Protein 6AM7 (pdb70)

Radius of gyration: 36.17 Å; Cα contacts (8 Å, |Δi|>4): 3761; chains: 4; bounding box: 90×75×100 Å

InterPro domains:
  IPR001926 Tryptophan synthase beta chain-like, PALP domain [PF00291] (48-372)
  IPR006653 Tryptophan synthase, beta chain, conserved site [PS00168] (75-89)
  IPR006654 Tryptophan synthase, beta chain [TIGR00263] (3-383)
  IPR006654 Tryptophan synthase, beta chain [cd06446] (18-381)
  IPR023026 Tryptophan synthase beta chain/beta chain-like [MF_00133] (1-385)
  IPR023026 Tryptophan synthase beta chain/beta chain-like [PIRSF001413] (5-385)
  IPR023026 Tryptophan synthase beta chain/beta chain-like [PTHR48077] (3-385)
  IPR036052 Tryptophan synthase beta chain-like, PALP domain superfamily [G3DSA:3.40.50.1100] (3-200)
  IPR036052 Tryptophan synthase beta chain-like, PALP domain superfamily [G3DSA:3.40.50.1100] (48-378)
  IPR036052 Tryptophan synthase beta chain-like, PALP domain superfamily [SSF53686] (2-382)

Sequence (1524 aa):
MWFGEFGGQYVPETLVGPLKELEKAYKRFKDDEEFNRQLNYYLKTWAGRPTPLYYAKRLTEKIGGAKVYLKREDLVVHGGAHTNNAIGQALLAKLMGKTRLIAETGAGQHGVATAMAGALLGMKVDIYMGAEDVERQKMNVFRMKLLGANVIPVNSGSRTLKDAINEALRDWVATFEYTHYLIGSVVGPHPYPTIVRDFQSSVIGREAKAQILEAEGQLPDVIVACVGGGSNAMGIFYPFVNDKKVKLVGVEAGGKGLESGKHSASLNAGQVGVSHGMLSYFLQDEEGQIKPSHSIAPGLDYPGVGPEHAYLKKIQRAEYVAVTDEEALKAFHELSRTEGIIPALESAHAVAYAMKLAKEMSRDEIIIVNLSGRGDKDLDIVLKAMWFGEFGGQYVPETLVGPLKELEKAYKRFKDDEEFNRRQLNYYLKTWAGRPTPLYYAKRLTEKIGGAKVYLKREDLVVHGGAHTNNAIGQALLAKLMGKTRLIAETGAGQHGVATAMAGALLGMKVDIYMGAEDVERQKMNVFRMKLLGANNVIPVNSGSRTLKDAINEALRDWVATFEYTHYLIGSVVGPHPYPTIVRDFQSSVIGREAKAQILEAEGQLPDVIVACVGGGSNAMGIFYPFVNDKKVKLVGVEAGGKGLESGKHSSASLNAGQVGVSHGMLSYFLQIKPSHSIAPGLDYPGVGPEHAYLKKIQRAEYVAVTDEEALKAFHELSRTEGIIPALESAHAVAYAMKLAKEMSRDEIIIVNLSGRRGDKDLDIVLKAMWFGEFGGQYVPETLVGPLKELEKAYKRFKDDEEFNRQLNYYLKTWAGRPTPLYYAKRLTEKIGGAKVYLKREDLVVHGGAHTNNAIGQALLAKLMGKTRLIAETGAGQHGVATAMAGALLGMKVDIYMGAEDVERQKMNVFRMKLLGANVIPVNSGSRTLKDAINEALRDWVATFEYTHYLIGSVVGPHPYPTIVRDFQSSVIGREAKAQILEAEGQLPDVIVACVGGGSNAMGIFYPFVNDKKVKLVGVEAGGKGLESGKHSASLNAGQVGVSHGMLSYFLQDEEGQIKPSHSIAPGLDDYPGVGPEHAYLKKIQRAEYVAVTDEEEALKAFHELSRTEGIIPALESAHAVAYAMKLAKEMSRDEIIIVNLSGRRGDKDLDIVLKAMWFGEFGGQYVPETLVGPLKELEKAYKRFKDDEEFNRQLNYYLKTWAGRPTPLYYAKRLTEKIGGAKVYLKREDLVVHGGAHTNNAIGQALLAKLMGKTRLIAETGAGQHGVATAMAGALLGMKVDIYMGAEDVERQKMNVFRMKLLGANVIPVNSGSRTLKDAINEALRDWVATFEYTHYLIGSVVGPHPYPTIVRDFQSSVIGREAKAQILEAEGQLPDVIVACVGGGSNAMGIFYPFVNDKKVKLVGVEAGGKGLESGKHSSASLNAGQVGVSHGMLSYFLQGQIKPSHSIAPGLDYPGVGPEHAYLKKIQRAEYVAVTDEEALKAFHELSRTEGIIPALESAHAVAYAMKLAKEMSRDEIIIVNLSGRGDKDLDIVLKA

Nearest PDB structures (foldseek):
  6am7-assembly1_B  TM=1.003E+00  e=8.267E-80  Pyrococcus furiosus DSM 3638
  7rnp-assembly2_C  TM=9.951E-01  e=3.445E-74  Pyrococcus furiosus DSM 3638
  6amc-assembly1_B  TM=9.976E-01  e=1.401E-72  Pyrococcus furiosus DSM 3638
  6cut-assembly2_C  TM=9.754E-01  e=3.969E-70  Pyrococcus furiosus DSM 3638
  2dh6-assembly1_A-2  TM=8.374E-01  e=1.685E-39  Escherichia coli

CATH classification: 3.40.50.1100 (+1 more: 3.40.50.1100)

Structure (mmCIF, N/CA/C/O backbone):
data_6AM7
#
_entry.id   6AM7
#
_cell.length_a   83.952
_cell.length_b   107.822
_cell.length_c   159.772
_cell.angle_alpha   90.00
_cell.angle_beta   90.00
_cell.angle_gamma   90.00
#
_symmetry.space_group_name_H-M   'P 21 21 21'
#
loop_
_entity.id
_entity.type
_entity.pdbx_description
1 polymer 'Tryptophan synthase beta chain 1'
2 non-polymer 'SODIUM ION'
3 non-polymer 'PHOSPHATE ION'
4 water water
#
loop_
_atom_site.group_PDB
_atom_site.id
_atom_site.type_symbol
_atom_site.label_atom_id
_atom_site.label_alt_id
_atom_site.label_comp_id
_atom_site.label_asym_id
_atom_site.label_entity_id
_atom_site.label_seq_id
_atom_site.pdbx_PDB_ins_code
_atom_site.Cartn_x
_atom_site.Cartn_y
_atom_site.Cartn_z
_atom_site.occupancy
_atom_site.B_iso_or_equiv
_atom_site.auth_seq_id
_atom_site.auth_comp_id
_atom_site.auth_asym_id
_atom_site.auth_atom_id
_atom_site.pdbx_PDB_model_num
ATOM 1 N N . MET A 1 1 ? 14.199 43.656 -2.903 1.00 33.16 1 MET A N 1
ATOM 2 C CA . MET A 1 1 ? 12.797 43.739 -3.419 1.00 31.95 1 MET A CA 1
ATOM 3 C C . MET A 1 1 ? 12.188 42.364 -3.678 1.00 30.68 1 MET A C 1
ATOM 4 O O . MET A 1 1 ? 10.996 42.161 -3.433 1.00 29.35 1 MET A O 1
ATOM 9 N N . TRP A 1 2 ? 13.003 41.442 -4.190 1.00 30.59 2 TRP A N 1
ATOM 10 C CA . TRP A 1 2 ? 12.542 40.114 -4.579 1.00 30.01 2 TRP A CA 1
ATOM 11 C C . TRP A 1 2 ? 13.078 39.032 -3.657 1.00 29.78 2 TRP A C 1
ATOM 12 O O . TRP A 1 2 ? 14.168 39.158 -3.097 1.00 30.48 2 TRP A O 1
ATOM 23 N N . PHE A 1 3 ? 12.281 37.982 -3.492 1.00 28.84 3 PHE A N 1
ATOM 24 C CA . PHE A 1 3 ? 12.704 36.742 -2.856 1.00 29.01 3 PHE A CA 1
ATOM 25 C C . PHE A 1 3 ? 12.456 35.672 -3.911 1.00 29.32 3 PHE A C 1
ATOM 26 O O . PHE A 1 3 ? 11.323 35.225 -4.106 1.00 28.70 3 PHE A O 1
ATOM 34 N N . GLY A 1 4 ? 13.515 35.310 -4.634 1.00 30.26 4 GLY A N 1
ATOM 35 C CA . GLY A 1 4 ? 13.371 34.544 -5.867 1.00 30.76 4 GLY A CA 1
ATOM 36 C C . GLY A 1 4 ? 12.489 35.319 -6.831 1.00 30.01 4 GLY A C 1
ATOM 37 O O . GLY A 1 4 ? 12.834 36.433 -7.227 1.00 30.17 4 GLY A O 1
ATOM 38 N N . GLU A 1 5 ? 11.335 34.744 -7.169 1.00 29.56 5 GLU A N 1
ATOM 39 C CA . GLU A 1 5 ? 10.364 35.370 -8.071 1.00 29.10 5 GLU A CA 1
ATOM 40 C C . GLU A 1 5 ? 9.223 36.118 -7.361 1.00 27.93 5 GLU A C 1
ATOM 41 O O . GLU A 1 5 ? 8.359 36.689 -8.030 1.00 27.98 5 GLU A O 1
ATOM 43 N N . PHE A 1 6 ? 9.227 36.133 -6.026 1.00 26.99 6 PHE A N 1
ATOM 44 C CA . PHE A 1 6 ? 8.136 36.714 -5.233 1.00 26.05 6 PHE A CA 1
ATOM 45 C C . PHE A 1 6 ? 8.529 38.051 -4.608 1.00 25.40 6 PHE A C 1
ATOM 46 O O . PHE A 1 6 ? 9.714 38.323 -4.401 1.00 25.55 6 PHE A O 1
ATOM 54 N N . GLY A 1 7 ? 7.521 38.869 -4.311 1.00 24.82 7 GLY A N 1
ATOM 55 C CA . GLY A 1 7 ? 7.704 40.166 -3.652 1.00 24.44 7 GLY A CA 1
ATOM 56 C C . GLY A 1 7 ? 7.350 41.318 -4.572 1.00 24.77 7 GLY A C 1
ATOM 57 O O . GLY A 1 7 ? 6.215 41.414 -5.038 1.00 24.72 7 GLY A O 1
ATOM 58 N N . GLY A 1 8 ? 8.316 42.196 -4.829 1.00 25.22 8 GLY A N 1
ATOM 59 C CA . GLY A 1 8 ? 8.103 43.329 -5.724 1.00 25.96 8 GLY A CA 1
ATOM 60 C C . GLY A 1 8 ? 7.545 44.556 -5.030 1.00 25.99 8 GLY A C 1
ATOM 61 O O . GLY A 1 8 ? 7.518 44.642 -3.796 1.00 25.29 8 GLY A O 1
ATOM 62 N N . GLN A 1 9 ? 7.095 45.500 -5.849 1.00 26.99 9 GLN A N 1
ATOM 63 C CA . GLN A 1 9 ? 6.587 46.788 -5.388 1.00 27.61 9 GLN A CA 1
ATOM 64 C C . GLN A 1 9 ? 5.455 47.219 -6.324 1.00 28.74 9 GLN A C 1
ATOM 65 O O . GLN A 1 9 ? 5.544 48.226 -7.026 1.00 29.76 9 GLN A O 1
ATOM 71 N N . TYR A 1 10 ? 4.392 46.418 -6.331 1.00 28.92 10 TYR A N 1
ATOM 72 C CA . TYR A 1 10 ? 3.271 46.593 -7.258 1.00 30.28 10 TYR A CA 1
ATOM 73 C C . TYR A 1 10 ? 2.285 47.655 -6.771 1.00 31.31 10 TYR A C 1
ATOM 74 O O . TYR A 1 10 ? 1.188 47.343 -6.304 1.00 31.46 10 TYR A O 1
ATOM 83 N N . VAL A 1 11 ? 2.686 48.915 -6.915 1.00 32.34 11 VAL A N 1
ATOM 84 C CA . VAL A 1 11 ? 1.914 50.058 -6.419 1.00 33.46 11 VAL A CA 1
ATOM 85 C C . VAL A 1 11 ? 1.817 51.153 -7.480 1.00 35.35 11 VAL A C 1
ATOM 86 O O . VAL A 1 11 ? 2.614 51.167 -8.421 1.00 35.69 11 VAL A O 1
ATOM 90 N N . PRO A 1 12 ? 0.845 52.078 -7.332 1.00 36.95 12 PRO A N 1
ATOM 91 C CA . PRO A 1 12 ? 0.831 53.261 -8.201 1.00 38.96 12 PRO A CA 1
ATOM 92 C C . PRO A 1 12 ? 2.011 54.202 -7.931 1.00 39.22 12 PRO A C 1
ATOM 93 O O . PRO A 1 12 ? 2.675 54.088 -6.895 1.00 37.89 12 PRO A O 1
ATOM 97 N N . GLU A 1 13 ? 2.249 55.127 -8.858 1.00 41.17 13 GLU A N 1
ATOM 98 C CA . GLU A 1 13 ? 3.395 56.045 -8.777 1.00 41.96 13 GLU A CA 1
ATOM 99 C C . GLU A 1 13 ? 3.328 56.986 -7.564 1.00 41.99 13 GLU A C 1
ATOM 100 O O . GLU A 1 13 ? 4.366 57.436 -7.077 1.00 41.92 13 GLU A O 1
ATOM 106 N N . THR A 1 14 ? 2.118 57.263 -7.076 1.00 42.30 14 THR A N 1
ATOM 107 C CA . THR A 1 14 ? 1.916 58.038 -5.842 1.00 42.41 14 THR A CA 1
ATOM 108 C C . THR A 1 14 ? 2.612 57.439 -4.607 1.00 40.30 14 THR A C 1
ATOM 109 O O . THR A 1 14 ? 3.043 58.182 -3.725 1.00 40.41 14 THR A O 1
ATOM 113 N N . LEU A 1 15 ? 2.710 56.108 -4.551 1.00 38.45 15 LEU A N 1
ATOM 114 C CA . LEU A 1 15 ? 3.368 55.404 -3.437 1.00 36.67 15 LEU A CA 1
ATOM 115 C C . LEU A 1 15 ? 4.865 55.115 -3.647 1.00 36.04 15 LEU A C 1
ATOM 116 O O . LEU A 1 15 ? 5.552 54.768 -2.687 1.00 34.95 15 LEU A O 1
ATOM 121 N N . VAL A 1 16 ? 5.373 55.275 -4.871 1.00 36.85 16 VAL A N 1
ATOM 122 C CA . VAL A 1 16 ? 6.781 54.968 -5.183 1.00 36.61 16 VAL A CA 1
ATOM 123 C C . VAL A 1 16 ? 7.740 55.920 -4.457 1.00 37.19 16 VAL A C 1
ATOM 124 O O . VAL A 1 16 ? 8.754 55.481 -3.909 1.00 36.54 16 VAL A O 1
ATOM 128 N N . GLY A 1 17 ? 7.415 57.212 -4.463 1.00 38.51 17 GLY A N 1
ATOM 129 C CA . GLY A 1 17 ? 8.192 58.222 -3.743 1.00 39.44 17 GLY A CA 1
ATOM 130 C C . GLY A 1 17 ? 8.303 57.947 -2.249 1.00 38.11 17 GLY A C 1
ATOM 131 O O . GLY A 1 17 ? 9.415 57.850 -1.728 1.00 38.03 17 GLY A O 1
ATOM 132 N N . PRO A 1 18 ? 7.154 57.825 -1.552 1.00 37.27 18 PRO A N 1
ATOM 133 C CA . PRO A 1 18 ? 7.122 57.455 -0.130 1.00 36.03 18 PRO A CA 1
ATOM 134 C C . PRO A 1 18 ? 7.892 56.175 0.215 1.00 34.33 18 PRO A C 1
ATOM 135 O O . PRO A 1 18 ? 8.631 56.153 1.203 1.00 34.13 18 PRO A O 1
ATOM 139 N N . LEU A 1 19 ? 7.719 55.129 -0.593 1.00 33.30 19 LEU A N 1
ATOM 140 C CA . LEU A 1 19 ? 8.437 53.863 -0.392 1.00 31.96 19 LEU A CA 1
ATOM 141 C C . LEU A 1 19 ? 9.943 53.996 -0.635 1.00 32.75 19 LEU A C 1
ATOM 142 O O . LEU A 1 19 ? 10.736 53.360 0.059 1.00 32.18 19 LEU A O 1
ATOM 147 N N . LYS A 1 20 ? 10.325 54.819 -1.615 1.00 34.32 20 LYS A N 1
ATOM 148 C CA . LYS A 1 20 ? 11.739 55.094 -1.903 1.00 35.67 20 LYS A CA 1
ATOM 149 C C . LYS A 1 20 ? 12.420 55.840 -0.752 1.00 36.60 20 LYS A C 1
ATOM 150 O O . LYS A 1 20 ? 13.559 55.528 -0.394 1.00 37.00 20 LYS A O 1
ATOM 152 N N . GLU A 1 21 ? 11.720 56.822 -0.184 1.00 37.12 21 GLU A N 1
ATOM 153 C CA . GLU A 1 21 ? 12.214 57.556 0.988 1.00 38.08 21 GLU A CA 1
ATOM 154 C C . GLU A 1 21 ? 12.348 56.646 2.212 1.00 36.62 21 GLU A C 1
ATOM 155 O O . GLU A 1 21 ? 13.313 56.759 2.966 1.00 37.34 21 GLU A O 1
ATOM 161 N N . LEU A 1 22 ? 11.383 55.746 2.393 1.00 34.88 22 LEU A N 1
ATOM 162 C CA . LEU A 1 22 ? 11.435 54.751 3.469 1.00 33.64 22 LEU A CA 1
ATOM 163 C C . LEU A 1 22 ? 12.606 53.778 3.290 1.00 33.67 22 LEU A C 1
ATOM 164 O O . LEU A 1 22 ? 13.311 53.474 4.253 1.00 33.81 22 LEU A O 1
ATOM 169 N N . GLU A 1 23 ? 12.794 53.296 2.062 1.00 33.94 23 GLU A N 1
ATOM 170 C CA . GLU A 1 23 ? 13.920 52.415 1.720 1.00 34.43 23 GLU A CA 1
ATOM 171 C C . GLU A 1 23 ? 15.277 53.078 1.987 1.00 35.97 23 GLU A C 1
ATOM 172 O O . GLU A 1 23 ? 16.180 52.439 2.533 1.00 36.17 23 GLU A O 1
ATOM 178 N N . LYS A 1 24 ? 15.406 54.349 1.603 1.00 37.06 24 LYS A N 1
ATOM 179 C CA . LYS A 1 24 ? 16.633 55.125 1.840 1.00 39.07 24 LYS A CA 1
ATOM 180 C C . LYS A 1 24 ? 16.904 55.290 3.334 1.00 38.90 24 LYS A C 1
ATOM 181 O O . LYS A 1 24 ? 18.019 55.038 3.797 1.00 39.93 24 LYS A O 1
ATOM 187 N N . ALA A 1 25 ? 15.883 55.724 4.071 1.00 37.65 25 ALA A N 1
ATOM 188 C CA . ALA A 1 25 ? 15.987 55.912 5.521 1.00 37.54 25 ALA A CA 1
ATOM 189 C C . ALA A 1 25 ? 16.334 54.610 6.239 1.00 36.37 25 ALA A C 1
ATOM 190 O O . ALA A 1 25 ? 17.209 54.591 7.105 1.00 37.32 25 ALA A O 1
ATOM 192 N N . TYR A 1 26 ? 15.666 53.521 5.859 1.00 34.42 26 TYR A N 1
ATOM 193 C CA . TYR A 1 26 ? 15.924 52.219 6.474 1.00 33.55 26 TYR A CA 1
ATOM 194 C C . TYR A 1 26 ? 17.356 51.733 6.227 1.00 35.05 26 TYR A C 1
ATOM 195 O O . TYR A 1 26 ? 18.021 51.274 7.156 1.00 35.57 26 TYR A O 1
ATOM 204 N N . LYS A 1 27 ? 17.820 51.843 4.983 1.00 35.93 27 LYS A N 1
ATOM 205 C CA . LYS A 1 27 ? 19.197 51.478 4.625 1.00 37.76 27 LYS A CA 1
ATOM 206 C C . LYS A 1 27 ? 20.232 52.232 5.465 1.00 40.03 27 LYS A C 1
ATOM 207 O O . LYS A 1 27 ? 21.272 51.675 5.822 1.00 41.55 27 LYS A O 1
ATOM 209 N N . ARG A 1 28 ? 19.935 53.490 5.783 1.00 40.55 28 ARG A N 1
ATOM 210 C CA . ARG A 1 28 ? 20.814 54.314 6.608 1.00 42.80 28 ARG A CA 1
ATOM 211 C C . ARG A 1 28 ? 20.733 53.953 8.097 1.00 42.15 28 ARG A C 1
ATOM 212 O O . ARG A 1 28 ? 21.768 53.840 8.761 1.00 44.15 28 ARG A O 1
ATOM 220 N N . PHE A 1 29 ? 19.513 53.786 8.611 1.00 39.53 29 PHE A N 1
ATOM 221 C CA . PHE A 1 29 ? 19.289 53.549 10.049 1.00 38.85 29 PHE A CA 1
ATOM 222 C C . PHE A 1 29 ? 19.508 52.107 10.522 1.00 37.71 29 PHE A C 1
ATOM 223 O O . PHE A 1 29 ? 19.835 51.906 11.691 1.00 38.24 29 PHE A O 1
ATOM 231 N N . LYS A 1 30 ? 19.348 51.116 9.641 1.00 40.56 30 LYS A N 1
ATOM 232 C CA . LYS A 1 30 ? 19.403 49.698 10.055 1.00 38.78 30 LYS A CA 1
ATOM 233 C C . LYS A 1 30 ? 20.726 49.251 10.706 1.00 38.65 30 LYS A C 1
ATOM 234 O O . LYS A 1 30 ? 20.705 48.446 11.640 1.00 37.28 30 LYS A O 1
ATOM 240 N N . ASP A 1 31 ? 21.855 49.768 10.213 1.00 40.16 31 ASP A N 1
ATOM 241 C CA . ASP A 1 31 ? 23.182 49.500 10.807 1.00 40.46 31 ASP A CA 1
ATOM 242 C C . ASP A 1 31 ? 23.728 50.684 11.627 1.00 40.96 31 ASP A C 1
ATOM 243 O O . ASP A 1 31 ? 24.902 50.681 12.006 1.00 41.94 31 ASP A O 1
ATOM 248 N N . ASP A 1 32 ? 22.884 51.678 11.905 1.00 40.29 32 ASP A N 1
ATOM 249 C CA . ASP A 1 32 ? 23.283 52.875 12.650 1.00 40.86 32 ASP A CA 1
ATOM 250 C C . ASP A 1 32 ? 23.418 52.545 14.138 1.00 39.44 32 ASP A C 1
ATOM 251 O O . ASP A 1 32 ? 22.582 51.832 14.699 1.00 37.56 32 ASP A O 1
ATOM 256 N N . GLU A 1 33 ? 24.465 53.080 14.767 1.00 40.34 33 GLU A N 1
ATOM 257 C CA . GLU A 1 33 ? 24.751 52.819 16.184 1.00 39.41 33 GLU A CA 1
ATOM 258 C C . GLU A 1 33 ? 23.652 53.367 17.095 1.00 37.91 33 GLU A C 1
ATOM 259 O O . GLU A 1 33 ? 23.150 52.652 17.970 1.00 36.42 33 GLU A O 1
ATOM 265 N N . GLU A 1 34 ? 23.278 54.626 16.872 1.00 38.41 34 GLU A N 1
ATOM 266 C CA . GLU A 1 34 ? 22.286 55.312 17.705 1.00 37.38 34 GLU A CA 1
ATOM 267 C C . GLU A 1 34 ? 20.881 54.711 17.581 1.00 35.28 34 GLU A C 1
ATOM 268 O O . GLU A 1 34 ? 20.196 54.541 18.594 1.00 34.01 34 GLU A O 1
ATOM 274 N N . PHE A 1 35 ? 20.456 54.387 16.359 1.00 34.86 35 PHE A N 1
ATOM 275 C CA . PHE A 1 35 ? 19.143 53.759 16.148 1.00 33.10 35 PHE A CA 1
ATOM 276 C C . PHE A 1 35 ? 19.033 52.413 16.868 1.00 31.24 35 PHE A C 1
ATOM 277 O O . PHE A 1 35 ? 18.050 52.160 17.568 1.00 29.92 35 PHE A O 1
ATOM 285 N N . ASN A 1 36 ? 20.037 51.558 16.679 1.00 31.18 36 ASN A N 1
ATOM 286 C CA . ASN A 1 36 ? 20.060 50.233 17.307 1.00 29.71 36 ASN A CA 1
ATOM 287 C C . ASN A 1 36 ? 20.178 50.289 18.833 1.00 29.08 36 ASN A C 1
ATOM 288 O O . ASN A 1 36 ? 19.595 49.456 19.527 1.00 27.69 36 ASN A O 1
ATOM 293 N N . ARG A 1 37 ? 20.923 51.267 19.346 1.00 30.14 37 ARG A N 1
ATOM 294 C CA . ARG A 1 37 ? 21.011 51.496 20.793 1.00 29.82 37 ARG A CA 1
ATOM 295 C C . ARG A 1 37 ? 19.640 51.839 21.382 1.00 28.58 37 ARG A C 1
ATOM 296 O O . ARG A 1 37 ? 19.250 51.284 22.410 1.00 27.55 37 ARG A O 1
ATOM 304 N N . GLN A 1 38 ? 18.934 52.763 20.731 1.00 28.77 38 GLN A N 1
ATOM 305 C CA . GLN A 1 38 ? 17.594 53.168 21.159 1.00 27.89 38 GLN A CA 1
ATOM 306 C C . GLN A 1 38 ? 16.591 52.024 21.024 1.00 26.20 38 GLN A C 1
ATOM 307 O O . GLN A 1 38 ? 15.768 51.814 21.915 1.00 25.27 38 GLN A O 1
ATOM 313 N N . LEU A 1 39 ? 16.665 51.293 19.913 1.00 25.83 39 LEU A N 1
ATOM 314 C CA . LEU A 1 39 ? 15.780 50.151 19.683 1.00 24.44 39 LEU A CA 1
ATOM 315 C C . LEU A 1 39 ? 15.951 49.092 20.770 1.00 23.34 39 LEU A C 1
ATOM 316 O O . LEU A 1 39 ? 14.972 48.650 21.362 1.00 22.32 39 LEU A O 1
ATOM 321 N N . ASN A 1 40 ? 17.199 48.705 21.032 1.00 23.67 40 ASN A N 1
ATOM 322 C CA . ASN A 1 40 ? 17.506 47.692 22.048 1.00 22.93 40 ASN A CA 1
ATOM 323 C C . ASN A 1 40 ? 17.130 48.147 23.464 1.00 22.66 40 ASN A C 1
ATOM 324 O O . ASN A 1 40 ? 16.708 47.330 24.287 1.00 21.78 40 ASN A O 1
ATOM 329 N N . TYR A 1 41 ? 17.283 49.444 23.731 1.00 23.50 41 TYR A N 1
ATOM 330 C CA . TYR A 1 41 ? 16.856 50.058 24.999 1.00 23.47 41 TYR A CA 1
ATOM 331 C C . TYR A 1 41 ? 15.354 49.895 25.241 1.00 22.42 41 TYR A C 1
ATOM 332 O O . TYR A 1 41 ? 14.941 49.517 26.341 1.00 21.88 41 TYR A O 1
ATOM 341 N N . TYR A 1 42 ? 14.548 50.188 24.221 1.00 22.25 42 TYR A N 1
ATOM 342 C CA . TYR A 1 42 ? 13.094 50.031 24.328 1.00 21.47 42 TYR A CA 1
ATOM 343 C C . TYR A 1 42 ? 12.694 48.563 24.390 1.00 20.28 42 TYR A C 1
ATOM 344 O O . TYR A 1 42 ? 11.839 48.193 25.191 1.00 19.66 42 TYR A O 1
ATOM 353 N N . LEU A 1 43 ? 13.326 47.725 23.569 1.00 20.01 43 LEU A N 1
ATOM 354 C CA . LEU A 1 43 ? 13.051 46.286 23.603 1.00 19.04 43 LEU A CA 1
ATOM 355 C C . LEU A 1 43 ? 13.366 45.681 24.976 1.00 18.69 43 LEU A C 1
ATOM 356 O O . LEU A 1 43 ? 12.612 44.840 25.465 1.00 18.00 43 LEU A O 1
ATOM 361 N N . LYS A 1 44 ? 14.459 46.125 25.599 1.00 19.35 44 LYS A N 1
ATOM 362 C CA . LYS A 1 44 ? 14.852 45.635 26.926 1.00 19.29 44 LYS A CA 1
ATOM 363 C C . LYS A 1 44 ? 13.954 46.174 28.046 1.00 19.15 44 LYS A C 1
ATOM 364 O O . LYS A 1 44 ? 13.302 45.398 28.755 1.00 18.57 44 LYS A O 1
ATOM 370 N N . THR A 1 45 ? 13.926 47.496 28.202 1.00 19.74 45 THR A N 1
ATOM 371 C CA . THR A 1 45 ? 13.305 48.117 29.380 1.00 19.91 45 THR A CA 1
ATOM 372 C C . THR A 1 45 ? 11.780 48.229 29.303 1.00 19.38 45 THR A C 1
ATOM 373 O O . THR A 1 45 ? 11.122 48.235 30.338 1.00 19.34 45 THR A O 1
ATOM 377 N N . TRP A 1 46 ? 11.229 48.325 28.092 1.00 19.07 46 TRP A N 1
ATOM 378 C CA . TRP A 1 46 ? 9.781 48.482 27.900 1.00 18.80 46 TRP A CA 1
ATOM 379 C C . TRP A 1 46 ? 9.101 47.180 27.487 1.00 17.95 46 TRP A C 1
ATOM 380 O O . TRP A 1 46 ? 8.059 46.828 28.047 1.00 17.67 46 TRP A O 1
ATOM 391 N N . ALA A 1 47 ? 9.678 46.480 26.506 1.00 17.63 47 ALA A N 1
ATOM 392 C CA . ALA A 1 47 ? 9.111 45.216 26.008 1.00 16.94 47 ALA A CA 1
ATOM 393 C C . ALA A 1 47 ? 9.532 43.982 26.818 1.00 16.50 47 ALA A C 1
ATOM 394 O O . ALA A 1 47 ? 8.853 42.958 26.765 1.00 16.01 47 ALA A O 1
ATOM 396 N N . GLY A 1 48 ? 10.646 44.074 27.546 1.00 16.86 48 GLY A N 1
ATOM 397 C CA . GLY A 1 48 ? 11.122 42.981 28.396 1.00 16.68 48 GLY A CA 1
ATOM 398 C C . GLY A 1 48 ? 11.935 41.905 27.688 1.00 16.45 48 GLY A C 1
ATOM 399 O O . GLY A 1 48 ? 11.987 40.761 28.149 1.00 16.27 48 GLY A O 1
ATOM 400 N N . ARG A 1 49 ? 12.575 42.259 26.574 1.00 16.66 49 ARG A N 1
ATOM 401 C CA . ARG A 1 49 ? 13.471 41.337 25.880 1.00 16.60 49 ARG A CA 1
ATOM 402 C C . ARG A 1 49 ? 14.785 41.204 26.656 1.00 17.19 49 ARG A C 1
ATOM 403 O O . ARG A 1 49 ? 15.193 42.147 27.343 1.00 17.80 49 ARG A O 1
ATOM 411 N N . PRO A 1 50 ? 15.453 40.038 26.566 1.00 17.11 50 PRO A N 1
ATOM 412 C CA . PRO A 1 50 ? 15.078 38.843 25.811 1.00 16.54 50 PRO A CA 1
ATOM 413 C C . PRO A 1 50 ? 13.981 38.026 26.483 1.00 15.88 50 PRO A C 1
ATOM 414 O O . PRO A 1 50 ? 13.886 38.003 27.712 1.00 15.99 50 PRO A O 1
ATOM 418 N N . THR A 1 51 ? 13.159 37.370 25.670 1.00 15.35 51 THR A N 1
ATOM 419 C CA . THR A 1 51 ? 12.211 36.390 26.173 1.00 14.89 51 THR A CA 1
ATOM 420 C C . THR A 1 51 ? 12.954 35.076 26.384 1.00 14.99 51 THR A C 1
ATOM 421 O O . THR A 1 51 ? 13.927 34.800 25.681 1.00 15.28 51 THR A O 1
ATOM 425 N N . PRO A 1 52 ? 12.502 34.261 27.348 1.00 14.91 52 PRO A N 1
ATOM 426 C CA . PRO A 1 52 ? 13.187 32.994 27.590 1.00 15.16 52 PRO A CA 1
ATOM 427 C C . PRO A 1 52 ? 12.889 31.917 26.540 1.00 14.88 52 PRO A C 1
ATOM 428 O O . PRO A 1 52 ? 11.931 32.026 25.768 1.00 14.42 52 PRO A O 1
ATOM 432 N N . LEU A 1 53 ? 13.743 30.899 26.525 1.00 15.26 53 LEU A N 1
ATOM 433 C CA . LEU A 1 53 ? 13.504 29.663 25.799 1.00 15.18 53 LEU A CA 1
ATOM 434 C C . LEU A 1 53 ? 13.221 28.597 26.857 1.00 15.38 53 LEU A C 1
ATOM 435 O O . LEU A 1 53 ? 14.079 28.308 27.699 1.00 16.02 53 LEU A O 1
ATOM 440 N N . TYR A 1 54 ? 12.019 28.023 26.812 1.00 15.03 54 TYR A N 1
ATOM 441 C CA . TYR A 1 54 ? 11.524 27.158 27.878 1.00 15.30 54 TYR A CA 1
ATOM 442 C C . TYR A 1 54 ? 11.470 25.696 27.428 1.00 15.59 54 TYR A C 1
ATOM 443 O O . TYR A 1 54 ? 10.877 25.393 26.393 1.00 15.23 54 TYR A O 1
ATOM 452 N N . TYR A 1 55 ? 12.062 24.800 28.216 1.00 16.35 55 TYR A N 1
ATOM 453 C CA . TYR A 1 55 ? 11.959 23.362 27.971 1.00 16.85 55 TYR A CA 1
ATOM 454 C C . TYR A 1 55 ? 10.653 22.842 28.571 1.00 16.90 55 TYR A C 1
ATOM 455 O O . TYR A 1 55 ? 10.500 22.803 29.788 1.00 17.30 55 TYR A O 1
ATOM 464 N N . ALA A 1 56 ? 9.717 22.454 27.708 1.00 16.65 56 ALA A N 1
ATOM 465 C CA . ALA A 1 56 ? 8.419 21.937 28.144 1.00 16.93 56 ALA A CA 1
ATOM 466 C C . ALA A 1 56 ? 8.562 20.466 28.526 1.00 17.82 56 ALA A C 1
ATOM 467 O O . ALA A 1 56 ? 8.242 19.576 27.739 1.00 17.90 56 ALA A O 1
ATOM 469 N N . LYS A 1 57 ? 9.038 20.229 29.748 1.00 18.62 57 LYS A N 1
ATOM 470 C CA . LYS A 1 57 ? 9.396 18.876 30.205 1.00 19.71 57 LYS A CA 1
ATOM 471 C C . LYS A 1 57 ? 8.203 17.935 30.299 1.00 20.13 57 LYS A C 1
ATOM 472 O O . LYS A 1 57 ? 8.280 16.784 29.863 1.00 20.53 57 LYS A O 1
ATOM 478 N N . ARG A 1 58 ? 7.107 18.429 30.868 1.00 20.09 58 ARG A N 1
ATOM 479 C CA . ARG A 1 58 ? 5.900 17.615 31.032 1.00 20.72 58 ARG A CA 1
ATOM 480 C C . ARG A 1 58 ? 5.245 17.278 29.695 1.00 20.31 58 ARG A C 1
ATOM 481 O O . ARG A 1 58 ? 4.841 16.135 29.479 1.00 20.96 58 ARG A O 1
ATOM 489 N N . LEU A 1 59 ? 5.153 18.262 28.803 1.00 19.31 59 LEU A N 1
ATOM 490 C CA . LEU A 1 59 ? 4.618 18.022 27.461 1.00 19.03 59 LEU A CA 1
ATOM 491 C C . LEU A 1 59 ? 5.499 17.037 26.690 1.00 19.20 59 LEU A C 1
ATOM 492 O O . LEU A 1 59 ? 4.991 16.131 26.031 1.00 19.61 59 LEU A O 1
ATOM 497 N N . THR A 1 60 ? 6.817 17.223 26.788 1.00 19.02 60 THR A N 1
ATOM 498 C CA . THR A 1 60 ? 7.791 16.319 26.183 1.00 19.39 60 THR A CA 1
ATOM 499 C C . THR A 1 60 ? 7.617 14.881 26.675 1.00 20.50 60 THR A C 1
ATOM 500 O O . THR A 1 60 ? 7.569 13.953 25.871 1.00 20.85 60 THR A O 1
ATOM 504 N N . GLU A 1 61 ? 7.524 14.714 27.992 1.00 21.18 61 GLU A N 1
ATOM 505 C CA . GLU A 1 61 ? 7.363 13.390 28.601 1.00 22.49 61 GLU A CA 1
ATOM 506 C C . GLU A 1 61 ? 6.032 12.724 28.237 1.00 23.01 61 GLU A C 1
ATOM 507 O O . GLU A 1 61 ? 5.985 11.510 28.009 1.00 23.88 61 GLU A O 1
ATOM 509 N N . LYS A 1 62 ? 4.963 13.518 28.183 1.00 22.65 62 LYS A N 1
ATOM 510 C CA . LYS A 1 62 ? 3.628 13.007 27.840 1.00 23.26 62 LYS A CA 1
ATOM 511 C C . LYS A 1 62 ? 3.579 12.440 26.419 1.00 23.21 62 LYS A C 1
ATOM 512 O O . LYS A 1 62 ? 3.030 11.359 26.194 1.00 24.14 62 LYS A O 1
ATOM 518 N N . ILE A 1 63 ? 4.161 13.173 25.471 1.00 22.28 63 ILE A N 1
ATOM 519 C CA . ILE A 1 63 ? 4.202 12.749 24.061 1.00 22.24 63 ILE A CA 1
ATOM 520 C C . ILE A 1 63 ? 5.165 11.576 23.879 1.00 22.83 63 ILE A C 1
ATOM 521 O O . ILE A 1 63 ? 4.874 10.645 23.127 1.00 23.53 63 ILE A O 1
ATOM 526 N N . GLY A 1 64 ? 6.306 11.627 24.568 1.00 22.68 64 GLY A N 1
ATOM 527 C CA . GLY A 1 64 ? 7.255 10.514 24.607 1.00 23.40 64 GLY A CA 1
ATOM 528 C C . GLY A 1 64 ? 8.230 10.438 23.444 1.00 23.12 64 GLY A C 1
ATOM 529 O O . GLY A 1 64 ? 8.800 9.376 23.184 1.00 23.99 64 GLY A O 1
ATOM 530 N N . GLY A 1 65 ? 8.432 11.562 22.756 1.00 21.94 65 GLY A N 1
ATOM 531 C CA . GLY A 1 65 ? 9.368 11.646 21.638 1.00 21.72 65 GLY A CA 1
ATOM 532 C C . GLY A 1 65 ? 10.341 12.791 21.840 1.00 20.94 65 GLY A C 1
ATOM 533 O O . GLY A 1 65 ? 10.918 12.925 22.915 1.00 21.05 65 GLY A O 1
ATOM 534 N N . ALA A 1 66 ? 10.493 13.633 20.819 1.00 20.18 66 ALA A N 1
ATOM 535 C CA . ALA A 1 66 ? 11.483 14.719 20.835 1.00 19.62 66 ALA A CA 1
ATOM 536 C C . ALA A 1 66 ? 11.279 15.731 21.955 1.00 18.92 66 ALA A C 1
ATOM 537 O O . ALA A 1 66 ? 10.165 15.922 22.452 1.00 18.57 66 ALA A O 1
ATOM 539 N N . LYS A 1 67 ? 12.378 16.380 22.331 1.00 18.79 67 LYS A N 1
ATOM 540 C CA . LYS A 1 67 ? 12.344 17.483 23.282 1.00 18.24 67 LYS A CA 1
ATOM 541 C C . LYS A 1 67 ? 11.640 18.658 22.634 1.00 17.32 67 LYS A C 1
ATOM 542 O O . LYS A 1 67 ? 11.954 19.016 21.496 1.00 17.17 67 LYS A O 1
ATOM 548 N N . VAL A 1 68 ? 10.683 19.238 23.354 1.00 16.82 68 VAL A N 1
ATOM 549 C CA . VAL A 1 68 ? 9.924 20.386 22.870 1.00 16.12 68 VAL A CA 1
ATOM 550 C C . VAL A 1 68 ? 10.324 21.611 23.683 1.00 15.75 68 VAL A C 1
ATOM 551 O O . VAL A 1 68 ? 10.095 21.659 24.894 1.00 15.84 68 VAL A O 1
ATOM 555 N N . TYR A 1 69 ? 10.943 22.574 23.002 1.00 15.48 69 TYR A N 1
ATOM 556 C CA . TYR A 1 69 ? 11.279 23.875 23.569 1.00 15.19 69 TYR A CA 1
ATOM 557 C C . TYR A 1 69 ? 10.291 24.906 23.035 1.00 14.65 69 TYR A C 1
ATOM 558 O O . TYR A 1 69 ? 9.847 24.805 21.889 1.00 14.58 69 TYR A O 1
ATOM 567 N N . LEU A 1 70 ? 9.950 25.882 23.873 1.00 14.37 70 LEU A N 1
ATOM 568 C CA . LEU A 1 70 ? 9.032 26.956 23.513 1.00 14.01 70 LEU A CA 1
ATOM 569 C C . LEU A 1 70 ? 9.776 28.282 23.588 1.00 13.89 70 LEU A C 1
ATOM 570 O O . LEU A 1 70 ? 10.286 28.643 24.649 1.00 13.99 70 LEU A O 1
ATOM 575 N N . LYS A 1 71 ? 9.859 28.993 22.465 1.00 13.80 71 LYS A N 1
ATOM 576 C CA . LYS A 1 71 ? 10.389 30.353 22.467 1.00 13.81 71 LYS A CA 1
ATOM 577 C C . LYS A 1 71 ? 9.256 31.253 22.938 1.00 13.59 71 LYS A C 1
ATOM 578 O O . LYS A 1 71 ? 8.220 31.354 22.276 1.00 13.48 71 LYS A O 1
ATOM 584 N N . ARG A 1 72 ? 9.455 31.901 24.083 1.00 13.64 72 ARG A N 1
ATOM 585 C CA . ARG A 1 72 ? 8.355 32.495 24.841 1.00 13.56 72 ARG A CA 1
ATOM 586 C C . ARG A 1 72 ? 8.032 33.941 24.450 1.00 13.65 72 ARG A C 1
ATOM 587 O O . ARG A 1 72 ? 8.101 34.851 25.283 1.00 13.76 72 ARG A O 1
ATOM 595 N N . GLU A 1 73 ? 7.640 34.150 23.194 1.00 13.74 73 GLU A N 1
ATOM 596 C CA . GLU A 1 73 ? 7.189 35.475 22.756 1.00 14.01 73 GLU A CA 1
ATOM 597 C C . GLU A 1 73 ? 5.899 35.921 23.443 1.00 14.13 73 GLU A C 1
ATOM 598 O O . GLU A 1 73 ? 5.620 37.114 23.496 1.00 14.42 73 GLU A O 1
ATOM 604 N N . ASP A 1 74 ? 5.140 34.974 23.993 1.00 14.11 74 ASP A N 1
ATOM 605 C CA . ASP A 1 74 ? 3.996 35.276 24.859 1.00 14.34 74 ASP A CA 1
ATOM 606 C C . ASP A 1 74 ? 4.321 36.188 26.051 1.00 14.53 74 ASP A C 1
ATOM 607 O O . ASP A 1 74 ? 3.414 36.821 26.591 1.00 14.89 74 ASP A O 1
ATOM 612 N N . LEU A 1 75 ? 5.594 36.244 26.455 1.00 14.48 75 LEU A N 1
ATOM 613 C CA . LEU A 1 75 ? 6.023 37.087 27.572 1.00 14.79 75 LEU A CA 1
ATOM 614 C C . LEU A 1 75 ? 6.450 38.508 27.202 1.00 15.02 75 LEU A C 1
ATOM 615 O O . LEU A 1 75 ? 6.689 39.312 28.107 1.00 15.46 75 LEU A O 1
ATOM 620 N N . VAL A 1 76 ? 6.514 38.849 25.911 1.00 14.96 76 VAL A N 1
ATOM 621 C CA A VAL A 1 76 ? 6.828 40.225 25.518 0.60 15.32 76 VAL A CA 1
ATOM 622 C CA B VAL A 1 76 ? 6.817 40.233 25.515 0.40 15.31 76 VAL A CA 1
ATOM 623 C C . VAL A 1 76 ? 5.664 41.139 25.933 1.00 15.65 76 VAL A C 1
ATOM 624 O O . VAL A 1 76 ? 4.508 40.694 26.013 1.00 15.59 76 VAL A O 1
ATOM 631 N N . HIS A 1 77 ? 5.971 42.404 26.202 1.00 16.07 77 HIS A N 1
ATOM 632 C CA . HIS A 1 77 ? 4.955 43.393 26.562 1.00 16.59 77 HIS A CA 1
ATOM 633 C C . HIS A 1 77 ? 3.878 43.455 25.483 1.00 16.77 77 HIS A C 1
ATOM 634 O O . HIS A 1 77 ? 4.193 43.592 24.299 1.00 16.82 77 HIS A O 1
ATOM 641 N N . GLY A 1 78 ? 2.620 43.315 25.902 1.00 17.03 78 GLY A N 1
ATOM 642 C CA . GLY A 1 78 ? 1.482 43.213 24.989 1.00 17.36 78 GLY A CA 1
ATOM 643 C C . GLY A 1 78 ? 1.034 41.784 24.732 1.00 16.98 78 GLY A C 1
ATOM 644 O O . GLY A 1 78 ? -0.094 41.562 24.288 1.00 17.39 78 GLY A O 1
ATOM 645 N N . GLY A 1 79 ? 1.916 40.819 24.993 1.00 16.39 79 GLY A N 1
ATOM 646 C CA . GLY A 1 79 ? 1.588 39.403 24.889 1.00 16.11 79 GLY A CA 1
ATOM 647 C C . GLY A 1 79 ? 1.705 38.806 23.501 1.00 15.97 79 GLY A C 1
ATOM 648 O O . GLY A 1 79 ? 1.235 37.694 23.284 1.00 15.82 79 GLY A O 1
ATOM 649 N N . ALA A 1 80 ? 2.335 39.523 22.569 1.00 16.50 80 ALA A N 1
ATOM 650 C CA . ALA A 1 80 ? 2.495 39.038 21.198 1.00 16.35 80 ALA A CA 1
ATOM 651 C C . ALA A 1 80 ? 3.758 39.595 20.559 1.00 16.02 80 ALA A C 1
ATOM 652 O O . ALA A 1 80 ? 4.112 40.753 20.779 1.00 15.97 80 ALA A O 1
ATOM 654 N N . HIS A 1 81 ? 4.393 38.774 19.723 1.00 15.91 81 HIS A N 1
ATOM 655 C CA . HIS A 1 81 ? 5.619 39.145 19.005 1.00 15.78 81 HIS A CA 1
ATOM 656 C C . HIS A 1 81 ? 5.496 40.432 18.172 1.00 15.76 81 HIS A C 1
ATOM 657 O O . HIS A 1 81 ? 6.508 41.051 17.854 1.00 15.81 81 HIS A O 1
ATOM 688 N N . THR A 1 83 ? 4.770 43.330 18.879 1.00 16.23 83 THR A N 1
ATOM 689 C CA . THR A 1 83 ? 5.457 44.429 19.562 1.00 16.46 83 THR A CA 1
ATOM 690 C C . THR A 1 83 ? 6.865 44.716 19.020 1.00 16.59 83 THR A C 1
ATOM 691 O O . THR A 1 83 ? 7.247 45.878 18.899 1.00 16.91 83 THR A O 1
ATOM 695 N N . ASN A 1 84 ? 7.620 43.669 18.681 1.00 16.46 84 ASN A N 1
ATOM 696 C CA . ASN A 1 84 ? 9.006 43.840 18.209 1.00 16.76 84 ASN A CA 1
ATOM 697 C C . ASN A 1 84 ? 9.056 44.723 16.963 1.00 17.03 84 ASN A C 1
ATOM 698 O O . ASN A 1 84 ? 9.879 45.639 16.871 1.00 17.54 84 ASN A O 1
ATOM 703 N N . ASN A 1 85 ? 8.162 44.432 16.021 1.00 16.90 85 ASN A N 1
ATOM 704 C CA . ASN A 1 85 ? 8.035 45.186 14.770 1.00 17.30 85 ASN A CA 1
ATOM 705 C C . ASN A 1 85 ? 7.442 46.577 14.997 1.00 17.66 85 ASN A C 1
ATOM 706 O O . ASN A 1 85 ? 7.918 47.555 14.412 1.00 18.26 85 ASN A O 1
ATOM 711 N N . ALA A 1 86 ? 6.404 46.662 15.829 1.00 17.45 86 ALA A N 1
ATOM 712 C CA . ALA A 1 86 ? 5.765 47.949 16.137 1.00 17.89 86 ALA A CA 1
ATOM 713 C C . ALA A 1 86 ? 6.760 48.958 16.710 1.00 18.39 86 ALA A C 1
ATOM 714 O O . ALA A 1 86 ? 6.788 50.107 16.270 1.00 19.00 86 ALA A O 1
ATOM 716 N N . ILE A 1 87 ? 7.591 48.518 17.658 1.00 18.29 87 ILE A N 1
ATOM 717 C CA . ILE A 1 87 ? 8.634 49.386 18.237 1.00 18.95 87 ILE A CA 1
ATOM 718 C C . ILE A 1 87 ? 9.665 49.782 17.174 1.00 19.57 87 ILE A C 1
ATOM 719 O O . ILE A 1 87 ? 10.023 50.954 17.066 1.00 20.29 87 ILE A O 1
ATOM 724 N N . GLY A 1 88 ? 10.139 48.799 16.406 1.00 19.38 88 GLY A N 1
ATOM 725 C CA . GLY A 1 88 ? 11.155 49.033 15.382 1.00 20.09 88 GLY A CA 1
ATOM 726 C C . GLY A 1 88 ? 10.735 50.087 14.377 1.00 20.75 88 GLY A C 1
ATOM 727 O O . GLY A 1 88 ? 11.470 51.045 14.128 1.00 21.67 88 GLY A O 1
ATOM 728 N N . GLN A 1 89 ? 9.538 49.918 13.820 1.00 20.48 89 GLN A N 1
ATOM 729 C CA . GLN A 1 89 ? 9.015 50.852 12.818 1.00 21.23 89 GLN A CA 1
ATOM 730 C C . GLN A 1 89 ? 8.608 52.207 13.397 1.00 21.90 89 GLN A C 1
ATOM 731 O O . GLN A 1 89 ? 8.788 53.231 12.736 1.00 22.87 89 GLN A O 1
ATOM 737 N N . ALA A 1 90 ? 8.052 52.218 14.610 1.00 21.54 90 ALA A N 1
ATOM 738 C CA . ALA A 1 90 ? 7.691 53.480 15.270 1.00 22.24 90 ALA A CA 1
ATOM 739 C C . ALA A 1 90 ? 8.932 54.320 15.580 1.00 23.19 90 ALA A C 1
ATOM 740 O O . ALA A 1 90 ? 8.917 55.536 15.398 1.00 24.18 90 ALA A O 1
ATOM 742 N N . LEU A 1 91 ? 10.000 53.664 16.038 1.00 23.11 91 LEU A N 1
ATOM 743 C CA . LEU A 1 91 ? 11.277 54.335 16.303 1.00 24.19 91 LEU A CA 1
ATOM 744 C C . LEU A 1 91 ? 11.931 54.819 15.012 1.00 25.30 91 LEU A C 1
ATOM 745 O O . LEU A 1 91 ? 12.473 55.927 14.970 1.00 26.49 91 LEU A O 1
ATOM 750 N N . LEU A 1 92 ? 11.885 53.987 13.971 1.00 25.09 92 LEU A N 1
ATOM 751 C CA . LEU A 1 92 ? 12.370 54.372 12.640 1.00 26.21 92 LEU A CA 1
ATOM 752 C C . LEU A 1 92 ? 11.658 55.632 12.156 1.00 27.24 92 LEU A C 1
ATOM 753 O O . LEU A 1 92 ? 12.303 56.575 11.702 1.00 28.58 92 LEU A O 1
ATOM 758 N N . ALA A 1 93 ? 10.332 55.636 12.278 1.00 26.82 93 ALA A N 1
ATOM 759 C CA . ALA A 1 93 ? 9.503 56.794 11.930 1.00 27.86 93 ALA A CA 1
ATOM 760 C C . ALA A 1 93 ? 9.881 58.051 12.715 1.00 29.04 93 ALA A C 1
ATOM 761 O O . ALA A 1 93 ? 9.942 59.143 12.143 1.00 30.35 93 ALA A O 1
ATOM 763 N N . LYS A 1 94 ? 10.140 57.896 14.014 1.00 28.71 94 LYS A N 1
ATOM 764 C CA . LYS A 1 94 ? 10.544 59.028 14.858 1.00 29.89 94 LYS A CA 1
ATOM 765 C C . LYS A 1 94 ? 11.889 59.618 14.430 1.00 31.37 94 LYS A C 1
ATOM 766 O O . LYS A 1 94 ? 12.011 60.839 14.311 1.00 32.70 94 LYS A O 1
ATOM 772 N N . LEU A 1 95 ? 12.883 58.764 14.180 1.00 31.25 95 LEU A N 1
ATOM 773 C CA . LEU A 1 95 ? 14.192 59.231 13.690 1.00 32.85 95 LEU A CA 1
ATOM 774 C C . LEU A 1 95 ? 14.151 59.774 12.249 1.00 34.00 95 LEU A C 1
ATOM 775 O O . LEU A 1 95 ? 15.007 60.575 11.871 1.00 35.65 95 LEU A O 1
ATOM 780 N N . MET A 1 96 ? 13.170 59.337 11.458 1.00 33.32 96 MET A N 1
ATOM 781 C CA . MET A 1 96 ? 12.898 59.930 10.135 1.00 34.49 96 MET A CA 1
ATOM 782 C C . MET A 1 96 ? 12.261 61.327 10.203 1.00 35.64 96 MET A C 1
ATOM 783 O O . MET A 1 96 ? 12.227 62.032 9.194 1.00 37.06 96 MET A O 1
ATOM 788 N N . GLY A 1 97 ? 11.745 61.710 11.373 1.00 35.14 97 GLY A N 1
ATOM 789 C CA . GLY A 1 97 ? 11.098 63.007 11.581 1.00 36.21 97 GLY A CA 1
ATOM 790 C C . GLY A 1 97 ? 9.580 62.962 11.536 1.00 35.46 97 GLY A C 1
ATOM 791 O O . GLY A 1 97 ? 8.934 64.013 11.540 1.00 36.54 97 GLY A O 1
ATOM 792 N N . LYS A 1 98 ? 9.003 61.758 11.514 1.00 33.81 98 LYS A N 1
ATOM 793 C CA . LYS A 1 98 ? 7.550 61.596 11.452 1.00 33.15 98 LYS A CA 1
ATOM 794 C C . LYS A 1 98 ? 6.973 61.785 12.850 1.00 32.47 98 LYS A C 1
ATOM 795 O O . LYS A 1 98 ? 7.615 61.441 13.844 1.00 31.86 98 LYS A O 1
ATOM 801 N N . THR A 1 99 ? 5.773 62.354 12.912 1.00 32.76 99 THR A N 1
ATOM 802 C CA . THR A 1 99 ? 5.067 62.602 14.171 1.00 32.33 99 THR A CA 1
ATOM 803 C C . THR A 1 99 ? 3.811 61.739 14.335 1.00 31.13 99 THR A C 1
ATOM 804 O O . THR A 1 99 ? 3.183 61.760 15.396 1.00 30.75 99 THR A O 1
ATOM 808 N N . ARG A 1 100 ? 3.462 60.973 13.301 1.00 30.72 100 ARG A N 1
ATOM 809 C CA . ARG A 1 100 ? 2.201 60.245 13.245 1.00 29.95 100 ARG A CA 1
ATOM 810 C C . ARG A 1 100 ? 2.430 58.836 12.704 1.00 28.75 100 ARG A C 1
ATOM 811 O O . ARG A 1 100 ? 3.269 58.631 11.824 1.00 28.91 100 ARG A O 1
ATOM 819 N N . LEU A 1 101 ? 1.688 57.874 13.251 1.00 27.58 101 LEU A N 1
ATOM 820 C CA . LEU A 1 101 ? 1.679 56.501 12.761 1.00 26.58 101 LEU A CA 1
ATOM 821 C C . LEU A 1 101 ? 0.282 56.170 12.264 1.00 26.75 101 LEU A C 1
ATOM 822 O O . LEU A 1 101 ? -0.708 56.545 12.894 1.00 26.95 101 LEU A O 1
ATOM 827 N N . ILE A 1 102 ? 0.205 55.483 11.128 1.00 26.81 102 ILE A N 1
ATOM 828 C CA . ILE A 1 102 ? -1.048 54.889 10.667 1.00 27.00 102 ILE A CA 1
ATOM 829 C C . ILE A 1 102 ? -0.836 53.407 10.401 1.00 26.11 102 ILE A C 1
ATOM 830 O O . ILE A 1 102 ? 0.279 52.969 10.117 1.00 25.58 102 ILE A O 1
ATOM 835 N N . ALA A 1 103 ? -1.916 52.644 10.512 1.00 26.08 103 ALA A N 1
ATOM 836 C CA . ALA A 1 103 ? -1.884 51.213 10.241 1.00 25.53 103 ALA A CA 1
ATOM 837 C C . ALA A 1 103 ? -3.288 50.704 9.967 1.00 26.18 103 ALA A C 1
ATOM 838 O O . ALA A 1 103 ? -4.274 51.334 10.360 1.00 26.87 103 ALA A O 1
ATOM 840 N N . GLU A 1 104 ? -3.368 49.579 9.262 1.00 26.22 104 GLU A N 1
ATOM 841 C CA . GLU A 1 104 ? -4.614 48.830 9.140 1.00 26.75 104 GLU A CA 1
ATOM 842 C C . GLU A 1 104 ? -4.573 47.688 10.134 1.00 25.71 104 GLU A C 1
ATOM 843 O O . GLU A 1 104 ? -3.496 47.276 10.575 1.00 24.79 104 GLU A O 1
ATOM 849 N N . THR A 1 105 ? -5.747 47.176 10.479 1.00 26.07 105 THR A N 1
ATOM 850 C CA . THR A 1 105 ? -5.835 45.984 11.308 1.00 25.38 105 THR A CA 1
ATOM 851 C C . THR A 1 105 ? -7.142 45.224 11.058 1.00 26.22 105 THR A C 1
ATOM 852 O O . THR A 1 105 ? -8.178 45.833 10.798 1.00 27.26 105 THR A O 1
ATOM 856 N N . GLY A 1 106 ? -7.059 43.894 11.103 1.00 25.86 106 GLY A N 1
ATOM 857 C CA . GLY A 1 106 ? -8.210 43.007 10.934 1.00 26.77 106 GLY A CA 1
ATOM 858 C C . GLY A 1 106 ? -8.656 42.469 12.275 1.00 26.63 106 GLY A C 1
ATOM 859 O O . GLY A 1 106 ? -9.778 42.714 12.704 1.00 27.66 106 GLY A O 1
ATOM 860 N N . ALA A 1 107 ? -7.763 41.744 12.941 1.00 25.58 107 ALA A N 1
ATOM 861 C CA . ALA A 1 107 ? -8.023 41.213 14.283 1.00 25.35 107 ALA A CA 1
ATOM 862 C C . ALA A 1 107 ? -7.867 42.254 15.398 1.00 24.88 107 ALA A C 1
ATOM 863 O O . ALA A 1 107 ? -8.254 41.990 16.537 1.00 25.19 107 ALA A O 1
ATOM 865 N N . GLY A 1 108 ? -7.284 43.415 15.089 1.00 24.32 108 GLY A N 1
ATOM 866 C CA . GLY A 1 108 ? -7.014 44.437 16.100 1.00 23.77 108 GLY A CA 1
ATOM 867 C C . GLY A 1 108 ? -5.727 44.221 16.884 1.00 22.47 108 GLY A C 1
ATOM 868 O O . GLY A 1 108 ? -5.399 45.030 17.749 1.00 22.24 108 GLY A O 1
ATOM 869 N N . GLN A 1 109 ? -4.978 43.163 16.567 1.00 21.69 109 GLN A N 1
ATOM 870 C CA . GLN A 1 109 ? -3.818 42.762 17.365 1.00 20.68 109 GLN A CA 1
ATOM 871 C C . GLN A 1 109 ? -2.605 43.591 16.949 1.00 19.95 109 GLN A C 1
ATOM 872 O O . GLN A 1 109 ? -1.847 44.053 17.802 1.00 19.50 109 GLN A O 1
ATOM 878 N N . HIS A 1 110 ? -2.446 43.809 15.644 1.00 19.85 110 HIS A N 1
ATOM 879 C CA . HIS A 1 110 ? -1.474 44.787 15.151 1.00 19.53 110 HIS A CA 1
ATOM 880 C C . HIS A 1 110 ? -1.859 46.220 15.518 1.00 19.74 110 HIS A C 1
ATOM 881 O O . HIS A 1 110 ? -0.985 47.041 15.804 1.00 19.50 110 HIS A O 1
ATOM 888 N N . GLY A 1 111 ? -3.154 46.518 15.493 1.00 20.24 111 GLY A N 1
ATOM 889 C CA . GLY A 1 111 ? -3.652 47.815 15.935 1.00 20.64 111 GLY A CA 1
ATOM 890 C C . GLY A 1 111 ? -3.211 48.123 17.355 1.00 20.13 111 GLY A C 1
ATOM 891 O O . GLY A 1 111 ? -2.681 49.203 17.626 1.00 20.15 111 GLY A O 1
ATOM 892 N N . VAL A 1 112 ? -3.400 47.158 18.252 1.00 19.73 112 VAL A N 1
ATOM 893 C CA . VAL A 1 112 ? -2.964 47.301 19.646 1.00 19.40 112 VAL A CA 1
ATOM 894 C C . VAL A 1 112 ? -1.446 47.506 19.732 1.00 18.82 112 VAL A C 1
ATOM 895 O O . VAL A 1 112 ? -0.990 48.423 20.408 1.00 18.88 112 VAL A O 1
ATOM 899 N N . ALA A 1 113 ? -0.678 46.661 19.042 1.00 18.39 113 ALA A N 1
ATOM 900 C CA . ALA A 1 113 ? 0.786 46.773 19.036 1.00 18.03 113 ALA A CA 1
ATOM 901 C C . ALA A 1 113 ? 1.255 48.153 18.578 1.00 18.42 113 ALA A C 1
ATOM 902 O O . ALA A 1 113 ? 2.120 48.760 19.218 1.00 18.41 113 ALA A O 1
ATOM 904 N N . THR A 1 114 ? 0.668 48.634 17.481 1.00 18.91 114 THR A N 1
ATOM 905 C CA . THR A 1 114 ? 0.972 49.959 16.927 1.00 19.56 114 THR A CA 1
ATOM 906 C C . THR A 1 114 ? 0.588 51.070 17.911 1.00 20.10 114 THR A C 1
ATOM 907 O O . THR A 1 114 ? 1.366 52.001 18.139 1.00 20.39 114 THR A O 1
ATOM 911 N N . ALA A 1 115 ? -0.604 50.953 18.495 1.00 20.41 115 ALA A N 1
ATOM 912 C CA . ALA A 1 115 ? -1.075 51.895 19.515 1.00 21.03 115 ALA A CA 1
ATOM 913 C C . ALA A 1 115 ? -0.130 51.976 20.720 1.00 20.92 115 ALA A C 1
ATOM 914 O O . ALA A 1 115 ? 0.177 53.077 21.190 1.00 21.42 115 ALA A O 1
ATOM 916 N N . MET A 1 116 ? 0.337 50.824 21.207 1.00 20.54 116 MET A N 1
ATOM 917 C CA . MET A 1 116 ? 1.274 50.793 22.343 1.00 20.61 116 MET A CA 1
ATOM 918 C C . MET A 1 116 ? 2.596 51.487 22.011 1.00 20.66 116 MET A C 1
ATOM 919 O O . MET A 1 116 ? 3.082 52.304 22.796 1.00 21.00 116 MET A O 1
ATOM 924 N N . ALA A 1 117 ? 3.170 51.152 20.854 1.00 20.36 117 ALA A N 1
ATOM 925 C CA . ALA A 1 117 ? 4.444 51.738 20.416 1.00 20.67 117 ALA A CA 1
ATOM 926 C C . ALA A 1 117 ? 4.335 53.246 20.176 1.00 21.49 117 ALA A C 1
ATOM 927 O O . ALA A 1 117 ? 5.253 53.998 20.502 1.00 21.98 117 ALA A O 1
ATOM 929 N N . GLY A 1 118 ? 3.215 53.680 19.603 1.00 21.82 118 GLY A N 1
ATOM 930 C CA . GLY A 1 118 ? 2.948 55.101 19.399 1.00 22.82 118 GLY A CA 1
ATOM 931 C C . GLY A 1 118 ? 2.803 55.874 20.699 1.00 23.29 118 GLY A C 1
ATOM 932 O O . GLY A 1 118 ? 3.301 56.995 20.817 1.00 24.11 118 GLY A O 1
ATOM 933 N N . ALA A 1 119 ? 2.125 55.271 21.676 1.00 22.93 119 ALA A N 1
ATOM 934 C CA . ALA A 1 119 ? 2.011 55.856 23.015 1.00 23.39 119 ALA A CA 1
ATOM 935 C C . ALA A 1 119 ? 3.385 56.004 23.668 1.00 23.63 119 ALA A C 1
ATOM 936 O O . ALA A 1 119 ? 3.703 57.064 24.206 1.00 24.37 119 ALA A O 1
ATOM 938 N N . LEU A 1 120 ? 4.193 54.946 23.596 1.00 23.18 120 LEU A N 1
ATOM 939 C CA . LEU A 1 120 ? 5.573 54.960 24.109 1.00 23.62 120 LEU A CA 1
ATOM 940 C C . LEU A 1 120 ? 6.392 56.144 23.586 1.00 24.87 120 LEU A C 1
ATOM 941 O O . LEU A 1 120 ? 7.029 56.853 24.363 1.00 25.51 120 LEU A O 1
ATOM 946 N N . LEU A 1 121 ? 6.364 56.338 22.269 1.00 25.43 121 LEU A N 1
ATOM 947 C CA . LEU A 1 121 ? 7.201 57.344 21.603 1.00 26.85 121 LEU A CA 1
ATOM 948 C C . LEU A 1 121 ? 6.539 58.720 21.413 1.00 28.31 121 LEU A C 1
ATOM 949 O O . LEU A 1 121 ? 7.124 59.602 20.776 1.00 29.30 121 LEU A O 1
ATOM 954 N N . GLY A 1 122 ? 5.345 58.914 21.978 1.00 26.92 122 GLY A N 1
ATOM 955 C CA . GLY A 1 122 ? 4.650 60.200 21.920 1.00 27.90 122 GLY A CA 1
ATOM 956 C C . GLY A 1 122 ? 4.179 60.592 20.531 1.00 28.11 122 GLY A C 1
ATOM 957 O O . GLY A 1 122 ? 4.182 61.772 20.179 1.00 29.40 122 GLY A O 1
ATOM 958 N N . MET A 1 123 ? 3.764 59.596 19.751 1.00 27.60 123 MET A N 1
ATOM 959 C CA . MET A 1 123 ? 3.329 59.795 18.374 1.00 28.15 123 MET A CA 1
ATOM 960 C C . MET A 1 123 ? 1.812 59.663 18.293 1.00 27.72 123 MET A C 1
ATOM 961 O O . MET A 1 123 ? 1.205 58.925 19.074 1.00 27.14 123 MET A O 1
ATOM 966 N N . LYS A 1 124 ? 1.203 60.404 17.368 1.00 28.86 124 LYS A N 1
ATOM 967 C CA . LYS A 1 124 ? -0.230 60.281 17.099 1.00 28.96 124 LYS A CA 1
ATOM 968 C C . LYS A 1 124 ? -0.451 58.964 16.366 1.00 27.43 124 LYS A C 1
ATOM 969 O O . LYS A 1 124 ? 0.379 58.573 15.544 1.00 27.43 124 LYS A O 1
ATOM 975 N N . VAL A 1 125 ? -1.550 58.279 16.678 1.00 26.63 125 VAL A N 1
ATOM 976 C CA . VAL A 1 125 ? -1.854 56.976 16.077 1.00 25.48 125 VAL A CA 1
ATOM 977 C C . VAL A 1 125 ? -3.295 56.943 15.584 1.00 25.82 125 VAL A C 1
ATOM 978 O O . VAL A 1 125 ? -4.226 57.124 16.371 1.00 26.31 125 VAL A O 1
ATOM 982 N N . ASP A 1 126 ? -3.460 56.719 14.279 1.00 26.12 126 ASP A N 1
ATOM 983 C CA . ASP A 1 126 ? -4.764 56.481 13.668 1.00 26.60 126 ASP A CA 1
ATOM 984 C C . ASP A 1 126 ? -4.767 55.072 13.084 1.00 25.73 126 ASP A C 1
ATOM 985 O O . ASP A 1 126 ? -3.902 54.735 12.279 1.00 25.95 126 ASP A O 1
ATOM 990 N N . ILE A 1 127 ? -5.736 54.255 13.493 1.00 25.32 127 ILE A N 1
ATOM 991 C CA . ILE A 1 127 ? -5.828 52.864 13.053 1.00 24.91 127 ILE A CA 1
ATOM 992 C C . ILE A 1 127 ? -7.073 52.682 12.194 1.00 25.54 127 ILE A C 1
ATOM 993 O O . ILE A 1 127 ? -8.194 52.880 12.672 1.00 26.10 127 ILE A O 1
ATOM 998 N N . TYR A 1 128 ? -6.871 52.315 10.929 1.00 25.96 128 TYR A N 1
ATOM 999 C CA . TYR A 1 128 ? -7.980 52.005 10.030 1.00 26.80 128 TYR A CA 1
ATOM 1000 C C . TYR A 1 128 ? -8.414 50.561 10.256 1.00 26.39 128 TYR A C 1
ATOM 1001 O O . TYR A 1 128 ? -7.581 49.656 10.328 1.00 26.12 128 TYR A O 1
ATOM 1010 N N . MET A 1 129 ? -9.720 50.357 10.388 1.00 26.92 129 MET A N 1
ATOM 1011 C CA . MET A 1 129 ? -10.278 49.041 10.678 1.00 27.23 129 MET A CA 1
ATOM 1012 C C . MET A 1 129 ? -11.649 48.939 10.032 1.00 28.62 129 MET A C 1
ATOM 1013 O O . MET A 1 129 ? -12.476 49.825 10.216 1.00 29.39 129 MET A O 1
ATOM 1018 N N . GLY A 1 130 ? -11.876 47.878 9.259 1.00 29.53 130 GLY A N 1
ATOM 1019 C CA . GLY A 1 130 ? -13.171 47.653 8.615 1.00 31.06 130 GLY A CA 1
ATOM 1020 C C . GLY A 1 130 ? -14.275 47.517 9.646 1.00 32.00 130 GLY A C 1
ATOM 1021 O O . GLY A 1 130 ? -14.082 46.873 10.676 1.00 31.88 130 GLY A O 1
ATOM 1022 N N . ALA A 1 131 ? -15.425 48.135 9.375 1.00 33.69 131 ALA A N 1
ATOM 1023 C CA . ALA A 1 131 ? -16.537 48.196 10.340 1.00 35.43 131 ALA A CA 1
ATOM 1024 C C . ALA A 1 131 ? -17.027 46.824 10.812 1.00 36.44 131 ALA A C 1
ATOM 1025 O O . ALA A 1 131 ? -17.451 46.683 11.960 1.00 37.60 131 ALA A O 1
ATOM 1027 N N . GLU A 1 132 ? -16.967 45.828 9.927 1.00 36.56 132 GLU A N 1
ATOM 1028 C CA . GLU A 1 132 ? -17.274 44.440 10.287 1.00 37.95 132 GLU A CA 1
ATOM 1029 C C . GLU A 1 132 ? -16.259 43.876 11.286 1.00 37.55 132 GLU A C 1
ATOM 1030 O O . GLU A 1 132 ? -16.635 43.172 12.223 1.00 39.28 132 GLU A O 1
ATOM 1032 N N . ASP A 1 133 ? -14.980 44.189 11.077 1.00 42.60 133 ASP A N 1
ATOM 1033 C CA . ASP A 1 133 ? -13.909 43.779 11.998 1.00 40.59 133 ASP A CA 1
ATOM 1034 C C . ASP A 1 133 ? -13.954 44.503 13.348 1.00 39.74 133 ASP A C 1
ATOM 1035 O O . ASP A 1 133 ? -13.593 43.915 14.370 1.00 39.09 133 ASP A O 1
ATOM 1040 N N . VAL A 1 134 ? -14.383 45.767 13.348 1.00 40.07 134 VAL A N 1
ATOM 1041 C CA . VAL A 1 134 ? -14.551 46.538 14.592 1.00 39.71 134 VAL A CA 1
ATOM 1042 C C . VAL A 1 134 ? -15.582 45.857 15.502 1.00 41.83 134 VAL A C 1
ATOM 1043 O O . VAL A 1 134 ? -15.363 45.738 16.709 1.00 41.15 134 VAL A O 1
ATOM 1047 N N . GLU A 1 135 ? -16.691 45.416 14.907 1.00 44.79 135 GLU A N 1
ATOM 1048 C CA . GLU A 1 135 ? -17.745 44.674 15.614 1.00 47.39 135 GLU A CA 1
ATOM 1049 C C . GLU A 1 135 ? -17.241 43.356 16.218 1.00 47.26 135 GLU A C 1
ATOM 1050 O O . GLU A 1 135 ? -17.615 43.009 17.339 1.00 48.12 135 GLU A O 1
ATOM 1056 N N . ARG A 1 136 ? -16.407 42.633 15.472 1.00 46.57 136 ARG A N 1
ATOM 1057 C CA . ARG A 1 136 ? -15.845 41.355 15.938 1.00 46.70 136 ARG A CA 1
ATOM 1058 C C . ARG A 1 136 ? -14.839 41.484 17.092 1.00 44.32 136 ARG A C 1
ATOM 1059 O O . ARG A 1 136 ? -14.733 40.569 17.913 1.00 45.06 136 ARG A O 1
ATOM 1067 N N . GLN A 1 137 ? -14.114 42.604 17.152 1.00 41.63 137 GLN A N 1
ATOM 1068 C CA . GLN A 1 137 ? -12.974 42.766 18.065 1.00 39.33 137 GLN A CA 1
ATOM 1069 C C . GLN A 1 137 ? -13.107 44.033 18.921 1.00 38.29 137 GLN A C 1
ATOM 1070 O O . GLN A 1 137 ? -12.233 44.903 18.909 1.00 36.31 137 GLN A O 1
ATOM 1076 N N . LYS A 1 138 ? -14.201 44.112 19.675 1.00 39.79 138 LYS A N 1
ATOM 1077 C CA . LYS A 1 138 ? -14.517 45.289 20.502 1.00 39.45 138 LYS A CA 1
ATOM 1078 C C . LYS A 1 138 ? -13.516 45.571 21.625 1.00 37.55 138 LYS A C 1
ATOM 1079 O O . LYS A 1 138 ? -13.244 46.734 21.929 1.00 36.33 138 LYS A O 1
ATOM 1085 N N . MET A 1 139 ? -12.986 44.517 22.244 1.00 37.38 139 MET A N 1
ATOM 1086 C CA . MET A 1 139 ? -12.015 44.679 23.330 1.00 36.03 139 MET A CA 1
ATOM 1087 C C . MET A 1 139 ? -10.670 45.201 22.824 1.00 33.09 139 MET A C 1
ATOM 1088 O O . MET A 1 139 ? -10.043 46.017 23.496 1.00 31.79 139 MET A O 1
ATOM 1093 N N . ASN A 1 140 ? -10.237 44.749 21.645 1.00 31.86 140 ASN A N 1
ATOM 1094 C CA . ASN A 1 140 ? -9.042 45.316 21.004 1.00 29.57 140 ASN A CA 1
ATOM 1095 C C . ASN A 1 140 ? -9.245 46.779 20.604 1.00 28.56 140 ASN A C 1
ATOM 1096 O O . ASN A 1 140 ? -8.321 47.579 20.720 1.00 27.12 140 ASN A O 1
ATOM 1101 N N . VAL A 1 141 ? -10.451 47.120 20.152 1.00 29.48 141 VAL A N 1
ATOM 1102 C CA . VAL A 1 141 ? -10.807 48.515 19.853 1.00 29.31 141 VAL A CA 1
ATOM 1103 C C . VAL A 1 141 ? -10.755 49.359 21.134 1.00 28.99 141 VAL A C 1
ATOM 1104 O O . VAL A 1 141 ? -10.257 50.489 21.113 1.00 28.14 141 VAL A O 1
ATOM 1108 N N . PHE A 1 142 ? -11.253 48.801 22.237 1.00 29.67 142 PHE A N 1
ATOM 1109 C CA . PHE A 1 142 ? -11.172 49.462 23.541 1.00 29.67 142 PHE A CA 1
ATOM 1110 C C . PHE A 1 142 ? -9.723 49.587 24.024 1.00 28.16 142 PHE A C 1
ATOM 1111 O O . PHE A 1 142 ? -9.340 50.640 24.533 1.00 27.71 142 PHE A O 1
ATOM 1119 N N . ARG A 1 143 ? -8.930 48.521 23.864 1.00 27.64 143 ARG A N 1
ATOM 1120 C CA . ARG A 1 143 ? -7.487 48.563 24.170 1.00 26.57 143 ARG A CA 1
ATOM 1121 C C . ARG A 1 143 ? -6.804 49.707 23.417 1.00 25.35 143 ARG A C 1
ATOM 1122 O O . ARG A 1 143 ? -6.066 50.488 24.010 1.00 24.71 143 ARG A O 1
ATOM 1130 N N . MET A 1 144 ? -7.067 49.799 22.114 1.00 25.09 144 MET A N 1
ATOM 1131 C CA . MET A 1 144 ? -6.508 50.872 21.282 1.00 24.50 144 MET A CA 1
ATOM 1132 C C . MET A 1 144 ? -6.919 52.263 21.769 1.00 25.08 144 MET A C 1
ATOM 1133 O O . MET A 1 144 ? -6.092 53.176 21.788 1.00 24.80 144 MET A O 1
ATOM 1138 N N . LYS A 1 145 ? -8.180 52.414 22.175 1.00 26.28 145 LYS A N 1
ATOM 1139 C CA . LYS A 1 145 ? -8.664 53.681 22.732 1.00 27.20 145 LYS A CA 1
ATOM 1140 C C . LYS A 1 145 ? -7.929 54.040 24.024 1.00 26.78 145 LYS A C 1
ATOM 1141 O O . LYS A 1 145 ? -7.478 55.177 24.180 1.00 26.88 145 LYS A O 1
ATOM 1147 N N . LEU A 1 146 ? -7.807 53.072 24.935 1.00 26.49 146 LEU A N 1
ATOM 1148 C CA . LEU A 1 146 ? -7.063 53.266 26.195 1.00 26.41 146 LEU A CA 1
ATOM 1149 C C . LEU A 1 146 ? -5.623 53.722 25.957 1.00 25.44 146 LEU A C 1
ATOM 1150 O O . LEU A 1 146 ? -5.106 54.563 26.696 1.00 25.72 146 LEU A O 1
ATOM 1155 N N . LEU A 1 147 ? -5.000 53.179 24.913 1.00 24.48 147 LEU A N 1
ATOM 1156 C CA . LEU A 1 147 ? -3.618 53.513 24.550 1.00 23.94 147 LEU A CA 1
ATOM 1157 C C . LEU A 1 147 ? -3.459 54.851 23.802 1.00 24.29 147 LEU A C 1
ATOM 1158 O O . LEU A 1 147 ? -2.344 55.216 23.432 1.00 24.05 147 LEU A O 1
ATOM 1163 N N . GLY A 1 148 ? -4.558 55.573 23.580 1.00 25.31 148 GLY A N 1
ATOM 1164 C CA . GLY A 1 148 ? -4.520 56.904 22.976 1.00 26.24 148 GLY A CA 1
ATOM 1165 C C . GLY A 1 148 ? -4.659 56.939 21.464 1.00 26.27 148 GLY A C 1
ATOM 1166 O O . GLY A 1 148 ? -4.597 58.017 20.874 1.00 27.08 148 GLY A O 1
ATOM 1167 N N . ALA A 1 149 ? -4.853 55.780 20.833 1.00 25.73 149 ALA A N 1
ATOM 1168 C CA . ALA A 1 149 ? -5.009 55.707 19.379 1.00 25.97 149 ALA A CA 1
ATOM 1169 C C . ALA A 1 149 ? -6.441 56.038 18.972 1.00 27.44 149 ALA A C 1
ATOM 1170 O O . ALA A 1 149 ? -7.382 55.832 19.742 1.00 27.91 149 ALA A O 1
ATOM 1172 N N . ASN A 1 150 ? -6.592 56.557 17.756 1.00 28.41 150 ASN A N 1
ATOM 1173 C CA . ASN A 1 150 ? -7.899 56.848 17.186 1.00 30.30 150 ASN A CA 1
ATOM 1174 C C . ASN A 1 150 ? -8.243 55.752 16.179 1.00 30.14 150 ASN A C 1
ATOM 1175 O O . ASN A 1 150 ? -7.612 55.651 15.127 1.00 29.74 150 ASN A O 1
ATOM 1180 N N . VAL A 1 151 ? -9.242 54.937 16.508 1.00 30.69 151 VAL A N 1
ATOM 1181 C CA . VAL A 1 151 ? -9.695 53.869 15.622 1.00 31.02 151 VAL A CA 1
ATOM 1182 C C . VAL A 1 151 ? -10.686 54.468 14.627 1.00 33.09 151 VAL A C 1
ATOM 1183 O O . VAL A 1 151 ? -11.718 55.001 15.030 1.00 34.56 151 VAL A O 1
ATOM 1187 N N . ILE A 1 152 ? -10.360 54.385 13.338 1.00 33.37 152 ILE A N 1
ATOM 1188 C CA . ILE A 1 152 ? -11.216 54.904 12.271 1.00 35.70 152 ILE A CA 1
ATOM 1189 C C . ILE A 1 152 ? -11.958 53.727 11.629 1.00 36.63 152 ILE A C 1
ATOM 1190 O O . ILE A 1 152 ? -11.340 52.937 10.906 1.00 35.94 152 ILE A O 1
ATOM 1195 N N . PRO A 1 153 ? -13.277 53.594 11.897 1.00 38.63 153 PRO A N 1
ATOM 1196 C CA . PRO A 1 153 ? -14.039 52.523 11.248 1.00 40.04 153 PRO A CA 1
ATOM 1197 C C . PRO A 1 153 ? -14.289 52.820 9.767 1.00 41.93 153 PRO A C 1
ATOM 1198 O O . PRO A 1 153 ? -14.781 53.898 9.435 1.00 43.63 153 PRO A O 1
ATOM 1202 N N . VAL A 1 154 ? -13.935 51.876 8.898 1.00 41.83 154 VAL A N 1
ATOM 1203 C CA . VAL A 1 154 ? -14.116 52.030 7.453 1.00 43.76 154 VAL A CA 1
ATOM 1204 C C . VAL A 1 154 ? -15.451 51.399 7.057 1.00 46.63 154 VAL A C 1
ATOM 1205 O O . VAL A 1 154 ? -15.588 50.174 7.044 1.00 46.56 154 VAL A O 1
ATOM 1209 N N . ASN A 1 155 ? -16.426 52.255 6.746 1.00 49.53 155 ASN A N 1
ATOM 1210 C CA . ASN A 1 155 ? -17.787 51.833 6.392 1.00 52.94 155 ASN A CA 1
ATOM 1211 C C . ASN A 1 155 ? -17.987 51.653 4.883 1.00 55.27 155 ASN A C 1
ATOM 1212 O O . ASN A 1 155 ? -18.983 51.064 4.460 1.00 57.99 155 ASN A O 1
ATOM 1217 N N . SER A 1 156 ? -17.053 52.166 4.079 1.00 54.59 156 SER A N 1
ATOM 1218 C CA . SER A 1 156 ? -17.130 52.068 2.620 1.00 56.79 156 SER A CA 1
ATOM 1219 C C . SER A 1 156 ? -16.731 50.678 2.126 1.00 56.17 156 SER A C 1
ATOM 1220 O O . SER A 1 156 ? -15.933 49.987 2.764 1.00 53.48 156 SER A O 1
ATOM 1223 N N . GLY A 1 157 ? -17.291 50.283 0.984 1.00 59.01 157 GLY A N 1
ATOM 1224 C CA . GLY A 1 157 ? -16.969 49.004 0.353 1.00 59.02 157 GLY A CA 1
ATOM 1225 C C . GLY A 1 157 ? -17.486 47.809 1.135 1.00 59.00 157 GLY A C 1
ATOM 1226 O O . GLY A 1 157 ? -18.604 47.839 1.653 1.00 60.97 157 GLY A O 1
ATOM 1227 N N . SER A 1 158 ? -16.662 46.765 1.228 1.00 57.04 158 SER A N 1
ATOM 1228 C CA . SER A 1 158 ? -17.019 45.532 1.941 1.00 57.12 158 SER A CA 1
ATOM 1229 C C . SER A 1 158 ? -16.829 45.590 3.469 1.00 54.60 158 SER A C 1
ATOM 1230 O O . SER A 1 158 ? -17.136 44.613 4.154 1.00 54.84 158 SER A O 1
ATOM 1233 N N . ARG A 1 159 ? -16.317 46.711 3.990 1.00 52.40 159 ARG A N 1
ATOM 1234 C CA . ARG A 1 159 ? -16.222 46.968 5.441 1.00 50.39 159 ARG A CA 1
ATOM 1235 C C . ARG A 1 159 ? -15.261 46.003 6.157 1.00 47.74 159 ARG A C 1
ATOM 1236 O O . ARG A 1 159 ? -15.513 45.587 7.292 1.00 47.23 159 ARG A O 1
ATOM 1244 N N . THR A 1 160 ? -14.156 45.671 5.487 1.00 46.21 160 THR A N 1
ATOM 1245 C CA . THR A 1 160 ? -13.181 44.681 5.972 1.00 44.21 160 THR A CA 1
ATOM 1246 C C . THR A 1 160 ? -11.746 45.182 5.728 1.00 41.52 160 THR A C 1
ATOM 1247 O O . THR A 1 160 ? -11.556 46.339 5.346 1.00 41.03 160 THR A O 1
ATOM 1251 N N . LEU A 1 161 ? -10.751 44.324 5.975 1.00 39.98 161 LEU A N 1
ATOM 1252 C CA . LEU A 1 161 ? -9.324 44.677 5.864 1.00 37.70 161 LEU A CA 1
ATOM 1253 C C . LEU A 1 161 ? -8.930 45.338 4.538 1.00 38.05 161 LEU A C 1
ATOM 1254 O O . LEU A 1 161 ? -8.231 46.350 4.542 1.00 36.68 161 LEU A O 1
ATOM 1259 N N . LYS A 1 162 ? -9.370 44.762 3.419 1.00 40.09 162 LYS A N 1
ATOM 1260 C CA . LYS A 1 162 ? -9.098 45.324 2.079 1.00 41.05 162 LYS A CA 1
ATOM 1261 C C . LYS A 1 162 ? -9.467 46.811 1.952 1.00 41.28 162 LYS A C 1
ATOM 1262 O O . LYS A 1 162 ? -8.738 47.586 1.331 1.00 40.92 162 LYS A O 1
ATOM 1268 N N . ASP A 1 163 ? -10.581 47.197 2.569 1.00 42.09 163 ASP A N 1
ATOM 1269 C CA . ASP A 1 163 ? -11.039 48.589 2.570 1.00 42.74 163 ASP A CA 1
ATOM 1270 C C . ASP A 1 163 ? -10.210 49.452 3.518 1.00 40.36 163 ASP A C 1
ATOM 1271 O O . ASP A 1 163 ? -9.931 50.614 3.212 1.00 40.50 163 ASP A O 1
ATOM 1276 N N . ALA A 1 164 ? -9.830 48.886 4.666 1.00 38.49 164 ALA A N 1
ATOM 1277 C CA . ALA A 1 164 ? -8.924 49.553 5.605 1.00 36.43 164 ALA A CA 1
ATOM 1278 C C . ALA A 1 164 ? -7.548 49.793 4.986 1.00 35.45 164 ALA A C 1
ATOM 1279 O O . ALA A 1 164 ? -6.970 50.868 5.163 1.00 34.73 164 ALA A O 1
ATOM 1281 N N . ILE A 1 165 ? -7.039 48.800 4.253 1.00 35.71 165 ILE A N 1
ATOM 1282 C CA . ILE A 1 165 ? -5.769 48.933 3.526 1.00 35.34 165 ILE A CA 1
ATOM 1283 C C . ILE A 1 165 ? -5.835 50.110 2.546 1.00 36.96 165 ILE A C 1
ATOM 1284 O O . ILE A 1 165 ? -4.936 50.950 2.532 1.00 36.42 165 ILE A O 1
ATOM 1289 N N . ASN A 1 166 ? -6.900 50.167 1.747 1.00 39.40 166 ASN A N 1
ATOM 1290 C CA . ASN A 1 166 ? -7.071 51.238 0.755 1.00 41.50 166 ASN A CA 1
ATOM 1291 C C . ASN A 1 166 ? -7.172 52.623 1.403 1.00 41.58 166 ASN A C 1
ATOM 1292 O O . ASN A 1 166 ? -6.570 53.576 0.909 1.00 42.15 166 ASN A O 1
ATOM 1297 N N . GLU A 1 167 ? -7.917 52.724 2.505 1.00 41.28 167 GLU A N 1
ATOM 1298 C CA . GLU A 1 167 ? -8.006 53.976 3.273 1.00 41.41 167 GLU A CA 1
ATOM 1299 C C . GLU A 1 167 ? -6.653 54.398 3.850 1.00 39.40 167 GLU A C 1
ATOM 1300 O O . GLU A 1 167 ? -6.314 55.583 3.835 1.00 40.06 167 GLU A O 1
ATOM 1306 N N . ALA A 1 168 ? -5.891 53.429 4.358 1.00 37.33 168 ALA A N 1
ATOM 1307 C CA . ALA A 1 168 ? -4.572 53.693 4.942 1.00 35.61 168 ALA A CA 1
ATOM 1308 C C . ALA A 1 168 ? -3.560 54.174 3.895 1.00 36.22 168 ALA A C 1
ATOM 1309 O O . ALA A 1 168 ? -2.804 55.112 4.149 1.00 36.08 168 ALA A O 1
ATOM 1311 N N . LEU A 1 169 ? -3.556 53.533 2.727 1.00 37.15 169 LEU A N 1
ATOM 1312 C CA . LEU A 1 169 ? -2.691 53.946 1.611 1.00 38.14 169 LEU A CA 1
ATOM 1313 C C . LEU A 1 169 ? -3.073 55.335 1.090 1.00 40.19 169 LEU A C 1
ATOM 1314 O O . LEU A 1 169 ? -2.205 56.174 0.850 1.00 40.64 169 LEU A O 1
ATOM 1319 N N . ARG A 1 170 ? -4.377 55.553 0.926 1.00 41.69 170 ARG A N 1
ATOM 1320 C CA . ARG A 1 170 ? -4.955 56.863 0.578 1.00 44.02 170 ARG A CA 1
ATOM 1321 C C . ARG A 1 170 ? -4.504 57.969 1.540 1.00 43.29 170 ARG A C 1
ATOM 1322 O O . ARG A 1 170 ? -4.173 59.077 1.114 1.00 44.96 170 ARG A O 1
ATOM 1330 N N . ASP A 1 171 ? -4.486 57.646 2.832 1.00 40.85 171 ASP A N 1
ATOM 1331 C CA . ASP A 1 171 ? -3.982 58.546 3.872 1.00 40.02 171 ASP A CA 1
ATOM 1332 C C . ASP A 1 171 ? -2.476 58.781 3.716 1.00 39.08 171 ASP A C 1
ATOM 1333 O O . ASP A 1 171 ? -2.024 59.928 3.722 1.00 40.35 171 ASP A O 1
ATOM 1338 N N . TRP A 1 172 ? -1.712 57.699 3.569 1.00 37.04 172 TRP A N 1
ATOM 1339 C CA . TRP A 1 172 ? -0.248 57.790 3.496 1.00 36.28 172 TRP A CA 1
ATOM 1340 C C . TRP A 1 172 ? 0.250 58.592 2.287 1.00 38.47 172 TRP A C 1
ATOM 1341 O O . TRP A 1 172 ? 1.223 59.330 2.406 1.00 38.96 172 TRP A O 1
ATOM 1352 N N . VAL A 1 173 ? -0.420 58.449 1.143 1.00 39.96 173 VAL A N 1
ATOM 1353 C CA . VAL A 1 173 ? -0.097 59.233 -0.067 1.00 42.53 173 VAL A CA 1
ATOM 1354 C C . VAL A 1 173 ? -0.130 60.746 0.210 1.00 44.38 173 VAL A C 1
ATOM 1355 O O . VAL A 1 173 ? 0.717 61.489 -0.292 1.00 45.95 173 VAL A O 1
ATOM 1359 N N . ALA A 1 174 ? -1.102 61.184 1.010 1.00 44.42 174 ALA A N 1
ATOM 1360 C CA . ALA A 1 174 ? -1.252 62.597 1.371 1.00 46.41 174 ALA A CA 1
ATOM 1361 C C . ALA A 1 174 ? -0.308 63.054 2.489 1.00 45.23 174 ALA A C 1
ATOM 1362 O O . ALA A 1 174 ? 0.204 64.175 2.444 1.00 47.24 174 ALA A O 1
ATOM 1364 N N . THR A 1 175 ? -0.079 62.189 3.478 1.00 42.27 175 THR A N 1
ATOM 1365 C CA . THR A 1 175 ? 0.558 62.584 4.743 1.00 41.24 175 THR A CA 1
ATOM 1366 C C . THR A 1 175 ? 1.971 62.023 5.003 1.00 39.53 175 THR A C 1
ATOM 1367 O O . THR A 1 175 ? 2.520 62.252 6.084 1.00 38.74 175 THR A O 1
ATOM 1371 N N . PHE A 1 176 ? 2.569 61.331 4.027 1.00 39.17 176 PHE A N 1
ATOM 1372 C CA . PHE A 1 176 ? 3.880 60.663 4.218 1.00 37.80 176 PHE A CA 1
ATOM 1373 C C . PHE A 1 176 ? 5.028 61.552 4.729 1.00 38.64 176 PHE A C 1
ATOM 1374 O O . PHE A 1 176 ? 5.968 61.041 5.343 1.00 37.43 176 PHE A O 1
ATOM 1382 N N . GLU A 1 177 ? 4.959 62.859 4.464 1.00 40.99 177 GLU A N 1
ATOM 1383 C CA . GLU A 1 177 ? 5.924 63.830 5.002 1.00 42.34 177 GLU A CA 1
ATOM 1384 C C . GLU A 1 177 ? 6.052 63.769 6.529 1.00 40.75 177 GLU A C 1
ATOM 1385 O O . GLU A 1 177 ? 7.161 63.866 7.058 1.00 41.00 177 GLU A O 1
ATOM 1387 N N . TYR A 1 178 ? 4.921 63.602 7.217 1.00 39.34 178 TYR A N 1
ATOM 1388 C CA . TYR A 1 178 ? 4.881 63.522 8.688 1.00 37.90 178 TYR A CA 1
ATOM 1389 C C . TYR A 1 178 ? 4.285 62.222 9.253 1.00 34.63 178 TYR A C 1
ATOM 1390 O O . TYR A 1 178 ? 4.231 62.058 10.475 1.00 33.49 178 TYR A O 1
ATOM 1399 N N . THR A 1 179 ? 3.867 61.299 8.383 1.00 33.20 179 THR A N 1
ATOM 1400 C CA . THR A 1 179 ? 3.210 60.058 8.805 1.00 30.59 179 THR A CA 1
ATOM 1401 C C . THR A 1 179 ? 3.969 58.832 8.301 1.00 28.97 179 THR A C 1
ATOM 1402 O O . THR A 1 179 ? 4.373 58.781 7.137 1.00 29.76 179 THR A O 1
ATOM 1406 N N . HIS A 1 180 ? 4.153 57.849 9.183 1.00 26.68 180 HIS A N 1
ATOM 1407 C CA . HIS A 1 180 ? 4.675 56.545 8.789 1.00 25.21 180 HIS A CA 1
ATOM 1408 C C . HIS A 1 180 ? 3.555 55.514 8.739 1.00 23.59 180 HIS A C 1
ATOM 1409 O O . HIS A 1 180 ? 2.747 55.414 9.662 1.00 23.02 180 HIS A O 1
ATOM 1416 N N . TYR A 1 181 ? 3.545 54.739 7.659 1.00 28.69 181 TYR A N 1
ATOM 1417 C CA . TYR A 1 181 ? 2.585 53.665 7.453 1.00 27.60 181 TYR A CA 1
ATOM 1418 C C . TYR A 1 181 ? 3.185 52.388 8.034 1.00 25.95 181 TYR A C 1
ATOM 1419 O O . TYR A 1 181 ? 4.147 51.857 7.491 1.00 25.56 181 TYR A O 1
ATOM 1428 N N . LEU A 1 182 ? 2.622 51.911 9.144 1.00 24.86 182 LEU A N 1
ATOM 1429 C CA . LEU A 1 182 ? 3.203 50.801 9.904 1.00 23.54 182 LEU A CA 1
ATOM 1430 C C . LEU A 1 182 ? 2.519 49.465 9.571 1.00 22.66 182 LEU A C 1
ATOM 1431 O O . LEU A 1 182 ? 1.478 49.131 10.138 1.00 22.48 182 LEU A O 1
ATOM 1436 N N . ILE A 1 183 ? 3.118 48.708 8.648 1.00 22.07 183 ILE A N 1
ATOM 1437 C CA . ILE A 1 183 ? 2.611 47.378 8.269 1.00 21.40 183 ILE A CA 1
ATOM 1438 C C . ILE A 1 183 ? 3.013 46.352 9.335 1.00 20.39 183 ILE A C 1
ATOM 1439 O O . ILE A 1 183 ? 4.132 46.385 9.853 1.00 20.12 183 ILE A O 1
ATOM 1444 N N . GLY A 1 184 ? 2.089 45.439 9.640 1.00 19.85 184 GLY A N 1
ATOM 1445 C CA . GLY A 1 184 ? 2.226 44.517 10.770 1.00 19.01 184 GLY A CA 1
ATOM 1446 C C . GLY A 1 184 ? 2.736 43.115 10.524 1.00 18.34 184 GLY A C 1
ATOM 1447 O O . GLY A 1 184 ? 2.991 42.393 11.482 1.00 17.95 184 GLY A O 1
ATOM 1448 N N . SER A 1 185 ? 2.868 42.712 9.263 1.00 18.24 185 SER A N 1
ATOM 1449 C CA . SER A 1 185 ? 3.429 41.400 8.931 1.00 17.70 185 SER A CA 1
ATOM 1450 C C . SER A 1 185 ? 4.435 41.526 7.794 1.00 17.85 185 SER A C 1
ATOM 1451 O O . SER A 1 185 ? 4.673 42.626 7.301 1.00 18.24 185 SER A O 1
ATOM 1454 N N . VAL A 1 186 ? 5.021 40.403 7.380 1.00 17.54 186 VAL A N 1
ATOM 1455 C CA . VAL A 1 186 ? 6.041 40.399 6.312 1.00 17.84 186 VAL A CA 1
ATOM 1456 C C . VAL A 1 186 ? 5.365 40.469 4.937 1.00 18.32 186 VAL A C 1
ATOM 1457 O O . VAL A 1 186 ? 5.590 39.637 4.068 1.00 18.47 186 VAL A O 1
ATOM 1461 N N . VAL A 1 187 ? 4.558 41.509 4.757 1.00 18.58 187 VAL A N 1
ATOM 1462 C CA . VAL A 1 187 ? 3.667 41.649 3.614 1.00 19.15 187 VAL A CA 1
ATOM 1463 C C . VAL A 1 187 ? 3.733 43.089 3.121 1.00 19.73 187 VAL A C 1
ATOM 1464 O O . VAL A 1 187 ? 4.411 43.932 3.723 1.00 19.67 187 VAL A O 1
ATOM 1468 N N . GLY A 1 188 ? 3.031 43.362 2.028 1.00 20.34 188 GLY A N 1
ATOM 1469 C CA . GLY A 1 188 ? 3.010 44.695 1.450 1.00 21.04 188 GLY A CA 1
ATOM 1470 C C . GLY A 1 188 ? 4.112 44.855 0.423 1.00 21.49 188 GLY A C 1
ATOM 1471 O O . GLY A 1 188 ? 4.874 43.914 0.166 1.00 21.24 188 GLY A O 1
ATOM 1472 N N . PRO A 1 189 ? 4.217 46.056 -0.167 1.00 22.25 189 PRO A N 1
ATOM 1473 C CA . PRO A 1 189 ? 5.273 46.317 -1.138 1.00 22.82 189 PRO A CA 1
ATOM 1474 C C . PRO A 1 189 ? 6.627 46.465 -0.450 1.00 22.56 189 PRO A C 1
ATOM 1475 O O . PRO A 1 189 ? 6.679 46.788 0.743 1.00 22.14 189 PRO A O 1
ATOM 1479 N N . HIS A 1 190 ? 7.705 46.213 -1.193 1.00 22.93 190 HIS A N 1
ATOM 1480 C CA . HIS A 1 190 ? 9.065 46.504 -0.726 1.00 22.97 190 HIS A CA 1
ATOM 1481 C C . HIS A 1 190 ? 9.131 47.969 -0.275 1.00 23.26 190 HIS A C 1
ATOM 1482 O O . HIS A 1 190 ? 8.571 48.837 -0.954 1.00 23.88 190 HIS A O 1
ATOM 1489 N N . PRO A 1 191 ? 9.818 48.259 0.853 1.00 22.89 191 PRO A N 1
ATOM 1490 C CA . PRO A 1 191 ? 10.681 47.418 1.695 1.00 22.27 191 PRO A CA 1
ATOM 1491 C C . PRO A 1 191 ? 10.033 46.700 2.889 1.00 21.27 191 PRO A C 1
ATOM 1492 O O . PRO A 1 191 ? 10.760 46.153 3.719 1.00 20.84 191 PRO A O 1
ATOM 1496 N N . TYR A 1 192 ? 8.705 46.663 2.974 1.00 20.97 192 TYR A N 1
ATOM 1497 C CA . TYR A 1 192 ? 8.044 46.182 4.196 1.00 20.19 192 TYR A CA 1
ATOM 1498 C C . TYR A 1 192 ? 8.316 44.718 4.567 1.00 19.53 192 TYR A C 1
ATOM 1499 O O . TYR A 1 192 ? 8.616 44.441 5.726 1.00 19.03 192 TYR A O 1
ATOM 1508 N N . PRO A 1 193 ? 8.224 43.779 3.600 1.00 19.62 193 PRO A N 1
ATOM 1509 C CA . PRO A 1 193 ? 8.561 42.387 3.946 1.00 19.16 193 PRO A CA 1
ATOM 1510 C C . PRO A 1 193 ? 9.970 42.210 4.529 1.00 19.14 193 PRO A C 1
ATOM 1511 O O . PRO A 1 193 ? 10.150 41.423 5.459 1.00 18.64 193 PRO A O 1
ATOM 1515 N N . THR A 1 194 ? 10.940 42.959 4.008 1.00 19.80 194 THR A N 1
ATOM 1516 C CA . THR A 1 194 ? 12.311 42.928 4.523 1.00 20.02 194 THR A CA 1
ATOM 1517 C C . THR A 1 194 ? 12.412 43.594 5.901 1.00 19.71 194 THR A C 1
ATOM 1518 O O . THR A 1 194 ? 12.997 43.019 6.819 1.00 19.43 194 THR A O 1
ATOM 1522 N N . ILE A 1 195 ? 11.839 44.791 6.038 1.00 19.89 195 ILE A N 1
ATOM 1523 C CA . ILE A 1 195 ? 11.886 45.540 7.308 1.00 19.76 195 ILE A CA 1
ATOM 1524 C C . ILE A 1 195 ? 11.249 44.752 8.460 1.00 18.94 195 ILE A C 1
ATOM 1525 O O . ILE A 1 195 ? 11.831 44.645 9.543 1.00 18.70 195 ILE A O 1
ATOM 1530 N N . VAL A 1 196 ? 10.064 44.202 8.223 1.00 18.59 196 VAL A N 1
ATOM 1531 C CA . VAL A 1 196 ? 9.335 43.493 9.278 1.00 17.95 196 VAL A CA 1
ATOM 1532 C C . VAL A 1 196 ? 10.092 42.225 9.688 1.00 17.66 196 VAL A C 1
ATOM 1533 O O . VAL A 1 196 ? 10.217 41.939 10.879 1.00 17.33 196 VAL A O 1
ATOM 1537 N N . ARG A 1 197 ? 10.611 41.485 8.709 1.00 17.93 197 ARG A N 1
ATOM 1538 C CA . ARG A 1 197 ? 11.448 40.313 8.996 1.00 17.85 197 ARG A CA 1
ATOM 1539 C C . ARG A 1 197 ? 12.704 40.694 9.795 1.00 18.09 197 ARG A C 1
ATOM 1540 O O . ARG A 1 197 ? 13.061 40.010 10.759 1.00 17.82 197 ARG A O 1
ATOM 1548 N N . ASP A 1 198 ? 13.350 41.791 9.409 1.00 18.68 198 ASP A N 1
ATOM 1549 C CA . ASP A 1 198 ? 14.532 42.273 10.127 1.00 19.08 198 ASP A CA 1
ATOM 1550 C C . ASP A 1 198 ? 14.221 42.631 11.583 1.00 18.65 198 ASP A C 1
ATOM 1551 O O . ASP A 1 198 ? 14.988 42.278 12.474 1.00 18.77 198 ASP A O 1
ATOM 1556 N N . PHE A 1 199 ? 13.102 43.312 11.825 1.00 18.32 199 PHE A N 1
ATOM 1557 C CA . PHE A 1 199 ? 12.701 43.649 13.203 1.00 17.97 199 PHE A CA 1
ATOM 1558 C C . PHE A 1 199 ? 12.202 42.464 14.036 1.00 17.25 199 PHE A C 1
ATOM 1559 O O . PHE A 1 199 ? 12.177 42.554 15.265 1.00 17.24 199 PHE A O 1
ATOM 1567 N N . GLN A 1 200 ? 11.806 41.369 13.386 1.00 16.79 200 GLN A N 1
ATOM 1568 C CA . GLN A 1 200 ? 11.429 40.137 14.090 1.00 16.17 200 GLN A CA 1
ATOM 1569 C C . GLN A 1 200 ? 12.561 39.111 14.217 1.00 16.18 200 GLN A C 1
ATOM 1570 O O . GLN A 1 200 ? 12.426 38.152 14.975 1.00 15.83 200 GLN A O 1
ATOM 1576 N N . SER A 1 201 ? 13.675 39.321 13.508 1.00 16.65 201 SER A N 1
ATOM 1577 C CA A SER A 1 201 ? 14.800 38.377 13.525 0.50 16.91 201 SER A CA 1
ATOM 1578 C CA B SER A 1 201 ? 14.794 38.369 13.526 0.50 16.92 201 SER A CA 1
ATOM 1579 C C . SER A 1 201 ? 15.466 38.247 14.902 1.00 16.89 201 SER A C 1
ATOM 1580 O O . SER A 1 201 ? 16.175 37.270 15.163 1.00 17.02 201 SER A O 1
ATOM 1585 N N . VAL A 1 202 ? 15.244 39.230 15.779 1.00 16.68 202 VAL A N 1
ATOM 1586 C CA . VAL A 1 202 ? 15.676 39.141 17.183 1.00 16.62 202 VAL A CA 1
ATOM 1587 C C . VAL A 1 202 ? 15.165 37.861 17.870 1.00 16.08 202 VAL A C 1
ATOM 1588 O O . VAL A 1 202 ? 15.857 37.289 18.713 1.00 16.25 202 VAL A O 1
ATOM 1592 N N . ILE A 1 203 ? 13.974 37.399 17.486 1.00 15.51 203 ILE A N 1
ATOM 1593 C CA . ILE A 1 203 ? 13.412 36.159 18.036 1.00 15.14 203 ILE A CA 1
ATOM 1594 C C . ILE A 1 203 ? 14.352 34.983 17.751 1.00 15.42 203 ILE A C 1
ATOM 1595 O O . ILE A 1 203 ? 14.709 34.234 18.657 1.00 15.41 203 ILE A O 1
ATOM 1600 N N . GLY A 1 204 ? 14.743 34.837 16.488 1.00 15.73 204 GLY A N 1
ATOM 1601 C CA . GLY A 1 204 ? 15.636 33.757 16.078 1.00 16.18 204 GLY A CA 1
ATOM 1602 C C . GLY A 1 204 ? 17.051 33.870 16.611 1.00 16.81 204 GLY A C 1
ATOM 1603 O O . GLY A 1 204 ? 17.663 32.858 16.950 1.00 17.05 204 GLY A O 1
ATOM 1604 N N . ARG A 1 205 ? 17.574 35.096 16.671 1.00 17.10 205 ARG A N 1
ATOM 1605 C CA . ARG A 1 205 ? 18.921 35.334 17.195 1.00 17.87 205 ARG A CA 1
ATOM 1606 C C . ARG A 1 205 ? 19.009 34.954 18.670 1.00 17.66 205 ARG A C 1
ATOM 1607 O O . ARG A 1 205 ? 19.967 34.300 19.086 1.00 18.22 205 ARG A O 1
ATOM 1615 N N . GLU A 1 206 ? 18.006 35.353 19.452 1.00 16.94 206 GLU A N 1
ATOM 1616 C CA . GLU A 1 206 ? 17.917 34.939 20.853 1.00 16.73 206 GLU A CA 1
ATOM 1617 C C . GLU A 1 206 ? 17.758 33.423 20.951 1.00 16.61 206 GLU A C 1
ATOM 1618 O O . GLU A 1 206 ? 18.478 32.770 21.705 1.00 16.96 206 GLU A O 1
ATOM 1624 N N . ALA A 1 207 ? 16.816 32.872 20.184 1.00 16.12 207 ALA A N 1
ATOM 1625 C CA . ALA A 1 207 ? 16.530 31.432 20.222 1.00 16.08 207 ALA A CA 1
ATOM 1626 C C . ALA A 1 207 ? 17.763 30.591 19.886 1.00 16.85 207 ALA A C 1
ATOM 1627 O O . ALA A 1 207 ? 18.012 29.570 20.534 1.00 17.09 207 ALA A O 1
ATOM 1629 N N . LYS A 1 208 ? 18.535 31.030 18.891 1.00 17.32 208 LYS A N 1
ATOM 1630 C CA . LYS A 1 208 ? 19.775 30.340 18.518 1.00 18.26 208 LYS A CA 1
ATOM 1631 C C . LYS A 1 208 ? 20.792 30.342 19.658 1.00 18.77 208 LYS A C 1
ATOM 1632 O O . LYS A 1 208 ? 21.349 29.303 19.995 1.00 19.27 208 LYS A O 1
ATOM 1638 N N . ALA A 1 209 ? 21.037 31.514 20.236 1.00 18.69 209 ALA A N 1
ATOM 1639 C CA . ALA A 1 209 ? 21.952 31.638 21.373 1.00 19.21 209 ALA A CA 1
ATOM 1640 C C . ALA A 1 209 ? 21.481 30.792 22.562 1.00 18.89 209 ALA A C 1
ATOM 1641 O O . ALA A 1 209 ? 22.278 30.105 23.206 1.00 19.55 209 ALA A O 1
ATOM 1643 N N . GLN A 1 210 ? 20.180 30.847 22.834 1.00 17.94 210 GLN A N 1
ATOM 1644 C CA . GLN A 1 210 ? 19.584 30.130 23.964 1.00 17.65 210 GLN A CA 1
ATOM 1645 C C . GLN A 1 210 ? 19.614 28.607 23.815 1.00 17.92 210 GLN A C 1
ATOM 1646 O O . GLN A 1 210 ? 19.880 27.900 24.788 1.00 18.23 210 GLN A O 1
ATOM 1652 N N . ILE A 1 211 ? 19.342 28.102 22.612 1.00 17.89 211 ILE A N 1
ATOM 1653 C CA . ILE A 1 211 ? 19.365 26.650 22.389 1.00 18.31 211 ILE A CA 1
ATOM 1654 C C . ILE A 1 211 ? 20.799 26.100 22.419 1.00 19.48 211 ILE A C 1
ATOM 1655 O O . ILE A 1 211 ? 21.025 24.996 22.917 1.00 19.93 211 ILE A O 1
ATOM 1660 N N . LEU A 1 212 ? 21.761 26.875 21.918 1.00 20.06 212 LEU A N 1
ATOM 1661 C CA . LEU A 1 212 ? 23.178 26.509 22.056 1.00 21.38 212 LEU A CA 1
ATOM 1662 C C . LEU A 1 212 ? 23.610 26.468 23.525 1.00 21.82 212 LEU A C 1
ATOM 1663 O O . LEU A 1 212 ? 24.326 25.554 23.930 1.00 22.70 212 LEU A O 1
ATOM 1668 N N . GLU A 1 213 ? 23.157 27.437 24.322 1.00 21.36 213 GLU A N 1
ATOM 1669 C CA . GLU A 1 213 ? 23.421 27.433 25.765 1.00 21.77 213 GLU A CA 1
ATOM 1670 C C . GLU A 1 213 ? 22.782 26.229 26.466 1.00 21.77 213 GLU A C 1
ATOM 1671 O O . GLU A 1 213 ? 23.421 25.583 27.296 1.00 22.52 213 GLU A O 1
ATOM 1673 N N . ALA A 1 214 ? 21.535 25.922 26.109 1.00 21.09 214 ALA A N 1
ATOM 1674 C CA . ALA A 1 214 ? 20.760 24.869 26.780 1.00 21.07 214 ALA A CA 1
ATOM 1675 C C . ALA A 1 214 ? 21.142 23.453 26.355 1.00 21.96 214 ALA A C 1
ATOM 1676 O O . ALA A 1 214 ? 21.206 22.552 27.194 1.00 22.46 214 ALA A O 1
ATOM 1678 N N . GLU A 1 215 ? 21.376 23.261 25.058 1.00 22.37 215 GLU A N 1
ATOM 1679 C CA . GLU A 1 215 ? 21.573 21.925 24.479 1.00 23.20 215 GLU A CA 1
ATOM 1680 C C . GLU A 1 215 ? 22.940 21.679 23.828 1.00 24.45 215 GLU A C 1
ATOM 1681 O O . GLU A 1 215 ? 23.257 20.535 23.484 1.00 25.25 215 GLU A O 1
ATOM 1687 N N . GLY A 1 216 ? 23.745 22.729 23.660 1.00 24.77 216 GLY A N 1
ATOM 1688 C CA . GLY A 1 216 ? 25.038 22.612 22.986 1.00 26.05 216 GLY A CA 1
ATOM 1689 C C . GLY A 1 216 ? 24.975 22.334 21.492 1.00 26.31 216 GLY A C 1
ATOM 1690 O O . GLY A 1 216 ? 25.977 21.931 20.898 1.00 27.49 216 GLY A O 1
ATOM 1691 N N . GLN A 1 217 ? 23.808 22.546 20.883 1.00 25.36 217 GLN A N 1
ATOM 1692 C CA . GLN A 1 217 ? 23.613 22.301 19.456 1.00 25.55 217 GLN A CA 1
ATOM 1693 C C . GLN A 1 217 ? 22.375 23.020 18.934 1.00 24.17 217 GLN A C 1
ATOM 1694 O O . GLN A 1 217 ? 21.533 23.495 19.706 1.00 23.23 217 GLN A O 1
ATOM 1700 N N . LEU A 1 218 ? 22.279 23.084 17.611 1.00 24.14 218 LEU A N 1
ATOM 1701 C CA . LEU A 1 218 ? 21.122 23.663 16.940 1.00 23.05 218 LEU A CA 1
ATOM 1702 C C . LEU A 1 218 ? 19.944 22.689 17.008 1.00 22.43 218 LEU A C 1
ATOM 1703 O O . LEU A 1 218 ? 20.151 21.479 17.162 1.00 23.09 218 LEU A O 1
ATOM 1708 N N . PRO A 1 219 ? 18.704 23.205 16.893 1.00 21.24 219 PRO A N 1
ATOM 1709 C CA . PRO A 1 219 ? 17.547 22.316 16.931 1.00 20.80 219 PRO A CA 1
ATOM 1710 C C . PRO A 1 219 ? 17.406 21.507 15.647 1.00 21.21 219 PRO A C 1
ATOM 1711 O O . PRO A 1 219 ? 17.914 21.908 14.597 1.00 21.63 219 PRO A O 1
ATOM 1715 N N . ASP A 1 220 ? 16.722 20.373 15.741 1.00 21.14 220 ASP A N 1
ATOM 1716 C CA . ASP A 1 220 ? 16.426 19.556 14.566 1.00 21.57 220 ASP A CA 1
ATOM 1717 C C . ASP A 1 220 ? 15.312 20.178 13.731 1.00 20.75 220 ASP A C 1
ATOM 1718 O O . ASP A 1 220 ? 15.370 20.136 12.505 1.00 21.16 220 ASP A O 1
ATOM 1723 N N . VAL A 1 221 ? 14.312 20.757 14.399 1.00 19.66 221 VAL A N 1
ATOM 1724 C CA . VAL A 1 221 ? 13.184 21.412 13.727 1.00 18.94 221 VAL A CA 1
ATOM 1725 C C . VAL A 1 221 ? 12.790 22.693 14.467 1.00 17.92 221 VAL A C 1
ATOM 1726 O O . VAL A 1 221 ? 12.854 22.746 15.696 1.00 17.57 221 VAL A O 1
ATOM 1730 N N . ILE A 1 222 ? 12.406 23.719 13.707 1.00 17.42 222 ILE A N 1
ATOM 1731 C CA . ILE A 1 222 ? 11.752 24.906 14.253 1.00 16.59 222 ILE A CA 1
ATOM 1732 C C . ILE A 1 222 ? 10.348 24.965 13.656 1.00 16.28 222 ILE A C 1
ATOM 1733 O O . ILE A 1 222 ? 10.191 24.920 12.428 1.00 16.61 222 ILE A O 1
ATOM 1738 N N . VAL A 1 223 ? 9.343 25.069 14.528 1.00 15.77 223 VAL A N 1
ATOM 1739 C CA . VAL A 1 223 ? 7.937 25.122 14.130 1.00 15.59 223 VAL A CA 1
ATOM 1740 C C . VAL A 1 223 ? 7.332 26.466 14.535 1.00 15.03 223 VAL A C 1
ATOM 1741 O O . VAL A 1 223 ? 7.429 26.871 15.691 1.00 14.65 223 VAL A O 1
ATOM 1745 N N . ALA A 1 224 ? 6.707 27.150 13.580 1.00 15.06 224 ALA A N 1
ATOM 1746 C CA . ALA A 1 224 ? 6.039 28.424 13.852 1.00 14.76 224 ALA A CA 1
ATOM 1747 C C . ALA A 1 224 ? 4.760 28.518 13.045 1.00 15.01 224 ALA A C 1
ATOM 1748 O O . ALA A 1 224 ? 4.710 28.056 11.902 1.00 15.34 224 ALA A O 1
ATOM 1750 N N . CYS A 1 225 ? 3.731 29.124 13.636 1.00 14.95 225 CYS A N 1
ATOM 1751 C CA . CYS A 1 225 ? 2.488 29.373 12.916 1.00 15.33 225 CYS A CA 1
ATOM 1752 C C . CYS A 1 225 ? 2.716 30.493 11.901 1.00 15.41 225 CYS A C 1
ATOM 1753 O O . CYS A 1 225 ? 3.614 31.328 12.073 1.00 15.20 225 CYS A O 1
ATOM 1756 N N . VAL A 1 226 ? 1.912 30.486 10.842 1.00 15.83 226 VAL A N 1
ATOM 1757 C CA . VAL A 1 226 ? 2.047 31.432 9.736 1.00 16.06 226 VAL A CA 1
ATOM 1758 C C . VAL A 1 226 ? 0.693 32.066 9.426 1.00 16.38 226 VAL A C 1
ATOM 1759 O O . VAL A 1 226 ? -0.236 31.381 8.982 1.00 16.84 226 VAL A O 1
ATOM 1763 N N . GLY A 1 227 ? 0.589 33.366 9.704 1.00 16.27 227 GLY A N 1
ATOM 1764 C CA . GLY A 1 227 ? -0.510 34.203 9.234 1.00 16.68 227 GLY A CA 1
ATOM 1765 C C . GLY A 1 227 ? -0.016 34.852 7.955 1.00 16.94 227 GLY A C 1
ATOM 1766 O O . GLY A 1 227 ? 0.046 34.201 6.913 1.00 17.38 227 GLY A O 1
ATOM 1767 N N . GLY A 1 228 ? 0.355 36.128 8.041 1.00 16.79 228 GLY A N 1
ATOM 1768 C CA . GLY A 1 228 ? 1.169 36.765 7.006 1.00 16.94 228 GLY A CA 1
ATOM 1769 C C . GLY A 1 228 ? 2.605 36.250 7.009 1.00 16.59 228 GLY A C 1
ATOM 1770 O O . GLY A 1 228 ? 3.263 36.248 5.973 1.00 16.88 228 GLY A O 1
ATOM 1771 N N . GLY A 1 229 ? 3.094 35.824 8.178 1.00 16.02 229 GLY A N 1
ATOM 1772 C CA . GLY A 1 229 ? 4.384 35.134 8.302 1.00 15.79 229 GLY A CA 1
ATOM 1773 C C . GLY A 1 229 ? 5.507 35.799 9.091 1.00 15.50 229 GLY A C 1
ATOM 1774 O O . GLY A 1 229 ? 6.649 35.356 8.992 1.00 15.46 229 GLY A O 1
ATOM 1775 N N . SER A 1 230 ? 5.214 36.852 9.858 1.00 15.29 230 SER A N 1
ATOM 1776 C CA . SER A 1 230 ? 6.269 37.610 10.556 1.00 15.18 230 SER A CA 1
ATOM 1777 C C . SER A 1 230 ? 6.944 36.886 11.730 1.00 14.84 230 SER A C 1
ATOM 1778 O O . SER A 1 230 ? 8.171 36.930 11.840 1.00 14.96 230 SER A O 1
ATOM 1781 N N . ASN A 1 231 ? 6.178 36.227 12.599 1.00 14.57 231 ASN A N 1
ATOM 1782 C CA . ASN A 1 231 ? 6.792 35.492 13.717 1.00 14.32 231 ASN A CA 1
ATOM 1783 C C . ASN A 1 231 ? 7.615 34.312 13.185 1.00 14.51 231 ASN A C 1
ATOM 1784 O O . ASN A 1 231 ? 8.692 34.021 13.709 1.00 14.54 231 ASN A O 1
ATOM 1789 N N . ALA A 1 232 ? 7.115 33.659 12.133 1.00 14.79 232 ALA A N 1
ATOM 1790 C CA . ALA A 1 232 ? 7.830 32.549 11.504 1.00 15.14 232 ALA A CA 1
ATOM 1791 C C . ALA A 1 232 ? 9.133 33.018 10.866 1.00 15.53 232 ALA A C 1
ATOM 1792 O O . ALA A 1 232 ? 10.170 32.408 11.095 1.00 15.67 232 ALA A O 1
ATOM 1794 N N . MET A 1 233 ? 9.095 34.105 10.094 1.00 15.85 233 MET A N 1
ATOM 1795 C CA . MET A 1 233 ? 10.337 34.667 9.534 1.00 16.40 233 MET A CA 1
ATOM 1796 C C . MET A 1 233 ? 11.304 35.111 10.626 1.00 16.29 233 MET A C 1
ATOM 1797 O O . MET A 1 233 ? 12.508 34.925 10.491 1.00 16.71 233 MET A O 1
ATOM 1802 N N . GLY A 1 234 ? 10.777 35.695 11.699 1.00 15.90 234 GLY A N 1
ATOM 1803 C CA . GLY A 1 234 ? 11.602 36.134 12.817 1.00 15.89 234 GLY A CA 1
ATOM 1804 C C . GLY A 1 234 ? 12.439 35.017 13.414 1.00 15.99 234 GLY A C 1
ATOM 1805 O O . GLY A 1 234 ? 13.643 35.173 13.627 1.00 16.34 234 GLY A O 1
ATOM 1806 N N . ILE A 1 235 ? 11.807 33.879 13.674 1.00 15.79 235 ILE A N 1
ATOM 1807 C CA . ILE A 1 235 ? 12.526 32.743 14.236 1.00 16.00 235 ILE A CA 1
ATOM 1808 C C . ILE A 1 235 ? 13.299 31.952 13.169 1.00 16.62 235 ILE A C 1
ATOM 1809 O O . ILE A 1 235 ? 14.378 31.456 13.461 1.00 17.06 235 ILE A O 1
ATOM 1814 N N . PHE A 1 236 ? 12.768 31.851 11.947 1.00 16.85 236 PHE A N 1
ATOM 1815 C CA . PHE A 1 236 ? 13.441 31.123 10.849 1.00 17.59 236 PHE A CA 1
ATOM 1816 C C . PHE A 1 236 ? 14.745 31.768 10.386 1.00 18.30 236 PHE A C 1
ATOM 1817 O O . PHE A 1 236 ? 15.745 31.073 10.191 1.00 18.90 236 PHE A O 1
ATOM 1825 N N . TYR A 1 237 ? 14.715 33.086 10.177 1.00 18.39 237 TYR A N 1
ATOM 1826 C CA . TYR A 1 237 ? 15.729 33.769 9.361 1.00 19.19 237 TYR A CA 1
ATOM 1827 C C . TYR A 1 237 ? 17.186 33.538 9.800 1.00 19.80 237 TYR A C 1
ATOM 1828 O O . TYR A 1 237 ? 18.036 33.263 8.948 1.00 20.61 237 TYR A O 1
ATOM 1837 N N . PRO A 1 238 ? 17.479 33.625 11.115 1.00 19.55 238 PRO A N 1
ATOM 1838 C CA . PRO A 1 238 ? 18.862 33.355 11.547 1.00 20.30 238 PRO A CA 1
ATOM 1839 C C . PRO A 1 238 ? 19.338 31.899 11.394 1.00 20.81 238 PRO A C 1
ATOM 1840 O O . PRO A 1 238 ? 20.545 31.654 11.479 1.00 21.60 238 PRO A O 1
ATOM 1844 N N . PHE A 1 239 ? 18.410 30.960 11.179 1.00 20.48 239 PHE A N 1
ATOM 1845 C CA . PHE A 1 239 ? 18.736 29.552 10.915 1.00 21.10 239 PHE A CA 1
ATOM 1846 C C . PHE A 1 239 ? 18.722 29.150 9.428 1.00 21.84 239 PHE A C 1
ATOM 1847 O O . PHE A 1 239 ? 19.042 28.005 9.111 1.00 22.38 239 PHE A O 1
ATOM 1855 N N . VAL A 1 240 ? 18.374 30.064 8.518 1.00 22.01 240 VAL A N 1
ATOM 1856 C CA . VAL A 1 240 ? 18.222 29.717 7.087 1.00 22.77 240 VAL A CA 1
ATOM 1857 C C . VAL A 1 240 ? 19.491 29.076 6.507 1.00 24.18 240 VAL A C 1
ATOM 1858 O O . VAL A 1 240 ? 19.406 28.098 5.760 1.00 24.67 240 VAL A O 1
ATOM 1862 N N . ASN A 1 241 ? 20.653 29.616 6.868 1.00 24.97 241 ASN A N 1
ATOM 1863 C CA . ASN A 1 241 ? 21.938 29.091 6.390 1.00 26.49 241 ASN A CA 1
ATOM 1864 C C . ASN A 1 241 ? 22.457 27.876 7.172 1.00 27.01 241 ASN A C 1
ATOM 1865 O O . ASN A 1 241 ? 23.433 27.251 6.754 1.00 28.22 241 ASN A O 1
ATOM 1870 N N . ASP A 1 242 ? 21.820 27.550 8.298 1.00 26.30 242 ASP A N 1
ATOM 1871 C CA . ASP A 1 242 ? 22.076 26.292 9.006 1.00 26.72 242 ASP A CA 1
ATOM 1872 C C . ASP A 1 242 ? 21.269 25.182 8.326 1.00 26.85 242 ASP A C 1
ATOM 1873 O O . ASP A 1 242 ? 20.097 24.961 8.648 1.00 25.92 242 ASP A O 1
ATOM 1878 N N . LYS A 1 243 ? 21.913 24.499 7.379 1.00 28.10 243 LYS A N 1
ATOM 1879 C CA . LYS A 1 243 ? 21.238 23.566 6.461 1.00 28.46 243 LYS A CA 1
ATOM 1880 C C . LYS A 1 243 ? 20.530 22.384 7.132 1.00 28.22 243 LYS A C 1
ATOM 1881 O O . LYS A 1 243 ? 19.488 21.942 6.644 1.00 28.03 243 LYS A O 1
ATOM 1883 N N . LYS A 1 244 ? 21.091 21.881 8.234 1.00 28.38 244 LYS A N 1
ATOM 1884 C CA . LYS A 1 244 ? 20.491 20.757 8.979 1.00 28.20 244 LYS A CA 1
ATOM 1885 C C . LYS A 1 244 ? 19.193 21.110 9.721 1.00 26.55 244 LYS A C 1
ATOM 1886 O O . LYS A 1 244 ? 18.422 20.209 10.058 1.00 26.49 244 LYS A O 1
ATOM 1892 N N . VAL A 1 245 ? 18.964 22.398 9.991 1.00 25.32 245 VAL A N 1
ATOM 1893 C CA . VAL A 1 245 ? 17.795 22.838 10.759 1.00 23.90 245 VAL A CA 1
ATOM 1894 C C . VAL A 1 245 ? 16.560 22.863 9.858 1.00 23.30 245 VAL A C 1
ATOM 1895 O O . VAL A 1 245 ? 16.466 23.685 8.950 1.00 23.19 245 VAL A O 1
ATOM 1899 N N . LYS A 1 246 ? 15.622 21.954 10.118 1.00 22.92 246 LYS A N 1
ATOM 1900 C CA . LYS A 1 246 ? 14.349 21.911 9.403 1.00 22.50 246 LYS A CA 1
ATOM 1901 C C . LYS A 1 246 ? 13.453 23.065 9.865 1.00 21.13 246 LYS A C 1
ATOM 1902 O O . LYS A 1 246 ? 13.400 23.366 11.054 1.00 20.47 246 LYS A O 1
ATOM 1908 N N . LEU A 1 247 ? 12.774 23.712 8.915 1.00 20.62 247 LEU A N 1
ATOM 1909 C CA . LEU A 1 247 ? 11.879 24.837 9.195 1.00 19.60 247 LEU A CA 1
ATOM 1910 C C . LEU A 1 247 ? 10.477 24.460 8.750 1.00 19.38 247 LEU A C 1
ATOM 1911 O O . LEU A 1 247 ? 10.277 24.097 7.591 1.00 19.95 247 LEU A O 1
ATOM 1916 N N . VAL A 1 248 ? 9.518 24.529 9.675 1.00 18.65 248 VAL A N 1
ATOM 1917 C CA . VAL A 1 248 ? 8.129 24.156 9.402 1.00 18.55 248 VAL A CA 1
ATOM 1918 C C . VAL A 1 248 ? 7.208 25.322 9.749 1.00 17.83 248 VAL A C 1
ATOM 1919 O O . VAL A 1 248 ? 7.186 25.777 10.894 1.00 17.22 248 VAL A O 1
ATOM 1923 N N . GLY A 1 249 ? 6.471 25.810 8.752 1.00 17.92 249 GLY A N 1
ATOM 1924 C CA . GLY A 1 249 ? 5.461 26.847 8.944 1.00 17.51 249 GLY A CA 1
ATOM 1925 C C . GLY A 1 249 ? 4.079 26.218 8.994 1.00 17.71 249 GLY A C 1
ATOM 1926 O O . GLY A 1 249 ? 3.742 25.407 8.137 1.00 18.24 249 GLY A O 1
ATOM 1927 N N . VAL A 1 250 ? 3.279 26.589 9.993 1.00 17.37 250 VAL A N 1
ATOM 1928 C CA . VAL A 1 250 ? 1.951 25.997 10.194 1.00 17.72 250 VAL A CA 1
ATOM 1929 C C . VAL A 1 250 ? 0.855 27.019 9.895 1.00 17.90 250 VAL A C 1
ATOM 1930 O O . VAL A 1 250 ? 0.660 27.973 10.652 1.00 17.43 250 VAL A O 1
ATOM 1934 N N . GLU A 1 251 ? 0.141 26.809 8.792 1.00 18.73 251 GLU A N 1
ATOM 1935 C CA . GLU A 1 251 ? -0.995 27.655 8.429 1.00 19.16 251 GLU A CA 1
ATOM 1936 C C . GLU A 1 251 ? -2.287 27.177 9.083 1.00 19.54 251 GLU A C 1
ATOM 1937 O O . GLU A 1 251 ? -2.376 26.052 9.586 1.00 19.60 251 GLU A O 1
ATOM 1943 N N . ALA A 1 252 ? -3.289 28.051 9.066 1.00 19.82 252 ALA A N 1
ATOM 1944 C CA . ALA A 1 252 ? -4.609 27.735 9.604 1.00 20.45 252 ALA A CA 1
ATOM 1945 C C . ALA A 1 252 ? -5.372 26.837 8.630 1.00 21.48 252 ALA A C 1
ATOM 1946 O O . ALA A 1 252 ? -5.710 27.263 7.525 1.00 21.80 252 ALA A O 1
ATOM 1948 N N . GLY A 1 253 ? -5.609 25.596 9.049 1.00 22.06 253 GLY A N 1
ATOM 1949 C CA . GLY A 1 253 ? -6.429 24.638 8.306 1.00 23.29 253 GLY A CA 1
ATOM 1950 C C . GLY A 1 253 ? -7.926 24.818 8.501 1.00 24.28 253 GLY A C 1
ATOM 1951 O O . GLY A 1 253 ? -8.720 24.220 7.766 1.00 25.15 253 GLY A O 1
ATOM 1952 N N . GLY A 1 254 ? -8.316 25.613 9.501 1.00 24.34 254 GLY A N 1
ATOM 1953 C CA . GLY A 1 254 ? -9.711 26.007 9.696 1.00 25.46 254 GLY A CA 1
ATOM 1954 C C . GLY A 1 254 ? -10.634 24.829 9.958 1.00 26.77 254 GLY A C 1
ATOM 1955 O O . GLY A 1 254 ? -10.351 23.991 10.815 1.00 26.44 254 GLY A O 1
ATOM 1956 N N . LYS A 1 255 ? -11.727 24.758 9.201 1.00 27.30 255 LYS A N 1
ATOM 1957 C CA . LYS A 1 255 ? -12.636 23.605 9.248 1.00 28.73 255 LYS A CA 1
ATOM 1958 C C . LYS A 1 255 ? -12.143 22.419 8.402 1.00 29.24 255 LYS A C 1
ATOM 1959 O O . LYS A 1 255 ? -12.777 21.361 8.394 1.00 30.30 255 LYS A O 1
ATOM 1965 N N . GLY A 1 256 ? -11.025 22.600 7.693 1.00 29.02 256 GLY A N 1
ATOM 1966 C CA . GLY A 1 256 ? -10.387 21.542 6.909 1.00 29.93 256 GLY A CA 1
ATOM 1967 C C . GLY A 1 256 ? -9.923 22.082 5.569 1.00 30.31 256 GLY A C 1
ATOM 1968 O O . GLY A 1 256 ? -10.525 23.012 5.031 1.00 30.30 256 GLY A O 1
ATOM 1969 N N . LEU A 1 257 ? -8.862 21.492 5.025 1.00 31.17 257 LEU A N 1
ATOM 1970 C CA . LEU A 1 257 ? -8.307 21.927 3.736 1.00 31.90 257 LEU A CA 1
ATOM 1971 C C . LEU A 1 257 ? -9.258 21.720 2.549 1.00 33.84 257 LEU A C 1
ATOM 1972 O O . LEU A 1 257 ? -9.160 22.444 1.559 1.00 34.28 257 LEU A O 1
ATOM 1977 N N . GLU A 1 258 ? -10.163 20.744 2.654 1.00 35.55 258 GLU A N 1
ATOM 1978 C CA . GLU A 1 258 ? -11.188 20.490 1.629 1.00 37.92 258 GLU A CA 1
ATOM 1979 C C . GLU A 1 258 ? -12.579 21.047 1.990 1.00 38.20 258 GLU A C 1
ATOM 1980 O O . GLU A 1 258 ? -13.557 20.735 1.306 1.00 40.51 258 GLU A O 1
ATOM 1982 N N . SER A 1 259 ? -12.661 21.878 3.035 1.00 36.46 259 SER A N 1
ATOM 1983 C CA . SER A 1 259 ? -13.934 22.434 3.519 1.00 37.06 259 SER A CA 1
ATOM 1984 C C . SER A 1 259 ? -14.271 23.817 2.948 1.00 37.45 259 SER A C 1
ATOM 1985 O O . SER A 1 259 ? -15.389 24.296 3.132 1.00 38.85 259 SER A O 1
ATOM 1988 N N . GLY A 1 260 ? -13.311 24.463 2.281 1.00 36.61 260 GLY A N 1
ATOM 1989 C CA . GLY A 1 260 ? -13.487 25.832 1.788 1.00 36.81 260 GLY A CA 1
ATOM 1990 C C . GLY A 1 260 ? -13.451 26.908 2.868 1.00 35.50 260 GLY A C 1
ATOM 1991 O O . GLY A 1 260 ? -13.821 28.055 2.608 1.00 36.25 260 GLY A O 1
ATOM 1992 N N . LYS A 1 261 ? -12.991 26.547 4.068 1.00 33.88 261 LYS A N 1
ATOM 1993 C CA . LYS A 1 261 ? -12.954 27.453 5.214 1.00 33.13 261 LYS A CA 1
ATOM 1994 C C . LYS A 1 261 ? -11.619 27.280 5.931 1.00 31.24 261 LYS A C 1
ATOM 1995 O O . LYS A 1 261 ? -11.532 26.590 6.946 1.00 30.79 261 LYS A O 1
ATOM 1997 N N . HIS A 1 262 ? -10.583 27.896 5.366 1.00 30.32 262 HIS A N 1
ATOM 1998 C CA . HIS A 1 262 ? -9.224 27.856 5.919 1.00 29.08 262 HIS A CA 1
ATOM 1999 C C . HIS A 1 262 ? -8.435 29.096 5.482 1.00 28.35 262 HIS A C 1
ATOM 2000 O O . HIS A 1 262 ? -8.965 29.939 4.762 1.00 28.78 262 HIS A O 1
ATOM 2007 N N . SER A 1 263 ? -7.192 29.222 5.944 1.00 27.53 263 SER A N 1
ATOM 2008 C CA . SER A 1 263 ? -6.311 30.329 5.539 1.00 27.09 263 SER A CA 1
ATOM 2009 C C . SER A 1 263 ? -4.948 29.824 5.044 1.00 26.70 263 SER A C 1
ATOM 2010 O O . SER A 1 263 ? -3.946 30.544 5.127 1.00 26.28 263 SER A O 1
ATOM 2013 N N . ALA A 1 264 ? -4.921 28.598 4.523 1.00 27.07 264 ALA A N 1
ATOM 2014 C CA . ALA A 1 264 ? -3.687 27.956 4.077 1.00 27.49 264 ALA A CA 1
ATOM 2015 C C . ALA A 1 264 ? -3.315 28.394 2.656 1.00 27.79 264 ALA A C 1
ATOM 2016 O O . ALA A 1 264 ? -3.505 27.655 1.687 1.00 28.69 264 ALA A O 1
ATOM 2018 N N . SER A 1 265 ? -2.764 29.604 2.564 1.00 27.39 265 SER A N 1
ATOM 2019 C CA . SER A 1 265 ? -2.417 30.240 1.286 1.00 27.82 265 SER A CA 1
ATOM 2020 C C . SER A 1 265 ? -1.316 29.498 0.531 1.00 28.90 265 SER A C 1
ATOM 2021 O O . SER A 1 265 ? -1.394 29.333 -0.690 1.00 29.65 265 SER A O 1
ATOM 2024 N N . LEU A 1 266 ? -0.292 29.064 1.259 1.00 29.40 266 LEU A N 1
ATOM 2025 C CA . LEU A 1 266 ? 0.810 28.286 0.684 1.00 31.25 266 LEU A CA 1
ATOM 2026 C C . LEU A 1 266 ? 0.378 26.885 0.231 1.00 33.39 266 LEU A C 1
ATOM 2027 O O . LEU A 1 266 ? 0.823 26.408 -0.818 1.00 35.03 266 LEU A O 1
ATOM 2032 N N . ASN A 1 267 ? -0.483 26.233 1.013 1.00 33.62 267 ASN A N 1
ATOM 2033 C CA . ASN A 1 267 ? -0.980 24.895 0.678 1.00 35.80 267 ASN A CA 1
ATOM 2034 C C . ASN A 1 267 ? -1.960 24.928 -0.496 1.00 36.79 267 ASN A C 1
ATOM 2035 O O . ASN A 1 267 ? -1.754 24.237 -1.498 1.00 38.87 267 ASN A O 1
ATOM 2040 N N . ALA A 1 268 ? -3.019 25.728 -0.353 1.00 35.79 268 ALA A N 1
ATOM 2041 C CA . ALA A 1 268 ? -4.189 25.679 -1.249 1.00 37.22 268 ALA A CA 1
ATOM 2042 C C . ALA A 1 268 ? -4.488 26.960 -2.044 1.00 36.98 268 ALA A C 1
ATOM 2043 O O . ALA A 1 268 ? -5.377 26.951 -2.898 1.00 38.76 268 ALA A O 1
ATOM 2045 N N . GLY A 1 269 ? -3.766 28.048 -1.778 1.00 35.63 269 GLY A N 1
ATOM 2046 C CA . GLY A 1 269 ? -3.905 29.280 -2.558 1.00 35.41 269 GLY A CA 1
ATOM 2047 C C . GLY A 1 269 ? -3.151 29.187 -3.871 1.00 36.84 269 GLY A C 1
ATOM 2048 O O . GLY A 1 269 ? -2.465 28.195 -4.142 1.00 38.40 269 GLY A O 1
ATOM 2049 N N . GLN A 1 270 ? -3.291 30.221 -4.694 1.00 36.75 270 GLN A N 1
ATOM 2050 C CA . GLN A 1 270 ? -2.532 30.333 -5.938 1.00 37.74 270 GLN A CA 1
ATOM 2051 C C . GLN A 1 270 ? -1.774 31.656 -5.947 1.00 35.63 270 GLN A C 1
ATOM 2052 O O . GLN A 1 270 ? -1.994 32.507 -5.084 1.00 33.66 270 GLN A O 1
ATOM 2058 N N . VAL A 1 271 ? -0.886 31.820 -6.926 1.00 35.90 271 VAL A N 1
ATOM 2059 C CA . VAL A 1 271 ? -0.089 33.043 -7.055 1.00 34.48 271 VAL A CA 1
ATOM 2060 C C . VAL A 1 271 ? -1.008 34.207 -7.432 1.00 33.91 271 VAL A C 1
ATOM 2061 O O . VAL A 1 271 ? -1.983 34.027 -8.160 1.00 35.33 271 VAL A O 1
ATOM 2065 N N . GLY A 1 272 ? -0.699 35.390 -6.911 1.00 31.91 272 GLY A N 1
ATOM 2066 C CA . GLY A 1 272 ? -1.467 36.592 -7.213 1.00 32.09 272 GLY A CA 1
ATOM 2067 C C . GLY A 1 272 ? -0.749 37.851 -6.781 1.00 30.74 272 GLY A C 1
ATOM 2068 O O . GLY A 1 272 ? 0.294 37.785 -6.131 1.00 29.36 272 GLY A O 1
ATOM 2069 N N . VAL A 1 273 ? -1.306 38.997 -7.163 1.00 31.47 273 VAL A N 1
ATOM 2070 C CA . VAL A 1 273 ? -0.795 40.298 -6.739 1.00 30.82 273 VAL A CA 1
ATOM 2071 C C . VAL A 1 273 ? -1.889 41.010 -5.952 1.00 31.21 273 VAL A C 1
ATOM 2072 O O . VAL A 1 273 ? -3.003 41.180 -6.444 1.00 33.12 273 VAL A O 1
ATOM 2076 N N . SER A 1 274 ? -1.564 41.392 -4.721 1.00 30.14 274 SER A N 1
ATOM 2077 C CA . SER A 1 274 ? -2.466 42.165 -3.868 1.00 30.86 274 SER A CA 1
ATOM 2078 C C . SER A 1 274 ? -1.663 42.815 -2.745 1.00 29.77 274 SER A C 1
ATOM 2079 O O . SER A 1 274 ? -0.666 42.257 -2.286 1.00 28.43 274 SER A O 1
ATOM 2082 N N . HIS A 1 275 ? -2.102 43.998 -2.320 1.00 30.79 275 HIS A N 1
ATOM 2083 C CA . HIS A 1 275 ? -1.380 44.821 -1.347 1.00 30.63 275 HIS A CA 1
ATOM 2084 C C . HIS A 1 275 ? 0.089 45.054 -1.751 1.00 29.18 275 HIS A C 1
ATOM 2085 O O . HIS A 1 275 ? 0.983 45.037 -0.916 1.00 28.53 275 HIS A O 1
ATOM 2092 N N . GLY A 1 276 ? 0.329 45.254 -3.045 1.00 28.69 276 GLY A N 1
ATOM 2093 C CA . GLY A 1 276 ? 1.662 45.588 -3.544 1.00 27.82 276 GLY A CA 1
ATOM 2094 C C . GLY A 1 276 ? 2.703 44.486 -3.633 1.00 26.29 276 GLY A C 1
ATOM 2095 O O . GLY A 1 276 ? 3.864 44.779 -3.925 1.00 26.15 276 GLY A O 1
ATOM 2096 N N . MET A 1 277 ? 2.310 43.229 -3.414 1.00 25.44 277 MET A N 1
ATOM 2097 C CA . MET A 1 277 ? 3.254 42.106 -3.431 1.00 24.57 277 MET A CA 1
ATOM 2098 C C . MET A 1 277 ? 2.781 40.981 -4.341 1.00 24.62 277 MET A C 1
ATOM 2099 O O . MET A 1 277 ? 1.584 40.733 -4.461 1.00 24.81 277 MET A O 1
ATOM 2104 N N . LEU A 1 278 ? 3.743 40.305 -4.964 1.00 24.69 278 LEU A N 1
ATOM 2105 C CA . LEU A 1 278 ? 3.502 39.062 -5.682 1.00 25.31 278 LEU A CA 1
ATOM 2106 C C . LEU A 1 278 ? 3.763 37.915 -4.709 1.00 24.93 278 LEU A C 1
ATOM 2107 O O . LEU A 1 278 ? 4.897 37.716 -4.272 1.00 24.96 278 LEU A O 1
ATOM 2112 N N . SER A 1 279 ? 2.707 37.188 -4.356 1.00 27.09 279 SER A N 1
ATOM 2113 C CA . SER A 1 279 ? 2.801 36.067 -3.420 1.00 26.82 279 SER A CA 1
ATOM 2114 C C . SER A 1 279 ? 1.583 35.153 -3.578 1.00 26.57 279 SER A C 1
ATOM 2115 O O . SER A 1 279 ? 0.846 35.266 -4.565 1.00 26.60 279 SER A O 1
ATOM 2118 N N . TYR A 1 280 ? 1.380 34.244 -2.624 1.00 26.71 280 TYR A N 1
ATOM 2119 C CA . TYR A 1 280 ? 0.231 33.337 -2.652 1.00 26.96 280 TYR A CA 1
ATOM 2120 C C . TYR A 1 280 ? -0.979 33.944 -1.938 1.00 27.19 280 TYR A C 1
ATOM 2121 O O . TYR A 1 280 ? -0.850 34.509 -0.848 1.00 26.87 280 TYR A O 1
ATOM 2130 N N . PHE A 1 281 ? -2.144 33.827 -2.575 1.00 27.80 281 PHE A N 1
ATOM 2131 C CA . PHE A 1 281 ? -3.421 34.284 -2.028 1.00 28.75 281 PHE A CA 1
ATOM 2132 C C . PHE A 1 281 ? -4.484 33.227 -2.318 1.00 29.59 281 PHE A C 1
ATOM 2133 O O . PHE A 1 281 ? -4.468 32.611 -3.389 1.00 29.54 281 PHE A O 1
ATOM 2141 N N . LEU A 1 282 ? -5.404 33.021 -1.377 1.00 30.71 282 LEU A N 1
ATOM 2142 C CA . LEU A 1 282 ? -6.516 32.082 -1.581 1.00 32.18 282 LEU A CA 1
ATOM 2143 C C . LEU A 1 282 ? -7.434 32.588 -2.686 1.00 33.34 282 LEU A C 1
ATOM 2144 O O . LEU A 1 282 ? -7.822 33.756 -2.674 1.00 33.74 282 LEU A O 1
ATOM 2149 N N . GLN A 1 283 ? -7.763 31.706 -3.633 1.00 34.38 283 GLN A N 1
ATOM 2150 C CA . GLN A 1 283 ? -8.566 32.056 -4.808 1.00 35.53 283 GLN A CA 1
ATOM 2151 C C . GLN A 1 283 ? -9.618 30.986 -5.105 1.00 37.49 283 GLN A C 1
ATOM 2152 O O . GLN A 1 283 ? -9.389 29.797 -4.865 1.00 37.91 283 GLN A O 1
ATOM 2158 N N . ASP A 1 284 ? -10.763 31.419 -5.632 1.00 39.23 284 ASP A N 1
ATOM 2159 C CA . ASP A 1 284 ? -11.860 30.507 -6.001 1.00 41.47 284 ASP A CA 1
ATOM 2160 C C . ASP A 1 284 ? -11.652 29.922 -7.411 1.00 41.73 284 ASP A C 1
ATOM 2161 O O . ASP A 1 284 ? -10.629 30.191 -8.051 1.00 40.10 284 ASP A O 1
ATOM 2166 N N . GLU A 1 285 ? -12.612 29.123 -7.882 1.00 43.92 285 GLU A N 1
ATOM 2167 C CA . GLU A 1 285 ? -12.559 28.524 -9.227 1.00 44.57 285 GLU A CA 1
ATOM 2168 C C . GLU A 1 285 ? -12.539 29.542 -10.379 1.00 44.00 285 GLU A C 1
ATOM 2169 O O . GLU A 1 285 ? -12.004 29.248 -11.452 1.00 43.60 285 GLU A O 1
ATOM 2171 N N . GLU A 1 286 ? -13.121 30.724 -10.156 1.00 44.27 286 GLU A N 1
ATOM 2172 C CA . GLU A 1 286 ? -13.106 31.815 -11.142 1.00 43.75 286 GLU A CA 1
ATOM 2173 C C . GLU A 1 286 ? -11.843 32.694 -11.091 1.00 41.61 286 GLU A C 1
ATOM 2174 O O . GLU A 1 286 ? -11.733 33.648 -11.864 1.00 41.22 286 GLU A O 1
ATOM 2176 N N . GLY A 1 287 ? -10.906 32.385 -10.190 1.00 40.65 287 GLY A N 1
ATOM 2177 C CA . GLY A 1 287 ? -9.674 33.160 -10.038 1.00 38.96 287 GLY A CA 1
ATOM 2178 C C . GLY A 1 287 ? -9.774 34.381 -9.134 1.00 38.97 287 GLY A C 1
ATOM 2179 O O . GLY A 1 287 ? -8.781 35.095 -8.966 1.00 37.80 287 GLY A O 1
ATOM 2180 N N . GLN A 1 288 ? -10.946 34.624 -8.543 1.00 40.47 288 GLN A N 1
ATOM 2181 C CA . GLN A 1 288 ? -11.146 35.770 -7.654 1.00 40.93 288 GLN A CA 1
ATOM 2182 C C . GLN A 1 288 ? -10.612 35.448 -6.264 1.00 40.39 288 GLN A C 1
ATOM 2183 O O . GLN A 1 288 ? -10.731 34.311 -5.799 1.00 40.50 288 GLN A O 1
ATOM 2185 N N . ILE A 1 289 ? -10.031 36.452 -5.604 1.00 39.93 289 ILE A N 1
ATOM 2186 C CA . ILE A 1 289 ? -9.546 36.304 -4.232 1.00 39.54 289 ILE A CA 1
ATOM 2187 C C . ILE A 1 289 ? -10.724 36.005 -3.309 1.00 41.00 289 ILE A C 1
ATOM 2188 O O . ILE A 1 289 ? -11.705 36.756 -3.297 1.00 42.93 289 ILE A O 1
ATOM 2190 N N . LYS A 1 290 ? -10.629 34.907 -2.556 1.00 40.38 290 LYS A N 1
ATOM 2191 C CA . LYS A 1 290 ? -11.738 34.426 -1.722 1.00 41.70 290 LYS A CA 1
ATOM 2192 C C . LYS A 1 290 ? -11.424 34.570 -0.229 1.00 40.77 290 LYS A C 1
ATOM 2193 O O . LYS A 1 290 ? -10.247 34.583 0.153 1.00 39.10 290 LYS A O 1
ATOM 2199 N N . PRO A 1 291 ? -12.471 34.671 0.620 1.00 41.75 291 PRO A N 1
ATOM 2200 C CA . PRO A 1 291 ? -12.230 34.905 2.043 1.00 41.16 291 PRO A CA 1
ATOM 2201 C C . PRO A 1 291 ? -11.604 33.708 2.754 1.00 39.40 291 PRO A C 1
ATOM 2202 O O . PRO A 1 291 ? -11.794 32.560 2.342 1.00 39.67 291 PRO A O 1
ATOM 2206 N N . SER A 1 292 ? -10.855 34.002 3.809 1.00 37.61 292 SER A N 1
ATOM 2207 C CA . SER A 1 292 ? -10.222 32.986 4.636 1.00 35.97 292 SER A CA 1
ATOM 2208 C C . SER A 1 292 ? -11.061 32.733 5.887 1.00 36.76 292 SER A C 1
ATOM 2209 O O . SER A 1 292 ? -12.061 33.414 6.125 1.00 38.45 292 SER A O 1
ATOM 2212 N N . HIS A 1 293 ? -10.652 31.734 6.666 1.00 35.42 293 HIS A N 1
ATOM 2213 C CA . HIS A 1 293 ? -11.236 31.451 7.977 1.00 35.99 293 HIS A CA 1
ATOM 2214 C C . HIS A 1 293 ? -10.193 30.830 8.903 1.00 33.91 293 HIS A C 1
ATOM 2215 O O . HIS A 1 293 ? -9.369 30.022 8.471 1.00 32.60 293 HIS A O 1
ATOM 2222 N N . SER A 1 294 ? -10.251 31.222 10.172 1.00 33.50 294 SER A N 1
ATOM 2223 C CA . SER A 1 294 ? -9.553 30.527 11.249 1.00 32.22 294 SER A CA 1
ATOM 2224 C C . SER A 1 294 ? -10.182 30.898 12.588 1.00 33.08 294 SER A C 1
ATOM 2225 O O . SER A 1 294 ? -10.665 32.017 12.763 1.00 33.87 294 SER A O 1
ATOM 2228 N N . ILE A 1 295 ? -10.173 29.955 13.526 1.00 32.97 295 ILE A N 1
ATOM 2229 C CA . ILE A 1 295 ? -10.535 30.246 14.918 1.00 33.64 295 ILE A CA 1
ATOM 2230 C C . ILE A 1 295 ? -9.549 31.239 15.554 1.00 32.09 295 ILE A C 1
ATOM 2231 O O . ILE A 1 295 ? -9.926 32.005 16.440 1.00 32.89 295 ILE A O 1
ATOM 2236 N N . ALA A 1 296 ? -8.293 31.209 15.103 1.00 30.02 296 ALA A N 1
ATOM 2237 C CA . ALA A 1 296 ? -7.266 32.150 15.552 1.00 28.81 296 ALA A CA 1
ATOM 2238 C C . ALA A 1 296 ? -7.362 33.439 14.723 1.00 29.20 296 ALA A C 1
ATOM 2239 O O . ALA A 1 296 ? -7.101 33.397 13.520 1.00 28.42 296 ALA A O 1
ATOM 2241 N N . PRO A 1 297 ? -7.729 34.583 15.352 1.00 30.46 297 PRO A N 1
ATOM 2242 C CA . PRO A 1 297 ? -7.946 35.824 14.578 1.00 31.43 297 PRO A CA 1
ATOM 2243 C C . PRO A 1 297 ? -6.752 36.271 13.728 1.00 30.18 297 PRO A C 1
ATOM 2244 O O . PRO A 1 297 ? -6.936 36.723 12.595 1.00 30.35 297 PRO A O 1
ATOM 2248 N N . GLY A 1 298 ? -5.549 36.141 14.277 1.00 29.10 298 GLY A N 1
ATOM 2249 C CA . GLY A 1 298 ? -4.319 36.502 13.576 1.00 28.33 298 GLY A CA 1
ATOM 2250 C C . GLY A 1 298 ? -3.935 35.644 12.381 1.00 27.44 298 GLY A C 1
ATOM 2251 O O . GLY A 1 298 ? -3.145 36.086 11.547 1.00 27.02 298 GLY A O 1
ATOM 2252 N N . LEU A 1 299 ? -4.469 34.425 12.294 1.00 27.48 299 LEU A N 1
ATOM 2253 C CA . LEU A 1 299 ? -4.254 33.565 11.121 1.00 27.08 299 LEU A CA 1
ATOM 2254 C C . LEU A 1 299 ? -5.352 33.690 10.067 1.00 28.31 299 LEU A C 1
ATOM 2255 O O . LEU A 1 299 ? -5.231 33.110 8.989 1.00 27.82 299 LEU A O 1
ATOM 2260 N N . ASP A 1 300 ? -6.410 34.442 10.369 1.00 30.10 300 ASP A N 1
ATOM 2261 C CA . ASP A 1 300 ? -7.534 34.623 9.457 1.00 31.67 300 ASP A CA 1
ATOM 2262 C C . ASP A 1 300 ? -7.169 35.716 8.449 1.00 31.79 300 ASP A C 1
ATOM 2263 O O . ASP A 1 300 ? -7.638 36.853 8.530 1.00 33.09 300 ASP A O 1
ATOM 2268 N N . TYR A 1 301 ? -6.322 35.340 7.497 1.00 30.83 301 TYR A N 1
ATOM 2269 C CA . TYR A 1 301 ? -5.750 36.264 6.521 1.00 30.79 301 TYR A CA 1
ATOM 2270 C C . TYR A 1 301 ? -5.520 35.481 5.224 1.00 29.85 301 TYR A C 1
ATOM 2271 O O . TYR A 1 301 ? -4.841 34.449 5.260 1.00 29.02 301 TYR A O 1
ATOM 2280 N N . PRO A 1 302 ? -6.081 35.950 4.083 1.00 30.13 302 PRO A N 1
ATOM 2281 C CA . PRO A 1 302 ? -6.030 35.129 2.862 1.00 29.36 302 PRO A CA 1
ATOM 2282 C C . PRO A 1 302 ? -4.676 35.071 2.142 1.00 27.79 302 PRO A C 1
ATOM 2283 O O . PRO A 1 302 ? -4.495 34.208 1.279 1.00 27.46 302 PRO A O 1
ATOM 2287 N N . GLY A 1 303 ? -3.752 35.974 2.480 1.00 27.05 303 GLY A N 1
ATOM 2288 C CA . GLY A 1 303 ? -2.434 36.027 1.846 1.00 25.85 303 GLY A CA 1
ATOM 2289 C C . GLY A 1 303 ? -1.320 35.447 2.696 1.00 24.83 303 GLY A C 1
ATOM 2290 O O . GLY A 1 303 ? -1.556 34.871 3.763 1.00 24.75 303 GLY A O 1
ATOM 2291 N N . VAL A 1 304 ? -0.097 35.596 2.201 1.00 23.99 304 VAL A N 1
ATOM 2292 C CA . VAL A 1 304 ? 1.109 35.207 2.930 1.00 23.33 304 VAL A CA 1
ATOM 2293 C C . VAL A 1 304 ? 2.282 36.006 2.366 1.00 23.28 304 VAL A C 1
ATOM 2294 O O . VAL A 1 304 ? 2.259 36.404 1.200 1.00 23.32 304 VAL A O 1
ATOM 2298 N N . GLY A 1 305 ? 3.291 36.243 3.199 1.00 23.14 305 GLY A N 1
ATOM 2299 C CA . GLY A 1 305 ? 4.461 37.025 2.809 1.00 23.67 305 GLY A CA 1
ATOM 2300 C C . GLY A 1 305 ? 5.278 36.365 1.711 1.00 23.47 305 GLY A C 1
ATOM 2301 O O . GLY A 1 305 ? 5.357 35.136 1.663 1.00 22.98 305 GLY A O 1
ATOM 2302 N N . PRO A 1 306 ? 5.894 37.173 0.823 1.00 21.79 306 PRO A N 1
ATOM 2303 C CA . PRO A 1 306 ? 6.625 36.610 -0.315 1.00 22.20 306 PRO A CA 1
ATOM 2304 C C . PRO A 1 306 ? 7.874 35.798 0.046 1.00 21.85 306 PRO A C 1
ATOM 2305 O O . PRO A 1 306 ? 8.266 34.927 -0.732 1.00 22.23 306 PRO A O 1
ATOM 2309 N N . GLU A 1 307 ? 8.494 36.071 1.196 1.00 21.11 307 GLU A N 1
ATOM 2310 C CA . GLU A 1 307 ? 9.687 35.316 1.597 1.00 20.95 307 GLU A CA 1
ATOM 2311 C C . GLU A 1 307 ? 9.336 33.862 1.937 1.00 20.59 307 GLU A C 1
ATOM 2312 O O . GLU A 1 307 ? 10.143 32.970 1.702 1.00 20.89 307 GLU A O 1
ATOM 2318 N N . HIS A 1 308 ? 8.130 33.621 2.455 1.00 20.07 308 HIS A N 1
ATOM 2319 C CA . HIS A 1 308 ? 7.658 32.245 2.673 1.00 19.92 308 HIS A CA 1
ATOM 2320 C C . HIS A 1 308 ? 7.363 31.531 1.359 1.00 20.70 308 HIS A C 1
ATOM 2321 O O . HIS A 1 308 ? 7.663 30.346 1.222 1.00 20.88 308 HIS A O 1
ATOM 2328 N N . ALA A 1 309 ? 6.781 32.256 0.404 1.00 21.22 309 ALA A N 1
ATOM 2329 C CA . ALA A 1 309 ? 6.580 31.736 -0.951 1.00 22.19 309 ALA A CA 1
ATOM 2330 C C . ALA A 1 309 ? 7.907 31.286 -1.574 1.00 22.87 309 ALA A C 1
ATOM 2331 O O . ALA A 1 309 ? 7.970 30.228 -2.204 1.00 23.38 309 ALA A O 1
ATOM 2333 N N . TYR A 1 310 ? 8.958 32.078 -1.360 1.00 23.01 310 TYR A N 1
ATOM 2334 C CA . TYR A 1 310 ? 10.314 31.740 -1.809 1.00 23.79 310 TYR A CA 1
ATOM 2335 C C . TYR A 1 310 ? 10.887 30.512 -1.099 1.00 23.78 310 TYR A C 1
ATOM 2336 O O . TYR A 1 310 ? 11.395 29.603 -1.753 1.00 24.39 310 TYR A O 1
ATOM 2345 N N . LEU A 1 311 ? 10.810 30.497 0.233 1.00 23.17 311 LEU A N 1
ATOM 2346 C CA . LEU A 1 311 ? 11.319 29.368 1.026 1.00 23.25 311 LEU A CA 1
ATOM 2347 C C . LEU A 1 311 ? 10.612 28.054 0.691 1.00 23.79 311 LEU A C 1
ATOM 2348 O O . LEU A 1 311 ? 11.239 26.992 0.722 1.00 24.22 311 LEU A O 1
ATOM 2353 N N . LYS A 1 312 ? 9.315 28.136 0.389 1.00 24.02 312 LYS A N 1
ATOM 2354 C CA . LYS A 1 312 ? 8.542 26.992 -0.105 1.00 24.86 312 LYS A CA 1
ATOM 2355 C C . LYS A 1 312 ? 9.059 26.508 -1.462 1.00 26.04 312 LYS A C 1
ATOM 2356 O O . LYS A 1 312 ? 9.266 25.305 -1.659 1.00 26.59 312 LYS A O 1
ATOM 2362 N N . LYS A 1 313 ? 9.266 27.447 -2.387 1.00 26.50 313 LYS A N 1
ATOM 2363 C CA . LYS A 1 313 ? 9.697 27.126 -3.753 1.00 27.71 313 LYS A CA 1
ATOM 2364 C C . LYS A 1 313 ? 11.046 26.402 -3.794 1.00 28.23 313 LYS A C 1
ATOM 2365 O O . LYS A 1 313 ? 11.179 25.381 -4.474 1.00 29.12 313 LYS A O 1
ATOM 2371 N N . ILE A 1 314 ? 12.032 26.929 -3.066 1.00 27.75 314 ILE A N 1
ATOM 2372 C CA . ILE A 1 314 ? 13.361 26.292 -2.971 1.00 28.37 314 ILE A CA 1
ATOM 2373 C C . ILE A 1 314 ? 13.418 25.112 -1.982 1.00 28.20 314 ILE A C 1
ATOM 2374 O O . ILE A 1 314 ? 14.466 24.479 -1.842 1.00 28.79 314 ILE A O 1
ATOM 2379 N N . GLN A 1 315 ? 12.305 24.848 -1.293 1.00 27.57 315 GLN A N 1
ATOM 2380 C CA . GLN A 1 315 ? 12.145 23.720 -0.366 1.00 27.47 315 GLN A CA 1
ATOM 2381 C C . GLN A 1 315 ? 13.060 23.814 0.864 1.00 26.85 315 GLN A C 1
ATOM 2382 O O . GLN A 1 315 ? 13.450 22.795 1.440 1.00 27.06 315 GLN A O 1
ATOM 2388 N N . ARG A 1 316 ? 13.369 25.047 1.272 1.00 26.05 316 ARG A N 1
ATOM 2389 C CA . ARG A 1 316 ? 14.137 25.300 2.491 1.00 25.46 316 ARG A CA 1
ATOM 2390 C C . ARG A 1 316 ? 13.233 25.138 3.709 1.00 24.52 316 ARG A C 1
ATOM 2391 O O . ARG A 1 316 ? 13.689 24.690 4.763 1.00 24.31 316 ARG A O 1
ATOM 2399 N N . ALA A 1 317 ? 11.969 25.538 3.560 1.00 24.01 317 ALA A N 1
ATOM 2400 C CA . ALA A 1 317 ? 10.947 25.365 4.589 1.00 23.27 317 ALA A CA 1
ATOM 2401 C C . ALA A 1 317 ? 9.790 24.517 4.062 1.00 23.58 317 ALA A C 1
ATOM 2402 O O . ALA A 1 317 ? 9.447 24.589 2.877 1.00 24.12 317 ALA A O 1
ATOM 2404 N N . GLU A 1 318 ? 9.211 23.711 4.952 1.00 23.35 318 GLU A N 1
ATOM 2405 C CA . GLU A 1 318 ? 8.008 22.924 4.671 1.00 23.61 318 GLU A CA 1
ATOM 2406 C C . GLU A 1 318 ? 6.818 23.647 5.283 1.00 22.64 318 GLU A C 1
ATOM 2407 O O . GLU A 1 318 ? 6.916 24.182 6.388 1.00 21.86 318 GLU A O 1
ATOM 2413 N N . TYR A 1 319 ? 5.690 23.652 4.577 1.00 22.67 319 TYR A N 1
ATOM 2414 C CA . TYR A 1 319 ? 4.479 24.287 5.084 1.00 22.00 319 TYR A CA 1
ATOM 2415 C C . TYR A 1 319 ? 3.343 23.281 5.212 1.00 22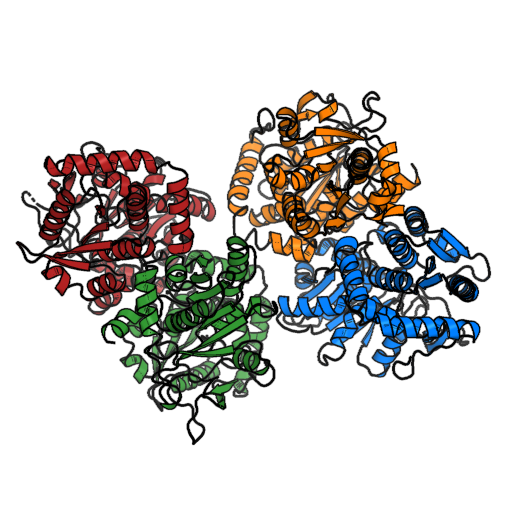.27 319 TYR A C 1
ATOM 2416 O O . TYR A 1 319 ? 3.078 22.495 4.294 1.00 23.07 319 TYR A O 1
ATOM 2425 N N . VAL A 1 320 ? 2.703 23.310 6.381 1.00 21.62 320 VAL A N 1
ATOM 2426 C CA . VAL A 1 320 ? 1.659 22.363 6.758 1.00 21.86 320 VAL A CA 1
ATOM 2427 C C . VAL A 1 320 ? 0.454 23.140 7.271 1.00 21.43 320 VAL A C 1
ATOM 2428 O O . VAL A 1 320 ? 0.501 24.368 7.391 1.00 20.99 320 VAL A O 1
ATOM 2432 N N . ALA A 1 321 ? -0.627 22.423 7.559 1.00 21.72 321 ALA A N 1
ATOM 2433 C CA . ALA A 1 321 ? -1.831 23.032 8.109 1.00 21.47 321 ALA A CA 1
ATOM 2434 C C . ALA A 1 321 ? -2.322 22.248 9.316 1.00 21.25 321 ALA A C 1
ATOM 2435 O O . ALA A 1 321 ? -2.137 21.032 9.403 1.00 21.69 321 ALA A O 1
ATOM 2437 N N . VAL A 1 322 ? -2.946 22.975 10.237 1.00 20.65 322 VAL A N 1
ATOM 2438 C CA . VAL A 1 322 ? -3.548 22.419 11.443 1.00 20.45 322 VAL A CA 1
ATOM 2439 C C . VAL A 1 322 ? -4.967 22.985 11.531 1.00 20.45 322 VAL A C 1
ATOM 2440 O O . VAL A 1 322 ? -5.175 24.167 11.269 1.00 20.18 322 VAL A O 1
ATOM 2444 N N . THR A 1 323 ? -5.936 22.147 11.895 1.00 20.74 323 THR A N 1
ATOM 2445 C CA . THR A 1 323 ? -7.341 22.572 11.934 1.00 21.07 323 THR A CA 1
ATOM 2446 C C . THR A 1 323 ? -7.670 23.356 13.207 1.00 20.44 323 THR A C 1
ATOM 2447 O O . THR A 1 323 ? -6.904 23.335 14.173 1.00 19.70 323 THR A O 1
ATOM 2451 N N . ASP A 1 324 ? -8.818 24.037 13.191 1.00 20.74 324 ASP A N 1
ATOM 2452 C CA . ASP A 1 324 ? -9.379 24.701 14.380 1.00 20.49 324 ASP A CA 1
ATOM 2453 C C . ASP A 1 324 ? -9.439 23.741 15.572 1.00 20.36 324 ASP A C 1
ATOM 2454 O O . ASP A 1 324 ? -9.029 24.095 16.675 1.00 19.76 324 ASP A O 1
ATOM 2459 N N . GLU A 1 325 ? -9.964 22.536 15.336 1.00 21.00 325 GLU A N 1
ATOM 2460 C CA . GLU A 1 325 ? -10.124 21.526 16.390 1.00 21.17 325 GLU A CA 1
ATOM 2461 C C . GLU A 1 325 ? -8.779 21.110 16.997 1.00 20.53 325 GLU A C 1
ATOM 2462 O O . GLU A 1 325 ? -8.647 21.018 18.221 1.00 20.25 325 GLU A O 1
ATOM 2464 N N . GLU A 1 326 ? -7.785 20.883 16.141 1.00 20.41 326 GLU A N 1
ATOM 2465 C CA . GLU A 1 326 ? -6.429 20.540 16.599 1.00 19.94 326 GLU A CA 1
ATOM 2466 C C . GLU A 1 326 ? -5.772 21.670 17.395 1.00 18.98 326 GLU A C 1
ATOM 2467 O O . GLU A 1 326 ? -5.117 21.411 18.407 1.00 18.56 326 GLU A O 1
ATOM 2473 N N . ALA A 1 327 ? -5.954 22.909 16.938 1.00 18.61 327 ALA A N 1
ATOM 2474 C CA . ALA A 1 327 ? -5.438 24.089 17.642 1.00 17.97 327 ALA A CA 1
ATOM 2475 C C . ALA A 1 327 ? -6.084 24.249 19.019 1.00 17.86 327 ALA A C 1
ATOM 2476 O O . ALA A 1 327 ? -5.390 24.493 19.999 1.00 17.33 327 ALA A O 1
ATOM 2478 N N . LEU A 1 328 ? -7.408 24.108 19.089 1.00 18.40 328 LEU A N 1
ATOM 2479 C CA . LEU A 1 328 ? -8.120 24.149 20.378 1.00 18.61 328 LEU A CA 1
ATOM 2480 C C . LEU A 1 328 ? -7.642 23.075 21.350 1.00 18.46 328 LEU A C 1
ATOM 2481 O O . LEU A 1 328 ? -7.496 23.338 22.548 1.00 18.12 328 LEU A O 1
ATOM 2486 N N . LYS A 1 329 ? -7.416 21.867 20.834 1.00 18.68 329 LYS A N 1
ATOM 2487 C CA . LYS A 1 329 ? -6.878 20.773 21.644 1.00 18.66 329 LYS A CA 1
ATOM 2488 C C . LYS A 1 329 ? -5.512 21.141 22.230 1.00 17.98 329 LYS A C 1
ATOM 2489 O O . LYS A 1 329 ? -5.267 20.919 23.418 1.00 17.86 329 LYS A O 1
ATOM 2491 N N . ALA A 1 330 ? -4.645 21.719 21.397 1.00 17.61 330 ALA A N 1
ATOM 2492 C CA . ALA A 1 330 ? -3.315 22.170 21.828 1.00 17.09 330 ALA A CA 1
ATOM 2493 C C . ALA A 1 330 ? -3.370 23.320 22.837 1.00 16.76 330 ALA A C 1
ATOM 2494 O O . ALA A 1 330 ? -2.555 23.372 23.759 1.00 16.53 330 ALA A O 1
ATOM 2496 N N . PHE A 1 331 ? -4.316 24.238 22.634 1.00 16.89 331 PHE A N 1
ATOM 2497 C CA . PHE A 1 331 ? -4.576 25.346 23.565 1.00 16.84 331 PHE A CA 1
ATOM 2498 C C . PHE A 1 331 ? -4.840 24.787 24.964 1.00 17.04 331 PHE A C 1
ATOM 2499 O O . PHE A 1 331 ? -4.209 25.204 25.935 1.00 16.74 331 PHE A O 1
ATOM 2507 N N . HIS A 1 332 ? -5.762 23.831 25.047 1.00 17.59 332 HIS A N 1
ATOM 2508 C CA . HIS A 1 332 ? -6.081 23.172 26.318 1.00 17.98 332 HIS A CA 1
ATOM 2509 C C . HIS A 1 332 ? -4.908 22.353 26.860 1.00 17.87 332 HIS A C 1
ATOM 2510 O O . HIS A 1 332 ? -4.618 22.410 28.056 1.00 17.75 332 HIS A O 1
ATOM 2517 N N . GLU A 1 333 ? -4.235 21.612 25.981 1.00 18.01 333 GLU A N 1
ATOM 2518 C CA . GLU A 1 333 ? -3.133 20.732 26.380 1.00 18.21 333 GLU A CA 1
ATOM 2519 C C . GLU A 1 333 ? -1.977 21.499 27.013 1.00 17.53 333 GLU A C 1
ATOM 2520 O O . GLU A 1 333 ? -1.493 21.123 28.079 1.00 17.46 333 GLU A O 1
ATOM 2526 N N . LEU A 1 334 ? -1.533 22.569 26.357 1.00 16.89 334 LEU A N 1
ATOM 2527 C CA . LEU A 1 334 ? -0.428 23.359 26.887 1.00 16.46 334 LEU A CA 1
ATOM 2528 C C . LEU A 1 334 ? -0.805 24.025 28.210 1.00 16.40 334 LEU A C 1
ATOM 2529 O O . LEU A 1 334 ? 0.011 24.077 29.132 1.00 16.25 334 LEU A O 1
ATOM 2534 N N . SER A 1 335 ? -2.039 24.523 28.301 1.00 16.50 335 SER A N 1
ATOM 2535 C CA . SER A 1 335 ? -2.524 25.166 29.527 1.00 16.75 335 SER A CA 1
ATOM 2536 C C . SER A 1 335 ? -2.420 24.241 30.738 1.00 17.15 335 SER A C 1
ATOM 2537 O O . SER A 1 335 ? -1.835 24.607 31.754 1.00 17.06 335 SER A O 1
ATOM 2540 N N . ARG A 1 336 ? -2.964 23.035 30.621 1.00 17.62 336 ARG A N 1
ATOM 2541 C CA . ARG A 1 336 ? -2.992 22.117 31.768 1.00 18.26 336 ARG A CA 1
ATOM 2542 C C . ARG A 1 336 ? -1.679 21.355 31.993 1.00 17.87 336 ARG A C 1
ATOM 2543 O O . ARG A 1 336 ? -1.421 20.900 33.104 1.00 18.11 336 ARG A O 1
ATOM 2551 N N . THR A 1 337 ? -0.847 21.235 30.959 1.00 17.26 337 THR A N 1
ATOM 2552 C CA . THR A 1 337 ? 0.391 20.454 31.055 1.00 17.13 337 THR A CA 1
ATOM 2553 C C . THR A 1 337 ? 1.601 21.297 31.465 1.00 16.72 337 THR A C 1
ATOM 2554 O O . THR A 1 337 ? 2.456 20.814 32.204 1.00 16.97 337 THR A O 1
ATOM 2558 N N . GLU A 1 338 ? 1.673 22.541 30.988 1.00 16.05 338 GLU A N 1
ATOM 2559 C CA . GLU A 1 338 ? 2.792 23.433 31.309 1.00 15.79 338 GLU A CA 1
ATOM 2560 C C . GLU A 1 338 ? 2.410 24.722 32.045 1.00 15.59 338 GLU A C 1
ATOM 2561 O O . GLU A 1 338 ? 3.291 25.484 32.424 1.00 15.56 338 GLU A O 1
ATOM 2567 N N . GLY A 1 339 ? 1.118 24.967 32.259 1.00 15.45 339 GLY A N 1
ATOM 2568 C CA . GLY A 1 339 ? 0.675 26.208 32.898 1.00 15.49 339 GLY A CA 1
ATOM 2569 C C . GLY A 1 339 ? 0.892 27.451 32.046 1.00 15.15 339 GLY A C 1
ATOM 2570 O O . GLY A 1 339 ? 1.068 28.543 32.584 1.00 15.26 339 GLY A O 1
ATOM 2571 N N . ILE A 1 340 ? 0.886 27.276 30.725 1.00 14.77 340 ILE A N 1
ATOM 2572 C CA . ILE A 1 340 ? 1.043 28.374 29.761 1.00 14.56 340 ILE A CA 1
ATOM 2573 C C . ILE A 1 340 ? -0.183 28.359 28.851 1.00 14.49 340 ILE A C 1
ATOM 2574 O O . ILE A 1 340 ? -0.393 27.397 28.108 1.00 14.32 340 ILE A O 1
ATOM 2579 N N . ILE A 1 341 ? -0.976 29.428 28.912 1.00 14.64 341 ILE A N 1
ATOM 2580 C CA . ILE A 1 341 ? -2.129 29.602 28.033 1.00 14.71 341 ILE A CA 1
ATOM 2581 C C . ILE A 1 341 ? -1.621 30.296 26.767 1.00 14.41 341 ILE A C 1
ATOM 2582 O O . ILE A 1 341 ? -1.263 31.479 26.817 1.00 14.47 341 ILE A O 1
ATOM 2587 N N . PRO A 1 342 ? -1.564 29.562 25.635 1.00 14.17 342 PRO A N 1
ATOM 2588 C CA . PRO A 1 342 ? -1.018 30.129 24.413 1.00 13.98 342 PRO A CA 1
ATOM 2589 C C . PRO A 1 342 ? -2.074 30.882 23.618 1.00 14.17 342 PRO A C 1
ATOM 2590 O O . PRO A 1 342 ? -3.264 30.613 23.757 1.00 14.42 342 PRO A O 1
ATOM 2594 N N . ALA A 1 343 ? -1.638 31.791 22.756 1.00 14.10 343 ALA A N 1
ATOM 2595 C CA . ALA A 1 343 ? -2.541 32.385 21.777 1.00 14.35 343 ALA A CA 1
ATOM 2596 C C . ALA A 1 343 ? -3.059 31.273 20.858 1.00 14.33 343 ALA A C 1
ATOM 2597 O O . ALA A 1 343 ? -2.362 30.284 20.602 1.00 14.01 343 ALA A O 1
ATOM 2599 N N . LEU A 1 344 ? -4.291 31.412 20.382 1.00 14.74 344 LEU A N 1
ATOM 2600 C CA . LEU A 1 344 ? -4.847 30.425 19.450 1.00 14.95 344 LEU A CA 1
ATOM 2601 C C . LEU A 1 344 ? -4.024 30.293 18.166 1.00 14.80 344 LEU A C 1
ATOM 2602 O O . LEU A 1 344 ? -3.953 29.209 17.585 1.00 14.87 344 LEU A O 1
ATOM 2607 N N . GLU A 1 345 ? -3.399 31.394 17.748 1.00 14.70 345 GLU A N 1
ATOM 2608 C CA . GLU A 1 345 ? -2.466 31.387 16.620 1.00 14.61 345 GLU A CA 1
ATOM 2609 C C . GLU A 1 345 ? -1.330 30.413 16.931 1.00 14.26 345 GLU A C 1
ATOM 2610 O O . GLU A 1 345 ? -1.080 29.462 16.187 1.00 14.27 345 GLU A O 1
ATOM 2616 N N . SER A 1 346 ? -0.680 30.654 18.068 1.00 13.97 346 SER A N 1
ATOM 2617 C CA . SER A 1 346 ? 0.463 29.866 18.536 1.00 13.78 346 SER A CA 1
ATOM 2618 C C . SER A 1 346 ? 0.113 28.400 18.789 1.00 13.80 346 SER A C 1
ATOM 2619 O O . SER A 1 346 ? 0.954 27.515 18.604 1.00 13.84 346 SER A O 1
ATOM 2622 N N . ALA A 1 347 ? -1.124 28.151 19.214 1.00 13.96 347 ALA A N 1
ATOM 2623 C CA . ALA A 1 347 ? -1.607 26.792 19.453 1.00 14.16 347 ALA A CA 1
ATOM 2624 C C . ALA A 1 347 ? -1.584 25.925 18.184 1.00 14.47 347 ALA A C 1
ATOM 2625 O O . ALA A 1 347 ? -1.485 24.700 18.285 1.00 14.63 347 ALA A O 1
ATOM 2627 N N . HIS A 1 348 ? -1.657 26.548 17.005 1.00 14.62 348 HIS A N 1
ATOM 2628 C CA . HIS A 1 348 ? -1.480 25.816 15.741 1.00 15.03 348 HIS A CA 1
ATOM 2629 C C . HIS A 1 348 ? -0.079 25.221 15.636 1.00 14.97 348 HIS A C 1
ATOM 2630 O O . HIS A 1 348 ? 0.077 24.063 15.237 1.00 15.28 348 HIS A O 1
ATOM 2637 N N . ALA A 1 349 ? 0.930 26.012 15.995 1.00 14.73 349 ALA A N 1
ATOM 2638 C CA . ALA A 1 349 ? 2.313 25.536 16.014 1.00 14.79 349 ALA A CA 1
ATOM 2639 C C . ALA A 1 349 ? 2.517 24.453 17.072 1.00 14.90 349 ALA A C 1
ATOM 2640 O O . ALA A 1 349 ? 3.183 23.457 16.810 1.00 15.17 349 ALA A O 1
ATOM 2642 N N . VAL A 1 350 ? 1.926 24.643 18.253 1.00 14.78 350 VAL A N 1
ATOM 2643 C CA . VAL A 1 350 ? 2.005 23.635 19.318 1.00 14.99 350 VAL A CA 1
ATOM 2644 C C . VAL A 1 350 ? 1.359 22.327 18.835 1.00 15.57 350 VAL A C 1
ATOM 2645 O O . VAL A 1 350 ? 1.946 21.253 18.986 1.00 15.83 350 VAL A O 1
ATOM 2649 N N . ALA A 1 351 ? 0.176 22.427 18.228 1.00 15.94 351 ALA A N 1
ATOM 2650 C CA . ALA A 1 351 ? -0.527 21.251 17.699 1.00 16.73 351 ALA A CA 1
ATOM 2651 C C . ALA A 1 351 ? 0.330 20.441 16.733 1.00 17.35 351 ALA A C 1
ATOM 2652 O O . ALA A 1 351 ? 0.427 19.216 16.866 1.00 17.76 351 ALA A O 1
ATOM 2654 N N . TYR A 1 352 ? 0.973 21.117 15.780 1.00 17.58 352 TYR A N 1
ATOM 2655 C CA . TYR A 1 352 ? 1.807 20.405 14.817 1.00 18.35 352 TYR A CA 1
ATOM 2656 C C . TYR A 1 352 ? 3.067 19.829 15.471 1.00 18.58 352 TYR A C 1
ATOM 2657 O O . TYR A 1 352 ? 3.452 18.701 15.171 1.00 19.14 352 TYR A O 1
ATOM 2666 N N . ALA A 1 353 ? 3.694 20.598 16.362 1.00 18.38 353 ALA A N 1
ATOM 2667 C CA . ALA A 1 353 ? 4.880 20.128 17.092 1.00 18.81 353 ALA A CA 1
ATOM 2668 C C . ALA A 1 353 ? 4.602 18.864 17.910 1.00 19.52 353 ALA A C 1
ATOM 2669 O O . ALA A 1 353 ? 5.468 17.997 18.016 1.00 19.98 353 ALA A O 1
ATOM 2671 N N . MET A 1 354 ? 3.396 18.753 18.472 1.00 19.90 354 MET A N 1
ATOM 2672 C CA . MET A 1 354 ? 3.012 17.557 19.232 1.00 20.76 354 MET A CA 1
ATOM 2673 C C . MET A 1 354 ? 2.908 16.308 18.353 1.00 21.48 354 MET A C 1
ATOM 2674 O O . MET A 1 354 ? 3.300 15.223 18.784 1.00 21.94 354 MET A O 1
ATOM 2679 N N . LYS A 1 355 ? 2.395 16.466 17.130 1.00 21.65 355 LYS A N 1
ATOM 2680 C CA . LYS A 1 355 ? 2.368 15.375 16.145 1.00 22.57 355 LYS A CA 1
ATOM 2681 C C . LYS A 1 355 ? 3.775 14.965 15.725 1.00 22.78 355 LYS A C 1
ATOM 2682 O O . LYS A 1 355 ? 4.100 13.779 15.685 1.00 23.54 355 LYS A O 1
ATOM 2688 N N . LEU A 1 356 ? 4.590 15.963 15.393 1.00 22.14 356 LEU A N 1
ATOM 2689 C CA . LEU A 1 356 ? 5.945 15.743 14.887 1.00 22.51 356 LEU A CA 1
ATOM 2690 C C . LEU A 1 356 ? 6.855 15.117 15.947 1.00 22.63 356 LEU A C 1
ATOM 2691 O O . LEU A 1 356 ? 7.612 14.188 15.647 1.00 23.34 356 LEU A O 1
ATOM 2696 N N . ALA A 1 357 ? 6.769 15.625 17.177 1.00 21.94 357 ALA A N 1
ATOM 2697 C CA . ALA A 1 357 ? 7.551 15.105 18.307 1.00 22.16 357 ALA A CA 1
ATOM 2698 C C . ALA A 1 357 ? 7.345 13.611 18.534 1.00 23.09 357 ALA A C 1
ATOM 2699 O O . ALA A 1 357 ? 8.302 12.894 18.828 1.00 23.53 357 ALA A O 1
ATOM 2701 N N . LYS A 1 358 ? 6.100 13.154 18.386 1.00 23.38 358 LYS A N 1
ATOM 2702 C CA . LYS A 1 358 ? 5.737 11.744 18.583 1.00 24.52 358 LYS A CA 1
ATOM 2703 C C . LYS A 1 358 ? 6.505 10.791 17.661 1.00 25.64 358 LYS A C 1
ATOM 2704 O O . LYS A 1 358 ? 6.812 9.667 18.059 1.00 26.52 358 LYS A O 1
ATOM 2710 N N . GLU A 1 359 ? 6.820 11.251 16.448 1.00 25.77 359 GLU A N 1
ATOM 2711 C CA . GLU A 1 359 ? 7.537 10.444 15.453 1.00 26.90 359 GLU A CA 1
ATOM 2712 C C . GLU A 1 359 ? 9.063 10.654 15.462 1.00 26.83 359 GLU A C 1
ATOM 2713 O O . GLU A 1 359 ? 9.752 10.172 14.560 1.00 27.79 359 GLU A O 1
ATOM 2719 N N . MET A 1 360 ? 9.582 11.351 16.477 1.00 25.72 360 MET A N 1
ATOM 2720 C CA . MET A 1 360 ? 11.009 11.647 16.612 1.00 25.66 360 MET A CA 1
ATOM 2721 C C . MET A 1 360 ? 11.555 11.011 17.891 1.00 25.74 360 MET A C 1
ATOM 2722 O O . MET A 1 360 ? 10.788 10.644 18.784 1.00 25.50 360 MET A O 1
ATOM 2727 N N . SER A 1 361 ? 12.879 10.873 17.971 1.00 26.06 361 SER A N 1
ATOM 2728 C CA . SER A 1 361 ? 13.526 10.258 19.136 1.00 26.38 361 SER A CA 1
ATOM 2729 C C . SER A 1 361 ? 13.760 11.290 20.236 1.00 25.25 361 SER A C 1
ATOM 2730 O O . SER A 1 361 ? 13.802 12.491 19.975 1.00 24.30 361 SER A O 1
ATOM 2733 N N . ARG A 1 362 ? 13.928 10.804 21.463 1.00 25.35 362 ARG A N 1
ATOM 2734 C CA . ARG A 1 362 ? 14.020 11.662 22.652 1.00 24.55 362 ARG A CA 1
ATOM 2735 C C . ARG A 1 362 ? 15.259 12.563 22.709 1.00 24.26 362 ARG A C 1
ATOM 2736 O O . ARG A 1 362 ? 15.241 13.589 23.391 1.00 23.53 362 ARG A O 1
ATOM 2744 N N . ASP A 1 363 ? 16.317 12.184 21.996 1.00 24.83 363 ASP A N 1
ATOM 2745 C CA . ASP A 1 363 ? 17.515 13.029 21.845 1.00 24.76 363 ASP A CA 1
ATOM 2746 C C . ASP A 1 363 ? 17.358 14.200 20.861 1.00 23.83 363 ASP A C 1
ATOM 2747 O O . ASP A 1 363 ? 18.212 15.090 20.833 1.00 23.81 363 ASP A O 1
ATOM 2752 N N . GLU A 1 364 ? 16.303 14.190 20.042 1.00 23.11 364 GLU A N 1
ATOM 2753 C CA . GLU A 1 364 ? 16.069 15.254 19.059 1.00 22.33 364 GLU A CA 1
ATOM 2754 C C . GLU A 1 364 ? 15.320 16.434 19.681 1.00 20.90 364 GLU A C 1
ATOM 2755 O O . GLU A 1 364 ? 14.712 16.306 20.745 1.00 20.44 364 GLU A O 1
ATOM 2761 N N . ILE A 1 365 ? 15.395 17.583 19.010 1.00 20.18 365 ILE A N 1
ATOM 2762 C CA . ILE A 1 365 ? 14.951 18.865 19.569 1.00 19.11 365 ILE A CA 1
ATOM 2763 C C . ILE A 1 365 ? 14.060 19.619 18.588 1.00 18.37 365 ILE A C 1
ATOM 2764 O O . ILE A 1 365 ? 14.441 19.842 17.438 1.00 18.57 365 ILE A O 1
ATOM 2769 N N . ILE A 1 366 ? 12.881 20.022 19.064 1.00 17.49 366 ILE A N 1
ATOM 2770 C CA . ILE A 1 366 ? 11.998 20.931 18.342 1.00 16.85 366 ILE A CA 1
ATOM 2771 C C . ILE A 1 366 ? 11.920 22.237 19.126 1.00 16.20 366 ILE A C 1
ATOM 2772 O O . ILE A 1 366 ? 11.710 22.208 20.339 1.00 15.98 366 ILE A O 1
ATOM 2777 N N . ILE A 1 367 ? 12.093 23.369 18.443 1.00 15.96 367 ILE A N 1
ATOM 2778 C CA . ILE A 1 367 ? 11.726 24.674 19.009 1.00 15.45 367 ILE A CA 1
ATOM 2779 C C . ILE A 1 367 ? 10.403 25.112 18.387 1.00 15.03 367 ILE A C 1
ATOM 2780 O O . ILE A 1 367 ? 10.286 25.180 17.165 1.00 15.12 367 ILE A O 1
ATOM 2785 N N . VAL A 1 368 ? 9.418 25.392 19.238 1.00 14.67 368 VAL A N 1
ATOM 2786 C CA . VAL A 1 368 ? 8.141 25.963 18.823 1.00 14.38 368 VAL A CA 1
ATOM 2787 C C . VAL A 1 368 ? 8.184 27.449 19.149 1.00 14.19 368 VAL A C 1
ATOM 2788 O O . VAL A 1 368 ? 8.484 27.821 20.282 1.00 14.14 368 VAL A O 1
ATOM 2792 N N . ASN A 1 369 ? 7.891 28.300 18.171 1.00 14.17 369 ASN A N 1
ATOM 2793 C CA . ASN A 1 369 ? 7.749 29.724 18.451 1.00 14.09 369 ASN A CA 1
ATOM 2794 C C . ASN A 1 369 ? 6.381 29.968 19.075 1.00 13.82 369 ASN A C 1
ATOM 2795 O O . ASN A 1 369 ? 5.363 29.828 18.404 1.00 13.83 369 ASN A O 1
ATOM 2800 N N . LEU A 1 370 ? 6.352 30.292 20.364 1.00 13.72 370 LEU A N 1
ATOM 2801 C CA . LEU A 1 370 ? 5.090 30.576 21.040 1.00 13.60 370 LEU A CA 1
ATOM 2802 C C . LEU A 1 370 ? 4.821 32.064 20.881 1.00 13.69 370 LEU A C 1
ATOM 2803 O O . LEU A 1 370 ? 5.151 32.877 21.751 1.00 13.79 370 LEU A O 1
ATOM 2808 N N . SER A 1 371 ? 4.226 32.402 19.737 1.00 13.75 371 SER A N 1
ATOM 2809 C CA . SER A 1 371 ? 4.117 33.785 19.270 1.00 14.00 371 SER A CA 1
ATOM 2810 C C . SER A 1 371 ? 3.317 34.719 20.187 1.00 14.17 371 SER A C 1
ATOM 2811 O O . SER A 1 371 ? 3.560 35.925 20.187 1.00 14.40 371 SER A O 1
ATOM 2814 N N . GLY A 1 372 ? 2.382 34.175 20.964 1.00 14.19 372 GLY A N 1
ATOM 2815 C CA . GLY A 1 372 ? 1.635 34.994 21.914 1.00 14.55 372 GLY A CA 1
ATOM 2816 C C . GLY A 1 372 ? 0.945 34.228 23.020 1.00 14.61 372 GLY A C 1
ATOM 2817 O O . GLY A 1 372 ? 0.925 32.991 23.013 1.00 14.28 372 GLY A O 1
ATOM 2818 N N . ARG A 1 373 ? 0.383 34.980 23.966 1.00 15.15 373 ARG A N 1
ATOM 2819 C CA . ARG A 1 373 ? -0.435 34.417 25.051 1.00 15.43 373 ARG A CA 1
ATOM 2820 C C . ARG A 1 373 ? -1.912 34.452 24.689 1.00 15.77 373 ARG A C 1
ATOM 2821 O O . ARG A 1 373 ? -2.334 35.211 23.809 1.00 15.85 373 ARG A O 1
ATOM 2829 N N . GLY A 1 374 ? -2.687 33.630 25.391 1.00 16.00 374 GLY A N 1
ATOM 2830 C CA . GLY A 1 374 ? -4.093 33.399 25.065 1.00 16.52 374 GLY A CA 1
ATOM 2831 C C . GLY A 1 374 ? -5.128 34.111 25.902 1.00 17.36 374 GLY A C 1
ATOM 2832 O O . GLY A 1 374 ? -6.315 33.802 25.785 1.00 17.61 374 GLY A O 1
ATOM 2833 N N . ASP A 1 375 ? -4.711 35.078 26.720 1.00 17.94 375 ASP A N 1
ATOM 2834 C CA . ASP A 1 375 ? -5.660 35.867 27.523 1.00 19.00 375 ASP A CA 1
ATOM 2835 C C . ASP A 1 375 ? -6.717 36.516 26.631 1.00 19.60 375 ASP A C 1
ATOM 2836 O O . ASP A 1 375 ? -7.911 36.484 26.945 1.00 20.14 375 ASP A O 1
ATOM 2841 N N . LYS A 1 376 ? -6.263 37.075 25.510 1.00 19.61 376 LYS A N 1
ATOM 2842 C CA . LYS A 1 376 ? -7.142 37.672 24.491 1.00 20.24 376 LYS A CA 1
ATOM 2843 C C . LYS A 1 376 ? -8.206 36.715 23.919 1.00 20.47 376 LYS A C 1
ATOM 2844 O O . LYS A 1 376 ? -9.251 37.169 23.456 1.00 21.23 376 LYS A O 1
ATOM 2850 N N . ASP A 1 377 ? -7.915 35.411 23.920 1.00 20.07 377 ASP A N 1
ATOM 2851 C CA . ASP A 1 377 ? -8.764 34.392 23.288 1.00 20.35 377 ASP A CA 1
ATOM 2852 C C . ASP A 1 377 ? -9.753 33.691 24.224 1.00 21.04 377 ASP A C 1
ATOM 2853 O O . ASP A 1 377 ? -10.495 32.817 23.773 1.00 21.14 377 ASP A O 1
ATOM 2858 N N . LEU A 1 378 ? -9.769 34.052 25.508 1.00 21.63 378 LEU A N 1
ATOM 2859 C CA . LEU A 1 378 ? -10.551 33.301 26.497 1.00 22.38 378 LEU A CA 1
ATOM 2860 C C . LEU A 1 378 ? -12.059 33.309 26.214 1.00 23.65 378 LEU A C 1
ATOM 2861 O O . LEU A 1 378 ? -12.720 32.293 26.418 1.00 23.95 378 LEU A O 1
ATOM 2866 N N . ASP A 1 379 ? -12.586 34.425 25.710 1.00 28.87 379 ASP A N 1
ATOM 2867 C CA . ASP A 1 379 ? -14.018 34.521 25.376 1.00 29.70 379 ASP A CA 1
ATOM 2868 C C . ASP A 1 379 ? -14.424 33.524 24.293 1.00 29.84 379 ASP A C 1
ATOM 2869 O O . ASP A 1 379 ? -15.407 32.798 24.450 1.00 30.15 379 ASP A O 1
ATOM 2874 N N . ILE A 1 380 ? -13.664 33.488 23.200 1.00 30.31 380 ILE A N 1
ATOM 2875 C CA . ILE A 1 380 ? -13.980 32.586 22.082 1.00 30.90 380 ILE A CA 1
ATOM 2876 C C . ILE A 1 380 ? -13.676 31.104 22.364 1.00 30.31 380 ILE A C 1
ATOM 2877 O O . ILE A 1 380 ? -14.315 30.229 21.777 1.00 31.11 380 ILE A O 1
ATOM 2882 N N . VAL A 1 381 ? -12.736 30.816 23.268 1.00 29.48 381 VAL A N 1
ATOM 2883 C CA . VAL A 1 381 ? -12.503 29.433 23.715 1.00 29.34 381 VAL A CA 1
ATOM 2884 C C . VAL A 1 381 ? -13.621 28.970 24.660 1.00 29.83 381 VAL A C 1
ATOM 2885 O O . VAL A 1 381 ? -14.024 27.807 24.613 1.00 30.42 381 VAL A O 1
ATOM 2889 N N . LEU A 1 382 ? -14.105 29.877 25.511 1.00 30.12 382 LEU A N 1
ATOM 2890 C CA . LEU A 1 382 ? -15.225 29.590 26.424 1.00 31.24 382 LEU A CA 1
ATOM 2891 C C . LEU A 1 382 ? -16.486 29.175 25.658 1.00 32.92 382 LEU A C 1
ATOM 2892 O O . LEU A 1 382 ? -17.141 28.191 26.016 1.00 34.32 382 LEU A O 1
ATOM 2897 N N . LYS A 1 383 ? -16.807 29.926 24.604 1.00 33.55 383 LYS A N 1
ATOM 2898 C CA . LYS A 1 383 ? -17.959 29.631 23.746 1.00 35.64 383 LYS A CA 1
ATOM 2899 C C . LYS A 1 383 ? -17.775 28.333 22.954 1.00 36.50 383 LYS A C 1
ATOM 2900 O O . LYS A 1 383 ? -18.703 27.526 22.858 1.00 38.67 383 LYS A O 1
ATOM 2902 N N . ALA A 1 384 ? -16.580 28.143 22.393 1.00 35.42 384 ALA A N 1
ATOM 2903 C CA . ALA A 1 384 ? -16.259 26.942 21.616 1.00 36.33 384 ALA A CA 1
ATOM 2904 C C . ALA A 1 384 ? -16.075 25.732 22.526 1.00 36.56 384 ALA A C 1
ATOM 2905 O O . ALA A 1 384 ? -16.395 24.607 22.145 1.00 38.37 384 ALA A O 1
ATOM 2907 N N . MET B 1 1 ? 8.606 34.442 64.128 1.00 22.02 1 MET B N 1
ATOM 2908 C CA . MET B 1 1 ? 7.128 34.579 63.950 1.00 21.04 1 MET B CA 1
ATOM 2909 C C . MET B 1 1 ? 6.543 35.947 64.314 1.00 20.74 1 MET B C 1
ATOM 2910 O O . MET B 1 1 ? 5.423 36.259 63.897 1.00 20.08 1 MET B O 1
ATOM 2915 N N . TRP B 1 2 ? 7.290 36.750 65.076 1.00 21.27 2 TRP B N 1
ATOM 2916 C CA . TRP B 1 2 ? 6.838 38.065 65.526 1.00 21.31 2 TRP B CA 1
ATOM 2917 C C . TRP B 1 2 ? 7.598 39.193 64.843 1.00 21.63 2 TRP B C 1
ATOM 2918 O O . TRP B 1 2 ? 8.825 39.155 64.736 1.00 22.51 2 TRP B O 1
ATOM 2929 N N . PHE B 1 3 ? 6.844 40.184 64.372 1.00 21.18 3 PHE B N 1
ATOM 2930 C CA . PHE B 1 3 ? 7.385 41.445 63.892 1.00 21.77 3 PHE B CA 1
ATOM 2931 C C . PHE B 1 3 ? 6.921 42.481 64.908 1.00 22.28 3 PHE B C 1
ATOM 2932 O O . PHE B 1 3 ? 5.851 43.087 64.765 1.00 21.92 3 PHE B O 1
ATOM 2940 N N . GLY B 1 4 ? 7.713 42.642 65.967 1.00 23.22 4 GLY B N 1
ATOM 2941 C CA . GLY B 1 4 ? 7.299 43.413 67.132 1.00 23.90 4 GLY B CA 1
ATOM 2942 C C . GLY B 1 4 ? 6.041 42.807 67.733 1.00 23.11 4 GLY B C 1
ATOM 2943 O O . GLY B 1 4 ? 6.032 41.634 68.114 1.00 22.87 4 GLY B O 1
ATOM 2944 N N . GLU B 1 5 ? 4.967 43.591 67.760 1.00 22.97 5 GLU B N 1
ATOM 2945 C CA . GLU B 1 5 ? 3.689 43.161 68.336 1.00 22.60 5 GLU B CA 1
ATOM 2946 C C . GLU B 1 5 ? 2.742 42.470 67.343 1.00 21.32 5 GLU B C 1
ATOM 2947 O O . GLU B 1 5 ? 1.588 42.205 67.689 1.00 21.25 5 GLU B O 1
ATOM 2953 N N . PHE B 1 6 ? 3.216 42.176 66.128 1.00 20.48 6 PHE B N 1
ATOM 2954 C CA . PHE B 1 6 ? 2.363 41.643 65.062 1.00 19.59 6 PHE B CA 1
ATOM 2955 C C . PHE B 1 6 ? 2.905 40.325 64.522 1.00 18.90 6 PHE B C 1
ATOM 2956 O O . PHE B 1 6 ? 4.118 40.156 64.394 1.00 19.07 6 PHE B O 1
ATOM 2964 N N . GLY B 1 7 ? 1.998 39.404 64.196 1.00 18.32 7 GLY B N 1
ATOM 2965 C CA . GLY B 1 7 ? 2.353 38.112 63.612 1.00 17.81 7 GLY B CA 1
ATOM 2966 C C . GLY B 1 7 ? 1.771 36.965 64.413 1.00 17.85 7 GLY B C 1
ATOM 2967 O O . GLY B 1 7 ? 0.568 36.941 64.683 1.00 18.04 7 GLY B O 1
ATOM 2968 N N . GLY B 1 8 ? 2.620 36.009 64.781 1.00 17.91 8 GLY B N 1
ATOM 2969 C CA . GLY B 1 8 ? 2.204 34.863 65.581 1.00 18.32 8 GLY B CA 1
ATOM 2970 C C . GLY B 1 8 ? 1.733 33.683 64.755 1.00 18.11 8 GLY B C 1
ATOM 2971 O O . GLY B 1 8 ? 1.952 33.620 63.539 1.00 17.53 8 GLY B O 1
ATOM 2972 N N . GLN B 1 9 ? 1.083 32.745 65.437 1.00 18.77 9 GLN B N 1
ATOM 2973 C CA . GLN B 1 9 ? 0.689 31.467 64.857 1.00 19.10 9 GLN B CA 1
ATOM 2974 C C . GLN B 1 9 ? -0.566 30.963 65.576 1.00 20.16 9 GLN B C 1
ATOM 2975 O O . GLN B 1 9 ? -0.533 29.983 66.327 1.00 20.98 9 GLN B O 1
ATOM 2981 N N . TYR B 1 10 ? -1.667 31.671 65.345 1.00 20.38 10 TYR B N 1
ATOM 2982 C CA . TYR B 1 10 ? -2.927 31.427 66.045 1.00 21.61 10 TYR B CA 1
ATOM 2983 C C . TYR B 1 10 ? -3.757 30.369 65.328 1.00 22.51 10 TYR B C 1
ATOM 2984 O O . TYR B 1 10 ? -4.658 30.685 64.544 1.00 22.66 10 TYR B O 1
ATOM 2993 N N . VAL B 1 11 ? -3.447 29.109 65.616 1.00 23.36 11 VAL B N 1
ATOM 2994 C CA . VAL B 1 11 ? -4.105 27.971 64.978 1.00 24.53 11 VAL B CA 1
ATOM 2995 C C . VAL B 1 11 ? -4.482 26.925 66.027 1.00 26.30 11 VAL B C 1
ATOM 2996 O O . VAL B 1 11 ? -3.943 26.949 67.137 1.00 26.60 11 VAL B O 1
ATOM 3000 N N . PRO B 1 12 ? -5.400 25.998 65.682 1.00 27.89 12 PRO B N 1
ATOM 3001 C CA . PRO B 1 12 ? -5.613 24.845 66.565 1.00 29.71 12 PRO B CA 1
ATOM 3002 C C . PRO B 1 12 ? -4.378 23.942 66.628 1.00 29.71 12 PRO B C 1
ATOM 3003 O O . PRO B 1 12 ? -3.499 24.023 65.757 1.00 28.45 12 PRO B O 1
ATOM 3007 N N . GLU B 1 13 ? -4.330 23.095 67.654 1.00 31.27 13 GLU B N 1
ATOM 3008 C CA . GLU B 1 13 ? -3.203 22.185 67.889 1.00 31.78 13 GLU B CA 1
ATOM 3009 C C . GLU B 1 13 ? -2.891 21.285 66.692 1.00 31.98 13 GLU B C 1
ATOM 3010 O O . GLU B 1 13 ? -1.725 20.988 66.431 1.00 31.48 13 GLU B O 1
ATOM 3012 N N . THR B 1 14 ? -3.934 20.875 65.967 1.00 32.96 14 THR B N 1
ATOM 3013 C CA . THR B 1 14 ? -3.802 20.020 64.781 1.00 33.43 14 THR B CA 1
ATOM 3014 C C . THR B 1 14 ? -2.916 20.599 63.666 1.00 31.55 14 THR B C 1
ATOM 3015 O O . THR B 1 14 ? -2.292 19.834 62.928 1.00 31.85 14 THR B O 1
ATOM 3019 N N . LEU B 1 15 ? -2.867 21.928 63.549 1.00 29.97 15 LEU B N 1
ATOM 3020 C CA . LEU B 1 15 ? -2.043 22.607 62.532 1.00 28.35 15 LEU B CA 1
ATOM 3021 C C . LEU B 1 15 ? -0.650 23.048 63.005 1.00 27.38 15 LEU B C 1
ATOM 3022 O O . LEU B 1 15 ? 0.153 23.500 62.187 1.00 26.21 15 LEU B O 1
ATOM 3027 N N . VAL B 1 16 ? -0.351 22.899 64.297 1.00 28.03 16 VAL B N 1
ATOM 3028 C CA . VAL B 1 16 ? 0.960 23.289 64.841 1.00 27.50 16 VAL B CA 1
ATOM 3029 C C . VAL B 1 16 ? 2.073 22.387 64.292 1.00 27.83 16 VAL B C 1
ATOM 3030 O O . VAL B 1 16 ? 3.124 22.881 63.880 1.00 27.02 16 VAL B O 1
ATOM 3034 N N . GLY B 1 17 ? 1.835 21.075 64.293 1.00 29.21 17 GLY B N 1
ATOM 3035 C CA . GLY B 1 17 ? 2.757 20.099 63.706 1.00 29.79 17 GLY B CA 1
ATOM 3036 C C . GLY B 1 17 ? 3.063 20.343 62.232 1.00 28.63 17 GLY B C 1
ATOM 3037 O O . GLY B 1 17 ? 4.235 20.429 61.856 1.00 28.28 17 GLY B O 1
ATOM 3038 N N . PRO B 1 18 ? 2.016 20.444 61.386 1.00 28.27 18 PRO B N 1
ATOM 3039 C CA . PRO B 1 18 ? 2.151 20.808 59.967 1.00 27.20 18 PRO B CA 1
ATOM 3040 C C . PRO B 1 18 ? 2.939 22.099 59.710 1.00 25.49 18 PRO B C 1
ATOM 3041 O O . PRO 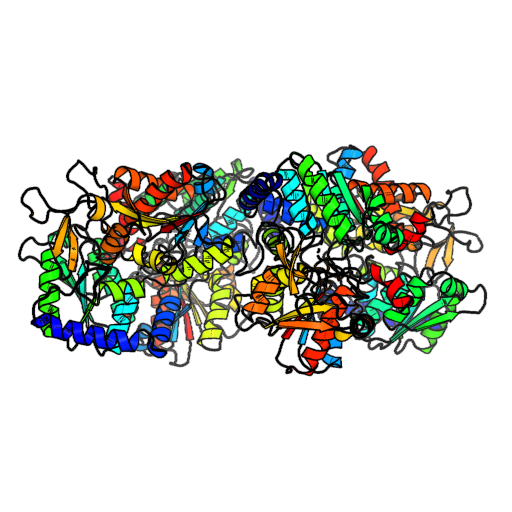B 1 18 ? 3.798 22.127 58.823 1.00 25.08 18 PRO B O 1
ATOM 3045 N N . LEU B 1 19 ? 2.644 23.149 60.476 1.00 24.57 19 LEU B N 1
ATOM 3046 C CA . LEU B 1 19 ? 3.359 24.427 60.353 1.00 23.24 19 LEU B CA 1
ATOM 3047 C C . LEU B 1 19 ? 4.827 24.331 60.786 1.00 23.47 19 LEU B C 1
ATOM 3048 O O . LEU B 1 19 ? 5.692 24.954 60.170 1.00 22.86 19 LEU B O 1
ATOM 3053 N N . LYS B 1 20 ? 5.107 23.563 61.839 1.00 24.68 20 LYS B N 1
ATOM 3054 C CA . LYS B 1 20 ? 6.495 23.326 62.265 1.00 25.38 20 LYS B CA 1
ATOM 3055 C C . LYS B 1 20 ? 7.273 22.494 61.242 1.00 25.73 20 LYS B C 1
ATOM 3056 O O . LYS B 1 20 ? 8.459 22.744 61.019 1.00 25.84 20 LYS B O 1
ATOM 3062 N N . GLU B 1 21 ? 6.604 21.524 60.617 1.00 26.00 21 GLU B N 1
ATOM 3063 C CA . GLU B 1 21 ? 7.189 20.764 59.505 1.00 26.34 21 GLU B CA 1
ATOM 3064 C C . GLU B 1 21 ? 7.523 21.670 58.318 1.00 25.00 21 GLU B C 1
ATOM 3065 O O . GLU B 1 21 ? 8.587 21.536 57.711 1.00 25.28 21 GLU B O 1
ATOM 3067 N N . LEU B 1 22 ? 6.611 22.587 57.998 1.00 23.76 22 LEU B N 1
ATOM 3068 C CA . LEU B 1 22 ? 6.825 23.565 56.924 1.00 22.69 22 LEU B CA 1
ATOM 3069 C C . LEU B 1 22 ? 7.991 24.499 57.245 1.00 22.47 22 LEU B C 1
ATOM 3070 O O . LEU B 1 22 ? 8.827 24.769 56.383 1.00 22.31 22 LEU B O 1
ATOM 3075 N N . GLU B 1 23 ? 8.035 24.987 58.483 1.00 22.71 23 GLU B N 1
ATOM 3076 C CA . GLU B 1 23 ? 9.134 25.839 58.945 1.00 22.95 23 GLU B CA 1
ATOM 3077 C C . GLU B 1 23 ? 10.474 25.107 58.837 1.00 23.93 23 GLU B C 1
ATOM 3078 O O . GLU B 1 23 ? 11.451 25.670 58.345 1.00 23.97 23 GLU B O 1
ATOM 3084 N N . LYS B 1 24 ? 10.497 23.856 59.299 1.00 24.85 24 LYS B N 1
ATOM 3085 C CA . LYS B 1 24 ? 11.688 22.998 59.230 1.00 26.21 24 LYS B CA 1
ATOM 3086 C C . LYS B 1 24 ? 12.149 22.811 57.783 1.00 25.90 24 LYS B C 1
ATOM 3087 O O . LYS B 1 24 ? 13.326 22.987 57.471 1.00 26.59 24 LYS B O 1
ATOM 3093 N N . ALA B 1 25 ? 11.208 22.466 56.908 1.00 25.02 25 ALA B N 1
ATOM 3094 C CA . ALA B 1 25 ? 11.499 22.269 55.486 1.00 24.81 25 ALA B CA 1
ATOM 3095 C C . ALA B 1 25 ? 11.994 23.550 54.816 1.00 23.91 25 ALA B C 1
ATOM 3096 O O . ALA B 1 25 ? 12.943 23.512 54.032 1.00 24.47 25 ALA B O 1
ATOM 3098 N N . TYR B 1 26 ? 11.359 24.679 55.127 1.00 22.58 26 TYR B N 1
ATOM 3099 C CA . TYR B 1 26 ? 11.758 25.957 54.538 1.00 22.04 26 TYR B CA 1
ATOM 3100 C C . TYR B 1 26 ? 13.180 26.361 54.942 1.00 23.09 26 TYR B C 1
ATOM 3101 O O . TYR B 1 26 ? 13.962 26.806 54.101 1.00 23.43 26 TYR B O 1
ATOM 3110 N N . LYS B 1 27 ? 13.500 26.204 56.225 1.00 23.80 27 LYS B N 1
ATOM 3111 C CA . LYS B 1 27 ? 14.850 26.470 56.738 1.00 25.28 27 LYS B CA 1
ATOM 3112 C C . LYS B 1 27 ? 15.919 25.647 56.015 1.00 26.83 27 LYS B C 1
ATOM 3113 O O . LYS B 1 27 ? 17.001 26.156 55.709 1.00 27.81 27 LYS B O 1
ATOM 3115 N N . ARG B 1 28 ? 15.605 24.381 55.745 1.00 27.28 28 ARG B N 1
ATOM 3116 C CA . ARG B 1 28 ? 16.496 23.494 54.991 1.00 28.87 28 ARG B CA 1
ATOM 3117 C C . ARG B 1 28 ? 16.686 23.962 53.549 1.00 28.54 28 ARG B C 1
ATOM 3118 O O . ARG B 1 28 ? 17.820 24.099 53.078 1.00 29.74 28 ARG B O 1
ATOM 3126 N N . PHE B 1 29 ? 15.571 24.186 52.858 1.00 26.97 29 PHE B N 1
ATOM 3127 C CA . PHE B 1 29 ? 15.587 24.429 51.414 1.00 26.79 29 PHE B CA 1
ATOM 3128 C C . PHE B 1 29 ? 15.923 25.863 51.003 1.00 26.47 29 PHE B C 1
ATOM 3129 O O . PHE B 1 29 ? 16.438 26.058 49.906 1.00 27.01 29 PHE B O 1
ATOM 3137 N N . LYS B 1 30 ? 15.668 26.856 51.858 1.00 25.83 30 LYS B N 1
ATOM 3138 C CA . LYS B 1 30 ? 15.868 28.266 51.467 1.00 25.79 30 LYS B CA 1
ATOM 3139 C C . LYS B 1 30 ? 17.305 28.597 51.057 1.00 27.47 30 LYS B C 1
ATOM 3140 O O . LYS B 1 30 ? 17.509 29.407 50.152 1.00 27.84 30 LYS B O 1
ATOM 3146 N N . ASP B 1 31 ? 18.280 27.968 51.716 1.00 28.77 31 ASP B N 1
ATOM 3147 C CA . ASP B 1 31 ? 19.702 28.107 51.369 1.00 30.73 31 ASP B CA 1
ATOM 3148 C C . ASP B 1 31 ? 20.287 26.844 50.705 1.00 31.59 31 ASP B C 1
ATOM 3149 O O . ASP B 1 31 ? 21.506 26.706 50.607 1.00 33.64 31 ASP B O 1
ATOM 3154 N N . ASP B 1 32 ? 19.424 25.941 50.234 1.00 28.55 32 ASP B N 1
ATOM 3155 C CA . ASP B 1 32 ? 19.854 24.696 49.593 1.00 28.85 32 ASP B CA 1
ATOM 3156 C C . ASP B 1 32 ? 20.247 24.987 48.148 1.00 28.32 32 ASP B C 1
ATOM 3157 O O . ASP B 1 32 ? 19.600 25.790 47.473 1.00 27.27 32 ASP B O 1
ATOM 3162 N N . GLU B 1 33 ? 21.301 24.319 47.680 1.00 28.91 33 GLU B N 1
ATOM 3163 C CA . GLU B 1 33 ? 21.840 24.552 46.339 1.00 28.68 33 GLU B CA 1
ATOM 3164 C C . GLU B 1 33 ? 20.887 24.047 45.257 1.00 27.75 33 GLU B C 1
ATOM 3165 O O . GLU B 1 33 ? 20.640 24.745 44.275 1.00 27.02 33 GLU B O 1
ATOM 3171 N N . GLU B 1 34 ? 20.352 22.841 45.450 1.00 27.74 34 GLU B N 1
ATOM 3172 C CA . GLU B 1 34 ? 19.434 22.226 44.486 1.00 27.04 34 GLU B CA 1
ATOM 3173 C C . GLU B 1 34 ? 18.092 22.964 44.406 1.00 25.52 34 GLU B C 1
ATOM 3174 O O . GLU B 1 34 ? 17.572 23.174 43.309 1.00 24.89 34 GLU B O 1
ATOM 3180 N N . PHE B 1 35 ? 17.536 23.359 45.553 1.00 24.82 35 PHE B N 1
ATOM 3181 C CA . PHE B 1 35 ? 16.294 24.139 45.571 1.00 23.51 35 PHE B CA 1
ATOM 3182 C C . PHE B 1 35 ? 16.447 25.462 44.819 1.00 22.73 35 PHE B C 1
ATOM 3183 O O . PHE B 1 35 ? 15.612 25.802 43.976 1.00 21.93 35 PHE B O 1
ATOM 3191 N N . ASN B 1 36 ? 17.503 26.204 45.144 1.00 22.90 36 ASN B N 1
ATOM 3192 C CA . ASN B 1 36 ? 17.739 27.519 44.539 1.00 22.36 36 ASN B CA 1
ATOM 3193 C C . ASN B 1 36 ? 18.066 27.426 43.046 1.00 22.19 36 ASN B C 1
ATOM 3194 O O . ASN B 1 36 ? 17.682 28.314 42.283 1.00 21.57 36 ASN B O 1
ATOM 3199 N N . ARG B 1 37 ? 18.751 26.354 42.640 1.00 22.78 37 ARG B N 1
ATOM 3200 C CA A ARG B 1 37 ? 19.015 26.082 41.224 0.50 22.81 37 ARG B CA 1
ATOM 3201 C CA B ARG B 1 37 ? 19.012 26.097 41.220 0.50 22.82 37 ARG B CA 1
ATOM 3202 C C . ARG B 1 37 ? 17.697 25.922 40.468 1.00 21.97 37 ARG B C 1
ATOM 3203 O O . ARG B 1 37 ? 17.474 26.572 39.444 1.00 21.51 37 ARG B O 1
ATOM 3218 N N . GLN B 1 38 ? 16.837 25.046 40.985 1.00 21.80 38 GLN B N 1
ATOM 3219 C CA . GLN B 1 38 ? 15.541 24.769 40.367 1.00 21.11 38 GLN B CA 1
ATOM 3220 C C . GLN B 1 38 ? 14.627 25.991 40.373 1.00 20.04 38 GLN B C 1
ATOM 3221 O O . GLN B 1 38 ? 13.994 26.281 39.362 1.00 19.49 38 GLN B O 1
ATOM 3227 N N . LEU B 1 39 ? 14.574 26.704 41.500 1.00 19.69 39 LEU B N 1
ATOM 3228 C CA . LEU B 1 39 ? 13.739 27.908 41.616 1.00 18.87 39 LEU B CA 1
ATOM 3229 C C . LEU B 1 39 ? 14.159 28.973 40.604 1.00 18.60 39 LEU B C 1
ATOM 3230 O O . LEU B 1 39 ? 13.332 29.483 39.859 1.00 17.99 39 LEU B O 1
ATOM 3235 N N . ASN B 1 40 ? 15.452 29.282 40.565 1.00 19.05 40 ASN B N 1
ATOM 3236 C CA . ASN B 1 40 ? 15.971 30.286 39.631 1.00 18.98 40 ASN B CA 1
ATOM 3237 C C . ASN B 1 40 ? 15.760 29.874 38.170 1.00 18.82 40 ASN B C 1
ATOM 3238 O O . ASN B 1 40 ? 15.473 30.721 37.324 1.00 18.40 40 ASN B O 1
ATOM 3243 N N . TYR B 1 41 ? 15.884 28.575 37.898 1.00 19.14 41 TYR B N 1
ATOM 3244 C CA . TYR B 1 41 ? 15.633 28.006 36.566 1.00 19.14 41 TYR B CA 1
ATOM 3245 C C . TYR B 1 41 ? 14.193 28.238 36.099 1.00 18.32 41 TYR B C 1
ATOM 3246 O O . TYR B 1 41 ? 13.975 28.664 34.961 1.00 18.05 41 TYR B O 1
ATOM 3255 N N . TYR B 1 42 ? 13.224 27.957 36.971 1.00 17.86 42 TYR B N 1
ATOM 3256 C CA . TYR B 1 42 ? 11.815 28.195 36.641 1.00 17.22 42 TYR B CA 1
ATOM 3257 C C . TYR B 1 42 ? 11.502 29.687 36.542 1.00 16.58 42 TYR B C 1
ATOM 3258 O O . TYR B 1 42 ? 10.800 30.112 35.618 1.00 16.20 42 TYR B O 1
ATOM 3267 N N . LEU B 1 43 ? 12.034 30.486 37.467 1.00 16.41 43 LEU B N 1
ATOM 3268 C CA . LEU B 1 43 ? 11.834 31.940 37.405 1.00 15.96 43 LEU B CA 1
ATOM 3269 C C . LEU B 1 43 ? 12.408 32.545 36.116 1.00 16.01 43 LEU B C 1
ATOM 3270 O O . LEU B 1 43 ? 11.805 33.441 35.528 1.00 15.65 43 LEU B O 1
ATOM 3275 N N . LYS B 1 44 ? 13.553 32.037 35.672 1.00 16.46 44 LYS B N 1
ATOM 3276 C CA . LYS B 1 44 ? 14.170 32.497 34.427 1.00 16.66 44 LYS B CA 1
ATOM 3277 C C . LYS B 1 44 ? 13.422 32.019 33.183 1.00 16.43 44 LYS B C 1
ATOM 3278 O O . LYS B 1 44 ? 12.933 32.834 32.397 1.00 16.16 44 LYS B O 1
ATOM 3284 N N . THR B 1 45 ? 13.353 30.703 33.003 1.00 16.57 45 THR B N 1
ATOM 3285 C CA . THR B 1 45 ? 12.921 30.124 31.725 1.00 16.61 45 THR B CA 1
ATOM 3286 C C . THR B 1 45 ? 11.399 30.051 31.559 1.00 16.08 45 THR B C 1
ATOM 3287 O O . THR B 1 45 ? 10.912 30.087 30.432 1.00 16.06 45 THR B O 1
ATOM 3291 N N . TRP B 1 46 ? 10.660 29.940 32.664 1.00 15.71 46 TRP B N 1
ATOM 3292 C CA . TRP B 1 46 ? 9.193 29.838 32.629 1.00 15.34 46 TRP B CA 1
ATOM 3293 C C . TRP B 1 46 ? 8.504 31.163 32.966 1.00 14.91 46 TRP B C 1
ATOM 3294 O O . TRP B 1 46 ? 7.550 31.554 32.283 1.00 14.69 46 TRP B O 1
ATOM 3305 N N . ALA B 1 47 ? 8.978 31.850 34.007 1.00 14.83 47 ALA B N 1
ATOM 3306 C CA . ALA B 1 47 ? 8.373 33.122 34.429 1.00 14.53 47 ALA B CA 1
ATOM 3307 C C . ALA B 1 47 ? 8.917 34.355 33.696 1.00 14.65 47 ALA B C 1
ATOM 3308 O O . ALA B 1 47 ? 8.240 35.386 33.638 1.00 14.46 47 ALA B O 1
ATOM 3310 N N . GLY B 1 48 ? 10.131 34.256 33.158 1.00 15.08 48 GLY B N 1
ATOM 3311 C CA . GLY B 1 48 ? 10.747 35.346 32.399 1.00 15.32 48 GLY B CA 1
ATOM 3312 C C . GLY B 1 48 ? 11.479 36.394 33.222 1.00 15.43 48 GLY B C 1
ATOM 3313 O O . GLY B 1 48 ? 11.652 37.529 32.760 1.00 15.55 48 GLY B O 1
ATOM 3314 N N . ARG B 1 49 ? 11.925 36.030 34.425 1.00 15.48 49 ARG B N 1
ATOM 3315 C CA . ARG B 1 49 ? 12.740 36.932 35.245 1.00 15.67 49 ARG B CA 1
ATOM 3316 C C . ARG B 1 49 ? 14.167 37.042 34.681 1.00 16.26 49 ARG B C 1
ATOM 3317 O O . ARG B 1 49 ? 14.669 36.087 34.097 1.00 16.59 49 ARG B O 1
ATOM 3325 N N . PRO B 1 50 ? 14.834 38.197 34.869 1.00 16.53 50 PRO B N 1
ATOM 3326 C CA . PRO B 1 50 ? 14.382 39.400 35.564 1.00 16.35 50 PRO B CA 1
ATOM 3327 C C . PRO B 1 50 ? 13.408 40.234 34.737 1.00 16.12 50 PRO B C 1
ATOM 3328 O O . PRO B 1 50 ? 13.476 40.235 33.502 1.00 16.25 50 PRO B O 1
ATOM 3332 N N . THR B 1 51 ? 12.497 40.917 35.423 1.00 15.88 51 THR B N 1
ATOM 3333 C CA . THR B 1 51 ? 11.645 41.906 34.783 1.00 15.82 51 THR B CA 1
ATOM 3334 C C . THR B 1 51 ? 12.435 43.206 34.700 1.00 16.27 51 THR B C 1
ATOM 3335 O O . THR B 1 51 ? 13.282 43.462 35.562 1.00 16.52 51 THR B O 1
ATOM 3339 N N . PRO B 1 52 ? 12.166 44.032 33.676 1.00 16.49 52 PRO B N 1
ATOM 3340 C CA . PRO B 1 52 ? 12.909 45.286 33.550 1.00 16.99 52 PRO B CA 1
ATOM 3341 C C . PRO B 1 52 ? 12.466 46.368 34.537 1.00 17.06 52 PRO B C 1
ATOM 3342 O O . PRO B 1 52 ? 11.370 46.293 35.105 1.00 16.68 52 PRO B O 1
ATOM 3346 N N . LEU B 1 53 ? 13.344 47.349 34.733 1.00 17.61 53 LEU B N 1
ATOM 3347 C CA . LEU B 1 53 ? 13.013 48.603 35.397 1.00 17.88 53 LEU B CA 1
ATOM 3348 C C . LEU B 1 53 ? 12.925 49.657 34.294 1.00 18.30 53 LEU B C 1
ATOM 3349 O O . LEU B 1 53 ? 13.917 49.927 33.605 1.00 18.86 53 LEU B O 1
ATOM 3354 N N . TYR B 1 54 ? 11.735 50.227 34.120 1.00 18.23 54 TYR B N 1
ATOM 3355 C CA . TYR B 1 54 ? 11.431 51.101 32.993 1.00 18.61 54 TYR B CA 1
ATOM 3356 C C . TYR B 1 54 ? 11.349 52.557 33.434 1.00 19.15 54 TYR B C 1
ATOM 3357 O O . TYR B 1 54 ? 10.642 52.869 34.390 1.00 18.97 54 TYR B O 1
ATOM 3366 N N . TYR B 1 55 ? 12.058 53.436 32.728 1.00 19.85 55 TYR B N 1
ATOM 3367 C CA . TYR B 1 55 ? 11.943 54.876 32.947 1.00 20.54 55 TYR B CA 1
ATOM 3368 C C . TYR B 1 55 ? 10.732 55.424 32.190 1.00 20.71 55 TYR B C 1
ATOM 3369 O O . TYR B 1 55 ? 10.732 55.462 30.958 1.00 20.91 55 TYR B O 1
ATOM 3378 N N . ALA B 1 56 ? 9.709 55.842 32.932 1.00 20.74 56 ALA B N 1
ATOM 3379 C CA . ALA B 1 56 ? 8.509 56.429 32.338 1.00 21.08 56 ALA B CA 1
ATOM 3380 C C . ALA B 1 56 ? 8.783 57.899 32.030 1.00 22.08 56 ALA B C 1
ATOM 3381 O O . ALA B 1 56 ? 8.404 58.789 32.795 1.00 22.42 56 ALA B O 1
ATOM 3383 N N . LYS B 1 57 ? 9.446 58.135 30.901 1.00 22.64 57 LYS B N 1
ATOM 3384 C CA . LYS B 1 57 ? 9.881 59.481 30.505 1.00 23.72 57 LYS B CA 1
ATOM 3385 C C . LYS B 1 57 ? 8.714 60.440 30.261 1.00 24.28 57 LYS B C 1
ATOM 3386 O O . LYS B 1 57 ? 8.740 61.581 30.730 1.00 24.93 57 LYS B O 1
ATOM 3392 N N . ARG B 1 58 ? 7.700 59.977 29.534 1.00 24.09 58 ARG B N 1
ATOM 3393 C CA . ARG B 1 58 ? 6.545 60.821 29.198 1.00 24.72 58 ARG B CA 1
ATOM 3394 C C . ARG B 1 58 ? 5.675 61.149 30.417 1.00 24.65 58 ARG B C 1
ATOM 3395 O O . ARG B 1 58 ? 5.191 62.274 30.542 1.00 25.36 58 ARG B O 1
ATOM 3403 N N . LEU B 1 59 ? 5.484 60.175 31.307 1.00 23.79 59 LEU B N 1
ATOM 3404 C CA . LEU B 1 59 ? 4.737 60.405 32.550 1.00 23.75 59 LEU B CA 1
ATOM 3405 C C . LEU B 1 59 ? 5.487 61.381 33.455 1.00 24.24 59 LEU B C 1
ATOM 3406 O O . LEU B 1 59 ? 4.889 62.302 34.020 1.00 24.79 59 LEU B O 1
ATOM 3411 N N . THR B 1 60 ? 6.798 61.170 33.571 1.00 24.08 60 THR B N 1
ATOM 3412 C CA . THR B 1 60 ? 7.687 62.052 34.327 1.00 24.64 60 THR B CA 1
ATOM 3413 C C . THR B 1 60 ? 7.586 63.504 33.850 1.00 25.79 60 THR B C 1
ATOM 3414 O O . THR B 1 60 ? 7.467 64.416 34.666 1.00 26.35 60 THR B O 1
ATOM 3418 N N . GLU B 1 61 ? 7.630 63.700 32.533 1.00 26.24 61 GLU B N 1
ATOM 3419 C CA . GLU B 1 61 ? 7.562 65.045 31.938 1.00 27.46 61 GLU B CA 1
ATOM 3420 C C . GLU B 1 61 ? 6.196 65.714 32.122 1.00 27.95 61 GLU B C 1
ATOM 3421 O O . GLU B 1 61 ? 6.129 66.915 32.406 1.00 28.92 61 GLU B O 1
ATOM 3427 N N . LYS B 1 62 ? 5.122 64.939 31.964 1.00 27.39 62 LYS B N 1
ATOM 3428 C CA . LYS B 1 62 ? 3.751 65.448 32.117 1.00 27.87 62 LYS B CA 1
ATOM 3429 C C . LYS B 1 62 ? 3.467 65.966 33.530 1.00 28.04 62 LYS B C 1
ATOM 3430 O O . LYS B 1 62 ? 2.800 66.992 33.693 1.00 28.94 62 LYS B O 1
ATOM 3436 N N . ILE B 1 63 ? 3.971 65.252 34.535 1.00 27.21 63 ILE B N 1
ATOM 3437 C CA . ILE B 1 63 ? 3.806 65.643 35.941 1.00 27.33 63 ILE B CA 1
ATOM 3438 C C . ILE B 1 63 ? 4.724 66.825 36.261 1.00 28.17 63 ILE B C 1
ATOM 3439 O O . ILE B 1 63 ? 4.318 67.761 36.956 1.00 28.92 63 ILE B O 1
ATOM 3444 N N . GLY B 1 64 ? 5.959 66.757 35.763 1.00 28.07 64 GLY B N 1
ATOM 3445 C CA . GLY B 1 64 ? 6.921 67.855 35.853 1.00 28.96 64 GLY B CA 1
ATOM 3446 C C . GLY B 1 64 ? 7.741 67.904 37.129 1.00 28.89 64 GLY B C 1
ATOM 3447 O O . GLY B 1 64 ? 8.302 68.952 37.461 1.00 29.79 64 GLY B O 1
ATOM 3448 N N . GLY B 1 65 ? 7.825 66.774 37.834 1.00 27.85 65 GLY B N 1
ATOM 3449 C CA . GLY B 1 65 ? 8.593 66.668 39.075 1.00 27.74 65 GLY B CA 1
ATOM 3450 C C . GLY B 1 65 ? 9.593 65.528 39.007 1.00 26.91 65 GLY B C 1
ATOM 3451 O O . GLY B 1 65 ? 10.332 65.410 38.029 1.00 26.98 65 GLY B O 1
ATOM 3452 N N . ALA B 1 66 ? 9.599 64.675 40.031 1.00 26.20 66 ALA B N 1
ATOM 3453 C CA . ALA B 1 66 ? 10.594 63.599 40.150 1.00 25.53 66 ALA B CA 1
ATOM 3454 C C . ALA B 1 66 ? 10.529 62.568 39.025 1.00 24.77 66 ALA B C 1
ATOM 3455 O O . ALA B 1 66 ? 9.489 62.387 38.385 1.00 24.48 66 ALA B O 1
ATOM 3457 N N . LYS B 1 67 ? 11.662 61.902 38.803 1.00 24.48 67 LYS B N 1
ATOM 3458 C CA . LYS B 1 67 ? 11.752 60.804 37.845 1.00 23.80 67 LYS B CA 1
ATOM 3459 C C . LYS B 1 67 ? 10.949 59.613 38.345 1.00 22.74 67 LYS B C 1
ATOM 3460 O O . LYS B 1 67 ? 11.114 59.190 39.492 1.00 22.49 67 LYS B O 1
ATOM 3466 N N . VAL B 1 68 ? 10.080 59.084 37.484 1.00 22.15 68 VAL B N 1
ATOM 3467 C CA . VAL B 1 68 ? 9.247 57.934 37.819 1.00 21.20 68 VAL B CA 1
ATOM 3468 C C . VAL B 1 68 ? 9.744 56.713 37.049 1.00 20.51 68 VAL B C 1
ATOM 3469 O O . VAL B 1 68 ? 9.674 56.680 35.822 1.00 20.56 68 VAL B O 1
ATOM 3473 N N . TYR B 1 69 ? 10.260 55.730 37.788 1.00 19.92 69 TYR B N 1
ATOM 3474 C CA . TYR B 1 69 ? 10.620 54.425 37.247 1.00 19.27 69 TYR B CA 1
ATOM 3475 C C . TYR B 1 69 ? 9.546 53.410 37.621 1.00 18.46 69 TYR B C 1
ATOM 3476 O O . TYR B 1 69 ? 8.947 53.500 38.696 1.00 18.36 69 TYR B O 1
ATOM 3485 N N . LEU B 1 70 ? 9.313 52.450 36.731 1.00 17.89 70 LEU B N 1
ATOM 3486 C CA . LEU B 1 70 ? 8.330 51.396 36.944 1.00 17.21 70 LEU B CA 1
ATOM 3487 C C . LEU B 1 70 ? 9.027 50.045 36.964 1.00 16.72 70 LEU B C 1
ATOM 3488 O O . LEU B 1 70 ? 9.652 49.661 35.976 1.00 16.72 70 LEU B O 1
ATOM 3493 N N . LYS B 1 71 ? 8.932 49.334 38.087 1.00 16.33 71 LYS B N 1
ATOM 3494 C CA . LYS B 1 71 ? 9.406 47.953 38.162 1.00 15.94 71 LYS B CA 1
ATOM 3495 C C . LYS B 1 71 ? 8.330 47.073 37.530 1.00 15.49 71 LYS B C 1
ATOM 3496 O O . LYS B 1 71 ? 7.215 46.982 38.043 1.00 15.23 71 LYS B O 1
ATOM 3502 N N . ARG B 1 72 ? 8.676 46.424 36.422 1.00 15.41 72 ARG B N 1
ATOM 3503 C CA . ARG B 1 72 ? 7.690 45.858 35.506 1.00 15.19 72 ARG B CA 1
ATOM 3504 C C . ARG B 1 72 ? 7.284 44.418 35.844 1.00 14.84 72 ARG B C 1
ATOM 3505 O O . ARG B 1 72 ? 7.477 43.505 35.039 1.00 14.70 72 ARG B O 1
ATOM 3513 N N . GLU B 1 73 ? 6.689 44.223 37.021 1.00 14.70 73 GLU B N 1
ATOM 3514 C CA . GLU B 1 73 ? 6.132 42.912 37.385 1.00 14.46 73 GLU B CA 1
ATOM 3515 C C . GLU B 1 73 ? 4.940 42.507 36.522 1.00 14.39 73 GLU B C 1
ATOM 3516 O O . GLU B 1 73 ? 4.596 41.327 36.462 1.00 14.28 73 GLU B O 1
ATOM 3522 N N . ASP B 1 74 ? 4.329 43.478 35.841 1.00 14.58 74 ASP B N 1
ATOM 3523 C CA . ASP B 1 74 ? 3.332 43.206 34.800 1.00 14.64 74 ASP B CA 1
ATOM 3524 C C . ASP B 1 74 ? 3.809 42.269 33.669 1.00 14.63 74 ASP B C 1
ATOM 3525 O O . ASP B 1 74 ? 2.976 41.656 32.995 1.00 14.66 74 ASP B O 1
ATOM 3530 N N . LEU B 1 75 ? 5.126 42.173 33.465 1.00 14.71 75 LEU B N 1
ATOM 3531 C CA . LEU B 1 75 ? 5.708 41.314 32.425 1.00 14.80 75 LEU B CA 1
ATOM 3532 C C . LEU B 1 75 ? 6.024 39.880 32.860 1.00 14.62 75 LEU B C 1
ATOM 3533 O O . LEU B 1 75 ? 6.382 39.059 32.014 1.00 14.82 75 LEU B O 1
ATOM 3538 N N . VAL B 1 76 ? 5.884 39.565 34.148 1.00 14.39 76 VAL B N 1
ATOM 3539 C CA A VAL B 1 76 ? 6.132 38.195 34.586 0.60 14.28 76 VAL B CA 1
ATOM 3540 C CA B VAL B 1 76 ? 6.076 38.197 34.659 0.40 14.26 76 VAL B CA 1
ATOM 3541 C C . VAL B 1 76 ? 5.008 37.302 34.043 1.00 14.17 76 VAL B C 1
ATOM 3542 O O . VAL B 1 76 ? 3.881 37.756 33.833 1.00 14.15 76 VAL B O 1
ATOM 3549 N N . HIS B 1 77 ? 5.343 36.042 33.776 1.00 14.23 77 HIS B N 1
ATOM 3550 C CA . HIS B 1 77 ? 4.367 35.072 33.268 1.00 14.22 77 HIS B CA 1
ATOM 3551 C C . HIS B 1 77 ? 3.132 35.033 34.164 1.00 14.09 77 HIS B C 1
ATOM 3552 O O . HIS B 1 77 ? 3.257 34.875 35.379 1.00 13.97 77 HIS B O 1
ATOM 3559 N N . GLY B 1 78 ? 1.959 35.203 33.550 1.00 14.18 78 GLY B N 1
ATOM 3560 C CA . GLY B 1 78 ? 0.686 35.325 34.263 1.00 14.16 78 GLY B CA 1
ATOM 3561 C C . GLY B 1 78 ? 0.220 36.762 34.419 1.00 14.20 78 GLY B C 1
ATOM 3562 O O . GLY B 1 78 ? -0.966 37.006 34.638 1.00 14.36 78 GLY B O 1
ATOM 3563 N N . GLY B 1 79 ? 1.142 37.715 34.306 1.00 14.21 79 GLY B N 1
ATOM 3564 C CA . GLY B 1 79 ? 0.804 39.131 34.359 1.00 14.31 79 GLY B CA 1
ATOM 3565 C C . GLY B 1 79 ? 0.747 39.740 35.745 1.00 14.22 79 GLY B C 1
ATOM 3566 O O . GLY B 1 79 ? 0.276 40.864 35.891 1.00 14.38 79 GLY B O 1
ATOM 3567 N N . ALA B 1 80 ? 1.226 39.022 36.761 1.00 14.01 80 ALA B N 1
ATOM 3568 C CA . ALA B 1 80 ? 1.240 39.544 38.131 1.00 13.94 80 ALA B CA 1
ATOM 3569 C C . ALA B 1 80 ? 2.377 38.954 38.945 1.00 13.78 80 ALA B C 1
ATOM 3570 O O . ALA B 1 80 ? 2.776 37.807 38.737 1.00 13.76 80 ALA B O 1
ATOM 3572 N N . HIS B 1 81 ? 2.868 39.741 39.899 1.00 13.74 81 HIS B N 1
ATOM 3573 C CA . HIS B 1 81 ? 3.948 39.318 40.801 1.00 13.72 81 HIS B CA 1
ATOM 3574 C C . HIS B 1 81 ? 3.636 38.031 41.581 1.00 13.61 81 HIS B C 1
ATOM 3575 O O . HIS B 1 81 ? 4.547 37.365 42.045 1.00 13.68 81 HIS B O 1
ATOM 3606 N N . THR B 1 83 ? 2.979 35.164 40.758 1.00 13.46 83 THR B N 1
ATOM 3607 C CA . THR B 1 83 ? 3.724 34.038 40.188 1.00 13.57 83 THR B CA 1
ATOM 3608 C C . THR B 1 83 ? 5.032 33.714 40.933 1.00 13.69 83 THR B C 1
ATOM 3609 O O . THR B 1 83 ? 5.365 32.539 41.098 1.00 13.85 83 THR B O 1
ATOM 3613 N N . ASN B 1 84 ? 5.749 34.734 41.407 1.00 13.66 84 ASN B N 1
ATOM 3614 C CA . ASN B 1 84 ? 7.036 34.503 42.096 1.00 13.90 84 ASN B CA 1
ATOM 3615 C C . ASN B 1 84 ? 6.846 33.617 43.331 1.00 14.02 84 ASN B C 1
ATOM 3616 O O . ASN B 1 84 ? 7.624 32.690 43.566 1.00 14.31 84 ASN B O 1
ATOM 3621 N N . ASN B 1 85 ? 5.807 33.923 44.104 1.00 13.84 85 ASN B N 1
ATOM 3622 C CA . ASN B 1 85 ? 5.461 33.184 45.317 1.00 14.00 85 ASN B CA 1
ATOM 3623 C C . ASN B 1 85 ? 4.871 31.806 44.989 1.00 14.03 85 ASN B C 1
ATOM 3624 O O . ASN B 1 85 ? 5.182 30.816 45.655 1.00 14.30 85 ASN B O 1
ATOM 3629 N N . ALA B 1 86 ? 4.001 31.756 43.979 1.00 13.81 86 ALA B N 1
ATOM 3630 C CA . ALA B 1 86 ? 3.376 30.500 43.560 1.00 13.92 86 ALA B CA 1
ATOM 3631 C C . ALA B 1 86 ? 4.423 29.465 43.148 1.00 14.23 86 ALA B C 1
ATOM 3632 O O . ALA B 1 86 ? 4.337 28.311 43.566 1.00 14.50 86 ALA B O 1
ATOM 3634 N N . ILE B 1 87 ? 5.422 29.886 42.367 1.00 14.26 87 ILE B N 1
ATOM 3635 C CA . ILE B 1 87 ? 6.516 28.989 41.958 1.00 14.65 87 ILE B CA 1
ATOM 3636 C C . ILE B 1 87 ? 7.324 28.531 43.180 1.00 15.04 87 ILE B C 1
ATOM 3637 O O . ILE B 1 87 ? 7.566 27.336 43.353 1.00 15.43 87 ILE B O 1
ATOM 3642 N N . GLY B 1 88 ? 7.742 29.487 44.007 1.00 14.99 88 GLY B N 1
ATOM 3643 C CA . GLY B 1 88 ? 8.535 29.196 45.201 1.00 15.42 88 GLY B CA 1
ATOM 3644 C C . GLY B 1 88 ? 7.913 28.162 46.123 1.00 15.68 88 GLY B C 1
ATOM 3645 O O . GLY B 1 88 ? 8.553 27.172 46.477 1.00 16.15 88 GLY B O 1
ATOM 3646 N N . GLN B 1 89 ? 6.653 28.382 46.497 1.00 15.39 89 GLN B N 1
ATOM 3647 C CA . GLN B 1 89 ? 5.953 27.465 47.406 1.00 15.70 89 GLN B CA 1
ATOM 3648 C C . GLN B 1 89 ? 5.584 26.130 46.764 1.00 15.99 89 GLN B C 1
ATOM 3649 O O . GLN B 1 89 ? 5.632 25.095 47.430 1.00 16.45 89 GLN B O 1
ATOM 3655 N N . ALA B 1 90 ? 5.192 26.150 45.491 1.00 15.84 90 ALA B N 1
ATOM 3656 C CA . ALA B 1 90 ? 4.864 24.904 44.788 1.00 16.22 90 ALA B CA 1
ATOM 3657 C C . ALA B 1 90 ? 6.100 24.010 44.643 1.00 16.89 90 ALA B C 1
ATOM 3658 O O . ALA B 1 90 ? 5.999 22.789 44.779 1.00 17.38 90 ALA B O 1
ATOM 3660 N N . LEU B 1 91 ? 7.260 24.619 44.386 1.00 17.07 91 LEU B N 1
ATOM 3661 C CA . LEU B 1 91 ? 8.528 23.882 44.338 1.00 17.86 91 LEU B CA 1
ATOM 3662 C C . LEU B 1 91 ? 8.896 23.342 45.720 1.00 18.53 91 LEU B C 1
ATOM 3663 O O . LEU B 1 91 ? 9.313 22.193 45.847 1.00 19.17 91 LEU B O 1
ATOM 3668 N N . LEU B 1 92 ? 8.745 24.179 46.747 1.00 18.51 92 LEU B N 1
ATOM 3669 C CA . LEU B 1 92 ? 8.936 23.752 48.142 1.00 19.21 92 LEU B CA 1
ATOM 3670 C C . LEU B 1 92 ? 8.044 22.557 48.478 1.00 19.67 92 LEU B C 1
ATOM 3671 O O . LEU B 1 92 ? 8.509 21.568 49.048 1.00 20.39 92 LEU B O 1
ATOM 3676 N N . ALA B 1 93 ? 6.772 22.651 48.099 1.00 19.39 93 ALA B N 1
ATOM 3677 C CA . ALA B 1 93 ? 5.805 21.572 48.306 1.00 19.87 93 ALA B CA 1
ATOM 3678 C C . ALA B 1 93 ? 6.231 20.276 47.617 1.00 20.67 93 ALA B C 1
ATOM 3679 O O . ALA B 1 93 ? 6.160 19.202 48.216 1.00 21.29 93 ALA B O 1
ATOM 3681 N N . LYS B 1 94 ? 6.684 20.392 46.370 1.00 20.78 94 LYS B N 1
ATOM 3682 C CA . LYS B 1 94 ? 7.113 19.231 45.585 1.00 21.62 94 LYS B CA 1
ATOM 3683 C C . LYS B 1 94 ? 8.308 18.526 46.221 1.00 22.59 94 LYS B C 1
ATOM 3684 O O . LYS B 1 94 ? 8.312 17.297 46.333 1.00 23.36 94 LYS B O 1
ATOM 3690 N N . LEU B 1 95 ? 9.306 19.298 46.651 1.00 22.73 95 LEU B N 1
ATOM 3691 C CA . LEU B 1 95 ? 10.484 18.726 47.321 1.00 23.72 95 LEU B CA 1
ATOM 3692 C C . LEU B 1 95 ? 10.194 18.183 48.730 1.00 24.26 95 LEU B C 1
ATOM 3693 O O . LEU B 1 95 ? 10.932 17.324 49.221 1.00 25.23 95 LEU B O 1
ATOM 3698 N N . MET B 1 96 ? 9.128 18.674 49.366 1.00 23.75 96 MET B N 1
ATOM 3699 C CA . MET B 1 96 ? 8.615 18.096 50.625 1.00 24.26 96 MET B CA 1
ATOM 3700 C C . MET B 1 96 ? 7.805 16.797 50.435 1.00 24.61 96 MET B C 1
ATOM 3701 O O . MET B 1 96 ? 7.380 16.192 51.419 1.00 25.19 96 MET B O 1
ATOM 3706 N N . GLY B 1 97 ? 7.575 16.385 49.187 1.00 24.36 97 GLY B N 1
ATOM 3707 C CA . GLY B 1 97 ? 6.844 15.157 48.880 1.00 24.73 97 GLY B CA 1
ATOM 3708 C C . GLY B 1 97 ? 5.338 15.327 48.766 1.00 24.09 97 GLY B C 1
ATOM 3709 O O . GLY B 1 97 ? 4.607 14.331 48.768 1.00 24.55 97 GLY B O 1
ATOM 3710 N N . LYS B 1 98 ? 4.867 16.573 48.653 1.00 23.06 98 LYS B N 1
ATOM 3711 C CA . LYS B 1 98 ? 3.433 16.844 48.527 1.00 22.50 98 LYS B CA 1
ATOM 3712 C C . LYS B 1 98 ? 3.004 16.618 47.084 1.00 22.14 98 LYS B C 1
ATOM 3713 O O . LYS B 1 98 ? 3.783 16.840 46.158 1.00 22.03 98 LYS B O 1
ATOM 3719 N N . THR B 1 99 ? 1.768 16.157 46.912 1.00 22.10 99 THR B N 1
ATOM 3720 C CA . THR B 1 99 ? 1.189 15.864 45.598 1.00 21.89 99 THR B CA 1
ATOM 3721 C C . THR B 1 99 ? 0.058 16.826 45.227 1.00 21.06 99 THR B C 1
ATOM 3722 O O . THR B 1 99 ? -0.467 16.768 44.116 1.00 20.98 99 THR B O 1
ATOM 3726 N N . ARG B 1 100 ? -0.298 17.716 46.147 1.00 20.51 100 ARG B N 1
ATOM 3727 C CA . ARG B 1 100 ? -1.490 18.531 46.012 1.00 19.91 100 ARG B CA 1
ATOM 3728 C C . ARG B 1 100 ? -1.219 19.926 46.556 1.00 19.18 100 ARG B C 1
ATOM 3729 O O . ARG B 1 100 ? -0.510 20.079 47.549 1.00 19.27 100 ARG B O 1
ATOM 3737 N N . LEU B 1 101 ? -1.762 20.932 45.875 1.00 18.46 101 LEU B N 1
ATOM 3738 C CA . LEU B 1 101 ? -1.753 22.309 46.354 1.00 17.87 101 LEU B CA 1
ATOM 3739 C C . LEU B 1 101 ? -3.189 22.731 46.594 1.00 17.73 101 LEU B C 1
ATOM 3740 O O . LEU B 1 101 ? -4.065 22.436 45.776 1.00 17.75 101 LEU B O 1
ATOM 3745 N N . ILE B 1 102 ? -3.430 23.411 47.711 1.00 17.62 102 ILE B N 1
ATOM 3746 C CA . ILE B 1 102 ? -4.698 24.106 47.929 1.00 17.53 102 ILE B CA 1
ATOM 3747 C C . ILE B 1 102 ? -4.423 25.587 48.143 1.00 17.10 102 ILE B C 1
ATOM 3748 O O . ILE B 1 102 ? -3.345 25.971 48.593 1.00 16.89 102 ILE B O 1
ATOM 3753 N N . ALA B 1 103 ? -5.406 26.408 47.801 1.00 17.01 103 ALA B N 1
ATOM 3754 C CA . ALA B 1 103 ? -5.321 27.842 48.029 1.00 16.81 103 ALA B CA 1
ATOM 3755 C C . ALA B 1 103 ? -6.713 28.431 48.091 1.00 17.08 103 ALA B C 1
ATOM 3756 O O . ALA B 1 103 ? -7.668 27.839 47.579 1.00 17.31 103 ALA B O 1
ATOM 3758 N N . GLU B 1 104 ? -6.814 29.591 48.735 1.00 17.20 104 GLU B N 1
ATOM 3759 C CA . GLU B 1 104 ? -8.007 30.424 48.643 1.00 17.52 104 GLU B CA 1
ATOM 3760 C C . GLU B 1 104 ? -7.744 31.555 47.662 1.00 17.23 104 GLU B C 1
ATOM 3761 O O . GLU B 1 104 ? -6.591 31.910 47.397 1.00 16.92 104 GLU B O 1
ATOM 3767 N N . THR B 1 105 ? -8.820 32.128 47.140 1.00 17.45 105 THR B N 1
ATOM 3768 C CA . THR B 1 105 ? -8.716 33.296 46.277 1.00 17.31 105 THR B CA 1
ATOM 3769 C C . THR B 1 105 ? -10.018 34.098 46.313 1.00 17.76 105 THR B C 1
ATOM 3770 O O . THR B 1 105 ? -11.096 33.521 46.434 1.00 18.16 105 THR B O 1
ATOM 3774 N N . GLY B 1 106 ? -9.897 35.423 46.249 1.00 17.82 106 GLY B N 1
ATOM 3775 C CA . GLY B 1 106 ? -11.050 36.331 46.189 1.00 18.31 106 GLY B CA 1
ATOM 3776 C C . GLY B 1 106 ? -11.213 36.900 44.793 1.00 18.38 106 GLY B C 1
ATOM 3777 O O . GLY B 1 106 ? -12.270 36.790 44.181 1.00 18.97 106 GLY B O 1
ATOM 3778 N N . ALA B 1 107 ? -10.149 37.521 44.301 1.00 18.02 107 ALA B N 1
ATOM 3779 C CA . ALA B 1 107 ? -10.071 38.011 42.926 1.00 17.95 107 ALA B CA 1
ATOM 3780 C C . ALA B 1 107 ? -9.953 36.896 41.881 1.00 17.74 107 ALA B C 1
ATOM 3781 O O . ALA B 1 107 ? -10.215 37.133 40.703 1.00 18.05 107 ALA B O 1
ATOM 3783 N N . GLY B 1 108 ? -9.517 35.705 42.294 1.00 17.35 108 GLY B N 1
ATOM 3784 C CA . GLY B 1 108 ? -9.142 34.653 41.352 1.00 17.04 108 GLY B CA 1
ATOM 3785 C C . GLY B 1 108 ? -7.703 34.774 40.873 1.00 16.45 108 GLY B C 1
ATOM 3786 O O . GLY B 1 108 ? -7.236 33.923 40.122 1.00 16.32 108 GLY B O 1
ATOM 3787 N N . GLN B 1 109 ? -6.985 35.804 41.326 1.00 16.07 109 GLN B N 1
ATOM 3788 C CA . GLN B 1 109 ? -5.660 36.126 40.796 1.00 15.61 109 GLN B CA 1
ATOM 3789 C C . GLN B 1 109 ? -4.589 35.221 41.404 1.00 15.11 109 GLN B C 1
ATOM 3790 O O . GLN B 1 109 ? -3.757 34.664 40.685 1.00 14.98 109 GLN B O 1
ATOM 3796 N N . HIS B 1 110 ? -4.636 35.036 42.720 1.00 14.86 110 HIS B N 1
ATOM 3797 C CA . HIS B 1 110 ? -3.810 34.012 43.357 1.00 14.59 110 HIS B CA 1
ATOM 3798 C C . HIS B 1 110 ? -4.229 32.601 42.948 1.00 14.58 110 HIS B C 1
ATOM 3799 O O . HIS B 1 110 ? -3.384 31.718 42.823 1.00 14.51 110 HIS B O 1
ATOM 3806 N N . GLY B 1 111 ? -5.525 32.392 42.741 1.00 14.66 111 GLY B N 1
ATOM 3807 C CA . GLY B 1 111 ? -6.024 31.117 42.229 1.00 14.77 111 GLY B CA 1
ATOM 3808 C C . GLY B 1 111 ? -5.379 30.737 40.904 1.00 14.57 111 GLY B C 1
ATOM 3809 O O . GLY B 1 111 ? -4.928 29.603 40.726 1.00 14.57 111 GLY B O 1
ATOM 3810 N N . VAL B 1 112 ? -5.324 31.697 39.982 1.00 14.37 112 VAL B N 1
ATOM 3811 C CA . VAL B 1 112 ? -4.684 31.485 38.678 1.00 14.28 112 VAL B CA 1
ATOM 3812 C C . VAL B 1 112 ? -3.180 31.238 38.841 1.00 14.03 112 VAL B C 1
ATOM 3813 O O . VAL B 1 112 ? -2.642 30.323 38.227 1.00 14.12 112 VAL B O 1
ATOM 3817 N N . ALA B 1 113 ? -2.513 32.040 39.670 1.00 13.81 113 ALA B N 1
ATOM 3818 C CA . ALA B 1 113 ? -1.071 31.866 39.908 1.00 13.72 113 ALA B CA 1
ATOM 3819 C C . ALA B 1 113 ? -0.759 30.466 40.444 1.00 13.94 113 ALA B C 1
ATOM 3820 O O . ALA B 1 113 ? 0.173 29.801 39.985 1.00 13.99 113 ALA B O 1
ATOM 3822 N N . THR B 1 114 ? -1.561 30.023 41.405 1.00 14.12 114 THR B N 1
ATOM 3823 C CA . THR B 1 114 ? -1.408 28.696 41.992 1.00 14.45 114 THR B CA 1
ATOM 3824 C C . THR B 1 114 ? -1.696 27.595 40.972 1.00 14.76 114 THR B C 1
ATOM 3825 O O . THR B 1 114 ? -0.970 26.603 40.909 1.00 14.96 114 THR B O 1
ATOM 3829 N N . ALA B 1 115 ? -2.748 27.775 40.172 1.00 14.92 115 ALA B N 1
ATOM 3830 C CA . ALA B 1 115 ? -3.070 26.824 39.107 1.00 15.35 115 ALA B CA 1
ATOM 3831 C C . ALA B 1 115 ? -1.937 26.697 38.082 1.00 15.49 115 ALA B C 1
ATOM 3832 O O . ALA B 1 115 ? -1.615 25.587 37.659 1.00 15.72 115 ALA B O 1
ATOM 3834 N N . MET B 1 116 ? -1.332 27.825 37.708 1.00 15.48 116 MET B N 1
ATOM 3835 C CA . MET B 1 116 ? -0.210 27.826 36.764 1.00 15.76 116 MET B CA 1
ATOM 3836 C C . MET B 1 116 ? 0.995 27.064 37.306 1.00 15.83 116 MET B C 1
ATOM 3837 O O . MET B 1 116 ? 1.553 26.210 36.615 1.00 16.08 116 MET B O 1
ATOM 3842 N N . ALA B 1 117 ? 1.385 27.379 38.540 1.00 15.67 117 ALA B N 1
ATOM 3843 C CA . ALA B 1 117 ? 2.531 26.728 39.185 1.00 15.88 117 ALA B CA 1
ATOM 3844 C C . ALA B 1 117 ? 2.299 25.235 39.418 1.00 16.29 117 ALA B C 1
ATOM 3845 O O . ALA B 1 117 ? 3.214 24.424 39.240 1.00 16.65 117 ALA B O 1
ATOM 3847 N N . GLY B 1 118 ? 1.082 24.875 39.819 1.00 16.34 118 GLY B N 1
ATOM 3848 C CA . GLY B 1 118 ? 0.701 23.473 39.972 1.00 16.84 118 GLY B CA 1
ATOM 3849 C C . GLY B 1 118 ? 0.762 22.690 38.672 1.00 17.13 118 GLY B C 1
ATOM 3850 O O . GLY B 1 118 ? 1.232 21.550 38.648 1.00 17.57 118 GLY B O 1
ATOM 3851 N N . ALA B 1 119 ? 0.297 23.308 37.589 1.00 16.95 119 ALA B N 1
ATOM 3852 C CA . ALA B 1 119 ? 0.372 22.698 36.258 1.00 17.32 119 ALA B CA 1
ATOM 3853 C C . ALA B 1 119 ? 1.825 22.471 35.848 1.00 17.58 119 ALA B C 1
ATOM 3854 O O . ALA B 1 119 ? 2.179 21.382 35.397 1.00 18.08 119 ALA B O 1
ATOM 3856 N N . LEU B 1 120 ? 2.648 23.504 36.025 1.00 17.39 120 LEU B N 1
ATOM 3857 C CA . LEU B 1 120 ? 4.090 23.445 35.750 1.00 17.74 120 LEU B CA 1
ATOM 3858 C C . LEU B 1 120 ? 4.780 22.266 36.426 1.00 18.44 120 LEU B C 1
ATOM 3859 O O . LEU B 1 120 ? 5.564 21.553 35.798 1.00 18.87 120 LEU B O 1
ATOM 3864 N N . LEU B 1 121 ? 4.491 22.083 37.711 1.00 18.66 121 LEU B N 1
ATOM 3865 C CA . LEU B 1 121 ? 5.186 21.093 38.535 1.00 19.43 121 LEU B CA 1
ATOM 3866 C C . LEU B 1 121 ? 4.449 19.755 38.663 1.00 20.12 121 LEU B C 1
ATOM 3867 O O . LEU B 1 121 ? 4.913 18.861 39.378 1.00 20.67 121 LEU B O 1
ATOM 3872 N N . GLY B 1 122 ? 3.326 19.608 37.960 1.00 20.24 122 GLY B N 1
ATOM 3873 C CA . GLY B 1 122 ? 2.600 18.344 37.905 1.00 20.99 122 GLY B CA 1
ATOM 3874 C C . GLY B 1 122 ? 1.924 17.983 39.211 1.00 21.32 122 GLY B C 1
ATOM 3875 O O . GLY B 1 122 ? 1.998 16.838 39.656 1.00 22.01 122 GLY B O 1
ATOM 3876 N N . MET B 1 123 ? 1.262 18.964 39.819 1.00 21.03 123 MET B N 1
ATOM 3877 C CA . MET B 1 123 ? 0.584 18.784 41.097 1.00 21.30 123 MET B CA 1
ATOM 3878 C C . MET B 1 123 ? -0.912 19.019 40.929 1.00 20.90 123 MET B C 1
ATOM 3879 O O . MET B 1 123 ? -1.332 19.791 40.067 1.00 20.47 123 MET B O 1
ATOM 3884 N N . LYS B 1 124 ? -1.707 18.324 41.738 1.00 20.96 124 LYS B N 1
ATOM 3885 C CA . LYS B 1 124 ? -3.155 18.519 41.772 1.00 20.74 124 LYS B CA 1
ATOM 3886 C C . LYS B 1 124 ? -3.429 19.856 42.451 1.00 19.86 124 LYS B C 1
ATOM 3887 O O . LYS B 1 124 ? -2.834 20.152 43.481 1.00 19.80 124 LYS B O 1
ATOM 3893 N N . VAL B 1 125 ? -4.310 20.665 41.868 1.00 19.16 125 VAL B N 1
ATOM 3894 C CA . VAL B 1 125 ? -4.663 21.964 42.443 1.00 18.48 125 VAL B CA 1
ATOM 3895 C C . VAL B 1 125 ? -6.164 22.052 42.715 1.00 18.50 125 VAL B C 1
ATOM 3896 O O . VAL B 1 125 ? -6.968 21.882 41.801 1.00 18.61 125 VAL B O 1
ATOM 3900 N N . ASP B 1 126 ? -6.519 22.313 43.975 1.00 18.39 126 ASP B N 1
ATOM 3901 C CA . ASP B 1 126 ? -7.889 22.650 44.371 1.00 18.50 126 ASP B CA 1
ATOM 3902 C C . ASP B 1 126 ? -7.898 24.088 44.895 1.00 17.90 126 ASP B C 1
ATOM 3903 O O . ASP B 1 126 ? -7.142 24.416 45.806 1.00 17.65 126 ASP B O 1
ATOM 3908 N N . ILE B 1 127 ? -8.756 24.934 44.326 1.00 17.66 127 ILE B N 1
ATOM 3909 C CA . ILE B 1 127 ? -8.860 26.340 44.722 1.00 17.30 127 ILE B CA 1
ATOM 3910 C C . ILE B 1 127 ? -10.211 26.593 45.382 1.00 17.66 127 ILE B C 1
ATOM 3911 O O . ILE B 1 127 ? -11.253 26.372 44.763 1.00 17.99 127 ILE B O 1
ATOM 3916 N N . TYR B 1 128 ? -10.182 27.064 46.630 1.00 17.69 128 TYR B N 1
ATOM 3917 C CA . TYR B 1 128 ? -11.390 27.471 47.345 1.00 18.13 128 TYR B CA 1
ATOM 3918 C C . TYR B 1 128 ? -11.718 28.927 47.037 1.00 18.00 128 TYR B C 1
ATOM 3919 O O . TYR B 1 128 ? -10.867 29.799 47.158 1.00 17.52 128 TYR B O 1
ATOM 3928 N N . MET B 1 129 ? -12.954 29.178 46.621 1.00 18.50 129 MET B N 1
ATOM 3929 C CA . MET B 1 129 ? -13.388 30.516 46.241 1.00 18.61 129 MET B CA 1
ATOM 3930 C C . MET B 1 129 ? -14.836 30.702 46.650 1.00 19.47 129 MET B C 1
ATOM 3931 O O . MET B 1 129 ? -15.668 29.856 46.348 1.00 19.91 129 MET B O 1
ATOM 3936 N N . GLY B 1 130 ? -15.125 31.798 47.350 1.00 19.84 130 GLY B N 1
ATOM 3937 C CA . GLY B 1 130 ? -16.485 32.104 47.787 1.00 20.81 130 GLY B CA 1
ATOM 3938 C C . GLY B 1 130 ? -17.423 32.246 46.600 1.00 21.43 130 GLY B C 1
ATOM 3939 O O . GLY B 1 130 ? -17.053 32.836 45.587 1.00 21.08 130 GLY B O 1
ATOM 3940 N N . ALA B 1 131 ? -18.633 31.702 46.719 1.00 22.56 131 ALA B N 1
ATOM 3941 C CA . ALA B 1 131 ? -19.591 31.714 45.606 1.00 23.39 131 ALA B CA 1
ATOM 3942 C C . ALA B 1 131 ? -19.875 33.113 45.051 1.00 23.90 131 ALA B C 1
ATOM 3943 O O . ALA B 1 131 ? -20.082 33.262 43.850 1.00 24.05 131 ALA B O 1
ATOM 3945 N N . GLU B 1 132 ? -19.878 34.130 45.917 1.00 24.45 132 GLU B N 1
ATOM 3946 C CA . GLU B 1 132 ? -20.057 35.521 45.474 1.00 25.05 132 GLU B CA 1
ATOM 3947 C C . GLU B 1 132 ? -18.875 36.008 44.640 1.00 24.59 132 GLU B C 1
ATOM 3948 O O . GLU B 1 132 ? -19.059 36.735 43.661 1.00 24.81 132 GLU B O 1
ATOM 3954 N N . ASP B 1 133 ? -17.667 35.603 45.030 1.00 25.16 133 ASP B N 1
ATOM 3955 C CA . ASP B 1 133 ? -16.460 35.927 44.272 1.00 24.73 133 ASP B CA 1
ATOM 3956 C C . ASP B 1 133 ? -16.395 35.185 42.936 1.00 23.94 133 ASP B C 1
ATOM 3957 O O . ASP B 1 133 ? -15.937 35.747 41.939 1.00 24.21 133 ASP B O 1
ATOM 3962 N N . VAL B 1 134 ? -16.870 33.938 42.916 1.00 23.35 134 VAL B N 1
ATOM 3963 C CA . VAL B 1 134 ? -16.976 33.160 41.675 1.00 23.05 134 VAL B CA 1
ATOM 3964 C C . VAL B 1 134 ? -17.811 33.916 40.628 1.00 24.85 134 VAL B C 1
ATOM 3965 O O . VAL B 1 134 ? -17.434 33.963 39.455 1.00 24.85 134 VAL B O 1
ATOM 3969 N N . GLU B 1 135 ? -18.923 34.513 41.057 1.00 26.79 135 GLU B N 1
ATOM 3970 C CA . GLU B 1 135 ? -19.781 35.311 40.164 1.00 29.03 135 GLU B CA 1
ATOM 3971 C C . GLU B 1 135 ? -19.132 36.586 39.630 1.00 29.93 135 GLU B C 1
ATOM 3972 O O . GLU B 1 135 ? -19.397 36.980 38.491 1.00 31.20 135 GLU B O 1
ATOM 3978 N N . ARG B 1 136 ? -18.303 37.232 40.447 1.00 29.70 136 ARG B N 1
ATOM 3979 C CA . ARG B 1 136 ? -17.594 38.445 40.030 1.00 30.81 136 ARG B CA 1
ATOM 3980 C C . ARG B 1 136 ? -16.393 38.175 39.115 1.00 29.44 136 ARG B C 1
ATOM 3981 O O . ARG B 1 136 ? -15.917 39.099 38.455 1.00 30.48 136 ARG B O 1
ATOM 3989 N N . GLN B 1 137 ? -15.907 36.930 39.074 1.00 27.28 137 GLN B N 1
ATOM 3990 C CA . GLN B 1 137 ? -14.650 36.597 38.395 1.00 26.01 137 GLN B CA 1
ATOM 3991 C C . GLN B 1 137 ? -14.783 35.362 37.491 1.00 25.02 137 GLN B C 1
ATOM 3992 O O . GLN B 1 137 ? -14.001 34.410 37.591 1.00 23.38 137 GLN B O 1
ATOM 3998 N N . LYS B 1 138 ? -15.767 35.405 36.594 1.00 26.25 138 LYS B N 1
ATOM 3999 C CA . LYS B 1 138 ? -16.051 34.302 35.664 1.00 25.91 138 LYS B CA 1
ATOM 4000 C C . LYS B 1 138 ? -14.847 33.889 34.812 1.00 24.97 138 LYS B C 1
ATOM 4001 O O . LYS B 1 138 ? -14.604 32.693 34.618 1.00 23.92 138 LYS B O 1
ATOM 4003 N N . MET B 1 139 ? -14.096 34.875 34.322 1.00 25.65 139 MET B N 1
ATOM 4004 C CA . MET B 1 139 ? -12.946 34.615 33.450 1.00 25.16 139 MET B CA 1
ATOM 4005 C C . MET B 1 139 ? -11.756 34.014 34.190 1.00 23.15 139 MET B C 1
ATOM 4006 O O . MET B 1 139 ? -11.078 33.141 33.645 1.00 22.32 139 MET B O 1
ATOM 4011 N N . ASN B 1 140 ? -11.496 34.474 35.414 1.00 22.56 140 ASN B N 1
ATOM 4012 C CA . ASN B 1 140 ? -10.448 33.867 36.248 1.00 21.03 140 ASN B CA 1
ATOM 4013 C C . ASN B 1 140 ? -10.815 32.438 36.640 1.00 19.65 140 ASN B C 1
ATOM 4014 O O . ASN B 1 140 ? -9.949 31.564 36.672 1.00 18.57 140 ASN B O 1
ATOM 4019 N N . VAL B 1 141 ? -12.096 32.199 36.921 1.00 19.85 141 VAL B N 1
ATOM 4020 C CA . VAL B 1 141 ? -12.587 30.841 37.186 1.00 19.16 141 VAL B CA 1
ATOM 4021 C C . VAL B 1 141 ? -12.331 29.957 35.964 1.00 19.02 141 VAL B C 1
ATOM 4022 O O . VAL B 1 141 ? -11.826 28.839 36.102 1.00 18.22 141 VAL B O 1
ATOM 4026 N N . PHE B 1 142 ? -12.642 30.476 34.776 1.00 20.02 142 PHE B N 1
ATOM 4027 C CA . PHE B 1 142 ? -12.364 29.760 33.528 1.00 20.27 142 PHE B CA 1
ATOM 4028 C C . PHE B 1 142 ? -10.860 29.515 33.332 1.00 19.39 142 PHE B C 1
ATOM 4029 O O . PHE B 1 142 ? -10.464 28.410 32.958 1.00 19.05 142 PHE B O 1
ATOM 4037 N N . ARG B 1 143 ? -10.038 30.536 33.589 1.00 19.33 143 ARG B N 1
ATOM 4038 C CA . ARG B 1 143 ? -8.569 30.395 33.535 1.00 18.86 143 ARG B CA 1
ATOM 4039 C C . ARG B 1 143 ? -8.080 29.233 34.392 1.00 17.61 143 ARG B C 1
ATOM 4040 O O . ARG B 1 143 ? -7.303 28.398 33.934 1.00 17.18 143 ARG B O 1
ATOM 4048 N N . MET B 1 144 ? -8.542 29.199 35.639 1.00 17.12 144 MET B N 1
ATOM 4049 C CA . MET B 1 144 ? -8.148 28.156 36.585 1.00 16.46 144 MET B CA 1
ATOM 4050 C C . MET B 1 144 ? -8.506 26.760 36.079 1.00 16.55 144 MET B C 1
ATOM 4051 O O . MET B 1 144 ? -7.707 25.831 36.194 1.00 16.33 144 MET B O 1
ATOM 4056 N N . LYS B 1 145 ? -9.699 26.625 35.511 1.00 17.21 145 LYS B N 1
ATOM 4057 C CA . LYS B 1 145 ? -10.133 25.350 34.938 1.00 17.73 145 LYS B CA 1
ATOM 4058 C C . LYS B 1 145 ? -9.340 24.957 33.688 1.00 17.83 145 LYS B C 1
ATOM 4059 O O . LYS B 1 145 ? -8.983 23.789 33.535 1.00 17.90 145 LYS B O 1
ATOM 4065 N N . LEU B 1 146 ? -9.046 25.924 32.815 1.00 17.96 146 LEU B N 1
ATOM 4066 C CA . LEU B 1 146 ? -8.162 25.687 31.662 1.00 18.25 146 LEU B CA 1
ATOM 4067 C C . LEU B 1 146 ? -6.794 25.150 32.083 1.00 17.55 146 LEU B C 1
ATOM 4068 O O . LEU B 1 146 ? -6.230 24.286 31.416 1.00 17.87 146 LEU B O 1
ATOM 4073 N N . LEU B 1 147 ? -6.279 25.676 33.193 1.00 16.77 147 LEU B N 1
ATOM 4074 C CA . LEU B 1 147 ? -4.982 25.272 33.742 1.00 16.51 147 LEU B CA 1
ATOM 4075 C C . LEU B 1 147 ? -5.027 23.935 34.502 1.00 16.47 147 LEU B C 1
ATOM 4076 O O . LEU B 1 147 ? -4.004 23.486 35.019 1.00 16.61 147 LEU B O 1
ATOM 4081 N N . GLY B 1 148 ? -6.202 23.308 34.579 1.00 16.62 148 GLY B N 1
ATOM 4082 C CA . GLY B 1 148 ? -6.351 21.978 35.162 1.00 17.04 148 GLY B CA 1
ATOM 4083 C C . GLY B 1 148 ? -6.661 21.973 36.646 1.00 16.81 148 GLY B C 1
ATOM 4084 O O . GLY B 1 148 ? -6.692 20.903 37.261 1.00 17.45 148 GLY B O 1
ATOM 4085 N N . ALA B 1 149 ? -6.902 23.150 37.226 1.00 16.29 149 ALA B N 1
ATOM 4086 C CA . ALA B 1 149 ? -7.274 23.255 38.632 1.00 16.29 149 ALA B CA 1
ATOM 4087 C C . ALA B 1 149 ? -8.770 23.029 38.803 1.00 16.72 149 ALA B C 1
ATOM 4088 O O . ALA B 1 149 ? -9.559 23.287 37.887 1.00 17.02 149 ALA B O 1
ATOM 4090 N N . ASN B 1 150 ? -9.130 22.526 39.980 1.00 17.15 150 ASN B N 1
ATOM 4091 C CA A ASN B 1 150 ? -10.519 22.376 40.384 0.50 17.79 150 ASN B CA 1
ATOM 4092 C CA B ASN B 1 150 ? -10.524 22.381 40.384 0.50 17.76 150 ASN B CA 1
ATOM 4093 C C . ASN B 1 150 ? -10.902 23.594 41.218 1.00 17.50 150 ASN B C 1
ATOM 4094 O O . ASN B 1 150 ? -10.250 23.884 42.224 1.00 17.37 150 ASN B O 1
ATOM 4103 N N . VAL B 1 151 ? -11.945 24.306 40.798 1.00 17.72 151 VAL B N 1
ATOM 4104 C CA . VAL B 1 151 ? -12.453 25.440 41.564 1.00 17.77 151 VAL B CA 1
ATOM 4105 C C . VAL B 1 151 ? -13.590 24.900 42.425 1.00 18.60 151 VAL B C 1
ATOM 4106 O O . VAL B 1 151 ? -14.549 24.327 41.900 1.00 19.47 151 VAL B O 1
ATOM 4110 N N . ILE B 1 152 ? -13.451 25.062 43.740 1.00 18.68 152 ILE B N 1
ATOM 4111 C CA . ILE B 1 152 ? -14.430 24.591 44.712 1.00 19.66 152 ILE B CA 1
ATOM 4112 C C . ILE B 1 152 ? -15.178 25.817 45.226 1.00 20.00 152 ILE B C 1
ATOM 4113 O O . ILE B 1 152 ? -14.626 26.589 46.015 1.00 19.67 152 ILE B O 1
ATOM 4118 N N . PRO B 1 153 ? -16.434 26.013 44.773 1.00 20.90 153 PRO B N 1
ATOM 4119 C CA . PRO B 1 153 ? -17.230 27.089 45.347 1.00 21.74 153 PRO B CA 1
ATOM 4120 C C . PRO B 1 153 ? -17.453 26.876 46.839 1.00 22.53 153 PRO B C 1
ATOM 4121 O O . PRO B 1 153 ? -17.732 25.753 47.264 1.00 23.12 153 PRO B O 1
ATOM 4125 N N . VAL B 1 154 ? -17.299 27.943 47.614 1.00 22.87 154 VAL B N 1
ATOM 4126 C CA . VAL B 1 154 ? -17.558 27.910 49.044 1.00 24.04 154 VAL B CA 1
ATOM 4127 C C . VAL B 1 154 ? -18.886 28.618 49.283 1.00 25.70 154 VAL B C 1
ATOM 4128 O O . VAL B 1 154 ? -19.029 29.808 48.994 1.00 25.82 154 VAL B O 1
ATOM 4132 N N . ASN B 1 155 ? -19.850 27.861 49.804 1.00 27.41 155 ASN B N 1
ATOM 4133 C CA . ASN B 1 155 ? -21.228 28.320 49.976 1.00 29.46 155 ASN B CA 1
ATOM 4134 C C . ASN B 1 155 ? -21.590 28.615 51.442 1.00 30.97 155 ASN B C 1
ATOM 4135 O O . ASN B 1 155 ? -22.738 28.955 51.734 1.00 32.76 155 ASN B O 1
ATOM 4140 N N . SER B 1 156 ? -20.615 28.502 52.350 1.00 37.21 156 SER B N 1
ATOM 4141 C CA . SER B 1 156 ? -20.830 28.770 53.775 1.00 39.49 156 SER B CA 1
ATOM 4142 C C . SER B 1 156 ? -20.611 30.249 54.100 1.00 38.82 156 SER B C 1
ATOM 4143 O O . SER B 1 156 ? -19.867 30.944 53.402 1.00 35.93 156 SER B O 1
ATOM 4146 N N . GLY B 1 157 ? -21.273 30.718 55.158 1.00 42.17 157 GLY B N 1
ATOM 4147 C CA . GLY B 1 157 ? -21.134 32.093 55.644 1.00 42.60 157 GLY B CA 1
ATOM 4148 C C . GLY B 1 157 ? -21.550 33.154 54.638 1.00 41.96 157 GLY B C 1
ATOM 4149 O O . GLY B 1 157 ? -22.590 33.025 53.988 1.00 43.32 157 GLY B O 1
ATOM 4150 N N . SER B 1 158 ? -20.724 34.194 54.504 1.00 40.45 158 SER B N 1
ATOM 4151 C CA . SER B 1 158 ? -20.951 35.268 53.528 1.00 40.11 158 SER B CA 1
ATOM 4152 C C . SER B 1 158 ? -20.551 34.897 52.092 1.00 37.67 158 SER B C 1
ATOM 4153 O O . SER B 1 158 ? -20.786 35.684 51.176 1.00 37.81 158 SER B O 1
ATOM 4156 N N . ARG B 1 159 ? -19.950 33.717 51.901 1.00 36.12 159 ARG B N 1
ATOM 4157 C CA . ARG B 1 159 ? -19.568 33.204 50.579 1.00 34.43 159 ARG B CA 1
ATOM 4158 C C . ARG B 1 159 ? -18.538 34.112 49.887 1.00 32.78 159 ARG B C 1
ATOM 4159 O O . ARG B 1 159 ? -18.613 34.345 48.676 1.00 32.48 159 ARG B O 1
ATOM 4167 N N . THR B 1 160 ? -17.584 34.613 50.675 1.00 32.28 160 THR B N 1
ATOM 4168 C CA . THR B 1 160 ? -16.507 35.491 50.201 1.00 31.73 160 THR B CA 1
ATOM 4169 C C . THR B 1 160 ? -15.156 34.932 50.679 1.00 30.26 160 THR B C 1
ATOM 4170 O O . THR B 1 160 ? -15.104 33.815 51.206 1.00 29.44 160 THR B O 1
ATOM 4174 N N . LEU B 1 161 ? -14.077 35.693 50.478 1.00 30.39 161 LEU B N 1
ATOM 4175 C CA . LEU B 1 161 ? -12.710 35.245 50.791 1.00 29.56 161 LEU B CA 1
ATOM 4176 C C . LEU B 1 161 ? -12.531 34.739 52.224 1.00 29.78 161 LEU B C 1
ATOM 4177 O O . LEU B 1 161 ? -11.895 33.707 52.438 1.00 28.60 161 LEU B O 1
ATOM 4182 N N . LYS B 1 162 ? -13.099 35.461 53.190 1.00 31.89 162 LYS B N 1
ATOM 4183 C CA . LYS B 1 162 ? -13.117 35.039 54.601 1.00 33.13 162 LYS B CA 1
ATOM 4184 C C . LYS B 1 162 ? -13.547 33.576 54.775 1.00 32.04 162 LYS B C 1
ATOM 4185 O O . LYS B 1 162 ? -12.934 32.824 55.530 1.00 32.03 162 LYS B O 1
ATOM 4191 N N . ASP B 1 163 ? -14.600 33.187 54.064 1.00 31.67 163 ASP B N 1
ATOM 4192 C CA . ASP B 1 163 ? -15.172 31.842 54.174 1.00 31.62 163 ASP B CA 1
ATOM 4193 C C . ASP B 1 163 ? -14.340 30.807 53.422 1.00 29.30 163 ASP B C 1
ATOM 4194 O O . ASP B 1 163 ? -14.227 29.663 53.866 1.00 29.45 163 ASP B O 1
ATOM 4199 N N . ALA B 1 164 ? -13.778 31.208 52.281 1.00 27.54 164 ALA B N 1
ATOM 4200 C CA . ALA B 1 164 ? -12.844 30.365 51.531 1.00 25.83 164 ALA B CA 1
ATOM 4201 C C . ALA B 1 164 ? -11.593 30.026 52.348 1.00 25.25 164 ALA B C 1
ATOM 4202 O O . ALA B 1 164 ? -11.104 28.898 52.287 1.00 24.43 164 ALA B O 1
ATOM 4204 N N . ILE B 1 165 ? -11.090 30.998 53.108 1.00 26.13 165 ILE B N 1
ATOM 4205 C CA . ILE B 1 165 ? -9.970 30.768 54.032 1.00 26.56 165 ILE B CA 1
ATOM 4206 C C . ILE B 1 165 ? -10.313 29.662 55.037 1.00 27.53 165 ILE B C 1
ATOM 4207 O O . ILE B 1 165 ? -9.515 28.748 55.248 1.00 26.92 165 ILE B O 1
ATOM 4212 N N . ASN B 1 166 ? -11.502 29.747 55.634 1.00 29.56 166 ASN B N 1
ATOM 4213 C CA . ASN B 1 166 ? -11.947 28.762 56.627 1.00 31.58 166 ASN B CA 1
ATOM 4214 C C . ASN B 1 166 ? -12.037 27.348 56.044 1.00 30.75 166 ASN B C 1
ATOM 4215 O O . ASN B 1 166 ? -11.616 26.387 56.687 1.00 31.54 166 ASN B O 1
ATOM 4220 N N . GLU B 1 167 ? -12.570 27.225 54.827 1.00 29.65 167 GLU B N 1
ATOM 4221 C CA . GLU B 1 167 ? -12.659 25.921 54.157 1.00 29.40 167 GLU B CA 1
ATOM 4222 C C . GLU B 1 167 ? -11.286 25.363 53.783 1.00 27.32 167 GLU B C 1
ATOM 4223 O O . GLU B 1 167 ? -11.056 24.159 53.904 1.00 27.65 167 GLU B O 1
ATOM 4229 N N . ALA B 1 168 ? -10.384 26.238 53.338 1.00 25.55 168 ALA B N 1
ATOM 4230 C CA . ALA B 1 168 ? -9.013 25.840 53.005 1.00 24.21 168 ALA B CA 1
ATOM 4231 C C . ALA B 1 168 ? -8.263 25.314 54.231 1.00 24.75 168 ALA B C 1
ATOM 4232 O O . ALA B 1 168 ? -7.575 24.298 54.146 1.00 24.41 168 ALA B O 1
ATOM 4234 N N . LEU B 1 169 ? -8.397 26.006 55.363 1.00 26.09 169 LEU B N 1
ATOM 4235 C CA . LEU B 1 169 ? -7.785 25.561 56.622 1.00 27.57 169 LEU B CA 1
ATOM 4236 C C . LEU B 1 169 ? -8.361 24.223 57.082 1.00 28.80 169 LEU B C 1
ATOM 4237 O O . LEU B 1 169 ? -7.611 23.336 57.485 1.00 29.33 169 LEU B O 1
ATOM 4242 N N . ARG B 1 170 ? -9.686 24.089 57.009 1.00 29.67 170 ARG B N 1
ATOM 4243 C CA . ARG B 1 170 ? -10.376 22.831 57.325 1.00 31.64 170 ARG B CA 1
ATOM 4244 C C . ARG B 1 170 ? -9.904 21.677 56.435 1.00 30.27 170 ARG B C 1
ATOM 4245 O O . ARG B 1 170 ? -9.763 20.547 56.905 1.00 31.92 170 ARG B O 1
ATOM 4247 N N . ASP B 1 171 ? -9.666 21.975 55.155 1.00 27.59 171 ASP B N 1
ATOM 4248 C CA . ASP B 1 171 ? -9.074 21.018 54.212 1.00 26.58 171 ASP B CA 1
ATOM 4249 C C . ASP B 1 171 ? -7.667 20.628 54.670 1.00 25.86 171 ASP B C 1
ATOM 4250 O O . ASP B 1 171 ? -7.370 19.441 54.809 1.00 27.06 171 ASP B O 1
ATOM 4255 N N . TRP B 1 172 ? -6.818 21.625 54.922 1.00 24.49 172 TRP B N 1
ATOM 4256 C CA . TRP B 1 172 ? -5.406 21.375 55.248 1.00 24.04 172 TRP B CA 1
ATOM 4257 C C . TRP B 1 172 ? -5.231 20.553 56.531 1.00 26.14 172 TRP B C 1
ATOM 4258 O O . TRP B 1 172 ? -4.350 19.696 56.594 1.00 26.31 172 TRP B O 1
ATOM 4269 N N . VAL B 1 173 ? -6.084 20.798 57.529 1.00 28.10 173 VAL B N 1
ATOM 4270 C CA . VAL B 1 173 ? -6.103 20.006 58.777 1.00 31.16 173 VAL B CA 1
ATOM 4271 C C . VAL B 1 173 ? -6.138 18.498 58.488 1.00 32.07 173 VAL B C 1
ATOM 4272 O O . VAL B 1 173 ? -5.416 17.726 59.124 1.00 33.56 173 VAL B O 1
ATOM 4276 N N . ALA B 1 174 ? -6.972 18.102 57.528 1.00 31.59 174 ALA B N 1
ATOM 4277 C CA . ALA B 1 174 ? -7.149 16.692 57.160 1.00 33.15 174 ALA B CA 1
ATOM 4278 C C . ALA B 1 174 ? -6.087 16.156 56.191 1.00 31.13 174 ALA B C 1
ATOM 4279 O O . ALA B 1 174 ? -5.710 14.983 56.278 1.00 32.77 174 ALA B O 1
ATOM 4281 N N . THR B 1 175 ? -5.611 17.008 55.280 1.00 28.17 175 THR B N 1
ATOM 4282 C CA . THR B 1 175 ? -4.841 16.564 54.109 1.00 26.80 175 THR B CA 1
ATOM 4283 C C . THR B 1 175 ? -3.357 16.963 54.079 1.00 25.30 175 THR B C 1
ATOM 4284 O O . THR B 1 175 ? -2.678 16.683 53.089 1.00 24.60 175 THR B O 1
ATOM 4288 N N . PHE B 1 176 ? -2.849 17.583 55.148 1.00 25.36 176 PHE B N 1
ATOM 4289 C CA . PHE B 1 176 ? -1.474 18.133 55.160 1.00 24.60 176 PHE B CA 1
ATOM 4290 C C . PHE B 1 176 ? -0.344 17.141 54.842 1.00 24.80 176 PHE B C 1
ATOM 4291 O O . PHE B 1 176 ? 0.725 17.566 54.405 1.00 24.37 176 PHE B O 1
ATOM 4299 N N . GLU B 1 177 ? -0.567 15.846 55.087 1.00 25.98 177 GLU B N 1
ATOM 4300 C CA . GLU B 1 177 ? 0.416 14.796 54.762 1.00 26.50 177 GLU B CA 1
ATOM 4301 C C . GLU B 1 177 ? 0.859 14.816 53.293 1.00 25.19 177 GLU B C 1
ATOM 4302 O O . GLU B 1 177 ? 2.031 14.576 52.996 1.00 25.92 177 GLU B O 1
ATOM 4304 N N . TYR B 1 178 ? -0.077 15.122 52.391 1.00 23.84 178 TYR B N 1
ATOM 4305 C CA . TYR B 1 178 ? 0.192 15.183 50.950 1.00 23.08 178 TYR B CA 1
ATOM 4306 C C . TYR B 1 178 ? -0.160 16.529 50.285 1.00 20.97 178 TYR B C 1
ATOM 4307 O O . TYR B 1 178 ? 0.065 16.686 49.086 1.00 21.41 178 TYR B O 1
ATOM 4316 N N . THR B 1 179 ? -0.680 17.488 51.056 1.00 23.74 179 THR B N 1
ATOM 4317 C CA . THR B 1 179 ? -1.174 18.759 50.527 1.00 22.41 179 THR B CA 1
ATOM 4318 C C . THR B 1 179 ? -0.411 19.933 51.130 1.00 21.17 179 THR B C 1
ATOM 4319 O O . THR B 1 179 ? -0.255 20.004 52.348 1.00 21.09 179 THR B O 1
ATOM 4323 N N . HIS B 1 180 ? 0.047 20.844 50.272 1.00 20.11 180 HIS B N 1
ATOM 4324 C CA . HIS B 1 180 ? 0.600 22.123 50.707 1.00 19.09 180 HIS B CA 1
ATOM 4325 C C . HIS B 1 180 ? -0.468 23.206 50.586 1.00 18.31 180 HIS B C 1
ATOM 4326 O O . HIS B 1 180 ? -1.116 23.333 49.549 1.00 18.15 180 HIS B O 1
ATOM 4333 N N . TYR B 1 181 ? -0.630 23.982 51.653 1.00 17.72 181 TYR B N 1
ATOM 4334 C CA . TYR B 1 181 ? -1.536 25.132 51.669 1.00 17.18 181 TYR B CA 1
ATOM 4335 C C . TYR B 1 181 ? -0.750 26.335 51.159 1.00 16.42 181 TYR B C 1
ATOM 4336 O O . TYR B 1 181 ? 0.162 26.813 51.832 1.00 16.14 181 TYR B O 1
ATOM 4345 N N . LEU B 1 182 ? -1.081 26.797 49.954 1.00 16.00 182 LEU B N 1
ATOM 4346 C CA . LEU B 1 182 ? -0.302 27.832 49.292 1.00 15.46 182 LEU B CA 1
ATOM 4347 C C . LEU B 1 182 ? -0.932 29.212 49.527 1.00 15.10 182 LEU B C 1
ATOM 4348 O O . LEU B 1 182 ? -1.801 29.653 48.774 1.00 15.07 182 LEU B O 1
ATOM 4353 N N . ILE B 1 183 ? -0.479 29.884 50.587 1.00 14.93 183 ILE B N 1
ATOM 4354 C CA . ILE B 1 183 ? -0.964 31.227 50.923 1.00 14.72 183 ILE B CA 1
ATOM 4355 C C . ILE B 1 183 ? -0.375 32.249 49.943 1.00 14.36 183 ILE B C 1
ATOM 4356 O O . ILE B 1 183 ? 0.803 32.180 49.593 1.00 14.26 183 ILE B O 1
ATOM 4361 N N . GLY B 1 184 ? -1.215 33.187 49.507 1.00 14.25 184 GLY B N 1
ATOM 4362 C CA . GLY B 1 184 ? -0.889 34.085 48.402 1.00 13.99 184 GLY B CA 1
ATOM 4363 C C . GLY B 1 184 ? -0.353 35.458 48.728 1.00 13.80 184 GLY B C 1
ATOM 4364 O O . GLY B 1 184 ? 0.048 36.183 47.821 1.00 13.85 184 GLY B O 1
ATOM 4365 N N . SER B 1 185 ? -0.364 35.839 50.001 1.00 13.78 185 SER B N 1
ATOM 4366 C CA . SER B 1 185 ? 0.199 37.124 50.415 1.00 13.65 185 SER B CA 1
ATOM 4367 C C . SER B 1 185 ? 1.015 36.940 51.685 1.00 13.75 185 SER B C 1
ATOM 4368 O O . SER B 1 185 ? 1.147 35.822 52.182 1.00 13.82 185 SER B O 1
ATOM 4371 N N . VAL B 1 186 ? 1.560 38.039 52.205 1.00 13.80 186 VAL B N 1
ATOM 4372 C CA . VAL B 1 186 ? 2.390 38.013 53.421 1.00 14.04 186 VAL B CA 1
ATOM 4373 C C . VAL B 1 186 ? 1.516 37.974 54.683 1.00 14.35 186 VAL B C 1
ATOM 4374 O O . VAL B 1 186 ? 1.656 38.783 55.600 1.00 14.68 186 VAL B O 1
ATOM 4378 N N . VAL B 1 187 ? 0.642 36.975 54.723 1.00 14.33 187 VAL B N 1
ATOM 4379 C CA . VAL B 1 187 ? -0.406 36.861 55.723 1.00 14.68 187 VAL B CA 1
ATOM 4380 C C . VAL B 1 187 ? -0.447 35.421 56.201 1.00 14.79 187 VAL B C 1
ATOM 4381 O O . VAL B 1 187 ? 0.308 34.571 55.712 1.00 14.62 187 VAL B O 1
ATOM 4385 N N . GLY B 1 188 ? -1.328 35.143 57.154 1.00 15.15 188 GLY B N 1
ATOM 4386 C CA . GLY B 1 188 ? -1.474 33.796 57.674 1.00 15.35 188 GLY B CA 1
ATOM 4387 C C . GLY B 1 188 ? -0.578 33.558 58.874 1.00 15.65 188 GLY B C 1
ATOM 4388 O O . GLY B 1 188 ? 0.180 34.449 59.275 1.00 15.75 188 GLY B O 1
ATOM 4389 N N . PRO B 1 189 ? -0.652 32.349 59.455 1.00 15.88 189 PRO B N 1
ATOM 4390 C CA . PRO B 1 189 ? 0.209 32.004 60.580 1.00 16.27 189 PRO B CA 1
ATOM 4391 C C . PRO B 1 189 ? 1.662 31.848 60.142 1.00 16.08 189 PRO B C 1
ATOM 4392 O O . PRO B 1 189 ? 1.928 31.509 58.988 1.00 15.68 189 PRO B O 1
ATOM 4396 N N . HIS B 1 190 ? 2.592 32.111 61.053 1.00 16.43 190 HIS B N 1
ATOM 4397 C CA . HIS B 1 190 ? 4.004 31.787 60.819 1.00 16.50 190 HIS B CA 1
ATOM 4398 C C . HIS B 1 190 ? 4.115 30.321 60.367 1.00 16.45 190 HIS B C 1
ATOM 4399 O O . HIS B 1 190 ? 3.430 29.462 60.927 1.00 16.71 190 HIS B O 1
ATOM 4406 N N . PRO B 1 191 ? 4.971 30.022 59.364 1.00 16.18 191 PRO B N 1
ATOM 4407 C CA . PRO B 1 191 ? 5.988 30.836 58.688 1.00 15.99 191 PRO B CA 1
ATOM 4408 C C . PRO B 1 191 ? 5.572 31.591 57.416 1.00 15.33 191 PRO B C 1
ATOM 4409 O O . PRO B 1 191 ? 6.438 32.114 56.720 1.00 15.23 191 PRO B O 1
ATOM 4413 N N . TYR B 1 192 ? 4.279 31.681 57.120 1.00 14.96 192 TYR B N 1
ATOM 4414 C CA . TYR B 1 192 ? 3.846 32.194 55.809 1.00 14.43 192 TYR B CA 1
ATOM 4415 C C . TYR B 1 192 ? 4.209 33.659 55.501 1.00 14.23 192 TYR B C 1
ATOM 4416 O O . TYR B 1 192 ? 4.681 33.942 54.400 1.00 13.96 192 TYR B O 1
ATOM 4425 N N . PRO B 1 193 ? 4.002 34.593 56.454 1.00 14.42 193 PRO B N 1
ATOM 4426 C CA . PRO B 1 193 ? 4.416 35.977 56.165 1.00 14.35 193 PRO B CA 1
ATOM 4427 C C . PRO B 1 193 ? 5.896 36.114 55.788 1.00 14.50 193 PRO B C 1
ATOM 4428 O O . PRO B 1 193 ? 6.234 36.885 54.886 1.00 14.29 193 PRO B O 1
ATOM 4432 N N . THR B 1 194 ? 6.750 35.336 56.448 1.00 14.93 194 THR B N 1
ATOM 4433 C CA . THR B 1 194 ? 8.183 35.330 56.167 1.00 15.25 194 THR B CA 1
ATOM 4434 C C . THR B 1 194 ? 8.491 34.665 54.816 1.00 15.00 194 THR B C 1
ATOM 4435 O O . THR B 1 194 ? 9.243 35.215 54.013 1.00 15.01 194 THR B O 1
ATOM 4439 N N . ILE B 1 195 ? 7.908 33.492 54.576 1.00 14.89 195 ILE B N 1
ATOM 4440 C CA . ILE B 1 195 ? 8.139 32.740 53.334 1.00 14.80 195 ILE B CA 1
ATOM 4441 C C . ILE B 1 195 ? 7.730 33.541 52.099 1.00 14.35 195 ILE B C 1
ATOM 4442 O O . ILE B 1 195 ? 8.491 33.628 51.135 1.00 14.43 195 ILE B O 1
ATOM 4447 N N . VAL B 1 196 ? 6.535 34.124 52.134 1.00 14.03 196 VAL B N 1
ATOM 4448 C CA . VAL B 1 196 ? 6.009 34.851 50.977 1.00 13.72 196 VAL B CA 1
ATOM 4449 C C . VAL B 1 196 ? 6.852 36.103 50.700 1.00 13.82 196 VAL B C 1
ATOM 4450 O O . VAL B 1 196 ? 7.175 36.387 49.548 1.00 13.75 196 VAL B O 1
ATOM 4454 N N . ARG B 1 197 ? 7.215 36.835 51.751 1.00 14.20 197 ARG B N 1
ATOM 4455 C CA . ARG B 1 197 ? 8.128 37.977 51.604 1.00 14.45 197 ARG B CA 1
ATOM 4456 C C . ARG B 1 197 ? 9.467 37.545 50.997 1.00 14.76 197 ARG B C 1
ATOM 4457 O O . ARG B 1 197 ? 9.966 38.194 50.076 1.00 14.76 197 ARG B O 1
ATOM 4465 N N . ASP B 1 198 ? 10.025 36.440 51.483 1.00 15.13 198 ASP B N 1
ATOM 4466 C CA . ASP B 1 198 ? 11.281 35.928 50.933 1.00 15.59 198 ASP B CA 1
ATOM 4467 C C . ASP B 1 198 ? 11.184 35.576 49.449 1.00 15.32 198 ASP B C 1
ATOM 4468 O O . ASP B 1 198 ? 12.112 35.870 48.693 1.00 15.64 198 ASP B O 1
ATOM 4473 N N . PHE B 1 199 ? 10.073 34.967 49.032 1.00 14.86 199 PHE B N 1
ATOM 4474 C CA . PHE B 1 199 ? 9.877 34.632 47.614 1.00 14.67 199 PHE B CA 1
ATOM 4475 C C . PHE B 1 199 ? 9.546 35.840 46.726 1.00 14.33 199 PHE B C 1
ATOM 4476 O O . PHE B 1 199 ? 9.627 35.730 45.502 1.00 14.38 199 PHE B O 1
ATOM 4484 N N . GLN B 1 200 ? 9.157 36.968 47.320 1.00 14.10 200 GLN B N 1
ATOM 4485 C CA . GLN B 1 200 ? 8.913 38.201 46.559 1.00 13.87 200 GLN B CA 1
ATOM 4486 C C . GLN B 1 200 ? 10.082 39.185 46.599 1.00 14.19 200 GLN B C 1
ATOM 4487 O O . GLN B 1 200 ? 10.113 40.129 45.805 1.00 14.10 200 GLN B O 1
ATOM 4493 N N . SER B 1 201 ? 11.048 38.944 47.489 1.00 14.64 201 SER B N 1
ATOM 4494 C CA A SER B 1 201 ? 12.201 39.835 47.671 0.50 15.14 201 SER B CA 1
ATOM 4495 C CA B SER B 1 201 ? 12.182 39.856 47.665 0.50 15.14 201 SER B CA 1
ATOM 4496 C C . SER B 1 201 ? 13.060 39.979 46.411 1.00 15.39 201 SER B C 1
ATOM 4497 O O . SER B 1 201 ? 13.768 40.974 46.247 1.00 15.68 201 SER B O 1
ATOM 4502 N N . VAL B 1 202 ? 13.002 38.979 45.526 1.00 15.33 202 VAL B N 1
ATOM 4503 C CA . VAL B 1 202 ? 13.626 39.063 44.193 1.00 15.58 202 VAL B CA 1
ATOM 4504 C C . VAL B 1 202 ? 13.256 40.360 43.449 1.00 15.34 202 VAL B C 1
ATOM 4505 O O . VAL B 1 202 ? 14.085 40.911 42.727 1.00 15.74 202 VAL B O 1
ATOM 4509 N N . ILE B 1 203 ? 12.035 40.857 43.648 1.00 14.85 203 ILE B N 1
ATOM 4510 C CA . ILE B 1 203 ? 11.598 42.108 43.012 1.00 14.74 203 ILE B CA 1
ATOM 4511 C C . ILE B 1 203 ? 12.525 43.259 43.423 1.00 15.22 203 ILE B C 1
ATOM 4512 O O . ILE B 1 203 ? 13.076 43.960 42.571 1.00 15.48 203 ILE B O 1
ATOM 4517 N N . GLY B 1 204 ? 12.684 43.438 44.730 1.00 15.43 204 GLY B N 1
ATOM 4518 C CA . GLY B 1 204 ? 13.525 44.499 45.279 1.00 16.02 204 GLY B CA 1
ATOM 4519 C C . GLY B 1 204 ? 15.002 44.358 44.961 1.00 16.77 204 GLY B C 1
ATOM 4520 O O . GLY B 1 204 ? 15.675 45.357 44.717 1.00 17.26 204 GLY B O 1
ATOM 4521 N N . ARG B 1 205 ? 15.510 43.125 44.977 1.00 16.99 205 ARG B N 1
ATOM 4522 C CA . ARG B 1 205 ? 16.925 42.878 44.670 1.00 17.84 205 ARG B CA 1
ATOM 4523 C C . ARG B 1 205 ? 17.253 43.250 43.226 1.00 17.93 205 ARG B C 1
ATOM 4524 O O . ARG B 1 205 ? 18.277 43.880 42.961 1.00 18.61 205 ARG B O 1
ATOM 4532 N N . GLU B 1 206 ? 16.383 42.857 42.301 1.00 17.30 206 GLU B N 1
ATOM 4533 C CA . GLU B 1 206 ? 16.510 43.271 40.906 1.00 17.38 206 GLU B CA 1
ATOM 4534 C C . GLU B 1 206 ? 16.399 44.788 40.783 1.00 17.43 206 GLU B C 1
ATOM 4535 O O . GLU B 1 206 ? 17.238 45.424 40.145 1.00 17.95 206 GLU B O 1
ATOM 4541 N N . ALA B 1 207 ? 15.365 45.355 41.404 1.00 16.95 207 ALA B N 1
ATOM 4542 C CA . ALA B 1 207 ? 15.113 46.796 41.332 1.00 17.06 207 ALA B CA 1
ATOM 4543 C C . ALA B 1 207 ? 16.282 47.626 41.864 1.00 17.90 207 ALA B C 1
ATOM 4544 O O . ALA B 1 207 ? 16.603 48.666 41.288 1.00 18.29 207 ALA B O 1
ATOM 4546 N N . LYS B 1 208 ? 16.921 47.157 42.938 1.00 18.31 208 LYS B N 1
ATOM 4547 C CA . LYS B 1 208 ? 18.097 47.834 43.494 1.00 19.29 208 LYS B CA 1
ATOM 4548 C C . LYS B 1 208 ? 19.249 47.849 42.498 1.00 19.96 208 LYS B C 1
ATOM 4549 O O . LYS B 1 208 ? 19.823 48.905 42.237 1.00 20.51 208 LYS B O 1
ATOM 4555 N N . ALA B 1 209 ? 19.581 46.685 41.942 1.00 19.94 209 ALA B N 1
ATOM 4556 C CA . ALA B 1 209 ? 20.662 46.593 40.955 1.00 20.68 209 ALA B CA 1
ATOM 4557 C C . ALA B 1 209 ? 20.364 47.439 39.717 1.00 20.55 209 ALA B C 1
ATOM 4558 O O . ALA B 1 209 ? 21.248 48.129 39.206 1.00 21.33 209 ALA B O 1
ATOM 4560 N N . GLN B 1 210 ? 19.111 47.395 39.263 1.00 19.66 210 GLN B N 1
ATOM 4561 C CA . GLN B 1 210 ? 18.683 48.111 38.060 1.00 19.53 210 GLN B CA 1
ATOM 4562 C C . GLN B 1 210 ? 18.688 49.635 38.210 1.00 19.81 210 GLN B C 1
ATOM 4563 O O . GLN B 1 210 ? 19.084 50.337 37.280 1.00 20.26 210 GLN B O 1
ATOM 4569 N N . ILE B 1 211 ? 18.253 50.148 39.362 1.00 19.65 211 ILE B N 1
ATOM 4570 C CA . ILE B 1 211 ? 18.278 51.605 39.589 1.00 20.07 211 ILE B CA 1
ATOM 4571 C C . ILE B 1 211 ? 19.708 52.127 39.789 1.00 21.22 211 ILE B C 1
ATOM 4572 O O . ILE B 1 211 ? 20.021 53.242 39.363 1.00 21.75 211 ILE B O 1
ATOM 4577 N N . LEU B 1 212 ? 20.573 51.329 40.415 1.00 21.70 212 LEU B N 1
ATOM 4578 C CA . LEU B 1 212 ? 21.998 51.684 40.506 1.00 22.98 212 LEU B CA 1
ATOM 4579 C C . LEU B 1 212 ? 22.662 51.714 39.127 1.00 23.56 212 LEU B C 1
ATOM 4580 O O . LEU B 1 212 ? 23.525 52.553 38.883 1.00 24.48 212 LEU B O 1
ATOM 4585 N N . GLU B 1 213 ? 22.255 50.813 38.234 1.00 26.17 213 GLU B N 1
ATOM 4586 C CA . GLU B 1 213 ? 22.742 50.815 36.850 1.00 27.27 213 GLU B CA 1
ATOM 4587 C C . GLU B 1 213 ? 22.240 52.051 36.086 1.00 27.70 213 GLU B C 1
ATOM 4588 O O . GLU B 1 213 ? 23.011 52.701 35.382 1.00 29.01 213 GLU B O 1
ATOM 4594 N N . ALA B 1 214 ? 20.957 52.375 36.250 1.00 26.75 214 ALA B N 1
ATOM 4595 C CA . ALA B 1 214 ? 20.325 53.479 35.518 1.00 27.19 214 ALA B CA 1
ATOM 4596 C C . ALA B 1 214 ? 20.728 54.864 36.033 1.00 28.07 214 ALA B C 1
ATOM 4597 O O . ALA B 1 214 ? 21.080 55.738 35.241 1.00 29.29 214 ALA B O 1
ATOM 4599 N N . GLU B 1 215 ? 20.665 55.054 37.350 1.00 27.62 215 GLU B N 1
ATOM 4600 C CA . GLU B 1 215 ? 20.841 56.378 37.976 1.00 28.45 215 GLU B CA 1
ATOM 4601 C C . GLU B 1 215 ? 22.069 56.543 38.890 1.00 29.28 215 GLU B C 1
ATOM 4602 O O . GLU B 1 215 ? 22.384 57.667 39.292 1.00 30.27 215 GLU B O 1
ATOM 4608 N N . GLY B 1 216 ? 22.754 55.448 39.219 1.00 29.03 216 GLY B N 1
ATOM 4609 C CA . GLY B 1 216 ? 23.905 55.494 40.127 1.00 29.89 216 GLY B CA 1
ATOM 4610 C C . GLY B 1 216 ? 23.574 55.768 41.588 1.00 29.49 216 GLY B C 1
ATOM 4611 O O . GLY B 1 216 ? 24.453 56.137 42.364 1.00 30.48 216 GLY B O 1
ATOM 4612 N N . GLN B 1 217 ? 22.315 55.582 41.975 1.00 28.23 217 GLN B N 1
ATOM 4613 C CA . GLN B 1 217 ? 21.893 55.821 43.352 1.00 27.90 217 GLN B CA 1
ATOM 4614 C C . GLN B 1 217 ? 20.571 55.143 43.650 1.00 26.29 217 GLN B C 1
ATOM 4615 O O . GLN B 1 217 ? 19.824 54.772 42.742 1.00 25.53 217 GLN B O 1
ATOM 4621 N N . LEU B 1 218 ? 20.302 54.981 44.940 1.00 25.85 218 LEU B N 1
ATOM 4622 C CA . LEU B 1 218 ? 19.067 54.366 45.401 1.00 24.49 218 LEU B CA 1
ATOM 4623 C C . LEU B 1 218 ? 17.934 55.377 45.227 1.00 24.24 218 LEU B C 1
ATOM 4624 O O . LEU B 1 218 ? 18.186 56.585 45.185 1.00 25.23 218 LEU B O 1
ATOM 4629 N N . PRO B 1 219 ? 16.684 54.892 45.109 1.00 23.01 219 PRO B N 1
ATOM 4630 C CA . PRO B 1 219 ? 15.573 55.825 44.936 1.00 22.91 219 PRO B CA 1
ATOM 4631 C C . PRO B 1 219 ? 15.309 56.655 46.192 1.00 23.30 219 PRO B C 1
ATOM 4632 O O . PRO B 1 219 ? 15.647 56.237 47.305 1.00 23.31 219 PRO B O 1
ATOM 4636 N N . ASP B 1 220 ? 14.718 57.827 46.000 1.00 23.76 220 ASP B N 1
ATOM 4637 C CA . ASP B 1 220 ? 14.269 58.651 47.116 1.00 24.21 220 ASP B CA 1
ATOM 4638 C C . ASP B 1 220 ? 13.009 58.064 47.743 1.00 23.07 220 ASP B C 1
ATOM 4639 O O . ASP B 1 220 ? 12.853 58.112 48.966 1.00 23.23 220 ASP B O 1
ATOM 4644 N N . VAL B 1 221 ? 12.125 57.512 46.905 1.00 22.00 221 VAL B N 1
ATOM 4645 C CA . VAL B 1 221 ? 10.893 56.860 47.360 1.00 20.97 221 VAL B CA 1
ATOM 4646 C C . VAL B 1 221 ? 10.619 55.577 46.562 1.00 19.81 221 VAL B C 1
ATOM 4647 O O . VAL B 1 221 ? 10.893 55.513 45.362 1.00 19.78 221 VAL B O 1
ATOM 4651 N N . ILE B 1 222 ? 10.083 54.564 47.241 1.00 18.92 222 ILE B N 1
ATOM 4652 C CA . ILE B 1 222 ? 9.515 53.382 46.588 1.00 17.95 222 ILE B CA 1
ATOM 4653 C C . ILE B 1 222 ? 8.036 53.336 46.946 1.00 17.46 222 ILE B C 1
ATOM 4654 O O . ILE B 1 222 ? 7.690 53.376 48.129 1.00 17.54 222 ILE B O 1
ATOM 4659 N N . VAL B 1 223 ? 7.183 53.248 45.925 1.00 17.07 223 VAL B N 1
ATOM 4660 C CA . VAL B 1 223 ? 5.727 53.246 46.096 1.00 16.74 223 VAL B CA 1
ATOM 4661 C C . VAL B 1 223 ? 5.175 51.916 45.592 1.00 16.02 223 VAL B C 1
ATOM 4662 O O . VAL B 1 223 ? 5.479 51.501 44.479 1.00 15.91 223 VAL B O 1
ATOM 4666 N N . ALA B 1 224 ? 4.364 51.255 46.414 1.00 15.65 224 ALA B N 1
ATOM 4667 C CA . ALA B 1 224 ? 3.743 49.987 46.036 1.00 15.13 224 ALA B CA 1
ATOM 4668 C C . ALA B 1 224 ? 2.350 49.894 46.633 1.00 15.08 224 ALA B C 1
ATOM 4669 O O . ALA B 1 224 ? 2.121 50.363 47.751 1.00 15.29 224 ALA B O 1
ATOM 4671 N N . CYS B 1 225 ? 1.420 49.295 45.892 1.00 14.94 225 CYS B N 1
ATOM 4672 C CA . CYS B 1 225 ? 0.079 49.075 46.415 1.00 15.03 225 CYS B CA 1
ATOM 4673 C C . CYS B 1 225 ? 0.121 47.948 47.443 1.00 14.75 225 CYS B C 1
ATOM 4674 O O . CYS B 1 225 ? 0.999 47.083 47.390 1.00 14.51 225 CYS B O 1
ATOM 4677 N N . VAL B 1 226 ? -0.812 47.994 48.389 1.00 14.90 226 VAL B N 1
ATOM 4678 C CA . VAL B 1 226 ? -0.867 47.045 49.498 1.00 14.87 226 VAL B CA 1
ATOM 4679 C C . VAL B 1 226 ? -2.273 46.464 49.604 1.00 15.00 226 VAL B C 1
ATOM 4680 O O . VAL B 1 226 ? -3.234 47.187 49.893 1.00 15.40 226 VAL B O 1
ATOM 4684 N N . GLY B 1 227 ? -2.383 45.166 49.326 1.00 14.81 227 GLY B N 1
ATOM 4685 C CA . GLY B 1 227 ? -3.557 44.384 49.687 1.00 15.08 227 GLY B CA 1
ATOM 4686 C C . GLY B 1 227 ? -3.228 43.724 51.011 1.00 15.25 227 GLY B C 1
ATOM 4687 O O . GLY B 1 227 ? -3.294 44.362 52.066 1.00 15.66 227 GLY B O 1
ATOM 4688 N N . GLY B 1 228 ? -2.843 42.452 50.948 1.00 15.12 228 GLY B N 1
ATOM 4689 C CA . GLY B 1 228 ? -2.196 41.773 52.064 1.00 15.30 228 GLY B CA 1
ATOM 4690 C C . GLY B 1 228 ? -0.762 42.243 52.261 1.00 15.00 228 GLY B C 1
ATOM 4691 O O . GLY B 1 228 ? -0.252 42.222 53.384 1.00 15.30 228 GLY B O 1
ATOM 4692 N N . GLY B 1 229 ? -0.113 42.660 51.169 1.00 14.48 229 GLY B N 1
ATOM 4693 C CA . GLY B 1 229 ? 1.190 43.323 51.221 1.00 14.33 229 GLY B CA 1
ATOM 4694 C C . GLY B 1 229 ? 2.390 42.641 50.580 1.00 14.14 229 GLY B C 1
ATOM 4695 O O . GLY B 1 229 ? 3.519 43.073 50.815 1.00 14.19 229 GLY B O 1
ATOM 4696 N N . SER B 1 230 ? 2.180 41.584 49.790 1.00 14.05 230 SER B N 1
ATOM 4697 C CA . SER B 1 230 ? 3.311 40.809 49.243 1.00 14.08 230 SER B CA 1
ATOM 4698 C C . SER B 1 230 ? 4.162 41.527 48.187 1.00 13.86 230 SER B C 1
ATOM 4699 O O . SER B 1 230 ? 5.387 41.443 48.259 1.00 13.93 230 SER B O 1
ATOM 4702 N N . ASN B 1 231 ? 3.553 42.215 47.217 1.00 13.66 231 ASN B N 1
ATOM 4703 C CA . ASN B 1 231 ? 4.364 42.941 46.216 1.00 13.65 231 ASN B CA 1
ATOM 4704 C C . ASN B 1 231 ? 5.125 44.084 46.881 1.00 13.75 231 ASN B C 1
ATOM 4705 O O . ASN B 1 231 ? 6.284 44.341 46.537 1.00 13.90 231 ASN B O 1
ATOM 4710 N N . ALA B 1 232 ? 4.488 44.736 47.855 1.00 13.82 232 ALA B N 1
ATOM 4711 C CA . ALA B 1 232 ? 5.127 45.814 48.608 1.00 14.13 232 ALA B CA 1
ATOM 4712 C C . ALA B 1 232 ? 6.300 45.290 49.437 1.00 14.48 232 ALA B C 1
ATOM 4713 O O . ALA B 1 232 ? 7.389 45.855 49.370 1.00 14.76 232 ALA B O 1
ATOM 4715 N N . MET B 1 233 ? 6.098 44.205 50.189 1.00 14.67 233 MET B N 1
ATOM 4716 C CA . MET B 1 233 ? 7.211 43.605 50.944 1.00 15.14 233 MET B CA 1
ATOM 4717 C C . MET B 1 233 ? 8.337 43.147 50.027 1.00 15.18 233 MET B C 1
ATOM 4718 O O . MET B 1 233 ? 9.510 43.318 50.358 1.00 15.53 233 MET B O 1
ATOM 4723 N N . GLY B 1 234 ? 7.982 42.589 48.871 1.00 14.91 234 GLY B N 1
ATOM 4724 C CA . GLY B 1 234 ? 8.968 42.133 47.901 1.00 15.14 234 GLY B CA 1
ATOM 4725 C C . GLY B 1 234 ? 9.896 43.232 47.417 1.00 15.32 234 GLY B C 1
ATOM 4726 O O . GLY B 1 234 ? 11.111 43.045 47.360 1.00 15.76 234 GLY B O 1
ATOM 4727 N N . ILE B 1 235 ? 9.330 44.384 47.069 1.00 15.15 235 ILE B N 1
ATOM 4728 C CA . ILE B 1 235 ? 10.146 45.510 46.617 1.00 15.50 235 ILE B CA 1
ATOM 4729 C C . ILE B 1 235 ? 10.772 46.284 47.788 1.00 15.98 235 ILE B C 1
ATOM 4730 O O . ILE B 1 235 ? 11.896 46.758 47.657 1.00 16.47 235 ILE B O 1
ATOM 4735 N N . PHE B 1 236 ? 10.064 46.399 48.917 1.00 16.00 236 PHE B N 1
ATOM 4736 C CA . PHE B 1 236 ? 10.576 47.117 50.102 1.00 16.63 236 PHE B CA 1
ATOM 4737 C C . PHE B 1 236 ? 11.775 46.440 50.753 1.00 17.27 236 PHE B C 1
ATOM 4738 O O . PHE B 1 236 ? 12.740 47.114 51.117 1.00 17.90 236 PHE B O 1
ATOM 4746 N N . TYR B 1 237 ? 11.690 45.121 50.933 1.00 17.31 237 TYR B N 1
ATOM 4747 C CA . TYR B 1 237 ? 12.555 44.404 51.890 1.00 18.02 237 TYR B CA 1
ATOM 4748 C C . TYR B 1 237 ? 14.062 44.630 51.707 1.00 18.74 237 TYR B C 1
ATOM 4749 O O . TYR B 1 237 ? 14.747 44.916 52.690 1.00 19.40 237 TYR B O 1
ATOM 4758 N N . PRO B 1 238 ? 14.576 44.542 50.460 1.00 18.75 238 PRO B N 1
ATOM 4759 C CA . PRO B 1 238 ? 16.010 44.806 50.261 1.00 19.59 238 PRO B CA 1
ATOM 4760 C C . PRO B 1 238 ? 16.463 46.256 50.507 1.00 20.18 238 PRO B C 1
ATOM 4761 O O . PRO B 1 238 ? 17.666 46.489 50.637 1.00 21.05 238 PRO B O 1
ATOM 4765 N N . PHE B 1 239 ? 15.524 47.206 50.565 1.00 19.97 239 PHE B N 1
ATOM 4766 C CA . PHE B 1 239 ? 15.825 48.610 50.885 1.00 20.70 239 PHE B CA 1
ATOM 4767 C C . PHE B 1 239 ? 15.570 49.013 52.346 1.00 21.33 239 PHE B C 1
ATOM 4768 O O . PHE B 1 239 ? 15.827 50.163 52.703 1.00 21.98 239 PHE B O 1
ATOM 4776 N N . VAL B 1 240 ? 15.077 48.099 53.187 1.00 21.37 240 VAL B N 1
ATOM 4777 C CA . VAL B 1 240 ? 14.699 48.445 54.573 1.00 22.08 240 VAL B CA 1
ATOM 4778 C C . VAL B 1 240 ? 15.874 49.031 55.367 1.00 23.52 240 VAL B C 1
ATOM 4779 O O . VAL B 1 240 ? 15.691 50.002 56.102 1.00 24.13 240 VAL B O 1
ATOM 4783 N N . ASN B 1 241 ? 17.063 48.451 55.201 1.00 24.27 241 ASN B N 1
ATOM 4784 C CA . ASN B 1 241 ? 18.276 48.922 55.887 1.00 25.82 241 ASN B CA 1
ATOM 4785 C C . ASN B 1 241 ? 18.962 50.120 55.211 1.00 26.44 241 ASN B C 1
ATOM 4786 O O . ASN B 1 241 ? 19.936 50.646 55.749 1.00 27.70 241 ASN B O 1
ATOM 4791 N N . ASP B 1 242 ? 18.474 50.533 54.040 1.00 25.74 242 ASP B N 1
ATOM 4792 C CA . ASP B 1 242 ? 18.921 51.771 53.393 1.00 26.36 242 ASP B CA 1
ATOM 4793 C C . ASP B 1 242 ? 18.077 52.921 53.937 1.00 26.60 242 ASP B C 1
ATOM 4794 O O . ASP B 1 242 ? 16.984 53.195 53.433 1.00 25.80 242 ASP B O 1
ATOM 4799 N N . LYS B 1 243 ? 18.602 53.584 54.970 1.00 27.88 243 LYS B N 1
ATOM 4800 C CA . LYS B 1 243 ? 17.833 54.530 55.795 1.00 28.38 243 LYS B CA 1
ATOM 4801 C C . LYS B 1 243 ? 17.162 55.668 55.022 1.00 28.27 243 LYS B C 1
ATOM 4802 O O . LYS B 1 243 ? 16.039 56.058 55.349 1.00 28.13 243 LYS B O 1
ATOM 4804 N N . LYS B 1 244 ? 17.838 56.181 53.995 1.00 28.48 244 LYS B N 1
ATOM 4805 C CA . LYS B 1 244 ? 17.328 57.322 53.224 1.00 28.58 244 LYS B CA 1
ATOM 4806 C C . LYS B 1 244 ? 16.259 56.981 52.176 1.00 27.01 244 LYS B C 1
ATOM 4807 O O . LYS B 1 244 ? 15.654 57.891 51.613 1.00 27.19 244 LYS B O 1
ATOM 4813 N N . VAL B 1 245 ? 16.025 55.693 51.915 1.00 25.60 245 VAL B N 1
ATOM 4814 C CA . VAL B 1 245 ? 14.982 55.273 50.970 1.00 24.24 245 VAL B CA 1
ATOM 4815 C C . VAL B 1 245 ? 13.625 55.296 51.677 1.00 23.61 245 VAL B C 1
ATOM 4816 O O . VAL B 1 245 ? 13.385 54.506 52.592 1.00 23.33 245 VAL B O 1
ATOM 4820 N N . LYS B 1 246 ? 12.750 56.207 51.254 1.00 23.49 246 LYS B N 1
ATOM 4821 C CA . LYS B 1 246 ? 11.383 56.285 51.775 1.00 22.98 246 LYS B CA 1
ATOM 4822 C C . LYS B 1 246 ? 10.541 55.158 51.172 1.00 21.45 246 LYS B C 1
ATOM 4823 O O . LYS B 1 246 ? 10.671 54.855 49.986 1.00 20.91 246 LYS B O 1
ATOM 4829 N N . LEU B 1 247 ? 9.685 54.550 51.994 1.00 20.79 247 LEU B N 1
ATOM 4830 C CA . LEU B 1 247 ? 8.828 53.437 51.573 1.00 19.56 247 LEU B CA 1
ATOM 4831 C C . LEU B 1 247 ? 7.374 53.828 51.791 1.00 19.34 247 LEU B C 1
ATOM 4832 O O . LEU B 1 247 ? 6.994 54.160 52.914 1.00 19.82 247 LEU B O 1
ATOM 4837 N N . VAL B 1 248 ? 6.574 53.801 50.723 1.00 18.69 248 VAL B N 1
ATOM 4838 C CA . VAL B 1 248 ? 5.156 54.178 50.792 1.00 18.64 248 VAL B CA 1
ATOM 4839 C C . VAL B 1 248 ? 4.281 53.032 50.301 1.00 17.72 248 VAL B C 1
ATOM 4840 O O . VAL B 1 248 ? 4.409 52.604 49.156 1.00 17.23 248 VAL B O 1
ATOM 4844 N N . GLY B 1 249 ? 3.405 52.543 51.177 1.00 17.60 249 GLY B N 1
ATOM 4845 C CA . GLY B 1 249 ? 2.408 51.538 50.824 1.00 16.97 249 GLY B CA 1
ATOM 4846 C C . GLY B 1 249 ? 1.075 52.208 50.555 1.00 17.21 249 GLY B C 1
ATOM 4847 O O . GLY B 1 249 ? 0.640 53.052 51.339 1.00 17.82 249 GLY B O 1
ATOM 4848 N N . VAL B 1 250 ? 0.428 51.841 49.451 1.00 16.83 250 VAL B N 1
ATOM 4849 C CA . VAL B 1 250 ? -0.835 52.466 49.042 1.00 17.19 250 VAL B CA 1
ATOM 4850 C C . VAL B 1 250 ? -1.975 51.451 49.133 1.00 17.02 250 VAL B C 1
ATOM 4851 O O . VAL B 1 250 ? -2.039 50.515 48.344 1.00 16.56 250 VAL B O 1
ATOM 4855 N N . GLU B 1 251 ? -2.877 51.651 50.091 1.00 17.59 251 GLU B N 1
ATOM 4856 C CA . GLU B 1 251 ? -4.059 50.795 50.237 1.00 17.65 251 GLU B CA 1
ATOM 4857 C C . GLU B 1 251 ? -5.233 51.318 49.409 1.00 17.97 251 GLU B C 1
ATOM 4858 O O . GLU B 1 251 ? -5.207 52.448 48.908 1.00 18.34 251 GLU B O 1
ATOM 4864 N N . ALA B 1 252 ? -6.262 50.484 49.275 1.00 17.94 252 ALA B N 1
ATOM 4865 C CA . ALA B 1 252 ? -7.473 50.850 48.544 1.00 18.40 252 ALA B CA 1
ATOM 4866 C C . ALA B 1 252 ? -8.342 51.774 49.394 1.00 19.24 252 ALA B C 1
ATOM 4867 O O . ALA B 1 252 ? -8.848 51.364 50.438 1.00 19.48 252 ALA B O 1
ATOM 4869 N N . GLY B 1 253 ? -8.489 53.016 48.941 1.00 19.78 253 GLY B N 1
ATOM 4870 C CA . GLY B 1 253 ? -9.379 53.998 49.565 1.00 20.82 253 GLY B CA 1
ATOM 4871 C C . GLY B 1 253 ? -10.836 53.843 49.164 1.00 21.43 253 GLY B C 1
ATOM 4872 O O . GLY B 1 253 ? -11.715 54.444 49.794 1.00 22.33 253 GLY B O 1
ATOM 4873 N N . GLY B 1 254 ? -11.095 53.075 48.101 1.00 21.08 254 GLY B N 1
ATOM 4874 C CA . GLY B 1 254 ? -12.459 52.723 47.700 1.00 21.74 254 GLY B CA 1
ATOM 4875 C C . GLY B 1 254 ? -13.314 53.930 47.351 1.00 22.90 254 GLY B C 1
ATOM 4876 O O . GLY B 1 254 ? -12.929 54.748 46.511 1.00 22.93 254 GLY B O 1
ATOM 4877 N N . LYS B 1 255 ? -14.455 54.055 48.030 1.00 23.97 255 LYS B N 1
ATOM 4878 C CA . LYS B 1 255 ? -15.355 55.202 47.866 1.00 25.37 255 LYS B CA 1
ATOM 4879 C C . LYS B 1 255 ? -14.978 56.367 48.804 1.00 26.05 255 LYS B C 1
ATOM 4880 O O . LYS B 1 255 ? -15.701 57.366 48.861 1.00 27.22 255 LYS B O 1
ATOM 4886 N N . GLY B 1 256 ? -13.874 56.228 49.547 1.00 25.49 256 GLY B N 1
ATOM 4887 C CA . GLY B 1 256 ? -13.413 57.235 50.506 1.00 26.27 256 GLY B CA 1
ATOM 4888 C C . GLY B 1 256 ? -13.163 56.595 51.861 1.00 26.24 256 GLY B C 1
ATOM 4889 O O . GLY B 1 256 ? -13.861 55.652 52.245 1.00 26.14 256 GLY B O 1
ATOM 4890 N N . LEU B 1 257 ? -12.180 57.119 52.592 1.00 26.52 257 LEU B N 1
ATOM 4891 C CA . LEU B 1 257 ? -11.782 56.550 53.890 1.00 26.62 257 LEU B CA 1
ATOM 4892 C C . LEU B 1 257 ? -12.835 56.674 54.998 1.00 28.03 257 LEU B C 1
ATOM 4893 O O . LEU B 1 257 ? -12.774 55.927 55.973 1.00 28.05 257 LEU B O 1
ATOM 4898 N N . GLU B 1 258 ? -13.781 57.607 54.855 1.00 29.45 258 GLU B N 1
ATOM 4899 C CA . GLU B 1 258 ? -14.897 57.750 55.801 1.00 30.98 258 GLU B CA 1
ATOM 4900 C C . GLU B 1 258 ? -16.238 57.264 55.225 1.00 31.39 258 GLU B C 1
ATOM 4901 O O . GLU B 1 258 ? -17.288 57.548 55.797 1.00 32.63 258 GLU B O 1
ATOM 4907 N N . SER B 1 259 ? -16.193 56.511 54.121 1.00 30.48 259 SER B N 1
ATOM 4908 C CA . SER B 1 259 ? -17.398 56.035 53.428 1.00 30.97 259 SER B CA 1
ATOM 4909 C C . SER B 1 259 ? -17.857 54.645 53.875 1.00 30.90 259 SER B C 1
ATOM 4910 O O . SER B 1 259 ? -18.960 54.223 53.527 1.00 31.43 259 SER B O 1
ATOM 4913 N N . GLY B 1 260 ? -17.004 53.924 54.603 1.00 30.48 260 GLY B N 1
ATOM 4914 C CA . GLY B 1 260 ? -17.267 52.529 54.959 1.00 30.47 260 GLY B CA 1
ATOM 4915 C C . GLY B 1 260 ? -17.140 51.533 53.811 1.00 29.73 260 GLY B C 1
ATOM 4916 O O . GLY B 1 260 ? -17.560 50.384 53.952 1.00 29.80 260 GLY B O 1
ATOM 4917 N N . LYS B 1 261 ? -16.561 51.964 52.685 1.00 27.58 261 LYS B N 1
ATOM 4918 C CA . LYS B 1 261 ? -16.372 51.123 51.503 1.00 26.76 261 LYS B CA 1
ATOM 4919 C C . LYS B 1 261 ? -14.949 51.326 50.992 1.00 25.72 261 LYS B C 1
ATOM 4920 O O . LYS B 1 261 ? -14.718 52.052 50.024 1.00 25.88 261 LYS B O 1
ATOM 4922 N N . HIS B 1 262 ? -14.010 50.689 51.686 1.00 25.05 262 HIS B N 1
ATOM 4923 C CA . HIS B 1 262 ? -12.577 50.741 51.369 1.00 24.26 262 HIS B CA 1
ATOM 4924 C C . HIS B 1 262 ? -11.915 49.458 51.877 1.00 23.38 262 HIS B C 1
ATOM 4925 O O . HIS B 1 262 ? -12.613 48.570 52.380 1.00 23.57 262 HIS B O 1
ATOM 4932 N N . SER B 1 263 ? -10.594 49.347 51.708 1.00 22.67 263 SER B N 1
ATOM 4933 C CA A SER B 1 263 ? -9.822 48.205 52.208 0.50 21.88 263 SER B CA 1
ATOM 4934 C CA B SER B 1 263 ? -9.828 48.205 52.221 0.50 21.87 263 SER B CA 1
ATOM 4935 C C . SER B 1 263 ? -8.532 48.667 52.894 1.00 21.71 263 SER B C 1
ATOM 4936 O O . SER B 1 263 ? -7.535 47.932 52.930 1.00 21.06 263 SER B O 1
ATOM 4941 N N . ALA B 1 264 ? -8.553 49.882 53.442 1.00 22.60 264 ALA B N 1
ATOM 4942 C CA . ALA B 1 264 ? -7.389 50.467 54.095 1.00 23.03 264 ALA B CA 1
ATOM 4943 C C . ALA B 1 264 ? -7.256 49.966 55.538 1.00 23.17 264 ALA B C 1
ATOM 4944 O O . ALA B 1 264 ? -7.593 50.669 56.490 1.00 24.11 264 ALA B O 1
ATOM 4946 N N . SER B 1 265 ? -6.742 48.745 55.676 1.00 22.45 265 SER B N 1
ATOM 4947 C CA . SER B 1 265 ? -6.633 48.065 56.977 1.00 22.65 265 SER B CA 1
ATOM 4948 C C . SER B 1 265 ? -5.679 48.769 57.940 1.00 23.67 265 SER B C 1
ATOM 4949 O O . SER B 1 265 ? -6.004 48.954 59.110 1.00 24.32 265 SER B O 1
ATOM 4952 N N . LEU B 1 266 ? -4.502 49.147 57.450 1.00 24.07 266 LEU B N 1
ATOM 4953 C CA . LEU B 1 266 ? -3.535 49.906 58.252 1.00 25.60 266 LEU B CA 1
ATOM 4954 C C . LEU B 1 266 ? -4.066 51.286 58.647 1.00 27.79 266 LEU B C 1
ATOM 4955 O O . LEU B 1 266 ? -3.830 51.747 59.763 1.00 29.20 266 LEU B O 1
ATOM 4960 N N . ASN B 1 267 ? -4.790 51.926 57.734 1.00 28.59 267 ASN B N 1
ATOM 4961 C CA . ASN B 1 267 ? -5.298 53.281 57.945 1.00 30.86 267 ASN B CA 1
ATOM 4962 C C . ASN B 1 267 ? -6.449 53.316 58.954 1.00 31.91 267 ASN B C 1
ATOM 4963 O O . ASN B 1 267 ? -6.442 54.136 59.875 1.00 33.94 267 ASN B O 1
ATOM 4968 N N . ALA B 1 268 ? -7.429 52.431 58.766 1.00 30.97 268 ALA B N 1
ATOM 4969 C CA . ALA B 1 268 ? -8.689 52.464 59.528 1.00 32.18 268 ALA B CA 1
ATOM 4970 C C . ALA B 1 268 ? -8.995 51.217 60.370 1.00 31.63 268 ALA B C 1
ATOM 4971 O O . ALA B 1 268 ? -9.930 51.244 61.172 1.00 33.13 268 ALA B O 1
ATOM 4973 N N . GLY B 1 269 ? -8.225 50.141 60.205 1.00 30.06 269 GLY B N 1
ATOM 4974 C CA . GLY B 1 269 ? -8.523 48.865 60.864 1.00 29.46 269 GLY B CA 1
ATOM 4975 C C . GLY B 1 269 ? -8.136 48.821 62.331 1.00 30.45 269 GLY B C 1
ATOM 4976 O O . GLY B 1 269 ? -7.465 49.726 62.841 1.00 31.61 269 GLY B O 1
ATOM 4977 N N . GLN B 1 270 ? -8.579 47.758 63.001 1.00 30.28 270 GLN B N 1
ATOM 4978 C CA . GLN B 1 270 ? -8.278 47.503 64.410 1.00 31.31 270 GLN B CA 1
ATOM 4979 C C . GLN B 1 270 ? -7.385 46.269 64.515 1.00 29.44 270 GLN B C 1
ATOM 4980 O O . GLN B 1 270 ? -7.478 45.357 63.690 1.00 27.85 270 GLN B O 1
ATOM 4986 N N . VAL B 1 271 ? -6.544 46.236 65.546 1.00 29.68 271 VAL B N 1
ATOM 4987 C CA . VAL B 1 271 ? -5.607 45.131 65.745 1.00 28.36 271 VAL B CA 1
ATOM 4988 C C . VAL B 1 271 ? -6.350 43.940 66.354 1.00 28.12 271 VAL B C 1
ATOM 4989 O O . VAL B 1 271 ? -7.105 44.098 67.316 1.00 29.60 271 VAL B O 1
ATOM 4993 N N . GLY B 1 272 ? -6.138 42.755 65.787 1.00 26.51 272 GLY B N 1
ATOM 4994 C CA . GLY B 1 272 ? -6.822 41.546 66.250 1.00 26.60 272 GLY B CA 1
ATOM 4995 C C . GLY B 1 272 ? -6.380 40.298 65.511 1.00 25.17 272 GLY B C 1
ATOM 4996 O O . GLY B 1 272 ? -5.600 40.376 64.558 1.00 23.89 272 GLY B O 1
ATOM 4997 N N . VAL B 1 273 ? -6.888 39.150 65.954 1.00 25.53 273 VAL B N 1
ATOM 4998 C CA . VAL B 1 273 ? -6.526 37.854 65.381 1.00 24.73 273 VAL B CA 1
ATOM 4999 C C . VAL B 1 273 ? -7.505 37.446 64.281 1.00 24.72 273 VAL B C 1
ATOM 5000 O O . VAL B 1 273 ? -8.718 37.425 64.497 1.00 25.90 273 VAL B O 1
ATOM 5004 N N . SER B 1 274 ? -6.962 37.130 63.107 1.00 23.70 274 SER B N 1
ATOM 5005 C CA . SER B 1 274 ? -7.714 36.458 62.042 1.00 23.92 274 SER B CA 1
ATOM 5006 C C . SER B 1 274 ? -6.724 35.851 61.054 1.00 22.72 274 SER B C 1
ATOM 5007 O O . SER B 1 274 ? -5.595 36.335 60.923 1.00 21.63 274 SER B O 1
ATOM 5010 N N . HIS B 1 275 ? -7.144 34.774 60.392 1.00 22.97 275 HIS B N 1
ATOM 5011 C CA . HIS B 1 275 ? -6.277 33.993 59.502 1.00 22.56 275 HIS B CA 1
ATOM 5012 C C . HIS B 1 275 ? -4.958 33.589 60.184 1.00 21.72 275 HIS B C 1
ATOM 5013 O O . HIS B 1 275 ? -3.904 33.589 59.565 1.00 21.18 275 HIS B O 1
ATOM 5020 N N . GLY B 1 276 ? -5.027 33.261 61.473 1.00 21.68 276 GLY B N 1
ATOM 5021 C CA . GLY B 1 276 ? -3.856 32.822 62.223 1.00 21.21 276 GLY B CA 1
ATOM 5022 C C . GLY B 1 276 ? -2.794 33.858 62.554 1.00 20.11 276 GLY B C 1
ATOM 5023 O O . GLY B 1 276 ? -1.714 33.485 63.016 1.00 19.88 276 GLY B O 1
ATOM 5024 N N . MET B 1 277 ? -3.092 35.145 62.360 1.00 19.57 277 MET B N 1
ATOM 5025 C CA . MET B 1 277 ? -2.117 36.220 62.607 1.00 19.10 277 MET B CA 1
ATOM 5026 C C . MET B 1 277 ? -2.731 37.366 63.399 1.00 19.38 277 MET B C 1
ATOM 5027 O O . MET B 1 277 ? -3.931 37.628 63.291 1.00 19.92 277 MET B O 1
ATOM 5032 N N . LEU B 1 278 ? -1.886 38.045 64.173 1.00 19.33 278 LEU B N 1
ATOM 5033 C CA . LEU B 1 278 ? -2.243 39.280 64.861 1.00 19.89 278 LEU B CA 1
ATOM 5034 C C . LEU B 1 278 ? -1.802 40.450 63.986 1.00 19.69 278 LEU B C 1
ATOM 5035 O O . LEU B 1 278 ? -0.608 40.673 63.791 1.00 19.46 278 LEU B O 1
ATOM 5040 N N . SER B 1 279 ? -2.775 41.176 63.444 1.00 19.92 279 SER B N 1
ATOM 5041 C CA . SER B 1 279 ? -2.507 42.318 62.568 1.00 20.02 279 SER B CA 1
ATOM 5042 C C . SER B 1 279 ? -3.750 43.204 62.496 1.00 20.82 279 SER B C 1
ATOM 5043 O O . SER B 1 279 ? -4.706 42.972 63.235 1.00 21.29 279 SER B O 1
ATOM 5046 N N . TYR B 1 280 ? -3.732 44.216 61.626 1.00 21.17 280 TYR B N 1
ATOM 5047 C CA . TYR B 1 280 ? -4.886 45.103 61.442 1.00 22.15 280 TYR B CA 1
ATOM 5048 C C . TYR B 1 280 ? -5.931 44.474 60.523 1.00 21.79 280 TYR B C 1
ATOM 5049 O O . TYR B 1 280 ? -5.588 43.943 59.466 1.00 20.83 280 TYR B O 1
ATOM 5058 N N . PHE B 1 281 ? -7.196 44.546 60.940 1.00 33.82 281 PHE B N 1
ATOM 5059 C CA . PHE B 1 281 ? -8.350 44.137 60.129 1.00 35.54 281 PHE B CA 1
ATOM 5060 C C . PHE B 1 281 ? -9.449 45.182 60.282 1.00 38.00 281 PHE B C 1
ATOM 5061 O O . PHE B 1 281 ? -9.550 45.826 61.328 1.00 39.38 281 PHE B O 1
ATOM 5069 N N . LEU B 1 282 ? -10.276 45.344 59.251 1.00 38.87 282 LEU B N 1
ATOM 5070 C CA . LEU B 1 282 ? -11.415 46.265 59.320 1.00 41.80 282 LEU B CA 1
ATOM 5071 C C . LEU B 1 282 ? -12.555 45.649 60.134 1.00 45.98 282 LEU B C 1
ATOM 5072 O O . LEU B 1 282 ? -12.916 44.491 59.915 1.00 46.81 282 LEU B O 1
ATOM 5077 N N . GLN B 1 283 ? -13.105 46.432 61.066 1.00 49.09 283 GLN B N 1
ATOM 5078 C CA . GLN B 1 283 ? -14.217 46.008 61.928 1.00 53.75 283 GLN B CA 1
ATOM 5079 C C . GLN B 1 283 ? -15.321 47.062 61.948 1.00 57.31 283 GLN B C 1
ATOM 5080 O O . GLN B 1 283 ? -15.048 48.260 62.024 1.00 57.13 283 GLN B O 1
ATOM 5086 N N . ILE B 1 289 ? -15.462 42.295 62.519 1.00 63.22 289 ILE B N 1
ATOM 5087 C CA . ILE B 1 289 ? -15.195 41.840 61.157 1.00 60.76 289 ILE B CA 1
ATOM 5088 C C . ILE B 1 289 ? -16.082 42.576 60.155 1.00 61.65 289 ILE B C 1
ATOM 5089 O O . ILE B 1 289 ? -17.307 42.433 60.192 1.00 65.85 289 ILE B O 1
ATOM 5091 N N . LYS B 1 290 ? -15.458 43.357 59.270 1.00 57.97 290 LYS B N 1
ATOM 5092 C CA . LYS B 1 290 ? -16.169 44.207 58.308 1.00 58.32 290 LYS B CA 1
ATOM 5093 C C . LYS B 1 290 ? -15.708 43.893 56.880 1.00 54.88 290 LYS B C 1
ATOM 5094 O O . LYS B 1 290 ? -14.501 43.793 56.634 1.00 51.08 290 LYS B O 1
ATOM 5100 N N . PRO B 1 291 ? -16.661 43.743 55.932 1.00 56.25 291 PRO B N 1
ATOM 5101 C CA . PRO B 1 291 ? -16.271 43.476 54.546 1.00 53.32 291 PRO B CA 1
ATOM 5102 C C . PRO B 1 291 ? -15.660 44.705 53.875 1.00 49.67 291 PRO B C 1
ATOM 5103 O O . PRO B 1 291 ? -16.131 45.825 54.090 1.00 50.91 291 PRO B O 1
ATOM 5107 N N . SER B 1 292 ? -14.623 44.485 53.073 1.00 45.57 292 SER B N 1
ATOM 5108 C CA . SER B 1 292 ? -13.917 45.569 52.396 1.00 42.03 292 SER B CA 1
ATOM 5109 C C . SER B 1 292 ? -14.483 45.805 50.993 1.00 41.35 292 SER B C 1
ATOM 5110 O O . SER B 1 292 ? -15.352 45.062 50.526 1.00 43.44 292 SER B O 1
ATOM 5113 N N . HIS B 1 293 ? -13.999 46.861 50.345 1.00 38.40 293 HIS B N 1
ATOM 5114 C CA . HIS B 1 293 ? -14.355 47.183 48.964 1.00 37.38 293 HIS B CA 1
ATOM 5115 C C . HIS B 1 293 ? -13.178 47.834 48.238 1.00 33.44 293 HIS B C 1
ATOM 5116 O O . HIS B 1 293 ? -12.450 48.642 48.815 1.00 32.20 293 HIS B O 1
ATOM 5123 N N . SER B 1 294 ? -13.015 47.474 46.969 1.00 31.69 294 SER B N 1
ATOM 5124 C CA . SER B 1 294 ? -12.149 48.203 46.047 1.00 28.81 294 SER B CA 1
ATOM 5125 C C . SER B 1 294 ? -12.561 47.879 44.619 1.00 28.50 294 SER B C 1
ATOM 5126 O O . SER B 1 294 ? -13.048 46.782 44.341 1.00 29.64 294 SER B O 1
ATOM 5129 N N . ILE B 1 295 ? -12.373 48.842 43.722 1.00 27.04 295 ILE B N 1
ATOM 5130 C CA . ILE B 1 295 ? -12.512 48.597 42.287 1.00 26.51 295 ILE B CA 1
ATOM 5131 C C . ILE B 1 295 ? -11.425 47.630 41.788 1.00 24.93 295 ILE B C 1
ATOM 5132 O O . ILE B 1 295 ? -11.639 46.916 40.806 1.00 25.17 295 ILE B O 1
ATOM 5137 N N . ALA B 1 296 ? -10.270 47.628 42.463 1.00 23.45 296 ALA B N 1
ATOM 5138 C CA . ALA B 1 296 ? -9.188 46.683 42.184 1.00 22.52 296 ALA B CA 1
ATOM 5139 C C . ALA B 1 296 ? -9.439 45.388 42.966 1.00 24.06 296 ALA B C 1
ATOM 5140 O O . ALA B 1 296 ? -9.322 45.390 44.197 1.00 24.16 296 ALA B O 1
ATOM 5142 N N . PRO B 1 297 ? -9.776 44.281 42.265 1.00 25.57 297 PRO B N 1
ATOM 5143 C CA . PRO B 1 297 ? -10.168 43.035 42.957 1.00 27.72 297 PRO B CA 1
ATOM 5144 C C . PRO B 1 297 ? -9.133 42.507 43.959 1.00 27.22 297 PRO B C 1
ATOM 5145 O O . PRO B 1 297 ? -9.493 42.047 45.044 1.00 28.41 297 PRO B O 1
ATOM 5149 N N . GLY B 1 298 ? -7.861 42.583 43.584 1.00 25.71 298 GLY B N 1
ATOM 5150 C CA . GLY B 1 298 ? -6.761 42.128 44.426 1.00 25.31 298 GLY B CA 1
ATOM 5151 C C . GLY B 1 298 ? -6.536 42.907 45.713 1.00 24.84 298 GLY B C 1
ATOM 5152 O O . GLY B 1 298 ? -5.863 42.411 46.610 1.00 24.58 298 GLY B O 1
ATOM 5153 N N . LEU B 1 299 ? -7.081 44.121 45.814 1.00 24.94 299 LEU B N 1
ATOM 5154 C CA . LEU B 1 299 ? -6.971 44.914 47.043 1.00 25.31 299 LEU B CA 1
ATOM 5155 C C . LEU B 1 299 ? -8.160 44.739 47.998 1.00 28.07 299 LEU B C 1
ATOM 5156 O O . LEU B 1 299 ? -8.354 45.581 48.864 1.00 28.85 299 LEU B O 1
ATOM 5161 N N . ASP B 1 300 ? -8.903 43.633 47.892 1.00 30.53 300 ASP B N 1
ATOM 5162 C CA . ASP B 1 300 ? -10.121 43.406 48.691 1.00 33.56 300 ASP B CA 1
ATOM 5163 C C . ASP B 1 300 ? -9.958 42.356 49.831 1.00 34.86 300 ASP B C 1
ATOM 5164 O O . ASP B 1 300 ? -10.950 41.782 50.288 1.00 38.00 300 ASP B O 1
ATOM 5169 N N . TYR B 1 301 ? -8.724 42.110 50.291 1.00 33.14 301 TYR B N 1
ATOM 5170 C CA . TYR B 1 301 ? -8.477 41.324 51.515 1.00 33.78 301 TYR B CA 1
ATOM 5171 C C . TYR B 1 301 ? -8.747 42.276 52.696 1.00 33.59 301 TYR B C 1
ATOM 5172 O O . TYR B 1 301 ? -8.220 43.394 52.699 1.00 32.40 301 TYR B O 1
ATOM 5181 N N . PRO B 1 302 ? -9.566 41.861 53.690 1.00 35.19 302 PRO B N 1
ATOM 5182 C CA . PRO B 1 302 ? -9.923 42.816 54.758 1.00 35.31 302 PRO B CA 1
ATOM 5183 C C . PRO B 1 302 ? -8.801 43.116 55.771 1.00 32.88 302 PRO B C 1
ATOM 5184 O O . PRO B 1 302 ? -8.915 44.078 56.540 1.00 33.22 302 PRO B O 1
ATOM 5188 N N . GLY B 1 303 ? -7.753 42.289 55.781 1.00 30.29 303 GLY B N 1
ATOM 5189 C CA . GLY B 1 303 ? -6.588 42.492 56.636 1.00 28.00 303 GLY B CA 1
ATOM 5190 C C . GLY B 1 303 ? -5.351 42.985 55.912 1.00 24.58 303 GLY B C 1
ATOM 5191 O O . GLY B 1 303 ? -5.417 43.483 54.784 1.00 23.64 303 GLY B O 1
ATOM 5192 N N . VAL B 1 304 ? -4.216 42.843 56.582 1.00 22.76 304 VAL B N 1
ATOM 5193 C CA . VAL B 1 304 ? -2.921 43.241 56.040 1.00 20.20 304 VAL B CA 1
ATOM 5194 C C . VAL B 1 304 ? -1.829 42.478 56.781 1.00 19.24 304 VAL B C 1
ATOM 5195 O O . VAL B 1 304 ? -2.008 42.103 57.943 1.00 20.07 304 VAL B O 1
ATOM 5199 N N . GLY B 1 305 ? -0.713 42.237 56.100 1.00 17.43 305 GLY B N 1
ATOM 5200 C CA . GLY B 1 305 ? 0.390 41.458 56.658 1.00 17.15 305 GLY B CA 1
ATOM 5201 C C . GLY B 1 305 ? 1.016 42.093 57.892 1.00 17.31 305 GLY B C 1
ATOM 5202 O O . GLY B 1 305 ? 1.108 43.318 57.970 1.00 17.39 305 GLY B O 1
ATOM 5203 N N . PRO B 1 306 ? 1.447 41.264 58.865 1.00 17.23 306 PRO B N 1
ATOM 5204 C CA . PRO B 1 306 ? 2.004 41.798 60.111 1.00 17.65 306 PRO B CA 1
ATOM 5205 C C . PRO B 1 306 ? 3.317 42.561 59.947 1.00 17.65 306 PRO B C 1
ATOM 5206 O O . PRO B 1 306 ? 3.600 43.443 60.756 1.00 18.17 306 PRO B O 1
ATOM 5210 N N . GLU B 1 307 ? 4.108 42.236 58.922 1.00 17.16 307 GLU B N 1
ATOM 5211 C CA . GLU B 1 307 ? 5.364 42.949 58.698 1.00 17.34 307 GLU B CA 1
ATOM 5212 C C . GLU B 1 307 ? 5.124 44.404 58.277 1.00 17.33 307 GLU B C 1
ATOM 5213 O O . GLU B 1 307 ? 5.912 45.271 58.630 1.00 17.75 307 GLU B O 1
ATOM 5219 N N . HIS B 1 308 ? 4.037 44.669 57.548 1.00 16.87 308 HIS B N 1
ATOM 5220 C CA . HIS B 1 308 ? 3.624 46.054 57.261 1.00 17.06 308 HIS B CA 1
ATOM 5221 C C . HIS B 1 308 ? 3.115 46.779 58.501 1.00 17.72 308 HIS B C 1
ATOM 5222 O O . HIS B 1 308 ? 3.414 47.959 58.699 1.00 18.20 308 HIS B O 1
ATOM 5229 N N . ALA B 1 309 ? 2.340 46.081 59.330 1.00 17.85 309 ALA B N 1
ATOM 5230 C CA . ALA B 1 309 ? 1.908 46.642 60.616 1.00 18.62 309 ALA B CA 1
ATOM 5231 C C . ALA B 1 309 ? 3.116 47.065 61.461 1.00 19.34 309 ALA B C 1
ATOM 5232 O O . ALA B 1 309 ? 3.100 48.127 62.087 1.00 19.94 309 ALA B O 1
ATOM 5234 N N . TYR B 1 310 ? 4.163 46.237 61.448 1.00 19.35 310 TYR B N 1
ATOM 5235 C CA . TYR B 1 310 ? 5.417 46.533 62.143 1.00 20.19 310 TYR B CA 1
ATOM 5236 C C . TYR B 1 310 ? 6.148 47.731 61.533 1.00 20.49 310 TYR B C 1
ATOM 5237 O O . TYR B 1 310 ? 6.550 48.640 62.259 1.00 21.31 310 TYR B O 1
ATOM 5246 N N . LEU B 1 311 ? 6.313 47.735 60.208 1.00 20.00 311 LEU B N 1
ATOM 5247 C CA . LEU B 1 311 ? 6.982 48.854 59.525 1.00 20.41 311 LEU B CA 1
ATOM 5248 C C . LEU B 1 311 ? 6.272 50.188 59.763 1.00 21.02 311 LEU B C 1
ATOM 5249 O O . LEU B 1 311 ? 6.930 51.225 59.891 1.00 21.70 311 LEU B O 1
ATOM 5254 N N . LYS B 1 312 ? 4.941 50.156 59.833 1.00 20.98 312 LYS B N 1
ATOM 5255 C CA . LYS B 1 312 ? 4.160 51.342 60.187 1.00 21.81 312 LYS B CA 1
ATOM 5256 C C . LYS B 1 312 ? 4.417 51.772 61.629 1.00 22.85 312 LYS B C 1
ATOM 5257 O O . LYS B 1 312 ? 4.614 52.961 61.888 1.00 23.59 312 LYS B O 1
ATOM 5263 N N . LYS B 1 313 ? 4.410 50.807 62.552 1.00 22.98 313 LYS B N 1
ATOM 5264 C CA . LYS B 1 313 ? 4.619 51.071 63.986 1.00 24.08 313 LYS B CA 1
ATOM 5265 C C . LYS B 1 313 ? 5.948 51.773 64.265 1.00 24.93 313 LYS B C 1
ATOM 5266 O O . LYS B 1 313 ? 5.984 52.762 65.002 1.00 25.93 313 LYS B O 1
ATOM 5272 N N . ILE B 1 314 ? 7.026 51.260 63.670 1.00 24.62 314 ILE B N 1
ATOM 5273 C CA . ILE B 1 314 ? 8.366 51.855 63.825 1.00 25.51 314 ILE B CA 1
ATOM 5274 C C . ILE B 1 314 ? 8.639 53.043 62.880 1.00 25.85 314 ILE B C 1
ATOM 5275 O O . ILE B 1 314 ? 9.740 53.598 62.895 1.00 26.65 314 ILE B O 1
ATOM 5280 N N . GLN B 1 315 ? 7.650 53.404 62.059 1.00 25.41 315 GLN B N 1
ATOM 5281 C CA . GLN B 1 315 ? 7.699 54.560 61.152 1.00 25.73 315 GLN B CA 1
ATOM 5282 C C . GLN B 1 315 ? 8.770 54.429 60.056 1.00 25.33 315 GLN B C 1
ATOM 5283 O O . GLN B 1 315 ? 9.291 55.430 59.565 1.00 25.99 315 GLN B O 1
ATOM 5289 N N . ARG B 1 316 ? 9.068 53.190 59.662 1.00 24.31 316 ARG B N 1
ATOM 5290 C CA . ARG B 1 316 ? 10.011 52.920 58.577 1.00 23.92 316 ARG B CA 1
ATOM 5291 C C . ARG B 1 316 ? 9.322 53.091 57.226 1.00 23.14 316 ARG B C 1
ATOM 5292 O O . ARG B 1 316 ? 9.959 53.507 56.256 1.00 23.24 316 ARG B O 1
ATOM 5300 N N . ALA B 1 317 ? 8.035 52.741 57.164 1.00 22.39 317 ALA B N 1
ATOM 5301 C CA . ALA B 1 317 ? 7.215 52.958 55.975 1.00 21.76 317 ALA B CA 1
ATOM 5302 C C . ALA B 1 317 ? 5.969 53.769 56.319 1.00 22.00 317 ALA B C 1
ATOM 5303 O O . ALA B 1 317 ? 5.433 53.661 57.429 1.00 22.22 317 ALA B O 1
ATOM 5305 N N . GLU B 1 318 ? 5.540 54.595 55.365 1.00 22.00 318 GLU B N 1
ATOM 5306 C CA . GLU B 1 318 ? 4.304 55.371 55.463 1.00 22.31 318 GLU B CA 1
ATOM 5307 C C . GLU B 1 318 ? 3.227 54.633 54.690 1.00 21.17 318 GLU B C 1
ATOM 5308 O O . GLU B 1 318 ? 3.508 54.026 53.654 1.00 20.49 318 GLU B O 1
ATOM 5314 N N . TYR B 1 319 ? 1.991 54.693 55.179 1.00 20.99 319 TYR B N 1
ATOM 5315 C CA . TYR B 1 319 ? 0.873 54.062 54.489 1.00 20.14 319 TYR B CA 1
ATOM 5316 C C . TYR B 1 319 ? -0.238 55.066 54.216 1.00 20.59 319 TYR B C 1
ATOM 5317 O O . TYR B 1 319 ? -0.650 55.818 55.099 1.00 21.33 319 TYR B O 1
ATOM 5326 N N . VAL B 1 320 ? -0.688 55.067 52.963 1.00 20.12 320 VAL B N 1
ATOM 5327 C CA . VAL B 1 320 ? -1.656 56.028 52.451 1.00 20.61 320 VAL B CA 1
ATOM 5328 C C . VAL B 1 320 ? -2.750 55.253 51.730 1.00 20.02 320 VAL B C 1
ATOM 5329 O O . VAL B 1 320 ? -2.667 54.030 51.599 1.00 19.23 320 VAL B O 1
ATOM 5333 N N . ALA B 1 321 ? -3.774 55.970 51.284 1.00 20.51 321 ALA B N 1
ATOM 5334 C CA . ALA B 1 321 ? -4.863 55.379 50.520 1.00 20.22 321 ALA B CA 1
ATOM 5335 C C . ALA B 1 321 ? -5.172 56.232 49.296 1.00 20.56 321 ALA B C 1
ATOM 5336 O O . ALA B 1 321 ? -4.987 57.452 49.306 1.00 21.30 321 ALA B O 1
ATOM 5338 N N . VAL B 1 322 ? -5.632 55.559 48.247 1.00 20.13 322 VAL B N 1
ATOM 5339 C CA . VAL B 1 322 ? -6.035 56.180 46.989 1.00 20.43 322 VAL B CA 1
ATOM 5340 C C . VAL B 1 322 ? -7.425 55.630 46.661 1.00 20.40 322 VAL B C 1
ATOM 5341 O O . VAL B 1 322 ? -7.670 54.437 46.826 1.00 19.84 322 VAL B O 1
ATOM 5345 N N . THR B 1 323 ? -8.325 56.490 46.195 1.00 21.08 323 THR B N 1
ATOM 5346 C CA . THR B 1 323 ? -9.715 56.089 45.935 1.00 21.36 323 THR B CA 1
ATOM 5347 C C . THR B 1 323 ? -9.848 55.326 44.618 1.00 20.80 323 THR B C 1
ATOM 5348 O O . THR B 1 323 ? -8.919 55.306 43.810 1.00 20.24 323 THR B O 1
ATOM 5352 N N . ASP B 1 324 ? -11.018 54.722 44.406 1.00 21.09 324 ASP B N 1
ATOM 5353 C CA . ASP B 1 324 ? -11.350 54.055 43.137 1.00 20.91 324 ASP B CA 1
ATOM 5354 C C . ASP B 1 324 ? -11.176 54.994 41.945 1.00 21.38 324 ASP B C 1
ATOM 5355 O O . ASP B 1 324 ? -10.595 54.609 40.931 1.00 20.76 324 ASP B O 1
ATOM 5360 N N . GLU B 1 325 ? -11.694 56.217 42.066 1.00 22.59 325 GLU B N 1
ATOM 5361 C CA . GLU B 1 325 ? -11.632 57.192 40.969 1.00 23.30 325 GLU B CA 1
ATOM 5362 C C . GLU B 1 325 ? -10.201 57.624 40.646 1.00 22.7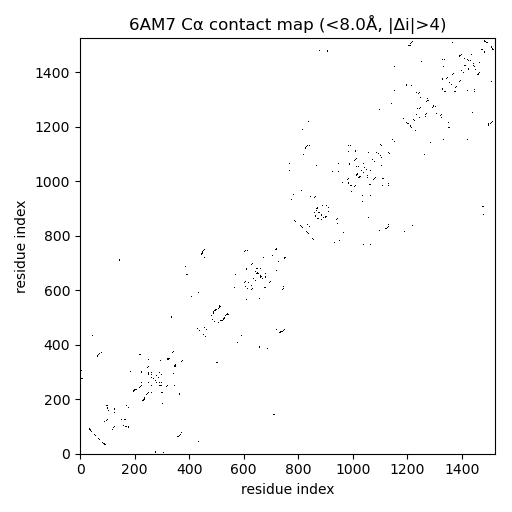6 325 GLU B C 1
ATOM 5363 O O . GLU B 1 325 ? -9.855 57.778 39.473 1.00 22.65 325 GLU B O 1
ATOM 5369 N N . GLU B 1 326 ? -9.383 57.817 41.681 1.00 22.47 326 GLU B N 1
ATOM 5370 C CA . GLU B 1 326 ? -7.965 58.144 41.498 1.00 22.07 326 GLU B CA 1
ATOM 5371 C C . GLU B 1 326 ? -7.208 57.011 40.797 1.00 20.94 326 GLU B C 1
ATOM 5372 O O . GLU B 1 326 ? -6.385 57.267 39.914 1.00 20.73 326 GLU B O 1
ATOM 5378 N N . ALA B 1 327 ? -7.501 55.770 41.188 1.00 20.16 327 ALA B N 1
ATOM 5379 C CA . ALA B 1 327 ? -6.915 54.589 40.544 1.00 19.30 327 ALA B CA 1
ATOM 5380 C C . ALA B 1 327 ? -7.340 54.476 39.080 1.00 19.29 327 ALA B C 1
ATOM 5381 O O . ALA B 1 327 ? -6.504 54.223 38.216 1.00 18.90 327 ALA B O 1
ATOM 5383 N N . LEU B 1 328 ? -8.632 54.666 38.808 1.00 19.75 328 LEU B N 1
ATOM 5384 C CA . LEU B 1 328 ? -9.147 54.656 37.425 1.00 20.04 328 LEU B CA 1
ATOM 5385 C C . LEU B 1 328 ? -8.485 55.713 36.548 1.00 20.37 328 LEU B C 1
ATOM 5386 O O . LEU B 1 328 ? -8.153 55.448 35.396 1.00 20.10 328 LEU B O 1
ATOM 5391 N N . LYS B 1 329 ? -8.313 56.911 37.101 1.00 20.92 329 LYS B N 1
ATOM 5392 C CA . LYS B 1 329 ? -7.622 58.002 36.411 1.00 21.48 329 LYS B CA 1
ATOM 5393 C C . LYS B 1 329 ? -6.181 57.618 36.050 1.00 20.77 329 LYS B C 1
ATOM 5394 O O . LYS B 1 329 ? -5.732 57.861 34.929 1.00 20.88 329 LYS B O 1
ATOM 5400 N N . ALA B 1 330 ? -5.478 57.006 37.002 1.00 20.09 330 ALA B N 1
ATOM 5401 C CA . ALA B 1 330 ? -4.101 56.549 36.793 1.00 19.59 330 ALA B CA 1
ATOM 5402 C C . ALA B 1 330 ? -3.999 55.413 35.771 1.00 19.10 330 ALA B C 1
ATOM 5403 O O . ALA B 1 330 ? -3.024 55.341 35.022 1.00 18.98 330 ALA B O 1
ATOM 5405 N N . PHE B 1 331 ? -4.994 54.524 35.773 1.00 18.84 331 PHE B N 1
ATOM 5406 C CA . PHE B 1 331 ? -5.108 53.436 34.792 1.00 18.57 331 PHE B CA 1
ATOM 5407 C C . PHE B 1 331 ? -5.114 54.002 33.370 1.00 19.11 331 PHE B C 1
ATOM 5408 O O . PHE B 1 331 ? -4.339 53.561 32.513 1.00 18.87 331 PHE B O 1
ATOM 5416 N N . HIS B 1 332 ? -5.991 54.977 33.135 1.00 19.86 332 HIS B N 1
ATOM 5417 C CA . HIS B 1 332 ? -6.077 55.647 31.833 1.00 20.59 332 HIS B CA 1
ATOM 5418 C C . HIS B 1 332 ? -4.819 56.439 31.496 1.00 20.81 332 HIS B C 1
ATOM 5419 O O . HIS B 1 332 ? -4.370 56.425 30.346 1.00 21.00 332 HIS B O 1
ATOM 5426 N N . GLU B 1 333 ? -4.260 57.126 32.493 1.00 20.88 333 GLU B N 1
ATOM 5427 C CA . GLU B 1 333 ? -3.077 57.959 32.290 1.00 21.28 333 GLU B CA 1
ATOM 5428 C C . GLU B 1 333 ? -1.871 57.137 31.834 1.00 20.60 333 GLU B C 1
ATOM 5429 O O . GLU B 1 333 ? -1.238 57.479 30.837 1.00 20.94 333 GLU B O 1
ATOM 5435 N N . LEU B 1 334 ? -1.565 56.048 32.540 1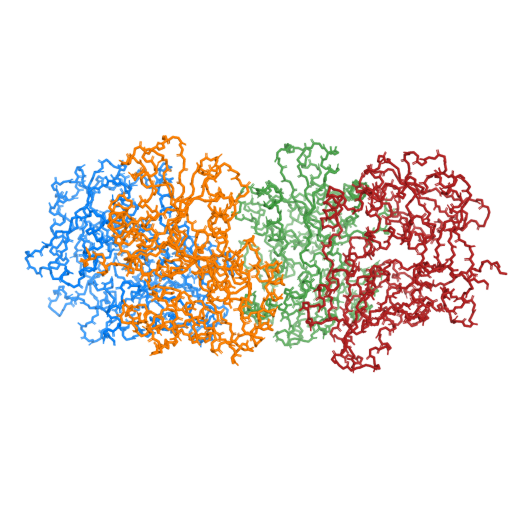.00 19.67 334 LEU B N 1
ATOM 5436 C CA . LEU B 1 334 ? -0.403 55.227 32.178 1.00 19.16 334 LEU B CA 1
ATOM 5437 C C . LEU B 1 334 ? -0.579 54.568 30.805 1.00 19.05 334 LEU B C 1
ATOM 5438 O O . LEU B 1 334 ? 0.376 54.489 30.029 1.00 19.21 334 LEU B O 1
ATOM 5443 N N . SER B 1 335 ? -1.795 54.106 30.515 1.00 18.78 335 SER B N 1
ATOM 5444 C CA . SER B 1 335 ? -2.104 53.483 29.223 1.00 18.91 335 SER B CA 1
ATOM 5445 C C . SER B 1 335 ? -1.818 54.432 28.059 1.00 19.62 335 SER B C 1
ATOM 5446 O O . SER B 1 335 ? -1.084 54.079 27.141 1.00 19.82 335 SER B O 1
ATOM 5449 N N . ARG B 1 336 ? -2.376 55.639 28.123 1.00 20.08 336 ARG B N 1
ATOM 5450 C CA . ARG B 1 336 ? -2.248 56.623 27.042 1.00 20.88 336 ARG B CA 1
ATOM 5451 C C . ARG B 1 336 ? -0.861 57.271 26.952 1.00 21.18 336 ARG B C 1
ATOM 5452 O O . ARG B 1 336 ? -0.418 57.630 25.858 1.00 21.83 336 ARG B O 1
ATOM 5454 N N . THR B 1 337 ? -0.183 57.421 28.091 1.00 20.87 337 THR B N 1
ATOM 5455 C CA . THR B 1 337 ? 1.083 58.159 28.164 1.00 21.33 337 THR B CA 1
ATOM 5456 C C . THR B 1 337 ? 2.319 57.284 27.941 1.00 21.02 337 THR B C 1
ATOM 5457 O O . THR B 1 337 ? 3.270 57.728 27.300 1.00 21.61 337 THR B O 1
ATOM 5461 N N . GLU B 1 338 ? 2.309 56.057 28.468 1.00 20.16 338 GLU B N 1
ATOM 5462 C CA . GLU B 1 338 ? 3.444 55.132 28.320 1.00 19.95 338 GLU B CA 1
ATOM 5463 C C . GLU B 1 338 ? 3.145 53.860 27.510 1.00 19.57 338 GLU B C 1
ATOM 5464 O O . GLU B 1 338 ? 4.053 53.069 27.272 1.00 19.53 338 GLU B O 1
ATOM 5470 N N . GLY B 1 339 ? 1.900 53.663 27.077 1.00 19.34 339 GLY B N 1
ATOM 5471 C CA . GLY B 1 339 ? 1.531 52.434 26.371 1.00 19.10 339 GLY B CA 1
ATOM 5472 C C . GLY B 1 339 ? 1.610 51.183 27.232 1.00 18.36 339 GLY B C 1
ATOM 5473 O O . GLY B 1 339 ? 1.894 50.103 26.720 1.00 18.29 339 GLY B O 1
ATOM 5474 N N . ILE B 1 340 ? 1.378 51.340 28.539 1.00 17.84 340 ILE B N 1
ATOM 5475 C CA . ILE B 1 340 ? 1.370 50.230 29.496 1.00 17.22 340 ILE B CA 1
ATOM 5476 C C . ILE B 1 340 ? 0.020 50.263 30.200 1.00 16.84 340 ILE B C 1
ATOM 5477 O O . ILE B 1 340 ? -0.291 51.229 30.900 1.00 16.84 340 ILE B O 1
ATOM 5482 N N . ILE B 1 341 ? -0.776 49.213 30.006 1.00 16.57 341 ILE B N 1
ATOM 5483 C CA . ILE B 1 341 ? -2.064 49.080 30.677 1.00 16.36 341 ILE B CA 1
ATOM 5484 C C . ILE B 1 341 ? -1.800 48.373 32.007 1.00 15.80 341 ILE B C 1
ATOM 5485 O O . ILE B 1 341 ? -1.507 47.166 32.014 1.00 15.55 341 ILE B O 1
ATOM 5490 N N . PRO B 1 342 ? -1.891 49.112 33.135 1.00 15.62 342 PRO B N 1
ATOM 5491 C CA . PRO B 1 342 ? -1.543 48.523 34.420 1.00 15.19 342 PRO B CA 1
ATOM 5492 C C . PRO B 1 342 ? -2.733 47.830 35.056 1.00 14.96 342 PRO B C 1
ATOM 5493 O O . PRO B 1 342 ? -3.877 48.164 34.751 1.00 15.28 342 PRO B O 1
ATOM 5497 N N . ALA B 1 343 ? -2.466 46.900 35.968 1.00 14.59 343 ALA B N 1
ATOM 5498 C CA . ALA B 1 343 ? -3.522 46.336 36.808 1.00 14.46 343 ALA B CA 1
ATOM 5499 C C . ALA B 1 343 ? -4.145 47.461 37.641 1.00 14.60 343 ALA B C 1
ATOM 5500 O O . ALA B 1 343 ? -3.460 48.422 38.005 1.00 14.67 343 ALA B O 1
ATOM 5502 N N . LEU B 1 344 ? -5.441 47.351 37.926 1.00 14.80 344 LEU B N 1
ATOM 5503 C CA . LEU B 1 344 ? -6.117 48.344 38.776 1.00 15.10 344 LEU B CA 1
ATOM 5504 C C . LEU B 1 344 ? -5.498 48.437 40.177 1.00 14.90 344 LEU B C 1
ATOM 5505 O O . LEU B 1 344 ? -5.505 49.507 40.790 1.00 15.10 344 LEU B O 1
ATOM 5510 N N . GLU B 1 345 ? -4.963 47.316 40.663 1.00 14.58 345 GLU B N 1
ATOM 5511 C CA . GLU B 1 345 ? -4.218 47.277 41.922 1.00 14.47 345 GLU B CA 1
ATOM 5512 C C . GLU B 1 345 ? -3.020 48.218 41.817 1.00 14.46 345 GLU B C 1
ATOM 5513 O O . GLU B 1 345 ? -2.875 49.154 42.605 1.00 14.64 345 GLU B O 1
ATOM 5519 N N . SER B 1 346 ? -2.186 47.961 40.810 1.00 14.31 346 SER B N 1
ATOM 5520 C CA . SER B 1 346 ? -0.977 48.742 40.541 1.00 14.44 346 SER B CA 1
ATOM 5521 C C . SER B 1 346 ? -1.280 50.216 40.257 1.00 14.78 346 SER B C 1
ATOM 5522 O O . SER B 1 346 ? -0.485 51.093 40.601 1.00 15.15 346 SER B O 1
ATOM 5525 N N . ALA B 1 347 ? -2.426 50.483 39.631 1.00 14.87 347 ALA B N 1
ATOM 5526 C CA . ALA B 1 347 ? -2.876 51.857 39.368 1.00 15.31 347 ALA B CA 1
ATOM 5527 C C . ALA B 1 347 ? -3.057 52.702 40.635 1.00 15.54 347 ALA B C 1
ATOM 5528 O O . ALA B 1 347 ? -2.959 53.929 40.573 1.00 15.98 347 ALA B O 1
ATOM 5530 N N . HIS B 1 348 ? -3.329 52.058 41.773 1.00 15.23 348 HIS B N 1
ATOM 5531 C CA . HIS B 1 348 ? -3.324 52.756 43.065 1.00 15.53 348 HIS B CA 1
ATOM 5532 C C . HIS B 1 348 ? -1.932 53.318 43.380 1.00 15.67 348 HIS B C 1
ATOM 5533 O O . HIS B 1 348 ? -1.808 54.473 43.787 1.00 16.20 348 HIS B O 1
ATOM 5540 N N . ALA B 1 349 ? -0.894 52.504 43.181 1.00 15.31 349 ALA B N 1
ATOM 5541 C CA . ALA B 1 349 ? 0.488 52.958 43.355 1.00 15.60 349 ALA B CA 1
ATOM 5542 C C . ALA B 1 349 ? 0.865 54.052 42.354 1.00 16.18 349 ALA B C 1
ATOM 5543 O O . ALA B 1 349 ? 1.512 55.040 42.721 1.00 16.70 349 ALA B O 1
ATOM 5545 N N . VAL B 1 350 ? 0.449 53.883 41.099 1.00 16.20 350 VAL B N 1
ATOM 5546 C CA . VAL B 1 350 ? 0.712 54.895 40.071 1.00 16.85 350 VAL B CA 1
ATOM 5547 C C . VAL B 1 350 ? 0.045 56.212 40.468 1.00 17.65 350 VAL B C 1
ATOM 5548 O O . VAL B 1 350 ? 0.682 57.259 40.414 1.00 18.31 350 VAL B O 1
ATOM 5552 N N . ALA B 1 351 ? -1.216 56.142 40.896 1.00 17.84 351 ALA B N 1
ATOM 5553 C CA . ALA B 1 351 ? -1.977 57.326 41.316 1.00 18.77 351 ALA B CA 1
ATOM 5554 C C . ALA B 1 351 ? -1.267 58.122 42.402 1.00 19.51 351 ALA B C 1
ATOM 5555 O O . ALA B 1 351 ? -1.153 59.346 42.298 1.00 20.29 351 ALA B O 1
ATOM 5557 N N . TYR B 1 352 ? -0.782 57.434 43.434 1.00 19.44 352 TYR B N 1
ATOM 5558 C CA . TYR B 1 352 ? -0.104 58.125 44.528 1.00 20.32 352 TYR B CA 1
ATOM 5559 C C . TYR B 1 352 ? 1.265 58.649 44.103 1.00 20.93 352 TYR B C 1
ATOM 5560 O O . TYR B 1 352 ? 1.644 59.759 44.480 1.00 21.74 352 TYR B O 1
ATOM 5569 N N . ALA B 1 353 ? 1.993 57.851 43.322 1.00 20.78 353 ALA B N 1
ATOM 5570 C CA . ALA B 1 353 ? 3.291 58.257 42.775 1.00 21.56 353 ALA B CA 1
ATOM 5571 C C . ALA B 1 353 ? 3.201 59.551 41.958 1.00 22.73 353 ALA B C 1
ATOM 5572 O O . ALA B 1 353 ? 4.100 60.388 42.028 1.00 23.54 353 ALA B O 1
ATOM 5574 N N . MET B 1 354 ? 2.113 59.711 41.203 1.00 23.17 354 MET B N 1
ATOM 5575 C CA . MET B 1 354 ? 1.880 60.925 40.406 1.00 24.48 354 MET B CA 1
ATOM 5576 C C . MET B 1 354 ? 1.652 62.159 41.280 1.00 25.59 354 MET B C 1
ATOM 5577 O O . MET B 1 354 ? 2.127 63.247 40.951 1.00 26.49 354 MET B O 1
ATOM 5582 N N . LYS B 1 355 ? 0.918 61.984 42.379 1.00 25.66 355 LYS B N 1
ATOM 5583 C CA . LYS B 1 355 ? 0.718 63.058 43.361 1.00 26.82 355 LYS B CA 1
ATOM 5584 C C . LYS B 1 355 ? 2.024 63.427 44.063 1.00 27.31 355 LYS B C 1
ATOM 5585 O O . LYS B 1 355 ? 2.328 64.606 44.240 1.00 28.38 355 LYS B O 1
ATOM 5591 N N . LEU B 1 356 ? 2.789 62.410 44.448 1.00 26.61 356 LEU B N 1
ATOM 5592 C CA . LEU B 1 356 ? 4.048 62.604 45.169 1.00 27.18 356 LEU B CA 1
ATOM 5593 C C . LEU B 1 356 ? 5.147 63.199 44.283 1.00 27.80 356 LEU B C 1
ATOM 5594 O O . LEU B 1 356 ? 5.885 64.081 44.724 1.00 28.78 356 LEU B O 1
ATOM 5599 N N . ALA B 1 357 ? 5.247 62.715 43.043 1.00 27.29 357 ALA B N 1
ATOM 5600 C CA . ALA B 1 357 ? 6.249 63.195 42.077 1.00 28.00 357 ALA B CA 1
ATOM 5601 C C . ALA B 1 357 ? 6.161 64.696 41.824 1.00 29.41 357 ALA B C 1
ATOM 5602 O O . ALA B 1 357 ? 7.185 65.370 41.736 1.00 30.18 357 ALA B O 1
ATOM 5604 N N . LYS B 1 358 ? 4.935 65.205 41.722 1.00 29.76 358 LYS B N 1
ATOM 5605 C CA . LYS B 1 358 ? 4.683 66.624 41.468 1.00 31.29 358 LYS B CA 1
ATOM 5606 C C . LYS B 1 358 ? 5.334 67.545 42.509 1.00 32.69 358 LYS B C 1
ATOM 5607 O O . LYS B 1 358 ? 5.853 68.607 42.158 1.00 33.95 358 LYS B O 1
ATOM 5613 N N . GLU B 1 359 ? 5.305 67.134 43.775 1.00 32.67 359 GLU B N 1
ATOM 5614 C CA . GLU B 1 359 ? 5.866 67.936 44.872 1.00 34.05 359 GLU B CA 1
ATOM 5615 C C . GLU B 1 359 ? 7.392 67.810 45.009 1.00 34.47 359 GLU B C 1
ATOM 5616 O O . GLU B 1 359 ? 8.027 68.674 45.614 1.00 35.85 359 GLU B O 1
ATOM 5622 N N . MET B 1 360 ? 7.968 66.745 44.448 1.00 33.51 360 MET B N 1
ATOM 5623 C CA . MET B 1 360 ? 9.414 66.494 44.496 1.00 33.87 360 MET B CA 1
ATOM 5624 C C . MET B 1 360 ? 10.143 67.183 43.337 1.00 34.66 360 MET B C 1
ATOM 5625 O O . MET B 1 360 ? 9.517 67.602 42.361 1.00 34.69 360 MET B O 1
ATOM 5630 N N . SER B 1 361 ? 11.465 67.304 43.457 1.00 35.37 361 SER B N 1
ATOM 5631 C CA . SER B 1 361 ? 12.288 67.969 42.437 1.00 36.32 361 SER B CA 1
ATOM 5632 C C . SER B 1 361 ? 12.654 67.012 41.304 1.00 35.33 361 SER B C 1
ATOM 5633 O O . SER B 1 361 ? 12.575 65.790 41.463 1.00 33.99 361 SER B O 1
ATOM 5636 N N . ARG B 1 362 ? 13.071 67.584 40.174 1.00 35.99 362 ARG B N 1
ATOM 5637 C CA . ARG B 1 362 ? 13.361 66.814 38.953 1.00 35.32 362 ARG B CA 1
ATOM 5638 C C . ARG B 1 362 ? 14.546 65.842 39.056 1.00 34.99 362 ARG B C 1
ATOM 5639 O O . ARG B 1 362 ? 14.598 64.867 38.304 1.00 34.11 362 ARG B O 1
ATOM 5647 N N . ASP B 1 363 ? 15.485 66.112 39.962 1.00 35.71 363 ASP B N 1
ATOM 5648 C CA . ASP B 1 363 ? 16.630 65.212 40.189 1.00 35.60 363 ASP B CA 1
ATOM 5649 C C . ASP B 1 363 ? 16.315 64.011 41.102 1.00 33.96 363 ASP B C 1
ATOM 5650 O O . ASP B 1 363 ? 17.092 63.054 41.140 1.00 33.83 363 ASP B O 1
ATOM 5655 N N . GLU B 1 364 ? 15.189 64.053 41.820 1.00 32.69 364 GLU B N 1
ATOM 5656 C CA . GLU B 1 364 ? 14.794 62.945 42.703 1.00 31.16 364 GLU B CA 1
ATOM 5657 C C . GLU B 1 364 ? 14.160 61.796 41.921 1.00 29.24 364 GLU B C 1
ATOM 5658 O O . GLU B 1 364 ? 13.728 61.970 40.780 1.00 28.96 364 GLU B O 1
ATOM 5664 N N . ILE B 1 365 ? 14.110 60.625 42.557 1.00 27.78 365 ILE B N 1
ATOM 5665 C CA . ILE B 1 365 ? 13.743 59.367 41.898 1.00 26.25 365 ILE B CA 1
ATOM 5666 C C . ILE B 1 365 ? 12.667 58.626 42.692 1.00 24.74 365 ILE B C 1
ATOM 5667 O O . ILE B 1 365 ? 12.818 58.411 43.896 1.00 24.69 365 ILE B O 1
ATOM 5672 N N . ILE B 1 366 ? 11.594 58.233 42.002 1.00 23.46 366 ILE B N 1
ATOM 5673 C CA . ILE B 1 366 ? 10.558 57.358 42.553 1.00 22.13 366 ILE B CA 1
ATOM 5674 C C . ILE B 1 366 ? 10.545 56.059 41.753 1.00 21.14 366 ILE B C 1
ATOM 5675 O O . ILE B 1 366 ? 10.524 56.098 40.521 1.00 21.17 366 ILE B O 1
ATOM 5680 N N . ILE B 1 367 ? 10.559 54.922 42.447 1.00 20.25 367 ILE B N 1
ATOM 5681 C CA . ILE B 1 367 ? 10.263 53.630 41.822 1.00 19.30 367 ILE B CA 1
ATOM 5682 C C . ILE B 1 367 ? 8.853 53.213 42.226 1.00 18.37 367 ILE B C 1
ATOM 5683 O O . ILE B 1 367 ? 8.535 53.172 43.413 1.00 18.13 367 ILE B O 1
ATOM 5688 N N . VAL B 1 368 ? 8.019 52.913 41.232 1.00 17.86 368 VAL B N 1
ATOM 5689 C CA . VAL B 1 368 ? 6.675 52.384 41.456 1.00 17.16 368 VAL B CA 1
ATOM 5690 C C . VAL B 1 368 ? 6.719 50.899 41.122 1.00 16.61 368 VAL B C 1
ATOM 5691 O O . VAL B 1 368 ? 7.181 50.527 40.045 1.00 16.69 368 VAL B O 1
ATOM 5695 N N . ASN B 1 369 ? 6.245 50.050 42.030 1.00 16.20 369 ASN B N 1
ATOM 5696 C CA . ASN B 1 369 ? 6.134 48.626 41.719 1.00 15.84 369 ASN B CA 1
ATOM 5697 C C . ASN B 1 369 ? 4.873 48.414 40.892 1.00 15.45 369 ASN B C 1
ATOM 5698 O O . ASN B 1 369 ? 3.756 48.565 41.398 1.00 15.26 369 ASN B O 1
ATOM 5703 N N . LEU B 1 370 ? 5.048 48.114 39.605 1.00 15.49 370 LEU B N 1
ATOM 5704 C CA . LEU B 1 370 ? 3.908 47.863 38.731 1.00 15.25 370 LEU B CA 1
ATOM 5705 C C . LEU B 1 370 ? 3.591 46.378 38.843 1.00 14.86 370 LEU B C 1
ATOM 5706 O O . LEU B 1 370 ? 4.062 45.551 38.051 1.00 14.94 370 LEU B O 1
ATOM 5711 N N . SER B 1 371 ? 2.793 46.063 39.861 1.00 14.49 371 SER B N 1
ATOM 5712 C CA . SER B 1 371 ? 2.592 44.691 40.316 1.00 14.28 371 SER B CA 1
ATOM 5713 C C . SER B 1 371 ? 1.921 43.780 39.293 1.00 14.26 371 SER B C 1
ATOM 5714 O O . SER B 1 371 ? 2.133 42.571 39.332 1.00 14.22 371 SER B O 1
ATOM 5717 N N . GLY B 1 372 ? 1.128 44.347 38.384 1.00 14.44 372 GLY B N 1
ATOM 5718 C CA . GLY B 1 372 ? 0.526 43.556 37.321 1.00 14.63 372 GLY B CA 1
ATOM 5719 C C . GLY B 1 372 ? 0.041 44.341 36.122 1.00 14.99 372 GLY B C 1
ATOM 5720 O O . GLY B 1 372 ? 0.053 45.580 36.128 1.00 14.98 372 GLY B O 1
ATOM 5721 N N . ARG B 1 373 ? -0.395 43.597 35.102 1.00 15.35 373 ARG B N 1
ATOM 5722 C CA A ARG B 1 373 ? -0.968 44.193 33.886 0.50 15.75 373 ARG B CA 1
ATOM 5723 C CA B ARG B 1 373 ? -0.966 44.166 33.872 0.50 15.77 373 ARG B CA 1
ATOM 5724 C C . ARG B 1 373 ? -2.485 44.243 33.991 1.00 15.90 373 ARG B C 1
ATOM 5725 O O . ARG B 1 373 ? -3.087 43.514 34.782 1.00 15.74 373 ARG B O 1
ATOM 5740 N N . GLY B 1 374 ? -3.088 45.118 33.191 1.00 16.34 374 GLY B N 1
ATOM 5741 C CA . GLY B 1 374 ? -4.517 45.413 33.282 1.00 16.81 374 GLY B CA 1
ATOM 5742 C C . GLY B 1 374 ? -5.449 44.736 32.303 1.00 17.43 374 GLY B C 1
ATOM 5743 O O . GLY B 1 374 ? -6.625 45.093 32.255 1.00 17.74 374 GLY B O 1
ATOM 5744 N N . ASP B 1 375 ? -4.963 43.744 31.556 1.00 20.63 375 ASP B N 1
ATOM 5745 C CA . ASP B 1 375 ? -5.810 43.005 30.599 1.00 22.02 375 ASP B CA 1
ATOM 5746 C C . ASP B 1 375 ? -7.044 42.424 31.295 1.00 21.63 375 ASP B C 1
ATOM 5747 O O . ASP B 1 375 ? -8.167 42.527 30.796 1.00 22.36 375 ASP B O 1
ATOM 5752 N N . LYS B 1 376 ? -6.809 41.829 32.461 1.00 21.19 376 LYS B N 1
ATOM 5753 C CA . LYS B 1 376 ? -7.863 41.299 33.339 1.00 21.50 376 LYS B CA 1
ATOM 5754 C C . LYS B 1 376 ? -8.961 42.304 33.735 1.00 20.96 376 LYS B C 1
ATOM 5755 O O . LYS B 1 376 ? -10.094 41.903 33.997 1.00 22.09 376 LYS B O 1
ATOM 5761 N N . ASP B 1 377 ? -8.613 43.592 33.798 1.00 20.06 377 ASP B N 1
ATOM 5762 C CA . ASP B 1 377 ? -9.511 44.647 34.286 1.00 20.09 377 ASP B CA 1
ATOM 5763 C C . ASP B 1 377 ? -10.276 45.408 33.198 1.00 20.82 377 ASP B C 1
ATOM 5764 O O . ASP B 1 377 ? -11.005 46.345 33.516 1.00 21.06 377 ASP B O 1
ATOM 5769 N N . LEU B 1 378 ? -10.130 45.016 31.933 1.00 21.74 378 LEU B N 1
ATOM 5770 C CA . LEU B 1 378 ? -10.700 45.797 30.829 1.00 23.14 378 LEU B CA 1
ATOM 5771 C C . LEU B 1 378 ? -12.229 45.900 30.886 1.00 24.28 378 LEU B C 1
ATOM 5772 O O . LEU B 1 378 ? -12.781 46.957 30.575 1.00 25.03 378 LEU B O 1
ATOM 5777 N N . ASP B 1 379 ? -12.899 44.822 31.298 1.00 25.10 379 ASP B N 1
ATOM 5778 C CA . ASP B 1 379 ? -14.366 44.825 31.447 1.00 26.90 379 ASP B CA 1
ATOM 5779 C C . ASP B 1 379 ? -14.843 45.777 32.549 1.00 26.44 379 ASP B C 1
ATOM 5780 O O . ASP B 1 379 ? -15.823 46.501 32.360 1.00 27.65 379 ASP B O 1
ATOM 5785 N N . ILE B 1 380 ? -14.149 45.770 33.688 1.00 25.21 380 ILE B N 1
ATOM 5786 C CA . ILE B 1 380 ? -14.466 46.668 34.813 1.00 25.51 380 ILE B CA 1
ATOM 5787 C C . ILE B 1 380 ? -14.264 48.135 34.420 1.00 25.33 380 ILE B C 1
ATOM 5788 O O . ILE B 1 380 ? -15.107 48.982 34.725 1.00 26.65 380 ILE B O 1
ATOM 5793 N N . VAL B 1 381 ? -13.148 48.426 33.752 1.00 24.26 381 VAL B N 1
ATOM 5794 C CA . VAL B 1 381 ? -12.820 49.794 33.339 1.00 25.02 381 VAL B CA 1
ATOM 5795 C C . VAL B 1 381 ? -13.780 50.293 32.251 1.00 26.71 381 VAL B C 1
ATOM 5796 O O . VAL B 1 381 ? -14.204 51.450 32.292 1.00 28.23 381 VAL B O 1
ATOM 5800 N N . LEU B 1 382 ? -14.124 49.421 31.300 1.00 27.09 382 LEU B N 1
ATOM 5801 C CA . LEU B 1 382 ? -15.123 49.733 30.267 1.00 29.40 382 LEU B CA 1
ATOM 5802 C C . LEU B 1 382 ? -16.459 50.162 30.884 1.00 30.78 382 LEU B C 1
ATOM 5803 O O . LEU B 1 382 ? -17.065 51.138 30.439 1.00 32.77 382 LEU B O 1
ATOM 5808 N N . LYS B 1 383 ? -16.898 49.433 31.909 1.00 30.40 383 LYS B N 1
ATOM 5809 C CA . LYS B 1 383 ? -18.135 49.749 32.630 1.00 32.32 383 LYS B CA 1
ATOM 5810 C C . LYS B 1 383 ? -18.013 50.994 33.517 1.00 32.84 383 LYS B C 1
ATOM 5811 O O . LYS B 1 383 ? -18.916 51.831 33.535 1.00 35.10 383 LYS B O 1
ATOM 5813 N N . ALA B 1 384 ? -16.902 51.110 34.246 1.00 31.35 384 ALA B N 1
ATOM 5814 C CA . ALA B 1 384 ? -16.726 52.177 35.245 1.00 32.59 384 ALA B CA 1
ATOM 5815 C C . ALA B 1 384 ? -16.438 53.543 34.620 1.00 34.11 384 ALA B C 1
ATOM 5816 O O . ALA B 1 384 ? -15.859 53.640 33.538 1.00 33.77 384 ALA B O 1
ATOM 5818 N N . MET C 1 1 ? 29.623 16.786 16.470 1.00 27.69 1 MET C N 1
ATOM 5819 C CA . MET C 1 1 ? 30.820 15.929 16.210 1.00 25.91 1 MET C CA 1
ATOM 5820 C C . MET C 1 1 ? 32.105 16.728 16.026 1.00 23.43 1 MET C C 1
ATOM 5821 O O . MET C 1 1 ? 33.173 16.309 16.485 1.00 22.03 1 MET C O 1
ATOM 5826 N N . TRP C 1 2 ? 32.001 17.859 15.337 1.00 23.30 2 TRP C N 1
ATOM 5827 C CA . TRP C 1 2 ? 33.160 18.668 15.000 1.00 21.76 2 TRP C CA 1
ATOM 5828 C C . TRP C 1 2 ? 33.179 19.978 15.775 1.00 21.32 2 TRP C C 1
ATOM 5829 O O . TRP C 1 2 ? 32.134 20.515 16.146 1.00 22.56 2 TRP C O 1
ATOM 5840 N N . PHE C 1 3 ? 34.391 20.465 16.028 1.00 20.00 3 PHE C N 1
ATOM 5841 C CA . PHE C 1 3 ? 34.631 21.829 16.475 1.00 20.11 3 PHE C CA 1
ATOM 5842 C C . PHE C 1 3 ? 35.424 22.458 15.341 1.00 20.39 3 PHE C C 1
ATOM 5843 O O . PHE C 1 3 ? 36.657 22.458 15.350 1.00 19.75 3 PHE C O 1
ATOM 5851 N N . GLY C 1 4 ? 34.696 22.947 14.338 1.00 22.04 4 GLY C N 1
ATOM 5852 C CA . GLY C 1 4 ? 35.288 23.364 13.065 1.00 23.22 4 GLY C CA 1
ATOM 5853 C C . GLY C 1 4 ? 36.016 22.211 12.385 1.00 22.98 4 GLY C C 1
ATOM 5854 O O . GLY C 1 4 ? 35.410 21.196 12.037 1.00 23.44 4 GLY C O 1
ATOM 5855 N N . GLU C 1 5 ? 37.329 22.361 12.234 1.00 22.82 5 GLU C N 1
ATOM 5856 C CA . GLU C 1 5 ? 38.191 21.327 11.644 1.00 23.12 5 GLU C CA 1
ATOM 5857 C C . GLU C 1 5 ? 38.389 20.090 12.515 1.00 21.33 5 GLU C C 1
ATOM 5858 O O . GLU C 1 5 ? 38.700 19.011 12.002 1.00 22.08 5 GLU C O 1
ATOM 5864 N N . PHE C 1 6 ? 38.224 20.250 13.825 1.00 19.47 6 PHE C N 1
ATOM 5865 C CA . PHE C 1 6 ? 38.749 19.302 14.797 1.00 18.40 6 PHE C CA 1
ATOM 5866 C C . PHE C 1 6 ? 37.661 18.437 15.417 1.00 17.83 6 PHE C C 1
ATOM 5867 O O . PHE C 1 6 ? 36.508 18.859 15.528 1.00 18.04 6 PHE C O 1
ATOM 5875 N N . GLY C 1 7 ? 38.039 17.221 15.799 1.00 17.74 7 GLY C N 1
ATOM 5876 C CA . GLY C 1 7 ? 37.137 16.277 16.455 1.00 17.83 7 GLY C CA 1
ATOM 5877 C C . GLY C 1 7 ? 36.885 15.081 15.566 1.00 18.83 7 GLY C C 1
ATOM 5878 O O . GLY C 1 7 ? 37.828 14.412 15.138 1.00 19.31 7 GLY C O 1
ATOM 5879 N N . GLY C 1 8 ? 35.615 14.803 15.286 1.00 21.49 8 GLY C N 1
ATOM 5880 C CA . GLY C 1 8 ? 35.257 13.668 14.454 1.00 21.77 8 GLY C CA 1
ATOM 5881 C C . GLY C 1 8 ? 35.128 12.383 15.241 1.00 21.29 8 GLY C C 1
ATOM 5882 O O . GLY C 1 8 ? 35.058 12.390 16.475 1.00 20.42 8 GLY C O 1
ATOM 5883 N N . GLN C 1 9 ? 35.118 11.277 14.505 1.00 21.85 9 GLN C N 1
ATOM 5884 C CA . GLN C 1 9 ? 34.818 9.965 15.048 1.00 21.78 9 GLN C CA 1
ATOM 5885 C C . GLN C 1 9 ? 35.599 8.910 14.252 1.00 22.74 9 GLN C C 1
ATOM 5886 O O . GLN C 1 9 ? 35.025 8.068 13.549 1.00 23.14 9 GLN C O 1
ATOM 5892 N N . TYR C 1 10 ? 36.923 8.989 14.374 1.00 23.32 10 TYR C N 1
ATOM 5893 C CA . TYR C 1 10 ? 37.854 8.143 13.619 1.00 24.42 10 TYR C CA 1
ATOM 5894 C C . TYR C 1 10 ? 38.041 6.793 14.296 1.00 24.53 10 TYR C C 1
ATOM 5895 O O . TYR C 1 10 ? 39.072 6.520 14.915 1.00 24.87 10 TYR C O 1
ATOM 5904 N N . VAL C 1 11 ? 37.025 5.950 14.144 1.00 24.47 11 VAL C N 1
ATOM 5905 C CA . VAL C 1 11 ? 36.959 4.658 14.816 1.00 24.58 11 VAL C CA 1
ATOM 5906 C C . VAL C 1 11 ? 36.611 3.576 13.802 1.00 25.33 11 VAL C C 1
ATOM 5907 O O . VAL C 1 11 ? 36.149 3.892 12.702 1.00 25.58 11 VAL C O 1
ATOM 5911 N N . PRO C 1 12 ? 36.826 2.296 14.164 1.00 25.82 12 PRO C N 1
ATOM 5912 C CA . PRO C 1 12 ? 36.289 1.235 13.304 1.00 26.47 12 PRO C CA 1
ATOM 5913 C C . PRO C 1 12 ? 34.759 1.277 13.249 1.00 25.86 12 PRO C C 1
ATOM 5914 O O . PRO C 1 12 ? 34.120 1.758 14.192 1.00 24.95 12 PRO C O 1
ATOM 5918 N N . GLU C 1 13 ? 34.195 0.780 12.148 1.00 26.38 13 GLU C N 1
ATOM 5919 C CA . GLU C 1 13 ? 32.741 0.749 11.937 1.00 26.03 13 GLU C CA 1
ATOM 5920 C C . GLU C 1 13 ? 31.973 0.097 13.092 1.00 25.60 13 GLU C C 1
ATOM 5921 O O . GLU C 1 13 ? 30.854 0.506 13.404 1.00 25.05 13 GLU C O 1
ATOM 5923 N N . THR C 1 14 ? 32.593 -0.902 13.723 1.00 25.95 14 THR C N 1
ATOM 5924 C CA . THR C 1 14 ? 32.037 -1.595 14.893 1.00 25.75 14 THR C CA 1
ATOM 5925 C C . THR C 1 14 ? 31.702 -0.689 16.090 1.00 24.63 14 THR C C 1
ATOM 5926 O O . THR C 1 14 ? 30.810 -1.022 16.872 1.00 24.48 14 THR C O 1
ATOM 5930 N N . LEU C 1 15 ? 32.415 0.431 16.238 1.00 23.98 15 LEU C N 1
ATOM 5931 C CA . LEU C 1 15 ? 32.166 1.380 17.337 1.00 22.96 15 LEU C CA 1
ATOM 5932 C C . LEU C 1 15 ? 31.202 2.529 17.009 1.00 22.24 15 LEU C C 1
ATOM 5933 O O . LEU C 1 15 ? 30.850 3.295 17.907 1.00 21.51 15 LEU C O 1
ATOM 5938 N N . VAL C 1 16 ? 30.756 2.643 15.756 1.00 22.43 16 VAL C N 1
ATOM 5939 C CA . VAL C 1 16 ? 29.849 3.735 15.365 1.00 21.98 16 VAL C CA 1
ATOM 5940 C C . VAL C 1 16 ? 28.506 3.606 16.088 1.00 21.60 16 VAL C C 1
ATOM 5941 O O . VAL C 1 16 ? 28.016 4.581 16.661 1.00 21.01 16 VAL C O 1
ATOM 5945 N N . GLY C 1 17 ? 27.938 2.402 16.064 1.00 21.94 17 GLY C N 1
ATOM 5946 C CA . GLY C 1 17 ? 26.692 2.098 16.772 1.00 21.87 17 GLY C CA 1
ATOM 5947 C C . GLY C 1 17 ? 26.760 2.375 18.267 1.00 21.25 17 GLY C C 1
ATOM 5948 O O . GLY C 1 17 ? 25.927 3.118 18.789 1.00 20.96 17 GLY C O 1
ATOM 5949 N N . PRO C 1 18 ? 27.751 1.783 18.965 1.00 21.15 18 PRO C N 1
ATOM 5950 C CA . PRO C 1 18 ? 27.984 2.056 20.387 1.00 20.61 18 PRO C CA 1
ATOM 5951 C C . PRO C 1 18 ? 28.129 3.540 20.732 1.00 19.78 18 PRO C C 1
ATOM 5952 O O . PRO C 1 18 ? 27.558 3.990 21.726 1.00 19.46 18 PRO C O 1
ATOM 5956 N N . LEU C 1 19 ? 28.871 4.287 19.913 1.00 19.57 19 LEU C N 1
ATOM 5957 C CA . LEU C 1 19 ? 29.050 5.726 20.142 1.00 19.01 19 LEU C CA 1
ATOM 5958 C C . LEU C 1 19 ? 27.753 6.503 19.929 1.00 19.04 19 LEU C C 1
ATOM 5959 O O . LEU C 1 19 ? 27.479 7.448 20.666 1.00 18.54 19 LEU C O 1
ATOM 5964 N N . LYS C 1 20 ? 26.959 6.104 18.934 1.00 19.76 20 LYS C N 1
ATOM 5965 C CA . LYS C 1 20 ? 25.657 6.740 18.700 1.00 20.10 20 LYS C CA 1
ATOM 5966 C C . LYS C 1 20 ? 24.695 6.486 19.866 1.00 20.03 20 LYS C C 1
ATOM 5967 O O . LYS C 1 20 ? 23.971 7.394 20.281 1.00 19.81 20 LYS C O 1
ATOM 5973 N N . GLU C 1 21 ? 24.695 5.261 20.390 1.00 20.24 21 GLU C N 1
ATOM 5974 C CA . GLU C 1 21 ? 23.858 4.927 21.546 1.00 20.39 21 GLU C CA 1
ATOM 5975 C C . GLU C 1 21 ? 24.288 5.689 22.796 1.00 19.51 21 GLU C C 1
ATOM 5976 O O . GLU C 1 21 ? 23.440 6.119 23.571 1.00 19.42 21 GLU C O 1
ATOM 5982 N N . LEU C 1 22 ? 25.597 5.869 22.983 1.00 18.79 22 LEU C N 1
ATOM 5983 C CA . LEU C 1 22 ? 26.102 6.704 24.075 1.00 18.10 22 LEU C CA 1
ATOM 5984 C C . LEU C 1 22 ? 25.644 8.156 23.925 1.00 17.76 22 LEU C C 1
ATOM 5985 O O . LEU C 1 22 ? 25.199 8.769 24.897 1.00 17.46 22 LEU C O 1
ATOM 5990 N N . GLU C 1 23 ? 25.774 8.702 22.716 1.00 17.83 23 GLU C N 1
ATOM 5991 C CA . GLU C 1 23 ? 25.368 10.088 22.451 1.00 17.81 23 GLU C CA 1
ATOM 5992 C C . GLU C 1 23 ? 23.888 10.294 22.759 1.00 18.05 23 GLU C C 1
ATOM 5993 O O . GLU C 1 23 ? 23.519 11.254 23.435 1.00 17.83 23 GLU C O 1
ATOM 5999 N N . LYS C 1 24 ? 23.055 9.389 22.247 1.00 18.49 24 LYS C N 1
ATOM 6000 C CA . LYS C 1 24 ? 21.612 9.460 22.460 1.00 19.02 24 LYS C CA 1
ATOM 6001 C C . LYS C 1 24 ? 21.246 9.332 23.942 1.00 18.82 24 LYS C C 1
ATOM 6002 O O . LYS C 1 24 ? 20.440 10.114 24.446 1.00 18.92 24 LYS C O 1
ATOM 6008 N N . ALA C 1 25 ? 21.865 8.376 24.634 1.00 18.49 25 ALA C N 1
ATOM 6009 C CA . ALA C 1 25 ? 21.644 8.182 26.073 1.00 18.48 25 ALA C CA 1
ATOM 6010 C C . ALA C 1 25 ? 22.058 9.413 26.870 1.00 17.99 25 ALA C C 1
ATOM 6011 O O . ALA C 1 25 ? 21.323 9.866 27.747 1.00 18.21 25 ALA C O 1
ATOM 6013 N N . TYR C 1 26 ? 23.231 9.954 26.552 1.00 17.42 26 TYR C N 1
ATOM 6014 C CA . TYR C 1 26 ? 23.688 11.183 27.186 1.00 17.07 26 TYR C CA 1
ATOM 6015 C C . TYR C 1 26 ? 22.681 12.326 26.987 1.00 17.43 26 TYR C C 1
ATOM 6016 O O . TYR C 1 26 ? 22.319 13.018 27.942 1.00 17.43 26 TYR C O 1
ATOM 6025 N N . LYS C 1 27 ? 22.220 12.500 25.752 1.00 17.84 27 LYS C N 1
ATOM 6026 C CA . LYS C 1 27 ? 21.228 13.536 25.443 1.00 18.45 27 LYS C CA 1
ATOM 6027 C C . LYS C 1 27 ? 19.892 13.338 26.166 1.00 19.12 27 LYS C C 1
ATOM 6028 O O . LYS C 1 27 ? 19.258 14.317 26.555 1.00 19.44 27 LYS C O 1
ATOM 6034 N N . ARG C 1 28 ? 19.481 12.083 26.352 1.00 19.40 28 ARG C N 1
ATOM 6035 C CA . ARG C 1 28 ? 18.295 11.768 27.152 1.00 20.22 28 ARG C CA 1
ATOM 6036 C C . ARG C 1 28 ? 18.458 12.119 28.635 1.00 20.22 28 ARG C C 1
ATOM 6037 O O . ARG C 1 28 ? 17.535 12.663 29.243 1.00 20.81 28 ARG C O 1
ATOM 6045 N N . PHE C 1 29 ? 19.622 11.806 29.205 1.00 19.70 29 PHE C N 1
ATOM 6046 C CA . PHE C 1 29 ? 19.851 11.966 30.650 1.00 19.84 29 PHE C CA 1
ATOM 6047 C C . PHE C 1 29 ? 20.382 13.326 31.095 1.00 19.73 29 PHE C C 1
ATOM 6048 O O . PHE C 1 29 ? 20.156 13.710 32.241 1.00 19.83 29 PHE C O 1
ATOM 6056 N N . LYS C 1 30 ? 21.076 14.053 30.223 1.00 19.78 30 LYS C N 1
ATOM 6057 C CA . LYS C 1 30 ? 21.872 15.219 30.668 1.00 19.84 30 LYS C CA 1
ATOM 6058 C C . LYS C 1 30 ? 21.095 16.322 31.405 1.00 20.67 30 LYS C C 1
ATOM 6059 O O . LYS C 1 30 ? 21.640 16.938 32.325 1.00 20.63 30 LYS C O 1
ATOM 6065 N N . ASP C 1 31 ? 19.843 16.556 31.009 1.00 21.79 31 ASP C N 1
ATOM 6066 C CA . ASP C 1 31 ? 18.956 17.498 31.708 1.00 22.79 31 ASP C CA 1
ATOM 6067 C C . ASP C 1 31 ? 17.704 16.805 32.276 1.00 23.58 31 ASP C C 1
ATOM 6068 O O . ASP C 1 31 ? 16.691 17.451 32.528 1.00 24.59 31 ASP C O 1
ATOM 6073 N N . ASP C 1 32 ? 17.804 15.496 32.508 1.00 23.31 32 ASP C N 1
ATOM 6074 C CA . ASP C 1 32 ? 16.737 14.708 33.123 1.00 24.14 32 ASP C CA 1
ATOM 6075 C C . ASP C 1 32 ? 16.741 14.982 34.627 1.00 24.25 32 ASP C C 1
ATOM 6076 O O . ASP C 1 32 ? 17.799 14.972 35.253 1.00 23.49 32 ASP C O 1
ATOM 6081 N N . GLU C 1 33 ? 15.556 15.200 35.196 1.00 25.32 33 GLU C N 1
ATOM 6082 C CA . GLU C 1 33 ? 15.417 15.565 36.614 1.00 25.67 33 GLU C CA 1
ATOM 6083 C C . GLU C 1 33 ? 16.086 14.558 37.557 1.00 25.02 33 GLU C C 1
ATOM 6084 O O . GLU C 1 33 ? 16.825 14.952 38.464 1.00 24.43 33 GLU C O 1
ATOM 6090 N N . GLU C 1 34 ? 15.833 13.271 37.326 1.00 24.98 34 GLU C N 1
ATOM 6091 C CA . GLU C 1 34 ? 16.355 12.202 38.184 1.00 24.69 34 GLU C CA 1
ATOM 6092 C C . GLU C 1 34 ? 17.869 12.023 38.061 1.00 23.17 34 GLU C C 1
ATOM 6093 O O . GLU C 1 34 ? 18.552 11.842 39.073 1.00 22.84 34 GLU C O 1
ATOM 6099 N N . PHE C 1 35 ? 18.385 12.061 36.832 1.00 22.11 35 PHE C N 1
ATOM 6100 C CA . PHE C 1 35 ? 19.830 11.975 36.611 1.00 20.85 35 PHE C CA 1
ATOM 6101 C C . PHE C 1 35 ? 20.538 13.130 37.312 1.00 20.34 35 PHE C C 1
ATOM 6102 O O . PHE C 1 35 ? 21.537 12.919 37.999 1.00 19.72 35 PHE C O 1
ATOM 6110 N N . ASN C 1 36 ? 20.008 14.342 37.148 1.00 20.60 36 ASN C N 1
ATOM 6111 C CA . ASN C 1 36 ? 20.592 15.527 37.781 1.00 20.38 36 ASN C CA 1
ATOM 6112 C C . ASN C 1 36 ? 20.483 15.491 39.305 1.00 20.66 36 ASN C C 1
ATOM 6113 O O . ASN C 1 36 ? 21.419 15.893 39.991 1.00 20.12 36 ASN C O 1
ATOM 6118 N N . ARG C 1 37 ? 19.358 15.003 39.830 1.00 21.52 37 ARG C N 1
ATOM 6119 C CA . ARG C 1 37 ? 19.213 14.808 41.278 1.00 22.04 37 ARG C CA 1
ATOM 6120 C C . ARG C 1 37 ? 20.298 13.869 41.819 1.00 21.33 37 ARG C C 1
ATOM 6121 O O . ARG C 1 37 ? 20.962 14.192 42.807 1.00 21.03 37 ARG C O 1
ATOM 6129 N N . GLN C 1 38 ? 20.471 12.722 41.166 1.00 21.01 38 GLN C N 1
ATOM 6130 C CA . GLN C 1 38 ? 21.471 11.731 41.582 1.00 20.61 38 GLN C CA 1
ATOM 6131 C C . GLN C 1 38 ? 22.901 12.250 41.424 1.00 19.36 38 GLN C C 1
ATOM 6132 O O . GLN C 1 38 ? 23.714 12.102 42.336 1.00 19.14 38 GLN C O 1
ATOM 6138 N N . LEU C 1 39 ? 23.201 12.858 40.277 1.00 18.51 39 LEU C N 1
ATOM 6139 C CA . LEU C 1 39 ? 24.544 13.387 40.024 1.00 17.57 39 LEU C CA 1
ATOM 6140 C C . LEU C 1 39 ? 24.901 14.480 41.031 1.00 17.42 39 LEU C C 1
ATOM 6141 O O . LEU C 1 39 ? 25.980 14.449 41.621 1.00 16.96 39 LEU C O 1
ATOM 6146 N N . ASN C 1 40 ? 23.983 15.420 41.245 1.00 17.78 40 ASN C N 1
ATOM 6147 C CA . ASN C 1 40 ? 24.230 16.525 42.180 1.00 17.80 40 ASN C CA 1
ATOM 6148 C C . ASN C 1 40 ? 24.340 16.037 43.629 1.00 18.09 40 ASN C C 1
ATOM 6149 O O . ASN C 1 40 ? 25.114 16.591 44.407 1.00 17.82 40 ASN C O 1
ATOM 6154 N N . TYR C 1 41 ? 23.587 14.987 43.963 1.00 18.66 41 TYR C N 1
ATOM 6155 C CA . TYR C 1 41 ? 23.670 14.320 45.271 1.00 19.19 41 TYR C CA 1
ATOM 6156 C C . TYR C 1 41 ? 25.066 13.752 45.541 1.00 18.51 41 TYR C C 1
ATOM 6157 O O . TYR C 1 41 ? 25.623 13.958 46.620 1.00 18.54 41 TYR C O 1
ATOM 6166 N N . TYR C 1 42 ? 25.617 13.039 44.561 1.00 17.89 42 TYR C N 1
ATOM 6167 C CA . TYR C 1 42 ? 26.969 12.489 44.676 1.00 17.42 42 TYR C CA 1
ATOM 6168 C C . TYR C 1 42 ? 28.027 13.585 44.670 1.00 16.62 42 TYR C C 1
ATOM 6169 O O . TYR C 1 42 ? 28.960 13.534 45.462 1.00 16.53 42 TYR C O 1
ATOM 6178 N N . LEU C 1 43 ? 27.886 14.575 43.791 1.00 16.03 43 LEU C N 1
ATOM 6179 C CA . LEU C 1 43 ? 28.827 15.703 43.781 1.00 15.46 43 LEU C CA 1
ATOM 6180 C C . LEU C 1 43 ? 28.822 16.475 45.109 1.00 15.71 43 LEU C C 1
ATOM 6181 O O . LEU C 1 43 ? 29.877 16.909 45.577 1.00 15.45 43 LEU C O 1
ATOM 6186 N N . LYS C 1 44 ? 27.648 16.623 45.721 1.00 16.27 44 LYS C N 1
ATOM 6187 C CA . LYS C 1 44 ? 27.538 17.303 47.014 1.00 16.70 44 LYS C CA 1
ATOM 6188 C C . LYS C 1 44 ? 28.078 16.453 48.166 1.00 16.91 44 LYS C C 1
ATOM 6189 O O . LYS C 1 44 ? 29.036 16.846 48.835 1.00 16.70 44 LYS C O 1
ATOM 6195 N N . THR C 1 45 ? 27.467 15.293 48.390 1.00 17.31 45 THR C N 1
ATOM 6196 C CA . THR C 1 45 ? 27.697 14.532 49.624 1.00 17.88 45 THR C CA 1
ATOM 6197 C C . THR C 1 45 ? 28.962 13.673 49.608 1.00 17.57 45 THR C C 1
ATOM 6198 O O . THR C 1 45 ? 29.546 13.434 50.660 1.00 17.91 45 THR C O 1
ATOM 6202 N N . TRP C 1 46 ? 29.365 13.204 48.429 1.00 16.96 46 TRP C N 1
ATOM 6203 C CA . TRP C 1 46 ? 30.547 12.345 48.276 1.00 16.83 46 TRP C CA 1
ATOM 6204 C C . TRP C 1 46 ? 31.773 13.137 47.822 1.00 16.13 46 TRP C C 1
ATOM 6205 O O . TRP C 1 46 ? 32.863 12.943 48.364 1.00 16.23 46 TRP C O 1
ATOM 6216 N N . ALA C 1 47 ? 31.602 14.013 46.827 1.00 15.56 47 ALA C N 1
ATOM 6217 C CA . ALA C 1 47 ? 32.723 14.791 46.275 1.00 15.04 47 ALA C CA 1
ATOM 6218 C C . ALA C 1 47 ? 32.983 16.115 46.996 1.00 15.02 47 ALA C C 1
ATOM 6219 O O . ALA C 1 47 ? 34.098 16.625 46.945 1.00 14.83 47 ALA C O 1
ATOM 6221 N N . GLY C 1 48 ? 31.957 16.681 47.636 1.00 15.34 48 GLY C N 1
ATOM 6222 C CA . GLY C 1 48 ? 32.099 17.916 48.415 1.00 15.47 48 GLY C CA 1
ATOM 6223 C C . GLY C 1 48 ? 31.910 19.217 47.650 1.00 15.17 48 GLY C C 1
ATOM 6224 O O . GLY C 1 48 ? 32.415 20.264 48.078 1.00 15.30 48 GLY C O 1
ATOM 6225 N N . ARG C 1 49 ? 31.175 19.173 46.537 1.00 14.92 49 ARG C N 1
ATOM 6226 C CA . ARG C 1 49 ? 30.858 20.388 45.773 1.00 14.75 49 ARG C CA 1
ATOM 6227 C C . ARG C 1 49 ? 29.770 21.206 46.490 1.00 15.32 49 ARG C C 1
ATOM 6228 O O . ARG C 1 49 ? 28.911 20.628 47.159 1.00 15.74 49 ARG C O 1
ATOM 6236 N N . PRO C 1 50 ? 29.787 22.548 46.352 1.00 15.45 50 PRO C N 1
ATOM 6237 C CA . PRO C 1 50 ? 30.726 23.360 45.579 1.00 15.13 50 PRO C CA 1
ATOM 6238 C C . PRO C 1 50 ? 32.073 23.540 46.259 1.00 15.01 50 PRO C C 1
ATOM 6239 O O . PRO C 1 50 ? 32.160 23.527 47.493 1.00 15.31 50 PRO C O 1
ATOM 6243 N N . THR C 1 51 ? 33.110 23.700 45.443 1.00 14.69 51 THR C N 1
ATOM 6244 C CA . THR C 1 51 ? 34.422 24.089 45.930 1.00 14.68 51 THR C CA 1
ATOM 6245 C C . THR C 1 51 ? 34.477 25.610 46.019 1.00 15.04 51 THR C C 1
ATOM 6246 O O . THR C 1 51 ? 33.839 26.299 45.224 1.00 15.22 51 THR C O 1
ATOM 6250 N N . PRO C 1 52 ? 35.249 26.145 46.981 1.00 15.27 52 PRO C N 1
ATOM 6251 C CA . PRO C 1 52 ? 35.285 27.604 47.103 1.00 15.71 52 PRO C CA 1
ATOM 6252 C C . PRO C 1 52 ? 36.099 28.300 46.002 1.00 15.71 52 PRO C C 1
ATOM 6253 O O . PRO C 1 52 ? 36.889 27.658 45.299 1.00 15.31 52 PRO C O 1
ATOM 6257 N N . LEU C 1 53 ? 35.848 29.596 45.843 1.00 16.23 53 LEU C N 1
ATOM 6258 C CA . LEU C 1 53 ? 36.718 30.484 45.082 1.00 16.52 53 LEU C CA 1
ATOM 6259 C C . LEU C 1 53 ? 37.502 31.294 46.113 1.00 16.99 53 LEU C C 1
ATOM 6260 O O . LEU C 1 53 ? 36.921 32.062 46.879 1.00 17.55 53 LEU C O 1
ATOM 6265 N N . TYR C 1 54 ? 38.817 31.103 46.134 1.00 16.90 54 TYR C N 1
ATOM 6266 C CA . TYR C 1 54 ? 39.672 31.650 47.183 1.00 17.28 54 TYR C CA 1
ATOM 6267 C C . TYR C 1 54 ? 40.456 32.859 46.675 1.00 17.88 54 TYR C C 1
ATOM 6268 O O . TYR C 1 54 ? 41.131 32.768 45.651 1.00 17.84 54 TYR C O 1
ATOM 6277 N N . TYR C 1 55 ? 40.366 33.980 47.391 1.00 18.49 55 TYR C N 1
ATOM 6278 C CA . TYR C 1 55 ? 41.186 35.152 47.087 1.00 19.28 55 TYR C CA 1
ATOM 6279 C C . TYR C 1 55 ? 42.587 34.960 47.667 1.00 19.39 55 TYR C C 1
ATOM 6280 O O . TYR C 1 55 ? 42.756 34.935 48.886 1.00 19.46 55 TYR C O 1
ATOM 6289 N N . ALA C 1 56 ? 43.583 34.822 46.793 1.00 19.78 56 ALA C N 1
ATOM 6290 C CA . ALA C 1 56 ? 44.972 34.660 47.226 1.00 19.97 56 ALA C CA 1
ATOM 6291 C C . ALA C 1 56 ? 45.556 36.032 47.564 1.00 20.62 56 ALA C C 1
ATOM 6292 O O . ALA C 1 56 ? 46.336 36.600 46.795 1.00 20.77 56 ALA C O 1
ATOM 6294 N N . LYS C 1 57 ? 45.174 36.546 48.732 1.00 21.10 57 LYS C N 1
ATOM 6295 C CA . LYS C 1 57 ? 45.527 37.910 49.145 1.00 21.82 57 LYS C CA 1
ATOM 6296 C C . LYS C 1 57 ? 47.035 38.119 49.285 1.00 22.13 57 LYS C C 1
ATOM 6297 O O . LYS C 1 57 ? 47.571 39.115 48.789 1.00 22.44 57 LYS C O 1
ATOM 6303 N N . ARG C 1 58 ? 47.706 37.188 49.962 1.00 22.11 58 ARG C N 1
ATOM 6304 C CA . ARG C 1 58 ? 49.156 37.285 50.177 1.00 22.59 58 ARG C CA 1
ATOM 6305 C C . ARG C 1 58 ? 49.936 37.206 48.860 1.00 22.33 58 ARG C C 1
ATOM 6306 O O . ARG C 1 58 ? 50.857 37.998 48.639 1.00 22.86 58 ARG C O 1
ATOM 6314 N N . LEU C 1 59 ? 49.555 36.271 47.989 1.00 21.56 59 LEU C N 1
ATOM 6315 C CA . LEU C 1 59 ? 50.190 36.129 46.669 1.00 21.39 59 LEU C CA 1
ATOM 6316 C C . LEU C 1 59 ? 49.969 37.366 45.800 1.00 21.51 59 LEU C C 1
ATOM 6317 O O . LEU C 1 59 ? 50.897 37.835 45.141 1.00 21.94 59 LEU C O 1
ATOM 6322 N N . THR C 1 60 ? 48.737 37.878 45.807 1.00 21.19 60 THR C N 1
ATOM 6323 C CA . THR C 1 60 ? 48.381 39.106 45.093 1.00 21.45 60 THR C CA 1
ATOM 6324 C C . THR C 1 60 ? 49.213 40.299 45.566 1.00 22.25 60 THR C C 1
ATOM 6325 O O . THR C 1 60 ? 49.722 41.061 44.745 1.00 22.65 60 THR C O 1
ATOM 6329 N N . GLU C 1 61 ? 49.336 40.452 46.884 1.00 22.53 61 GLU C N 1
ATOM 6330 C CA . GLU C 1 61 ? 50.128 41.535 47.476 1.00 23.38 61 GLU C CA 1
ATOM 6331 C C . GLU C 1 61 ? 51.620 41.406 47.159 1.00 23.78 61 GLU C C 1
ATOM 6332 O O . GLU C 1 61 ? 52.276 42.405 46.863 1.00 24.46 61 GLU C O 1
ATOM 6334 N N . LYS C 1 62 ? 52.140 40.179 47.217 1.00 23.44 62 LYS C N 1
ATOM 6335 C CA . LYS C 1 62 ? 53.558 39.914 46.936 1.00 23.93 62 LYS C CA 1
ATOM 6336 C C . LYS C 1 62 ? 53.954 40.292 45.509 1.00 24.04 62 LYS C C 1
ATOM 6337 O O . LYS C 1 62 ? 54.984 40.932 45.295 1.00 24.84 62 LYS C O 1
ATOM 6343 N N . ILE C 1 63 ? 53.140 39.874 44.545 1.00 23.31 63 ILE C N 1
ATOM 6344 C CA . ILE C 1 63 ? 53.376 40.198 43.136 1.00 23.46 63 ILE C CA 1
ATOM 6345 C C . ILE C 1 63 ? 53.131 41.688 42.904 1.00 23.93 63 ILE C C 1
ATOM 6346 O O . ILE C 1 63 ? 53.888 42.336 42.177 1.00 24.71 63 ILE C O 1
ATOM 6351 N N . GLY C 1 64 ? 52.082 42.220 43.531 1.00 23.57 64 GLY C N 1
ATOM 6352 C CA . GLY C 1 64 ? 51.808 43.654 43.535 1.00 24.08 64 GLY C CA 1
ATOM 6353 C C . GLY C 1 64 ? 51.055 44.179 42.326 1.00 24.01 64 GLY C C 1
ATOM 6354 O O . GLY C 1 64 ? 51.061 45.383 42.080 1.00 24.73 64 GLY C O 1
ATOM 6355 N N . GLY C 1 65 ? 50.382 43.291 41.592 1.00 23.19 65 GLY C N 1
ATOM 6356 C CA . GLY C 1 65 ? 49.636 43.670 40.394 1.00 23.18 65 GLY C CA 1
ATOM 6357 C C . GLY C 1 65 ? 48.181 43.258 40.490 1.00 22.42 65 GLY C C 1
ATOM 6358 O O . GLY C 1 65 ? 47.506 43.588 41.465 1.00 22.35 65 GLY C O 1
ATOM 6359 N N . ALA C 1 66 ? 47.703 42.515 39.493 1.00 21.86 66 ALA C N 1
ATOM 6360 C CA . ALA C 1 66 ? 46.293 42.131 39.416 1.00 21.26 66 ALA C CA 1
ATOM 6361 C C . ALA C 1 66 ? 45.885 41.158 40.526 1.00 20.43 66 ALA C C 1
ATOM 6362 O O . ALA C 1 66 ? 46.724 40.457 41.096 1.00 20.16 66 ALA C O 1
ATOM 6364 N N . LYS C 1 67 ? 44.585 41.126 40.809 1.00 20.12 67 LYS C N 1
ATOM 6365 C CA . LYS C 1 67 ? 44.012 40.251 41.836 1.00 19.49 67 LYS C CA 1
ATOM 6366 C C . LYS C 1 67 ? 44.035 38.801 41.361 1.00 18.67 67 LYS C C 1
ATOM 6367 O O . LYS C 1 67 ? 43.638 38.523 40.228 1.00 18.53 67 LYS C O 1
ATOM 6373 N N . VAL C 1 68 ? 44.497 37.892 42.222 1.00 18.19 68 VAL C N 1
ATOM 6374 C CA . VAL C 1 68 ? 44.561 36.464 41.894 1.00 17.51 68 VAL C CA 1
ATOM 6375 C C . VAL C 1 68 ? 43.571 35.677 42.752 1.00 17.05 68 VAL C C 1
ATOM 6376 O O . VAL C 1 68 ? 43.696 35.631 43.979 1.00 17.12 68 VAL C O 1
ATOM 6380 N N . TYR C 1 69 ? 42.593 35.064 42.087 1.00 16.63 69 TYR C N 1
ATOM 6381 C CA . TYR C 1 69 ? 41.656 34.138 42.711 1.00 16.24 69 TYR C CA 1
ATOM 6382 C C . TYR C 1 69 ? 41.991 32.715 42.277 1.00 15.68 69 TYR C C 1
ATOM 6383 O O . TYR C 1 69 ? 42.445 32.493 41.150 1.00 15.57 69 TYR C O 1
ATOM 6392 N N . LEU C 1 70 ? 41.766 31.764 43.181 1.00 15.40 70 LEU C N 1
ATOM 6393 C CA . LEU C 1 70 ? 42.001 30.347 42.923 1.00 14.95 70 LEU C CA 1
ATOM 6394 C C . LEU C 1 70 ? 40.691 29.585 43.038 1.00 14.69 70 LEU C C 1
ATOM 6395 O O . LEU C 1 70 ? 40.081 29.561 44.107 1.00 14.83 70 LEU C O 1
ATOM 6400 N N . LYS C 1 71 ? 40.266 28.955 41.944 1.00 14.39 71 LYS C N 1
ATOM 6401 C CA . LYS C 1 71 ? 39.133 28.034 41.990 1.00 14.18 71 LYS C CA 1
ATOM 6402 C C . LYS C 1 71 ? 39.647 26.718 42.574 1.00 13.98 71 LYS C C 1
ATOM 6403 O O . LYS C 1 71 ? 40.513 26.068 41.983 1.00 13.82 71 LYS C O 1
ATOM 6409 N N . ARG C 1 72 ? 39.114 26.333 43.734 1.00 14.12 72 ARG C N 1
ATOM 6410 C CA . ARG C 1 72 ? 39.723 25.297 44.571 1.00 14.17 72 ARG C CA 1
ATOM 6411 C C . ARG C 1 72 ? 39.275 23.870 44.243 1.00 13.99 72 ARG C C 1
ATOM 6412 O O . ARG C 1 72 ? 38.742 23.163 45.104 1.00 14.12 72 ARG C O 1
ATOM 6420 N N . GLU C 1 73 ? 39.546 23.417 43.020 1.00 13.80 73 GLU C N 1
ATOM 6421 C CA . GLU C 1 73 ? 39.277 22.021 42.665 1.00 13.71 73 GLU C CA 1
ATOM 6422 C C . GLU C 1 73 ? 40.167 21.035 43.419 1.00 13.92 73 GLU C C 1
ATOM 6423 O O . GLU C 1 73 ? 39.838 19.858 43.496 1.00 13.94 73 GLU C O 1
ATOM 6429 N N . ASP C 1 74 ? 41.274 21.517 43.980 1.00 14.23 74 ASP C N 1
ATOM 6430 C CA . ASP C 1 74 ? 42.094 20.725 44.903 1.00 14.60 74 ASP C CA 1
ATOM 6431 C C . ASP C 1 74 ? 41.317 20.142 46.103 1.00 14.88 74 ASP C C 1
ATOM 6432 O O . ASP C 1 74 ? 41.736 19.137 46.663 1.00 15.20 74 ASP C O 1
ATOM 6437 N N . LEU C 1 75 ? 40.194 20.760 46.478 1.00 14.92 75 LEU C N 1
ATOM 6438 C CA . LEU C 1 75 ? 39.373 20.281 47.598 1.00 15.32 75 LEU C CA 1
ATOM 6439 C C . LEU C 1 75 ? 38.319 19.219 47.265 1.00 15.25 75 LEU C C 1
ATOM 6440 O O . LEU C 1 75 ? 37.698 18.683 48.187 1.00 15.74 75 LEU C O 1
ATOM 6445 N N . VAL C 1 76 ? 38.120 18.883 45.989 1.00 14.83 76 VAL C N 1
ATOM 6446 C CA A VAL C 1 76 ? 37.149 17.843 45.634 0.60 14.79 76 VAL C CA 1
ATOM 6447 C CA B VAL C 1 76 ? 37.154 17.832 45.627 0.40 14.79 76 VAL C CA 1
ATOM 6448 C C . VAL C 1 76 ? 37.694 16.477 46.082 1.00 15.03 76 VAL C C 1
ATOM 6449 O O . VAL C 1 76 ? 38.910 16.277 46.142 1.00 15.09 76 VAL C O 1
ATOM 6456 N N . HIS C 1 77 ? 36.795 15.551 46.403 1.00 15.29 77 HIS C N 1
ATOM 6457 C CA . HIS C 1 77 ? 37.178 14.206 46.839 1.00 15.67 77 HIS C CA 1
ATOM 6458 C C . HIS C 1 77 ? 38.102 13.550 45.815 1.00 15.40 77 HIS C C 1
ATOM 6459 O O . HIS C 1 77 ? 37.800 13.543 44.622 1.00 14.98 77 HIS C O 1
ATOM 6466 N N . GLY C 1 78 ? 39.232 13.028 46.291 1.00 15.78 78 GLY C N 1
ATOM 6467 C CA . GLY C 1 78 ? 40.279 12.489 45.415 1.00 15.73 78 GLY C CA 1
ATOM 6468 C C . GLY C 1 78 ? 41.376 13.495 45.104 1.00 15.61 78 GLY C C 1
ATOM 6469 O O . GLY C 1 78 ? 42.468 13.107 44.670 1.00 15.86 78 GLY C O 1
ATOM 6470 N N . GLY C 1 79 ? 41.094 14.781 45.315 1.00 15.37 79 GLY C N 1
ATOM 6471 C CA . GLY C 1 79 ? 42.088 15.836 45.186 1.00 15.34 79 GLY C CA 1
ATOM 6472 C C . GLY C 1 79 ? 42.286 16.391 43.790 1.00 14.93 79 GLY C C 1
ATOM 6473 O O . GLY C 1 79 ? 43.263 17.105 43.553 1.00 15.02 79 GLY C O 1
ATOM 6474 N N . ALA C 1 80 ? 41.378 16.074 42.869 1.00 14.56 80 ALA C N 1
ATOM 6475 C CA . ALA C 1 80 ? 41.503 16.531 41.485 1.00 14.29 80 ALA C CA 1
ATOM 6476 C C . ALA C 1 80 ? 40.152 16.622 40.797 1.00 13.91 80 ALA C C 1
ATOM 6477 O O . ALA C 1 80 ? 39.254 15.816 41.051 1.00 13.91 80 ALA C O 1
ATOM 6479 N N . HIS C 1 81 ? 40.034 17.589 39.893 1.00 13.68 81 HIS C N 1
ATOM 6480 C CA . HIS C 1 81 ? 38.805 17.813 39.123 1.00 13.46 81 HIS C CA 1
ATOM 6481 C C . HIS C 1 81 ? 38.297 16.568 38.366 1.00 13.41 81 HIS C C 1
ATOM 6482 O O . HIS C 1 81 ? 37.110 16.486 38.062 1.00 13.35 81 HIS C O 1
ATOM 6513 N N . THR C 1 83 ? 37.467 13.738 39.215 1.00 13.61 83 THR C N 1
ATOM 6514 C CA . THR C 1 83 ? 36.289 13.194 39.898 1.00 13.74 83 THR C CA 1
ATOM 6515 C C . THR C 1 83 ? 34.944 13.657 39.311 1.00 13.60 83 THR C C 1
ATOM 6516 O O . THR C 1 83 ? 34.017 12.852 39.212 1.00 13.75 83 THR C O 1
ATOM 6520 N N . ASN C 1 84 ? 34.843 14.925 38.909 1.00 13.40 84 ASN C N 1
ATOM 6521 C CA . ASN C 1 84 ? 33.580 15.467 38.372 1.00 13.43 84 ASN C CA 1
ATOM 6522 C C . ASN C 1 84 ? 33.100 14.648 37.170 1.00 13.44 84 ASN C C 1
ATOM 6523 O O . ASN C 1 84 ? 31.923 14.281 37.072 1.00 13.69 84 ASN C O 1
ATOM 6528 N N . ASN C 1 85 ? 34.033 14.368 36.264 1.00 13.30 85 ASN C N 1
ATOM 6529 C CA . ASN C 1 85 ? 33.772 13.580 35.056 1.00 13.38 85 ASN C CA 1
ATOM 6530 C C . ASN C 1 85 ? 33.609 12.088 35.360 1.00 13.49 85 ASN C C 1
ATOM 6531 O O . ASN C 1 85 ? 32.747 11.426 34.777 1.00 13.65 85 ASN C O 1
ATOM 6536 N N . ALA C 1 86 ? 34.435 11.557 36.262 1.00 13.45 86 ALA C N 1
ATOM 6537 C CA . ALA C 1 86 ? 34.360 10.142 36.641 1.00 13.67 86 ALA C CA 1
ATOM 6538 C C . ALA C 1 86 ? 32.979 9.785 37.183 1.00 13.85 86 ALA C C 1
ATOM 6539 O O . ALA C 1 86 ? 32.392 8.796 36.756 1.00 14.08 86 ALA C O 1
ATOM 6541 N N . ILE C 1 87 ? 32.457 10.614 38.089 1.00 13.84 87 ILE C N 1
ATOM 6542 C CA . ILE C 1 87 ? 31.116 10.401 38.650 1.00 14.17 87 ILE C CA 1
ATOM 6543 C C . ILE C 1 87 ? 30.050 10.506 37.555 1.00 14.25 87 ILE C C 1
ATOM 6544 O O . ILE C 1 87 ? 29.188 9.635 37.450 1.00 14.57 87 ILE C O 1
ATOM 6549 N N . GLY C 1 88 ? 30.105 11.575 36.762 1.00 14.02 88 GLY C N 1
ATOM 6550 C CA . GLY C 1 88 ? 29.126 11.817 35.698 1.00 14.22 88 GLY C CA 1
ATOM 6551 C C . GLY C 1 88 ? 28.997 10.653 34.734 1.00 14.35 88 GLY C C 1
ATOM 6552 O O . GLY C 1 88 ? 27.888 10.171 34.475 1.00 14.75 88 GLY C O 1
ATOM 6553 N N . GLN C 1 89 ? 30.134 10.188 34.221 1.00 14.12 89 GLN C N 1
ATOM 6554 C CA . GLN C 1 89 ? 30.147 9.076 33.264 1.00 14.32 89 GLN C CA 1
ATOM 6555 C C . GLN C 1 89 ? 29.804 7.739 33.905 1.00 14.59 89 GLN C C 1
ATOM 6556 O O . GLN C 1 89 ? 29.089 6.940 33.301 1.00 14.92 89 GLN C O 1
ATOM 6562 N N . ALA C 1 90 ? 30.313 7.489 35.112 1.00 14.53 90 ALA C N 1
ATOM 6563 C CA . ALA C 1 90 ? 30.020 6.239 35.812 1.00 14.90 90 ALA C CA 1
ATOM 6564 C C . ALA C 1 90 ? 28.523 6.113 36.110 1.00 15.31 90 ALA C C 1
ATOM 6565 O O . ALA C 1 90 ? 27.958 5.034 35.954 1.00 15.71 90 ALA C O 1
ATOM 6567 N N . LEU C 1 91 ? 27.895 7.219 36.516 1.00 15.30 91 LEU C N 1
ATOM 6568 C CA . LEU C 1 91 ? 26.448 7.253 36.760 1.00 15.84 91 LEU C CA 1
ATOM 6569 C C . LEU C 1 91 ? 25.657 7.074 35.471 1.00 16.12 91 LEU C C 1
ATOM 6570 O O . LEU C 1 91 ? 24.675 6.325 35.446 1.00 16.65 91 LEU C O 1
ATOM 6575 N N . LEU C 1 92 ? 26.075 7.773 34.415 1.00 15.87 92 LEU C N 1
ATOM 6576 C CA . LEU C 1 92 ? 25.471 7.616 33.093 1.00 16.23 92 LEU C CA 1
ATOM 6577 C C . LEU C 1 92 ? 25.513 6.150 32.659 1.00 16.53 92 LEU C C 1
ATOM 6578 O O . LEU C 1 92 ? 24.497 5.598 32.250 1.00 17.07 92 LEU C O 1
ATOM 6583 N N . ALA C 1 93 ? 26.683 5.527 32.788 1.00 16.31 93 ALA C N 1
ATOM 6584 C CA . ALA C 1 93 ? 26.866 4.105 32.467 1.00 16.66 93 ALA C CA 1
ATOM 6585 C C . ALA C 1 93 ? 25.926 3.203 33.268 1.00 17.25 93 ALA C C 1
ATOM 6586 O O . ALA C 1 93 ? 25.294 2.297 32.705 1.00 17.75 93 ALA C O 1
ATOM 6588 N N . LYS C 1 94 ? 25.816 3.473 34.569 1.00 17.34 94 LYS C N 1
ATOM 6589 C CA . LYS C 1 94 ? 24.936 2.702 35.450 1.00 18.02 94 LYS C CA 1
ATOM 6590 C C . LYS C 1 94 ? 23.466 2.810 35.037 1.00 18.65 94 LYS C C 1
ATOM 6591 O O . LYS C 1 94 ? 22.777 1.785 34.922 1.00 19.23 94 LYS C O 1
ATOM 6597 N N . LEU C 1 95 ? 22.993 4.032 34.792 1.00 18.62 95 LEU C N 1
ATOM 6598 C CA . LEU C 1 95 ? 21.603 4.245 34.356 1.00 19.35 95 LEU C CA 1
ATOM 6599 C C . LEU C 1 95 ? 21.320 3.745 32.927 1.00 19.63 95 LEU C C 1
ATOM 6600 O O . LEU C 1 95 ? 20.166 3.470 32.591 1.00 20.39 95 LEU C O 1
ATOM 6605 N N . MET C 1 96 ? 22.364 3.623 32.104 1.00 19.15 96 MET C N 1
ATOM 6606 C CA . MET C 1 96 ? 22.266 2.935 30.804 1.00 19.48 96 MET C CA 1
ATOM 6607 C C . MET C 1 96 ? 22.188 1.404 30.918 1.00 19.93 96 MET C C 1
ATOM 6608 O O . MET C 1 96 ? 21.878 0.731 29.934 1.00 20.37 96 MET C O 1
ATOM 6613 N N . GLY C 1 97 ? 22.488 0.856 32.096 1.00 19.94 97 GLY C N 1
ATOM 6614 C CA . GLY C 1 97 ? 22.435 -0.587 32.334 1.00 20.47 97 GLY C CA 1
ATOM 6615 C C . GLY C 1 97 ? 23.776 -1.283 32.177 1.00 20.20 97 GLY C C 1
ATOM 6616 O O . GLY C 1 97 ? 23.830 -2.508 32.149 1.00 20.66 97 GLY C O 1
ATOM 6617 N N . LYS C 1 98 ? 24.860 -0.510 32.091 1.00 19.58 98 LYS C N 1
ATOM 6618 C CA . LYS C 1 98 ? 26.206 -1.085 32.044 1.00 19.43 98 LYS C CA 1
ATOM 6619 C C . LYS C 1 98 ? 26.605 -1.488 33.459 1.00 19.51 98 LYS C C 1
ATOM 6620 O O . LYS C 1 98 ? 26.128 -0.904 34.431 1.00 19.53 98 LYS C O 1
ATOM 6626 N N . THR C 1 99 ? 27.456 -2.504 33.560 1.00 19.75 99 THR C N 1
ATOM 6627 C CA . THR C 1 99 ? 27.965 -2.986 34.845 1.00 19.96 99 THR C CA 1
ATOM 6628 C C . THR C 1 99 ? 29.484 -2.853 35.006 1.00 19.68 99 THR C C 1
ATOM 6629 O O . THR C 1 99 ? 29.996 -3.048 36.107 1.00 19.83 99 THR C O 1
ATOM 6633 N N . ARG C 1 100 ? 30.188 -2.516 33.926 1.00 19.41 100 ARG C N 1
ATOM 6634 C CA . ARG C 1 100 ? 31.644 -2.480 33.913 1.00 19.33 100 ARG C CA 1
ATOM 6635 C C . ARG C 1 100 ? 32.133 -1.163 33.320 1.00 18.75 100 ARG C C 1
ATOM 6636 O O . ARG C 1 100 ? 31.527 -0.632 32.389 1.00 18.54 100 ARG C O 1
ATOM 6644 N N . LEU C 1 101 ? 33.227 -0.648 33.881 1.00 18.57 101 LEU C N 1
ATOM 6645 C CA . LEU C 1 101 ? 33.905 0.534 33.375 1.00 18.14 101 LEU C CA 1
ATOM 6646 C C . LEU C 1 101 ? 35.313 0.144 32.955 1.00 18.50 101 LEU C C 1
ATOM 6647 O O . LEU C 1 101 ? 35.991 -0.597 33.669 1.00 18.88 101 LEU C O 1
ATOM 6652 N N . ILE C 1 102 ? 35.749 0.628 31.795 1.00 18.52 102 ILE C N 1
ATOM 6653 C CA . ILE C 1 102 ? 37.162 0.564 31.432 1.00 18.91 102 ILE C CA 1
ATOM 6654 C C . ILE C 1 102 ? 37.691 1.968 31.188 1.00 18.56 102 ILE C C 1
ATOM 6655 O O . ILE C 1 102 ? 36.931 2.881 30.855 1.00 18.08 102 ILE C O 1
ATOM 6660 N N . ALA C 1 103 ? 38.996 2.124 31.370 1.00 18.89 103 ALA C N 1
ATOM 6661 C CA . ALA C 1 103 ? 39.668 3.392 31.138 1.00 18.75 103 ALA C CA 1
ATOM 6662 C C . ALA C 1 103 ? 41.148 3.154 30.911 1.00 19.48 103 ALA C C 1
ATOM 6663 O O . ALA C 1 103 ? 41.665 2.078 31.223 1.00 20.09 103 ALA C O 1
ATOM 6665 N N . GLU C 1 104 ? 41.812 4.155 30.344 1.00 19.61 104 GLU C N 1
ATOM 6666 C CA . GLU C 1 104 ? 43.269 4.181 30.260 1.00 20.34 104 GLU C CA 1
ATOM 6667 C C . GLU C 1 104 ? 43.806 5.250 31.197 1.00 20.00 104 GLU C C 1
ATOM 6668 O O . GLU C 1 104 ? 43.101 6.198 31.557 1.00 19.30 104 GLU C O 1
ATOM 6674 N N . THR C 1 105 ? 45.064 5.098 31.586 1.00 20.60 105 THR C N 1
ATOM 6675 C CA . THR C 1 105 ? 45.705 6.080 32.444 1.00 20.43 105 THR C CA 1
ATOM 6676 C C . THR C 1 105 ? 47.216 6.053 32.231 1.00 21.35 105 THR C C 1
ATOM 6677 O O . THR C 1 105 ? 47.804 4.989 32.047 1.00 22.22 105 THR C O 1
ATOM 6681 N N . GLY C 1 106 ? 47.821 7.236 32.203 1.00 21.30 106 GLY C N 1
ATOM 6682 C CA . GLY C 1 106 ? 49.267 7.376 32.079 1.00 22.18 106 GLY C CA 1
ATOM 6683 C C . GLY C 1 106 ? 49.912 7.366 33.447 1.00 22.34 106 GLY C C 1
ATOM 6684 O O . GLY C 1 106 ? 50.627 6.431 33.791 1.00 23.24 106 GLY C O 1
ATOM 6685 N N . ALA C 1 107 ? 49.654 8.408 34.231 1.00 21.56 107 ALA C N 1
ATOM 6686 C CA . ALA C 1 107 ? 50.211 8.528 35.582 1.00 21.67 107 ALA C CA 1
ATOM 6687 C C . ALA C 1 107 ? 49.407 7.760 36.640 1.00 21.22 107 ALA C C 1
ATOM 6688 O O . ALA C 1 107 ? 49.885 7.585 37.764 1.00 21.65 107 ALA C O 1
ATOM 6690 N N . GLY C 1 108 ? 48.198 7.315 36.293 1.00 20.43 108 GLY C N 1
ATOM 6691 C CA . GLY C 1 108 ? 47.324 6.616 37.236 1.00 20.03 108 GLY C CA 1
ATOM 6692 C C . GLY C 1 108 ? 46.252 7.500 37.847 1.00 18.98 108 GLY C C 1
ATOM 6693 O O . GLY C 1 108 ? 45.439 7.016 38.625 1.00 18.82 108 GLY C O 1
ATOM 6694 N N . GLN C 1 109 ? 46.235 8.785 37.491 1.00 18.34 109 GLN C N 1
ATOM 6695 C CA . GLN C 1 109 ? 45.343 9.760 38.131 1.00 17.51 109 GLN C CA 1
ATOM 6696 C C . GLN C 1 109 ? 43.892 9.607 37.677 1.00 16.79 109 GLN C C 1
ATOM 6697 O O . GLN C 1 109 ? 42.979 9.560 38.509 1.00 16.48 109 GLN C O 1
ATOM 6703 N N . HIS C 1 110 ? 43.678 9.487 36.369 1.00 16.58 110 HIS C N 1
ATOM 6704 C CA . HIS C 1 110 ? 42.354 9.127 35.871 1.00 16.09 110 HIS C CA 1
ATOM 6705 C C . HIS C 1 110 ? 41.981 7.698 36.262 1.00 16.27 110 HIS C C 1
ATOM 6706 O O . HIS C 1 110 ? 40.811 7.419 36.523 1.00 15.98 110 HIS C O 1
ATOM 6713 N N . GLY C 1 111 ? 42.972 6.809 36.321 1.00 16.81 111 GLY C N 1
ATOM 6714 C CA . GLY C 1 111 ? 42.747 5.453 36.810 1.00 17.18 111 GLY C CA 1
ATOM 6715 C C . GLY C 1 111 ? 42.151 5.449 38.208 1.00 16.99 111 GLY C C 1
ATOM 6716 O O . GLY C 1 111 ? 41.176 4.745 38.473 1.00 16.92 111 GLY C O 1
ATOM 6717 N N . VAL C 1 112 ? 42.730 6.258 39.093 1.00 16.94 112 VAL C N 1
ATOM 6718 C CA . VAL C 1 112 ? 42.244 6.386 40.471 1.00 16.94 112 VAL C CA 1
ATOM 6719 C C . VAL C 1 112 ? 40.845 7.015 40.508 1.00 16.36 112 VAL C C 1
ATOM 6720 O O . VAL C 1 112 ? 39.969 6.519 41.209 1.00 16.45 112 VAL C O 1
ATOM 6724 N N . ALA C 1 113 ? 40.640 8.094 39.753 1.00 15.91 113 ALA C N 1
ATOM 6725 C CA . ALA C 1 113 ? 39.325 8.750 39.694 1.00 15.54 113 ALA C CA 1
ATOM 6726 C C . ALA C 1 113 ? 38.233 7.788 39.240 1.00 15.73 113 ALA C C 1
ATOM 6727 O O . ALA C 1 113 ? 37.153 7.747 39.828 1.00 15.67 113 ALA C O 1
ATOM 6729 N N . THR C 1 114 ? 38.524 7.013 38.197 1.00 16.11 114 THR C N 1
ATOM 6730 C CA . THR C 1 114 ? 37.577 6.019 37.685 1.00 16.46 114 THR C CA 1
ATOM 6731 C C . THR C 1 114 ? 37.314 4.920 38.719 1.00 17.23 114 THR C C 1
ATOM 6732 O O . THR C 1 114 ? 36.167 4.514 38.924 1.00 17.22 114 THR C O 1
ATOM 6736 N N . ALA C 1 115 ? 38.382 4.453 39.364 1.00 18.08 115 ALA C N 1
ATOM 6737 C CA . ALA C 1 115 ? 38.280 3.439 40.417 1.00 19.10 115 ALA C CA 1
ATOM 6738 C C . ALA C 1 115 ? 37.412 3.903 41.591 1.00 19.54 115 ALA C C 1
ATOM 6739 O O . ALA C 1 115 ? 36.598 3.132 42.103 1.00 19.88 115 ALA C O 1
ATOM 6741 N N . MET C 1 116 ? 37.574 5.162 41.999 1.00 13.91 116 MET C N 1
ATOM 6742 C CA . MET C 1 116 ? 36.776 5.723 43.098 1.00 14.71 116 MET C CA 1
ATOM 6743 C C . MET C 1 116 ? 35.295 5.793 42.738 1.00 14.91 116 MET C C 1
ATOM 6744 O O . MET C 1 116 ? 34.445 5.369 43.520 1.00 15.08 116 MET C O 1
ATOM 6749 N N . ALA C 1 117 ? 34.997 6.341 41.561 1.00 15.17 117 ALA C N 1
ATOM 6750 C CA . ALA C 1 117 ? 33.617 6.475 41.095 1.00 15.61 117 ALA C CA 1
ATOM 6751 C C . ALA C 1 117 ? 32.971 5.108 40.882 1.00 15.70 117 ALA C C 1
ATOM 6752 O O . ALA C 1 117 ? 31.803 4.914 41.213 1.00 16.05 117 ALA C O 1
ATOM 6754 N N . GLY C 1 118 ? 33.736 4.160 40.344 1.00 15.62 118 GLY C N 1
ATOM 6755 C CA . GLY C 1 118 ? 33.273 2.787 40.193 1.00 15.96 118 GLY C CA 1
ATOM 6756 C C . GLY C 1 118 ? 32.931 2.134 41.520 1.00 16.20 118 GLY C C 1
ATOM 6757 O O . GLY C 1 118 ? 31.894 1.478 41.646 1.00 16.73 118 GLY C O 1
ATOM 6758 N N . ALA C 1 119 ? 33.807 2.315 42.509 1.00 16.09 119 ALA C N 1
ATOM 6759 C CA . ALA C 1 119 ? 33.586 1.786 43.859 1.00 16.49 119 ALA C CA 1
ATOM 6760 C C . ALA C 1 119 ? 32.322 2.374 44.485 1.00 16.94 119 ALA C C 1
ATOM 6761 O O . ALA C 1 119 ? 31.498 1.635 45.033 1.00 17.51 119 ALA C O 1
ATOM 6763 N N . LEU C 1 120 ? 32.178 3.696 44.384 1.00 16.99 120 LEU C N 1
ATOM 6764 C CA . LEU C 1 120 ? 30.977 4.415 44.835 1.00 17.58 120 LEU C CA 1
ATOM 6765 C C . LEU C 1 120 ? 29.684 3.818 44.289 1.00 18.20 120 LEU C C 1
ATOM 6766 O O . LEU C 1 120 ? 28.723 3.609 45.036 1.00 18.76 120 LEU C O 1
ATOM 6771 N N . LEU C 1 121 ? 29.667 3.561 42.983 1.00 18.32 121 LEU C N 1
ATOM 6772 C CA . LEU C 1 121 ? 28.444 3.145 42.288 1.00 19.14 121 LEU C CA 1
ATOM 6773 C C . LEU C 1 121 ? 28.300 1.630 42.102 1.00 19.59 121 LEU C C 1
ATOM 6774 O O . LEU C 1 121 ? 27.323 1.174 41.501 1.00 20.38 121 LEU C O 1
ATOM 6779 N N . GLY C 1 122 ? 29.247 0.854 42.629 1.00 19.46 122 GLY C N 1
ATOM 6780 C CA . GLY C 1 122 ? 29.219 -0.599 42.495 1.00 20.12 122 GLY C CA 1
ATOM 6781 C C . GLY C 1 122 ? 29.440 -1.071 41.070 1.00 20.45 122 GLY C C 1
ATOM 6782 O O . GLY C 1 122 ? 28.897 -2.099 40.666 1.00 21.46 122 GLY C O 1
ATOM 6783 N N . MET C 1 123 ? 30.242 -0.318 40.319 1.00 20.02 123 MET C N 1
ATOM 6784 C CA . MET C 1 123 ? 30.556 -0.624 38.929 1.00 20.35 123 MET C CA 1
ATOM 6785 C C . MET C 1 123 ? 31.949 -1.229 38.885 1.00 19.98 123 MET C C 1
ATOM 6786 O O . MET C 1 123 ? 32.878 -0.692 39.488 1.00 19.52 123 MET C O 1
ATOM 6791 N N . LYS C 1 124 ? 32.089 -2.337 38.159 1.00 20.49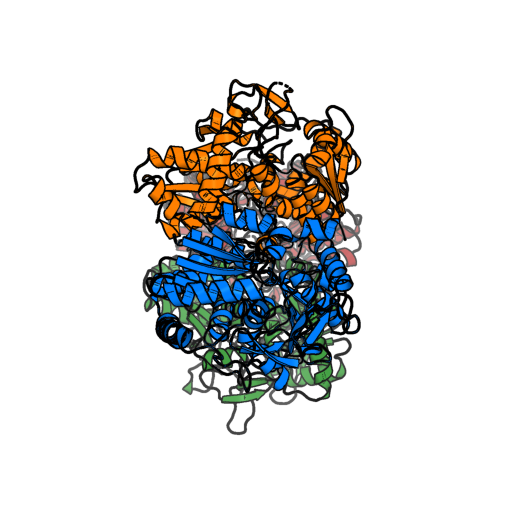 124 LYS C N 1
ATOM 6792 C CA . LYS C 1 124 ? 33.361 -3.057 38.068 1.00 20.36 124 LYS C CA 1
ATOM 6793 C C . LYS C 1 124 ? 34.335 -2.231 37.233 1.00 19.69 124 LYS C C 1
ATOM 6794 O O . LYS C 1 124 ? 33.930 -1.635 36.233 1.00 19.92 124 LYS C O 1
ATOM 6800 N N . VAL C 1 125 ? 35.603 -2.188 37.642 1.00 18.98 125 VAL C N 1
ATOM 6801 C CA . VAL C 1 125 ? 36.598 -1.313 37.003 1.00 18.44 125 VAL C CA 1
ATOM 6802 C C . VAL C 1 125 ? 37.852 -2.073 36.580 1.00 18.60 125 VAL C C 1
ATOM 6803 O O . VAL C 1 125 ? 38.525 -2.681 37.415 1.00 18.48 125 VAL C O 1
ATOM 6807 N N . ASP C 1 126 ? 38.147 -2.028 35.279 1.00 18.91 126 ASP C N 1
ATOM 6808 C CA . ASP C 1 126 ? 39.439 -2.456 34.737 1.00 19.27 126 ASP C CA 1
ATOM 6809 C C . ASP C 1 126 ? 40.152 -1.241 34.147 1.00 18.94 126 ASP C C 1
ATOM 6810 O O . ASP C 1 126 ? 39.557 -0.483 33.384 1.00 18.97 126 ASP C O 1
ATOM 6815 N N . ILE C 1 127 ? 41.425 -1.059 34.495 1.00 18.77 127 ILE C N 1
ATOM 6816 C CA . ILE C 1 127 ? 42.206 0.096 34.041 1.00 18.70 127 ILE C CA 1
ATOM 6817 C C . ILE C 1 127 ? 43.384 -0.378 33.203 1.00 19.44 127 ILE C C 1
ATOM 6818 O O . ILE C 1 127 ? 44.207 -1.163 33.679 1.00 19.65 127 ILE C O 1
ATOM 6823 N N . TYR C 1 128 ? 43.458 0.099 31.962 1.00 19.93 128 TYR C N 1
ATOM 6824 C CA . TYR C 1 128 ? 44.591 -0.190 31.085 1.00 20.79 128 TYR C CA 1
ATOM 6825 C C . TYR C 1 128 ? 45.686 0.832 31.330 1.00 20.79 128 TYR C C 1
ATOM 6826 O O . TYR C 1 128 ? 45.434 2.035 31.356 1.00 20.47 128 TYR C O 1
ATOM 6835 N N . MET C 1 129 ? 46.904 0.340 31.516 1.00 21.32 129 MET C N 1
ATOM 6836 C CA . MET C 1 129 ? 48.030 1.189 31.874 1.00 21.61 129 MET C CA 1
ATOM 6837 C C . MET C 1 129 ? 49.287 0.590 31.267 1.00 22.72 129 MET C C 1
ATOM 6838 O O . MET C 1 129 ? 49.517 -0.615 31.388 1.00 23.08 129 MET C O 1
ATOM 6843 N N . GLY C 1 130 ? 50.082 1.422 30.597 1.00 23.50 130 GLY C N 1
ATOM 6844 C CA . GLY C 1 130 ? 51.355 0.985 30.034 1.00 24.81 130 GLY C CA 1
ATOM 6845 C C . GLY C 1 130 ? 52.242 0.413 31.124 1.00 25.08 130 GLY C C 1
ATOM 6846 O O . GLY C 1 130 ? 52.321 0.976 32.214 1.00 24.58 130 GLY C O 1
ATOM 6847 N N . ALA C 1 131 ? 52.893 -0.712 30.831 1.00 26.13 131 ALA C N 1
ATOM 6848 C CA . ALA C 1 1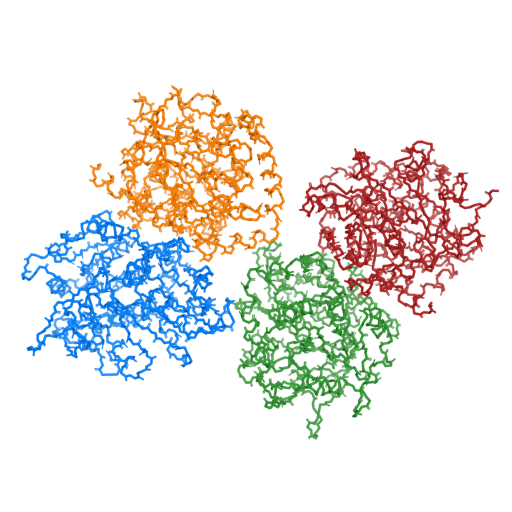31 ? 53.713 -1.436 31.815 1.00 26.73 131 ALA C CA 1
ATOM 6849 C C . ALA C 1 131 ? 54.839 -0.592 32.421 1.00 27.39 131 ALA C C 1
ATOM 6850 O O . ALA C 1 131 ? 55.181 -0.763 33.593 1.00 27.42 131 ALA C O 1
ATOM 6852 N N . GLU C 1 132 ? 55.411 0.306 31.620 1.00 28.24 132 GLU C N 1
ATOM 6853 C CA . GLU C 1 132 ? 56.406 1.269 32.102 1.00 29.08 132 GLU C CA 1
ATOM 6854 C C . GLU C 1 132 ? 55.811 2.192 33.163 1.00 28.15 132 GLU C C 1
ATOM 6855 O O . GLU C 1 132 ? 56.446 2.471 34.184 1.00 28.62 132 GLU C O 1
ATOM 6861 N N . ASP C 1 133 ? 54.588 2.656 32.910 1.00 27.07 133 ASP C N 1
ATOM 6862 C CA . ASP C 1 133 ? 53.874 3.520 33.847 1.00 26.28 133 ASP C CA 1
ATOM 6863 C C . ASP C 1 133 ? 53.418 2.784 35.110 1.00 25.59 133 ASP C C 1
ATOM 6864 O O . ASP C 1 133 ? 53.433 3.368 36.195 1.00 25.46 133 ASP C O 1
ATOM 6869 N N . VAL C 1 134 ? 53.005 1.521 34.966 1.00 25.42 134 VAL C N 1
ATOM 6870 C CA . VAL C 1 134 ? 52.614 0.680 36.112 1.00 25.15 134 VAL C CA 1
ATOM 6871 C C . VAL C 1 134 ? 53.767 0.544 37.114 1.00 26.28 134 VAL C C 1
ATOM 6872 O O . VAL C 1 134 ? 53.564 0.684 38.322 1.00 26.07 134 VAL C O 1
ATOM 6876 N N . GLU C 1 135 ? 54.967 0.265 36.613 1.00 27.75 135 GLU C N 1
ATOM 6877 C CA . GLU C 1 135 ? 56.136 0.101 37.484 1.00 29.19 135 GLU C CA 1
ATOM 6878 C C . GLU C 1 135 ? 56.562 1.400 38.174 1.00 29.44 135 GLU C C 1
ATOM 6879 O O . GLU C 1 135 ? 56.978 1.370 39.331 1.00 30.09 135 GLU C O 1
ATOM 6885 N N . ARG C 1 136 ? 56.448 2.529 37.474 1.00 29.16 136 ARG C N 1
ATOM 6886 C CA . ARG C 1 136 ? 56.849 3.831 38.025 1.00 29.74 136 ARG C CA 1
ATOM 6887 C C . ARG C 1 136 ? 55.851 4.383 39.048 1.00 28.78 136 ARG C C 1
ATOM 6888 O O . ARG C 1 136 ? 56.258 4.979 40.050 1.00 29.74 136 ARG C O 1
ATOM 6890 N N . GLN C 1 137 ? 54.559 4.168 38.806 1.00 27.21 137 GLN C N 1
ATOM 6891 C CA . GLN C 1 137 ? 53.493 4.774 39.611 1.00 26.24 137 GLN C CA 1
ATOM 6892 C C . GLN C 1 137 ? 52.975 3.810 40.683 1.00 25.79 137 GLN C C 1
ATOM 6893 O O . GLN C 1 137 ? 51.806 3.423 40.685 1.00 24.62 137 GLN C O 1
ATOM 6899 N N . LYS C 1 138 ? 53.854 3.458 41.617 1.00 26.87 138 LYS C N 1
ATOM 6900 C CA . LYS C 1 138 ? 53.546 2.432 42.622 1.00 26.91 138 LYS C CA 1
ATOM 6901 C C . LYS C 1 138 ? 52.369 2.799 43.525 1.00 26.02 138 LYS C C 1
ATOM 6902 O O . LYS C 1 138 ? 51.523 1.952 43.812 1.00 25.23 138 LYS C O 1
ATOM 6908 N N . MET C 1 139 ? 52.320 4.059 43.956 1.00 26.23 139 MET C N 1
ATOM 6909 C CA . MET C 1 139 ? 51.265 4.534 44.856 1.00 25.76 139 MET C CA 1
ATOM 6910 C C . MET C 1 139 ? 49.902 4.598 44.174 1.00 23.89 139 MET C C 1
ATOM 6911 O O . MET C 1 139 ? 48.903 4.181 44.763 1.00 23.05 139 MET C O 1
ATOM 6916 N N . ASN C 1 140 ? 49.855 5.107 42.943 1.00 23.13 140 ASN C N 1
ATOM 6917 C CA . ASN C 1 140 ? 48.591 5.145 42.188 1.00 21.74 140 ASN C CA 1
ATOM 6918 C C . ASN C 1 140 ? 48.103 3.743 41.819 1.00 20.92 140 ASN C C 1
ATOM 6919 O O . ASN C 1 140 ? 46.906 3.471 41.881 1.00 19.98 140 ASN C O 1
ATOM 6924 N N . VAL C 1 141 ? 49.027 2.855 41.458 1.00 21.28 141 VAL C N 1
ATOM 6925 C CA . VAL C 1 141 ? 48.680 1.449 41.218 1.00 20.97 141 VAL C CA 1
ATOM 6926 C C . VAL C 1 141 ? 48.111 0.816 42.496 1.00 20.87 141 VAL C C 1
ATOM 6927 O O . VAL C 1 141 ? 47.115 0.089 42.438 1.00 20.22 141 VAL C O 1
ATOM 6931 N N . PHE C 1 142 ? 48.721 1.120 43.643 1.00 21.55 142 PHE C N 1
ATOM 6932 C CA . PHE C 1 142 ? 48.222 0.626 44.926 1.00 21.75 142 PHE C CA 1
ATOM 6933 C C . PHE C 1 142 ? 46.857 1.228 45.276 1.00 20.79 142 PHE C C 1
ATOM 6934 O O . PHE C 1 142 ? 45.968 0.500 45.714 1.00 20.53 142 PHE C O 1
ATOM 6942 N N . ARG C 1 143 ? 46.695 2.539 45.075 1.00 20.42 143 ARG C N 1
ATOM 6943 C CA . ARG C 1 143 ? 45.386 3.201 45.224 1.00 19.70 143 ARG C CA 1
ATOM 6944 C C . ARG C 1 143 ? 44.303 2.483 44.433 1.00 18.76 143 ARG C C 1
ATOM 6945 O O . ARG C 1 143 ? 43.232 2.191 44.961 1.00 18.41 143 ARG C O 1
ATOM 6953 N N . MET C 1 144 ? 44.585 2.216 43.161 1.00 18.46 144 MET C N 1
ATOM 6954 C CA . MET C 1 144 ? 43.629 1.523 42.301 1.00 18.00 144 MET C CA 1
ATOM 6955 C C . MET C 1 144 ? 43.297 0.131 42.836 1.00 18.33 144 MET C C 1
ATOM 6956 O O . MET C 1 144 ? 42.131 -0.260 42.833 1.00 18.06 144 MET C O 1
ATOM 6961 N N . LYS C 1 145 ? 44.311 -0.584 43.328 1.00 19.18 145 LYS C N 1
ATOM 6962 C CA . LYS C 1 145 ? 44.111 -1.895 43.971 1.00 19.91 145 LYS C CA 1
ATOM 6963 C C . LYS C 1 145 ? 43.230 -1.800 45.217 1.00 19.95 145 LYS C C 1
ATOM 6964 O O . LYS C 1 145 ? 42.281 -2.578 45.361 1.00 20.13 145 LYS C O 1
ATOM 6970 N N . LEU C 1 146 ? 43.545 -0.853 46.104 1.00 20.07 146 LEU C N 1
ATOM 6971 C CA . LEU C 1 146 ? 42.732 -0.585 47.302 1.00 20.24 146 LEU C CA 1
ATOM 6972 C C . LEU C 1 146 ? 41.267 -0.325 46.963 1.00 19.45 146 LEU C C 1
ATOM 6973 O O . LEU C 1 146 ? 40.369 -0.791 47.667 1.00 19.66 146 LEU C O 1
ATOM 6978 N N . LEU C 1 147 ? 41.042 0.407 45.872 1.00 18.65 147 LEU C N 1
ATOM 6979 C CA . LEU C 1 147 ? 39.695 0.746 45.407 1.00 18.12 147 LEU C CA 1
ATOM 6980 C C . LEU C 1 147 ? 38.992 -0.393 44.653 1.00 18.17 147 LEU C C 1
ATOM 6981 O O . LEU C 1 147 ? 37.852 -0.224 44.215 1.00 18.06 147 LEU C O 1
ATOM 6986 N N . GLY C 1 148 ? 39.660 -1.537 44.497 1.00 18.69 148 GLY C N 1
ATOM 6987 C CA . GLY C 1 148 ? 39.062 -2.721 43.881 1.00 19.04 148 GLY C CA 1
ATOM 6988 C C . GLY C 1 148 ? 39.099 -2.742 42.364 1.00 18.87 148 GLY C C 1
ATOM 6989 O O . GLY C 1 148 ? 38.383 -3.533 41.747 1.00 19.11 148 GLY C O 1
ATOM 6990 N N . ALA C 1 149 ? 39.934 -1.891 41.761 1.00 18.63 149 ALA C N 1
ATOM 6991 C CA . ALA C 1 149 ? 40.100 -1.850 40.306 1.00 18.68 149 ALA C CA 1
ATOM 6992 C C . ALA C 1 149 ? 41.238 -2.772 39.866 1.00 19.44 149 ALA C C 1
ATOM 6993 O O . ALA C 1 149 ? 42.254 -2.882 40.557 1.00 19.82 149 ALA C O 1
ATOM 6995 N N . ASN C 1 150 ? 41.054 -3.426 38.719 1.00 19.98 150 ASN C N 1
ATOM 6996 C CA . ASN C 1 150 ? 42.073 -4.297 38.131 1.00 20.97 150 ASN C CA 1
ATOM 6997 C C . ASN C 1 150 ? 42.940 -3.495 37.168 1.00 20.98 150 ASN C C 1
ATOM 6998 O O . ASN C 1 150 ? 42.481 -3.094 36.092 1.00 20.94 150 ASN C O 1
ATOM 7003 N N . VAL C 1 151 ? 44.190 -3.261 37.554 1.00 21.29 151 VAL C N 1
ATOM 7004 C CA . VAL C 1 151 ? 45.156 -2.611 36.678 1.00 21.58 151 VAL C CA 1
ATOM 7005 C C . VAL C 1 151 ? 45.693 -3.675 35.726 1.00 22.67 151 VAL C C 1
ATOM 7006 O O . VAL C 1 151 ? 46.230 -4.690 36.173 1.00 23.31 151 VAL C O 1
ATOM 7010 N N . ILE C 1 152 ? 45.517 -3.442 34.426 1.00 22.92 152 ILE C N 1
ATOM 7011 C CA . ILE C 1 152 ? 45.982 -4.351 33.380 1.00 24.20 152 ILE C CA 1
ATOM 7012 C C . ILE C 1 152 ? 47.234 -3.735 32.745 1.00 24.82 152 ILE C C 1
ATOM 7013 O O . ILE C 1 152 ? 47.123 -2.760 31.990 1.00 24.43 152 ILE C O 1
ATOM 7018 N N . PRO C 1 153 ? 48.430 -4.282 33.057 1.00 25.93 153 PRO C N 1
ATOM 7019 C CA . PRO C 1 153 ? 49.639 -3.771 32.410 1.00 26.90 153 PRO C CA 1
ATOM 7020 C C . PRO C 1 153 ? 49.650 -4.082 30.916 1.00 28.15 153 PRO C C 1
ATOM 7021 O O . PRO C 1 153 ? 49.322 -5.203 30.522 1.00 28.97 153 PRO C O 1
ATOM 7025 N N . VAL C 1 154 ? 50.006 -3.088 30.107 1.00 31.52 154 VAL C N 1
ATOM 7026 C CA . VAL C 1 154 ? 50.084 -3.243 28.658 1.00 32.60 154 VAL C CA 1
ATOM 7027 C C . VAL C 1 154 ? 51.556 -3.343 28.275 1.00 34.46 154 VAL C C 1
ATOM 7028 O O . VAL C 1 154 ? 52.300 -2.363 28.371 1.00 34.24 154 VAL C O 1
ATOM 7032 N N . ASN C 1 155 ? 51.956 -4.542 27.852 1.00 36.69 155 ASN C N 1
ATOM 7033 C CA . ASN C 1 155 ? 53.354 -4.872 27.554 1.00 38.83 155 ASN C CA 1
ATOM 7034 C C . ASN C 1 155 ? 53.711 -4.686 26.077 1.00 40.39 155 ASN C C 1
ATOM 7035 O O . ASN C 1 155 ? 54.892 -4.665 25.728 1.00 41.81 155 ASN C O 1
ATOM 7040 N N . SER C 1 156 ? 52.699 -4.558 25.218 1.00 40.57 156 SER C N 1
ATOM 7041 C CA . SER C 1 156 ? 52.910 -4.425 23.775 1.00 42.39 156 SER C CA 1
ATOM 7042 C C . SER C 1 156 ? 53.389 -3.024 23.401 1.00 42.29 156 SER C C 1
ATOM 7043 O O . SER C 1 156 ? 53.048 -2.043 24.066 1.00 40.62 156 SER C O 1
ATOM 7046 N N . GLY C 1 157 ? 54.182 -2.944 22.334 1.00 44.52 157 GLY C N 1
ATOM 7047 C CA . GLY C 1 157 ? 54.641 -1.667 21.790 1.00 45.01 157 GLY C CA 1
ATOM 7048 C C . GLY C 1 157 ? 55.589 -0.921 22.714 1.00 44.55 157 GLY C C 1
ATOM 7049 O O . GLY C 1 157 ? 56.529 -1.507 23.254 1.00 45.22 157 GLY C O 1
ATOM 7050 N N . SER C 1 158 ? 55.330 0.374 22.894 1.00 43.70 158 SER C N 1
ATOM 7051 C CA . SER C 1 158 ? 56.155 1.240 23.746 1.00 43.42 158 SER C CA 1
ATOM 7052 C C . SER C 1 158 ? 55.878 1.117 25.257 1.00 41.77 158 SER C C 1
ATOM 7053 O O . SER C 1 158 ? 56.622 1.692 26.055 1.00 41.71 158 SER C O 1
ATOM 7056 N N . ARG C 1 159 ? 54.826 0.385 25.641 1.00 40.62 159 ARG C N 1
ATOM 7057 C CA . ARG C 1 159 ? 54.480 0.137 27.055 1.00 39.33 159 ARG C CA 1
ATOM 7058 C C . ARG C 1 159 ? 54.098 1.424 27.810 1.00 38.06 159 ARG C C 1
ATOM 7059 O O . ARG C 1 159 ? 54.380 1.559 29.004 1.00 37.41 159 ARG C O 1
ATOM 7067 N N . THR C 1 160 ? 53.441 2.348 27.103 1.00 37.76 160 THR C N 1
ATOM 7068 C CA . THR C 1 160 ? 53.082 3.675 27.629 1.00 37.21 160 THR C CA 1
ATOM 7069 C C . THR C 1 160 ? 51.596 3.970 27.348 1.00 36.11 160 THR C C 1
ATOM 7070 O O . THR C 1 160 ? 50.868 3.083 26.891 1.00 35.54 160 THR C O 1
ATOM 7074 N N . LEU C 1 161 ? 51.150 5.195 27.644 1.00 35.85 161 LEU C N 1
ATOM 7075 C CA . LEU C 1 161 ? 49.739 5.597 27.499 1.00 35.07 161 LEU C CA 1
ATOM 7076 C C . LEU C 1 161 ? 49.138 5.349 26.110 1.00 35.36 161 LEU C C 1
ATOM 7077 O O . LEU C 1 161 ? 47.991 4.907 26.013 1.00 34.55 161 LEU C O 1
ATOM 7082 N N . LYS C 1 162 ? 49.899 5.624 25.050 1.00 36.75 162 LYS C N 1
ATOM 7083 C CA . LYS C 1 162 ? 49.411 5.398 23.677 1.00 37.57 162 LYS C CA 1
ATOM 7084 C C . LYS C 1 162 ? 49.037 3.928 23.425 1.00 36.97 162 LYS C C 1
ATOM 7085 O O . LYS C 1 162 ? 48.074 3.642 22.711 1.00 37.10 162 LYS C O 1
ATOM 7091 N N . ASP C 1 163 ? 49.791 3.015 24.036 1.00 36.46 163 ASP C N 1
ATOM 7092 C CA . ASP C 1 163 ? 49.532 1.573 23.934 1.00 36.23 163 ASP C CA 1
ATOM 7093 C C . ASP C 1 163 ? 48.332 1.153 24.780 1.00 34.36 163 ASP C C 1
ATOM 7094 O O . ASP C 1 163 ? 47.584 0.255 24.391 1.00 34.25 163 ASP C O 1
ATOM 7099 N N . ALA C 1 164 ? 48.171 1.788 25.943 1.00 33.04 164 ALA C N 1
ATOM 7100 C CA . ALA C 1 164 ? 47.003 1.567 26.803 1.00 31.63 164 ALA C CA 1
ATOM 7101 C C . ALA C 1 164 ? 45.707 2.011 26.124 1.00 31.16 164 ALA C C 1
ATOM 7102 O O . ALA C 1 164 ? 44.690 1.324 26.223 1.00 30.49 164 ALA C O 1
ATOM 7104 N N . ILE C 1 165 ? 45.758 3.149 25.431 1.00 31.66 165 ILE C N 1
ATOM 7105 C CA . ILE C 1 165 ? 44.620 3.643 24.639 1.00 31.82 165 ILE C CA 1
ATOM 7106 C C . ILE C 1 165 ? 44.195 2.603 23.596 1.00 32.68 165 ILE C C 1
ATOM 7107 O O . ILE C 1 165 ? 43.006 2.318 23.456 1.00 32.26 165 ILE C O 1
ATOM 7112 N N . ASN C 1 166 ? 45.172 2.041 22.885 1.00 34.29 166 ASN C N 1
ATOM 7113 C CA . ASN C 1 166 ? 44.908 1.038 21.846 1.00 35.75 166 ASN C CA 1
ATOM 7114 C C . ASN C 1 166 ? 44.247 -0.229 22.399 1.00 35.17 166 ASN C C 1
ATOM 7115 O O . ASN C 1 166 ? 43.318 -0.753 21.787 1.00 35.52 166 ASN C O 1
ATOM 7120 N N . GLU C 1 167 ? 44.718 -0.707 23.551 1.00 34.55 167 GLU C N 1
ATOM 7121 C CA . GLU C 1 167 ? 44.149 -1.908 24.186 1.00 34.36 167 GLU C CA 1
ATOM 7122 C C . GLU C 1 167 ? 42.758 -1.680 24.783 1.00 32.94 167 GLU C C 1
ATOM 7123 O O . GLU C 1 167 ? 41.937 -2.601 24.803 1.00 32.96 167 GLU C O 1
ATOM 7129 N N . ALA C 1 168 ? 42.504 -0.468 25.278 1.00 31.69 168 ALA C N 1
ATOM 7130 C CA . ALA C 1 168 ? 41.178 -0.097 25.785 1.00 30.72 168 ALA C CA 1
ATOM 7131 C C . ALA C 1 168 ? 40.117 -0.121 24.677 1.00 31.17 168 ALA C C 1
ATOM 7132 O O . ALA C 1 168 ? 39.007 -0.613 24.889 1.00 30.68 168 ALA C O 1
ATOM 7134 N N . LEU C 1 169 ? 40.467 0.406 23.505 1.00 32.33 169 LEU C N 1
ATOM 7135 C CA . LEU C 1 169 ? 39.566 0.386 22.343 1.00 33.41 169 LEU C CA 1
ATOM 7136 C C . LEU C 1 169 ? 39.272 -1.038 21.867 1.00 34.29 169 LEU C C 1
ATOM 7137 O O . LEU C 1 169 ? 38.125 -1.356 21.552 1.00 34.42 169 LEU C O 1
ATOM 7142 N N . ARG C 1 170 ? 40.304 -1.883 21.828 1.00 35.13 170 ARG C N 1
ATOM 7143 C CA . ARG C 1 170 ? 40.144 -3.310 21.498 1.00 36.38 170 ARG C CA 1
ATOM 7144 C C . ARG C 1 170 ? 39.185 -4.019 22.461 1.00 34.94 170 ARG C C 1
ATOM 7145 O O . ARG C 1 170 ? 38.366 -4.834 22.035 1.00 35.71 170 ARG C O 1
ATOM 7153 N N . ASP C 1 171 ? 39.295 -3.696 23.750 1.00 32.85 171 ASP C N 1
ATOM 7154 C CA . ASP C 1 171 ? 38.382 -4.207 24.779 1.00 31.67 171 ASP C CA 1
ATOM 7155 C C . ASP C 1 171 ? 36.946 -3.743 24.519 1.00 30.69 171 ASP C C 1
ATOM 7156 O O . ASP C 1 171 ? 36.023 -4.560 24.512 1.00 30.89 171 ASP C O 1
ATOM 7161 N N . TRP C 1 172 ? 36.765 -2.439 24.301 1.00 29.53 172 TRP C N 1
ATOM 7162 C CA . TRP C 1 172 ? 35.421 -1.861 24.161 1.00 28.75 172 TRP C CA 1
ATOM 7163 C C . TRP C 1 172 ? 34.665 -2.395 22.938 1.00 29.87 172 TRP C C 1
ATOM 7164 O O . TRP C 1 172 ? 33.458 -2.616 23.016 1.00 29.56 172 TRP C O 1
ATOM 7175 N N . VAL C 1 173 ? 35.381 -2.618 21.834 1.00 31.25 173 VAL C N 1
ATOM 7176 C CA . VAL C 1 173 ? 34.814 -3.259 20.630 1.00 32.99 173 VAL C CA 1
ATOM 7177 C C . VAL C 1 173 ? 34.110 -4.582 20.971 1.00 33.42 173 VAL C C 1
ATOM 7178 O O . VAL C 1 173 ? 33.035 -4.868 20.438 1.00 34.18 173 VAL C O 1
ATOM 7182 N N . ALA C 1 174 ? 34.719 -5.369 21.858 1.00 33.09 174 ALA C N 1
ATOM 7183 C CA . ALA C 1 174 ? 34.173 -6.665 22.273 1.00 33.79 174 ALA C CA 1
ATOM 7184 C C . ALA C 1 174 ? 33.094 -6.570 23.360 1.00 32.31 174 ALA C C 1
ATOM 7185 O O . ALA C 1 174 ? 32.149 -7.362 23.353 1.00 33.26 174 ALA C O 1
ATOM 7187 N N . THR C 1 175 ? 33.231 -5.610 24.280 1.00 30.20 175 THR C N 1
ATOM 7188 C CA . THR C 1 175 ? 32.453 -5.592 25.530 1.00 29.00 175 THR C CA 1
ATOM 7189 C C . THR C 1 175 ? 31.437 -4.446 25.697 1.00 27.60 175 THR C C 1
ATOM 7190 O O . THR C 1 175 ? 30.839 -4.319 26.769 1.00 26.83 175 THR C O 1
ATOM 7194 N N . PHE C 1 176 ? 31.216 -3.641 24.653 1.00 27.37 176 PHE C N 1
ATOM 7195 C CA . PHE C 1 176 ? 30.346 -2.445 24.748 1.00 26.37 176 PHE C CA 1
ATOM 7196 C C . PHE C 1 176 ? 28.914 -2.684 25.251 1.00 25.83 176 PHE C C 1
ATOM 7197 O O . PHE C 1 176 ? 28.301 -1.766 25.800 1.00 25.15 176 PHE C O 1
ATOM 7205 N N . GLU C 1 177 ? 28.377 -3.889 25.042 1.00 26.37 177 GLU C N 1
ATOM 7206 C CA . GLU C 1 177 ? 27.025 -4.232 25.513 1.00 26.11 177 GLU C CA 1
ATOM 7207 C C . GLU C 1 177 ? 26.840 -4.033 27.022 1.00 24.85 177 GLU C C 1
ATOM 7208 O O . GLU C 1 177 ? 25.775 -3.593 27.462 1.00 24.73 177 GLU C O 1
ATOM 7210 N N . TYR C 1 178 ? 27.879 -4.343 27.799 1.00 24.07 178 TYR C N 1
ATOM 7211 C CA . TYR C 1 178 ? 27.849 -4.199 29.263 1.00 23.22 178 TYR C CA 1
ATOM 7212 C C . TYR C 1 178 ? 28.957 -3.307 29.856 1.00 21.72 178 TYR C C 1
ATOM 7213 O O . TYR C 1 178 ? 28.986 -3.113 31.078 1.00 21.60 178 TYR C O 1
ATOM 7222 N N . THR C 1 179 ? 29.850 -2.777 29.013 1.00 23.50 179 THR C N 1
ATOM 7223 C CA . THR C 1 179 ? 30.989 -1.973 29.463 1.00 22.42 179 THR C CA 1
ATOM 7224 C C . THR C 1 179 ? 30.911 -0.550 28.916 1.00 21.02 179 THR C C 1
ATOM 7225 O O . THR C 1 179 ? 30.687 -0.355 27.721 1.00 20.71 179 THR C O 1
ATOM 7229 N N . HIS C 1 180 ? 31.121 0.427 29.795 1.00 20.03 180 HIS C N 1
ATOM 7230 C CA . HIS C 1 180 ? 31.294 1.822 29.395 1.00 18.91 180 HIS C CA 1
ATOM 7231 C C . HIS C 1 180 ? 32.780 2.178 29.383 1.00 18.34 180 HIS C C 1
ATOM 7232 O O . HIS C 1 180 ? 33.492 1.928 30.349 1.00 18.45 180 HIS C O 1
ATOM 7239 N N . TYR C 1 181 ? 33.228 2.767 28.281 1.00 17.64 181 TYR C N 1
ATOM 7240 C CA . TYR C 1 181 ? 34.601 3.236 28.141 1.00 17.28 181 TYR C CA 1
ATOM 7241 C C . TYR C 1 181 ? 34.667 4.651 28.709 1.00 16.44 181 TYR C C 1
ATOM 7242 O O . TYR C 1 181 ? 34.143 5.585 28.113 1.00 15.96 181 TYR C O 1
ATOM 7251 N N . LEU C 1 182 ? 35.279 4.796 29.884 1.00 16.17 182 LEU C N 1
ATOM 7252 C CA . LEU C 1 182 ? 35.286 6.070 30.603 1.00 15.56 182 LEU C CA 1
ATOM 7253 C C . LEU C 1 182 ? 36.529 6.880 30.239 1.00 15.23 182 LEU C C 1
ATOM 7254 O O . LEU C 1 182 ? 37.592 6.725 30.842 1.00 15.40 182 LEU C O 1
ATOM 7259 N N . ILE C 1 183 ? 36.379 7.743 29.237 1.00 14.76 183 ILE C N 1
ATOM 7260 C CA . ILE C 1 183 ? 37.460 8.618 28.788 1.00 14.58 183 ILE C CA 1
ATOM 7261 C C . ILE C 1 183 ? 37.626 9.758 29.791 1.00 14.20 183 ILE C C 1
ATOM 7262 O O . ILE C 1 183 ? 36.645 10.317 30.278 1.00 13.97 183 ILE C O 1
ATOM 7267 N N . GLY C 1 184 ? 38.881 10.085 30.087 1.00 14.22 184 GLY C N 1
ATOM 7268 C CA . GLY C 1 184 ? 39.223 10.949 31.212 1.00 14.01 184 GLY C CA 1
ATOM 7269 C C . GLY C 1 184 ? 39.494 12.404 30.914 1.00 13.71 184 GLY C C 1
ATOM 7270 O O . GLY C 1 184 ? 39.696 13.190 31.842 1.00 13.74 184 GLY C O 1
ATOM 7271 N N . SER C 1 185 ? 39.544 12.768 29.639 1.00 13.55 185 SER C N 1
ATOM 7272 C CA . SER C 1 185 ? 39.722 14.165 29.260 1.00 13.32 185 SER C CA 1
ATOM 7273 C C . SER C 1 185 ? 38.799 14.503 28.097 1.00 13.16 185 SER C C 1
ATOM 7274 O O . SER C 1 185 ? 38.038 13.648 27.643 1.00 13.10 185 SER C O 1
ATOM 7277 N N . VAL C 1 186 ? 38.871 15.743 27.617 1.00 13.07 186 VAL C N 1
ATOM 7278 C CA . VAL C 1 186 ? 38.030 16.207 26.501 1.00 13.07 186 VAL C CA 1
ATOM 7279 C C . VAL C 1 186 ? 38.594 15.728 25.160 1.00 13.35 186 VAL C C 1
ATOM 7280 O O . VAL C 1 186 ? 38.824 16.509 24.239 1.00 13.61 186 VAL C O 1
ATOM 7284 N N . VAL C 1 187 ? 38.760 14.413 25.060 1.00 13.38 187 VAL C N 1
ATOM 7285 C CA . VAL C 1 187 ? 39.483 13.771 23.968 1.00 13.76 187 VAL C CA 1
ATOM 7286 C C . VAL C 1 187 ? 38.690 12.549 23.532 1.00 13.77 187 VAL C C 1
ATOM 7287 O O . VAL C 1 187 ? 37.638 12.246 24.103 1.00 13.46 187 VAL C O 1
ATOM 7291 N N . GLY C 1 188 ? 39.192 11.852 22.519 1.00 14.17 188 GLY C N 1
ATOM 7292 C CA . GLY C 1 188 ? 38.521 10.673 22.015 1.00 14.28 188 GLY C CA 1
ATOM 7293 C C . GLY C 1 188 ? 37.533 11.016 20.916 1.00 14.31 188 GLY C C 1
ATOM 7294 O O . GLY C 1 188 ? 37.375 12.185 20.551 1.00 14.26 188 GLY C O 1
ATOM 7295 N N . PRO C 1 189 ? 36.839 9.995 20.389 1.00 14.45 189 PRO C N 1
ATOM 7296 C CA . PRO C 1 189 ? 35.819 10.223 19.373 1.00 14.57 189 PRO C CA 1
ATOM 7297 C C . PRO C 1 189 ? 34.574 10.879 19.965 1.00 14.18 189 PRO C C 1
ATOM 7298 O O . PRO C 1 189 ? 34.298 10.718 21.153 1.00 13.80 189 PRO C O 1
ATOM 7302 N N . HIS C 1 190 ? 33.847 11.627 19.142 1.00 14.34 190 HIS C N 1
ATOM 7303 C CA . HIS C 1 190 ? 32.518 12.109 19.516 1.00 14.20 190 HIS C CA 1
ATOM 7304 C C . HIS C 1 190 ? 31.688 10.924 20.027 1.00 14.11 190 HIS C C 1
ATOM 7305 O O . HIS C 1 190 ? 31.726 9.850 19.418 1.00 14.38 190 HIS C O 1
ATOM 7312 N N . PRO C 1 191 ? 30.925 11.111 21.124 1.00 13.81 191 PRO C N 1
ATOM 7313 C CA . PRO C 1 191 ? 30.609 12.336 21.866 1.00 13.58 191 PRO C CA 1
ATOM 7314 C C . PRO C 1 191 ? 31.498 12.676 23.072 1.00 13.19 191 PRO C C 1
ATOM 7315 O O . PRO C 1 191 ? 31.130 13.542 23.867 1.00 13.07 191 PRO C O 1
ATOM 7319 N N . TYR C 1 192 ? 32.662 12.045 23.207 1.00 13.09 192 TYR C N 1
ATOM 7320 C CA . TYR C 1 192 ? 33.429 12.183 24.449 1.00 12.82 192 TYR C CA 1
ATOM 7321 C C . TYR C 1 192 ? 33.952 13.597 24.755 1.00 12.69 192 TYR C C 1
ATOM 7322 O O . TYR C 1 192 ? 33.787 14.064 25.875 1.00 12.48 192 TYR C O 1
ATOM 7331 N N . PRO C 1 193 ? 34.549 14.297 23.768 1.00 12.89 193 PRO C N 1
ATOM 7332 C CA . PRO C 1 193 ? 34.970 15.682 24.068 1.00 12.88 193 PRO C CA 1
ATOM 7333 C C . PRO C 1 193 ? 33.835 16.583 24.603 1.00 12.87 193 PRO C C 1
ATOM 7334 O O . PRO C 1 193 ? 34.060 17.396 25.504 1.00 12.78 193 PRO C O 1
ATOM 7338 N N . THR C 1 194 ? 32.629 16.402 24.076 1.00 13.10 194 THR C N 1
ATOM 7339 C CA . THR C 1 194 ? 31.464 17.164 24.520 1.00 13.26 194 THR C CA 1
ATOM 7340 C C . THR C 1 194 ? 31.002 16.733 25.915 1.00 13.11 194 THR C C 1
ATOM 7341 O O . THR C 1 194 ? 30.788 17.580 26.786 1.00 13.12 194 THR C O 1
ATOM 7345 N N . ILE C 1 195 ? 30.868 15.423 26.122 1.00 13.10 195 ILE C N 1
ATOM 7346 C CA . ILE C 1 195 ? 30.408 14.875 27.410 1.00 13.11 195 ILE C CA 1
ATOM 7347 C C . ILE C 1 195 ? 31.330 15.287 28.560 1.00 12.95 195 ILE C C 1
ATOM 7348 O O . ILE C 1 195 ? 30.861 15.765 29.594 1.00 12.98 195 ILE C O 1
ATOM 7353 N N . VAL C 1 196 ? 32.635 15.126 28.369 1.00 12.89 196 VAL C N 1
ATOM 7354 C CA . VAL C 1 196 ? 33.599 15.436 29.428 1.00 12.83 196 VAL C CA 1
ATOM 7355 C C . VAL C 1 196 ? 33.602 16.931 29.742 1.00 12.91 196 VAL C C 1
ATOM 7356 O O . VAL C 1 196 ? 33.633 17.320 30.912 1.00 12.90 196 VAL C O 1
ATOM 7360 N N . ARG C 1 197 ? 33.542 17.767 28.706 1.00 13.13 197 ARG C N 1
ATOM 7361 C CA . ARG C 1 197 ? 33.454 19.213 28.916 1.00 13.32 197 ARG C CA 1
ATOM 7362 C C . ARG C 1 197 ? 32.177 19.568 29.690 1.00 13.47 197 ARG C C 1
ATOM 7363 O O . ARG C 1 197 ? 32.221 20.378 30.618 1.00 13.53 197 ARG C O 1
ATOM 7371 N N . ASP C 1 198 ? 31.059 18.940 29.337 1.00 13.60 198 ASP C N 1
ATOM 7372 C CA . ASP C 1 198 ? 29.799 19.196 30.030 1.00 13.92 198 ASP C CA 1
ATOM 7373 C C . ASP C 1 198 ? 29.836 18.791 31.505 1.00 13.80 198 ASP C C 1
ATOM 7374 O O . ASP C 1 198 ? 29.314 19.519 32.350 1.00 14.12 198 ASP C O 1
ATOM 7379 N N . PHE C 1 199 ? 30.453 17.652 31.815 1.00 13.48 199 PHE C N 1
ATOM 7380 C CA . PHE C 1 199 ? 30.577 17.216 33.215 1.00 13.47 199 PHE C CA 1
ATOM 7381 C C . PHE C 1 199 ? 31.586 18.029 34.022 1.00 13.32 199 PHE C C 1
ATOM 7382 O O . PHE C 1 199 ? 31.526 18.017 35.253 1.00 13.53 199 PHE C O 1
ATOM 7390 N N . GLN C 1 200 ? 32.503 18.723 33.349 1.00 13.06 200 GLN C N 1
ATOM 7391 C CA . GLN C 1 200 ? 33.434 19.633 34.023 1.00 12.98 200 GLN C CA 1
ATOM 7392 C C . GLN C 1 200 ? 32.976 21.095 34.079 1.00 13.18 200 GLN C C 1
ATOM 7393 O O . GLN C 1 200 ? 33.573 21.885 34.818 1.00 13.26 200 GLN C O 1
ATOM 7399 N N . SER C 1 201 ? 31.921 21.453 33.336 1.00 13.35 201 SER C N 1
ATOM 7400 C CA A SER C 1 201 ? 31.461 22.845 33.256 0.50 13.69 201 SER C CA 1
ATOM 7401 C CA B SER C 1 201 ? 31.470 22.849 33.257 0.50 13.70 201 SER C CA 1
ATOM 7402 C C . SER C 1 201 ? 30.924 23.392 34.583 1.00 13.99 201 SER C C 1
ATOM 7403 O O . SER C 1 201 ? 30.824 24.608 34.761 1.00 14.32 201 SER C O 1
ATOM 7408 N N . VAL C 1 202 ? 30.576 22.495 35.508 1.00 13.95 202 VAL C N 1
ATOM 7409 C CA . VAL C 1 202 ? 30.236 22.876 36.888 1.00 14.28 202 VAL C CA 1
ATOM 7410 C C . VAL C 1 202 ? 31.331 23.758 37.529 1.00 14.20 202 VAL C C 1
ATOM 7411 O O . VAL C 1 202 ? 31.020 24.660 38.302 1.00 14.60 202 VAL C O 1
ATOM 7415 N N . ILE C 1 203 ? 32.593 23.511 37.185 1.00 13.78 203 ILE C N 1
ATOM 7416 C CA . ILE C 1 203 ? 33.706 24.324 37.695 1.00 13.79 203 ILE C CA 1
ATOM 7417 C C . ILE C 1 203 ? 33.491 25.790 37.311 1.00 14.18 203 ILE C C 1
ATOM 7418 O O . ILE C 1 203 ? 33.515 26.669 38.172 1.00 14.50 203 ILE C O 1
ATOM 7423 N N . GLY C 1 204 ? 33.277 26.038 36.022 1.00 14.22 204 GLY C N 1
ATOM 7424 C CA . GLY C 1 204 ? 33.052 27.394 35.521 1.00 14.72 204 GLY C CA 1
ATOM 7425 C C . GLY C 1 204 ? 31.756 28.036 35.987 1.00 15.33 204 GLY C C 1
ATOM 7426 O O . GLY C 1 204 ? 31.716 29.241 36.235 1.00 15.82 204 GLY C O 1
ATOM 7427 N N . ARG C 1 205 ? 30.690 27.242 36.089 1.00 15.44 205 ARG C N 1
ATOM 7428 C CA . ARG C 1 205 ? 29.398 27.762 36.548 1.00 16.17 205 ARG C CA 1
ATOM 7429 C C . ARG C 1 205 ? 29.503 28.244 37.992 1.00 16.44 205 ARG C C 1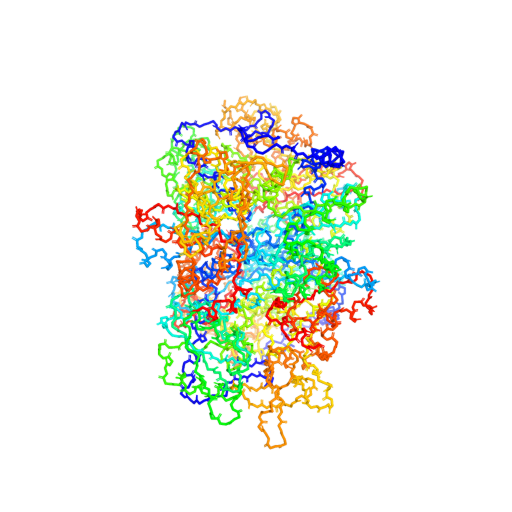
ATOM 7430 O O . ARG C 1 205 ? 29.068 29.351 38.311 1.00 17.06 205 ARG C O 1
ATOM 7438 N N . GLU C 1 206 ? 30.117 27.427 38.848 1.00 16.00 206 GLU C N 1
ATOM 7439 C CA . GLU C 1 206 ? 30.385 27.832 40.230 1.00 16.27 206 GLU C CA 1
ATOM 7440 C C . GLU C 1 206 ? 31.284 29.069 40.275 1.00 16.42 206 GLU C C 1
ATOM 7441 O O . GLU C 1 206 ? 30.962 30.045 40.956 1.00 17.04 206 GLU C O 1
ATOM 7447 N N . ALA C 1 207 ? 32.389 29.022 39.531 1.00 15.97 207 ALA C N 1
ATOM 7448 C CA . ALA C 1 207 ? 33.372 30.112 39.517 1.00 16.15 207 ALA C CA 1
ATOM 7449 C C . ALA C 1 207 ? 32.753 31.446 39.092 1.00 16.87 207 ALA C C 1
ATOM 7450 O O . ALA C 1 207 ? 33.034 32.478 39.704 1.00 17.31 207 ALA C O 1
ATOM 7452 N N . LYS C 1 208 ? 31.904 31.412 38.061 1.00 17.06 208 LYS C N 1
ATOM 7453 C CA . LYS C 1 208 ? 31.204 32.615 37.581 1.00 17.90 208 LYS C CA 1
ATOM 7454 C C . LYS C 1 208 ? 30.304 33.218 38.661 1.00 18.64 208 LYS C C 1
ATOM 7455 O O . LYS C 1 208 ? 30.352 34.418 38.913 1.00 19.28 208 LYS C O 1
ATOM 7461 N N . ALA C 1 209 ? 29.476 32.384 39.283 1.00 18.62 209 ALA C N 1
ATOM 7462 C CA . ALA C 1 209 ? 28.626 32.833 40.388 1.00 19.41 209 ALA C CA 1
ATOM 7463 C C . ALA C 1 209 ? 29.453 33.384 41.553 1.00 19.55 209 ALA C C 1
ATOM 7464 O O . ALA C 1 209 ? 29.128 34.429 42.111 1.00 20.35 209 ALA C O 1
ATOM 7466 N N . GLN C 1 210 ? 30.528 32.680 41.896 1.00 18.86 210 GLN C N 1
ATOM 7467 C CA . GLN C 1 210 ? 31.398 33.064 43.013 1.00 18.99 210 GLN C CA 1
ATOM 7468 C C . GLN C 1 210 ? 32.156 34.382 42.790 1.00 19.42 210 GLN C C 1
ATOM 7469 O O . GLN C 1 210 ? 32.264 35.189 43.715 1.00 20.01 210 GLN C O 1
ATOM 7475 N N . ILE C 1 211 ? 32.672 34.605 41.580 1.00 19.26 211 ILE C N 1
ATOM 7476 C CA . ILE C 1 211 ? 33.388 35.863 41.285 1.00 19.81 211 ILE C CA 1
ATOM 7477 C C . ILE C 1 211 ? 32.430 37.062 41.199 1.00 20.95 211 ILE C C 1
ATOM 7478 O O . ILE C 1 211 ? 32.792 38.169 41.608 1.00 21.60 211 ILE C O 1
ATOM 7483 N N . LEU C 1 212 ? 31.215 36.844 40.695 1.00 21.36 212 LEU C N 1
ATOM 7484 C CA . LEU C 1 212 ? 30.187 37.896 40.715 1.00 22.64 212 LEU C CA 1
ATOM 7485 C C . LEU C 1 212 ? 29.810 38.298 42.145 1.00 23.48 212 LEU C C 1
ATOM 7486 O O . LEU C 1 212 ? 29.581 39.476 42.415 1.00 24.46 212 LEU C O 1
ATOM 7491 N N . GLU C 1 213 ? 29.765 37.325 43.054 1.00 23.28 213 GLU C N 1
ATOM 7492 C CA . GLU C 1 213 ? 29.498 37.591 44.471 1.00 24.10 213 GLU C CA 1
ATOM 7493 C C . GLU C 1 213 ? 30.671 38.318 45.145 1.00 24.16 213 GLU C C 1
ATOM 7494 O O . GLU C 1 213 ? 30.461 39.262 45.910 1.00 25.08 213 GLU C O 1
ATOM 7500 N N . ALA C 1 214 ? 31.897 37.879 44.854 1.00 23.25 214 ALA C N 1
ATOM 7501 C CA . ALA C 1 214 ? 33.097 38.440 45.493 1.00 23.29 214 ALA C CA 1
ATOM 7502 C C . ALA C 1 214 ? 33.478 39.827 44.969 1.00 23.93 214 ALA C C 1
ATOM 7503 O O . ALA C 1 214 ? 33.832 40.709 45.755 1.00 24.60 214 ALA C O 1
ATOM 7505 N N . GLU C 1 215 ? 33.414 40.006 43.648 1.00 23.80 215 GLU C N 1
ATOM 7506 C CA . GLU C 1 215 ? 33.917 41.219 42.982 1.00 24.39 215 GLU C CA 1
ATOM 7507 C C . GLU C 1 215 ? 32.871 42.043 42.209 1.00 25.28 215 GLU C C 1
ATOM 7508 O O . GLU C 1 215 ? 33.201 43.113 41.701 1.00 25.94 215 GLU C O 1
ATOM 7514 N N . GLY C 1 216 ? 31.629 41.562 42.110 1.00 25.35 216 GLY C N 1
ATOM 7515 C CA . GLY C 1 216 ? 30.581 42.273 41.360 1.00 26.29 216 GLY C CA 1
ATOM 7516 C C . GLY C 1 216 ? 30.805 42.397 39.860 1.00 26.19 216 GLY C C 1
ATOM 7517 O O . GLY C 1 216 ? 30.222 43.271 39.218 1.00 27.19 216 GLY C O 1
ATOM 7518 N N . GLN C 1 217 ? 31.644 41.524 39.302 1.00 25.12 217 GLN C N 1
ATOM 7519 C CA . GLN C 1 217 ? 32.001 41.563 37.884 1.00 25.01 217 GLN C CA 1
ATOM 7520 C C . GLN C 1 217 ? 32.668 40.261 37.459 1.00 23.67 217 GLN C C 1
ATOM 7521 O O . GLN C 1 217 ? 33.069 39.450 38.300 1.00 22.90 217 GLN C O 1
ATOM 7527 N N . LEU C 1 218 ? 32.785 40.078 36.148 1.00 23.44 218 LEU C N 1
ATOM 7528 C CA . LEU C 1 218 ? 33.465 38.921 35.579 1.00 22.32 218 LEU C CA 1
ATOM 7529 C C . LEU C 1 218 ? 34.972 39.161 35.623 1.00 22.02 218 LEU C C 1
ATOM 7530 O O . LEU C 1 218 ? 35.413 40.316 35.687 1.00 22.80 218 LEU C O 1
ATOM 7535 N N . PRO C 1 219 ? 35.772 38.077 35.590 1.00 21.00 219 PRO C N 1
ATOM 7536 C CA . PRO C 1 219 ? 37.220 38.250 35.599 1.00 20.84 219 PRO C CA 1
ATOM 7537 C C . PRO C 1 219 ? 37.736 38.741 34.253 1.00 21.20 219 PRO C C 1
ATOM 7538 O O . PRO C 1 219 ? 37.028 38.656 33.249 1.00 21.37 219 PRO C O 1
ATOM 7542 N N . ASP C 1 220 ? 38.959 39.254 34.244 1.00 21.38 220 ASP C N 1
ATOM 7543 C CA . ASP C 1 220 ? 39.608 39.693 33.006 1.00 21.82 220 ASP C CA 1
ATOM 7544 C C . ASP C 1 220 ? 40.307 38.546 32.291 1.00 21.07 220 ASP C C 1
ATOM 7545 O O . ASP C 1 220 ? 40.438 38.568 31.064 1.00 21.40 220 ASP C O 1
ATOM 7550 N N . VAL C 1 221 ? 40.759 37.551 33.051 1.00 20.14 221 VAL C N 1
ATOM 7551 C CA . VAL C 1 221 ? 41.383 36.369 32.468 1.00 19.47 221 VAL C CA 1
ATOM 7552 C C . VAL C 1 221 ? 41.158 35.143 33.350 1.00 18.46 221 VAL C C 1
ATOM 7553 O O . VAL C 1 221 ? 41.106 35.250 34.580 1.00 18.31 221 VAL C O 1
ATOM 7557 N N . ILE C 1 222 ? 40.987 33.994 32.701 1.00 17.82 222 ILE C N 1
ATOM 7558 C CA . ILE C 1 222 ? 40.943 32.707 33.372 1.00 17.01 222 ILE C CA 1
ATOM 7559 C C . ILE C 1 222 ? 42.136 31.910 32.872 1.00 16.82 222 ILE C C 1
ATOM 7560 O O . ILE C 1 222 ? 42.351 31.812 31.659 1.00 17.00 222 ILE C O 1
ATOM 7565 N N . VAL C 1 223 ? 42.902 31.354 33.809 1.00 16.53 223 VAL C N 1
ATOM 7566 C CA . VAL C 1 223 ? 44.110 30.604 33.491 1.00 16.51 223 VAL C CA 1
ATOM 7567 C C . VAL C 1 223 ? 43.944 29.180 34.006 1.00 15.87 223 VAL C C 1
ATOM 7568 O O . VAL C 1 223 ? 43.581 28.967 35.161 1.00 15.61 223 VAL C O 1
ATOM 7572 N N . ALA C 1 224 ? 44.207 28.209 33.140 1.00 15.72 224 ALA C N 1
ATOM 7573 C CA . ALA C 1 224 ? 44.101 26.799 33.502 1.00 15.27 224 ALA C CA 1
ATOM 7574 C C . ALA C 1 224 ? 45.166 26.001 32.775 1.00 15.50 224 ALA C C 1
ATOM 7575 O O . ALA C 1 224 ? 45.496 26.307 31.626 1.00 15.82 224 ALA C O 1
ATOM 7577 N N . CYS C 1 225 ? 45.704 24.979 33.439 1.00 15.42 225 CYS C N 1
ATOM 7578 C CA . CYS C 1 225 ? 46.655 24.091 32.789 1.00 15.73 225 CYS C CA 1
ATOM 7579 C C . CYS C 1 225 ? 45.897 23.184 31.819 1.00 15.41 225 CYS C C 1
ATOM 7580 O O . CYS C 1 225 ? 44.697 22.937 31.993 1.00 14.95 225 CYS C O 1
ATOM 7583 N N . VAL C 1 226 ? 46.607 22.720 30.794 1.00 15.79 226 VAL C N 1
ATOM 7584 C CA . VAL C 1 226 ? 46.027 21.933 29.710 1.00 15.63 226 VAL C CA 1
ATOM 7585 C C . VAL C 1 226 ? 46.892 20.709 29.456 1.00 15.91 226 VAL C C 1
ATOM 7586 O O . VAL C 1 226 ? 48.045 20.835 29.035 1.00 16.58 226 VAL C O 1
ATOM 7590 N N . GLY C 1 227 ? 46.329 19.537 29.746 1.00 15.54 227 GLY C N 1
ATOM 7591 C CA . GLY C 1 227 ? 46.850 18.262 29.277 1.00 15.83 227 GLY C CA 1
ATOM 7592 C C . GLY C 1 227 ? 46.035 17.912 28.051 1.00 15.65 227 GLY C C 1
ATOM 7593 O O . GLY C 1 227 ? 46.269 18.457 26.972 1.00 16.05 227 GLY C O 1
ATOM 7594 N N . GLY C 1 228 ? 45.050 17.032 28.225 1.00 15.16 228 GLY C N 1
ATOM 7595 C CA . GLY C 1 228 ? 44.023 16.817 27.214 1.00 14.90 228 GLY C CA 1
ATOM 7596 C C . GLY C 1 228 ? 43.068 18.003 27.151 1.00 14.54 228 GLY C C 1
ATOM 7597 O O . GLY C 1 228 ? 42.530 18.315 26.090 1.00 14.61 228 GLY C O 1
ATOM 7598 N N . GLY C 1 229 ? 42.863 18.664 28.294 1.00 14.23 229 GLY C N 1
ATOM 7599 C CA . GLY C 1 229 ? 42.130 19.931 28.358 1.00 14.06 229 GLY C CA 1
ATOM 7600 C C . GLY C 1 229 ? 40.826 20.015 29.142 1.00 13.59 229 GLY C C 1
ATOM 7601 O O . GLY C 1 229 ? 40.110 21.009 29.007 1.00 13.55 229 GLY C O 1
ATOM 7602 N N . SER C 1 230 ? 40.495 18.996 29.938 1.00 13.30 230 SER C N 1
ATOM 7603 C CA . SER C 1 230 ? 39.191 18.950 30.625 1.00 13.00 230 SER C CA 1
ATOM 7604 C C . SER C 1 230 ? 38.988 19.979 31.748 1.00 12.97 230 SER C C 1
ATOM 7605 O O . SER C 1 230 ? 37.920 20.583 31.815 1.00 12.94 230 SER C O 1
ATOM 7608 N N . ASN C 1 231 ? 39.981 20.195 32.613 1.00 13.07 231 ASN C N 1
ATOM 7609 C CA . ASN C 1 231 ? 39.825 21.215 33.676 1.00 13.12 231 ASN C CA 1
ATOM 7610 C C . ASN C 1 231 ? 39.731 22.611 33.051 1.00 13.33 231 ASN C C 1
ATOM 7611 O O . ASN C 1 231 ? 38.942 23.443 33.505 1.00 13.35 231 ASN C O 1
ATOM 7616 N N . ALA C 1 232 ? 40.506 22.836 31.990 1.00 13.57 232 ALA C N 1
ATOM 7617 C CA . ALA C 1 232 ? 40.473 24.093 31.252 1.00 13.94 232 ALA C CA 1
ATOM 7618 C C . ALA C 1 232 ? 39.114 24.320 30.602 1.00 13.95 232 ALA C C 1
ATOM 7619 O O . ALA C 1 232 ? 38.538 25.385 30.769 1.00 14.16 232 ALA C O 1
ATOM 7621 N N . MET C 1 233 ? 38.590 23.320 29.889 1.00 13.85 233 MET C N 1
ATOM 7622 C CA . MET C 1 233 ? 37.255 23.454 29.287 1.00 13.94 233 MET C CA 1
ATOM 7623 C C . MET C 1 233 ? 36.178 23.638 30.348 1.00 13.82 233 MET C C 1
ATOM 7624 O O . MET C 1 233 ? 35.245 24.413 30.149 1.00 14.02 233 MET C O 1
ATOM 7629 N N . GLY C 1 234 ? 36.307 22.931 31.469 1.00 13.54 234 GLY C N 1
ATOM 7630 C CA . GLY C 1 234 ? 35.360 23.051 32.565 1.00 13.58 234 GLY C CA 1
ATOM 7631 C C . GLY C 1 234 ? 35.211 24.466 33.089 1.00 13.91 234 GLY C C 1
ATOM 7632 O O . GLY C 1 234 ? 34.103 24.957 33.256 1.00 14.14 234 GLY C O 1
ATOM 7633 N N . ILE C 1 235 ? 36.333 25.128 33.344 1.00 14.03 235 ILE C N 1
ATOM 7634 C CA . ILE C 1 235 ? 36.302 26.510 33.825 1.00 14.45 235 ILE C CA 1
ATOM 7635 C C . ILE C 1 235 ? 36.065 27.517 32.690 1.00 14.91 235 ILE C C 1
ATOM 7636 O O . ILE C 1 235 ? 35.410 28.532 32.914 1.00 15.33 235 ILE C O 1
ATOM 7641 N N . PHE C 1 236 ? 36.585 27.240 31.490 1.00 14.99 236 PHE C N 1
ATOM 7642 C CA . PHE C 1 236 ? 36.427 28.145 30.330 1.00 15.58 236 PHE C CA 1
ATOM 7643 C C . PHE C 1 236 ? 34.989 28.246 29.839 1.00 15.90 236 PHE C C 1
ATOM 7644 O O . PHE C 1 236 ? 34.503 29.345 29.559 1.00 16.47 236 PHE C O 1
ATOM 7652 N N . TYR C 1 237 ? 34.335 27.095 29.700 1.00 15.70 237 TYR C N 1
ATOM 7653 C CA . TYR C 1 237 ? 33.127 26.981 28.869 1.00 16.08 237 TYR C CA 1
ATOM 7654 C C . TYR C 1 237 ? 32.003 27.965 29.214 1.00 16.69 237 TYR C C 1
ATOM 7655 O O . TYR C 1 237 ? 31.438 28.571 28.310 1.00 17.26 237 TYR C O 1
ATOM 7664 N N . PRO C 1 238 ? 31.688 28.143 30.512 1.00 16.74 238 PRO C N 1
ATOM 7665 C CA . PRO C 1 238 ? 30.630 29.110 30.844 1.00 17.48 238 PRO C CA 1
ATOM 7666 C C . PRO C 1 238 ? 30.969 30.585 30.567 1.00 18.22 238 PRO C C 1
ATOM 7667 O O . PRO C 1 238 ? 30.059 31.419 30.561 1.00 18.95 238 PRO C O 1
ATOM 7671 N N . PHE C 1 239 ? 32.250 30.892 30.341 1.00 18.18 239 PHE C N 1
ATOM 7672 C CA . PHE C 1 239 ? 32.706 32.240 29.989 1.00 18.98 239 PHE C CA 1
ATOM 7673 C C . PHE C 1 239 ? 32.986 32.464 28.496 1.00 19.48 239 PHE C C 1
ATOM 7674 O O . PHE C 1 239 ? 33.310 33.584 28.113 1.00 20.16 239 PHE C O 1
ATOM 7682 N N . VAL C 1 240 ? 32.864 31.437 27.653 1.00 19.31 240 VAL C N 1
ATOM 7683 C CA . VAL C 1 240 ? 33.224 31.572 26.224 1.00 19.88 240 VAL C CA 1
ATOM 7684 C C . VAL C 1 240 ? 32.434 32.692 25.519 1.00 21.12 240 VAL C C 1
ATOM 7685 O O . VAL C 1 240 ? 33.002 33.424 24.711 1.00 21.74 240 VAL C O 1
ATOM 7689 N N . ASN C 1 241 ? 31.150 32.834 25.843 1.00 21.68 241 ASN C N 1
ATOM 7690 C CA . ASN C 1 241 ? 30.301 33.882 25.247 1.00 23.01 241 ASN C CA 1
ATOM 7691 C C . ASN C 1 241 ? 30.349 35.239 25.962 1.00 23.87 241 ASN C C 1
ATOM 7692 O O . ASN C 1 241 ? 29.667 36.178 25.544 1.00 24.93 241 ASN C O 1
ATOM 7697 N N . ASP C 1 242 ? 31.135 35.334 27.036 1.00 23.55 242 ASP C N 1
ATOM 7698 C CA . ASP C 1 242 ? 31.492 36.611 27.654 1.00 24.34 242 ASP C CA 1
ATOM 7699 C C . ASP C 1 242 ? 32.756 37.130 26.964 1.00 24.68 242 ASP C C 1
ATOM 7700 O O . ASP C 1 242 ? 33.877 36.814 27.373 1.00 24.08 242 ASP C O 1
ATOM 7705 N N . LYS C 1 243 ? 32.552 37.926 25.912 1.00 25.76 243 LYS C N 1
ATOM 7706 C CA . LYS C 1 243 ? 33.617 38.334 24.979 1.00 26.23 243 LYS C CA 1
ATOM 7707 C C . LYS C 1 243 ? 34.855 38.942 25.640 1.00 26.27 243 LYS C C 1
ATOM 7708 O O . LYS C 1 243 ? 35.981 38.678 25.200 1.00 26.29 243 LYS C O 1
ATOM 7710 N N . LYS C 1 244 ? 34.643 39.728 26.696 1.00 26.41 244 LYS C N 1
ATOM 7711 C CA . LYS C 1 244 ? 35.724 40.425 27.401 1.00 26.47 244 LYS C CA 1
ATOM 7712 C C . LYS C 1 244 ? 36.549 39.569 28.381 1.00 25.18 244 LYS C C 1
ATOM 7713 O O . LYS C 1 244 ? 37.550 40.054 28.915 1.00 25.39 244 LYS C O 1
ATOM 7715 N N . VAL C 1 245 ? 36.140 38.321 28.625 1.00 23.92 245 VAL C N 1
ATOM 7716 C CA . VAL C 1 245 ? 36.901 37.406 29.484 1.00 22.74 245 VAL C CA 1
ATOM 7717 C C . VAL C 1 245 ? 37.963 36.683 28.655 1.00 22.25 245 VAL C C 1
ATOM 7718 O O . VAL C 1 245 ? 37.635 35.870 27.789 1.00 21.93 245 VAL C O 1
ATOM 7722 N N . LYS C 1 246 ? 39.232 36.977 28.930 1.00 22.20 246 LYS C N 1
ATOM 7723 C CA . LYS C 1 246 ? 40.350 36.304 28.272 1.00 21.90 246 LYS C CA 1
ATOM 7724 C C . LYS C 1 246 ? 40.498 34.879 28.811 1.00 20.63 246 LYS C C 1
ATOM 7725 O O . LYS C 1 246 ? 40.309 34.641 30.003 1.00 20.12 246 LYS C O 1
ATOM 7731 N N . LEU C 1 247 ? 40.835 33.945 27.927 1.00 20.16 247 LEU C N 1
ATOM 7732 C CA . LEU C 1 247 ? 41.016 32.541 28.294 1.00 19.13 247 LEU C CA 1
ATOM 7733 C C . LEU C 1 247 ? 42.431 32.124 27.924 1.00 19.14 247 LEU C C 1
ATOM 7734 O O . LEU C 1 247 ? 42.837 32.275 26.767 1.00 19.66 247 LEU C O 1
ATOM 7739 N N . VAL C 1 248 ? 43.178 31.613 28.905 1.00 18.64 248 VAL C N 1
ATOM 7740 C CA . VAL C 1 248 ? 44.572 31.203 28.708 1.00 18.81 248 VAL C CA 1
ATOM 7741 C C . VAL C 1 248 ? 44.776 29.761 29.166 1.00 18.07 248 VAL C C 1
ATOM 7742 O O . VAL C 1 248 ? 44.560 29.447 30.335 1.00 17.55 248 VAL C O 1
ATOM 7746 N N . GLY C 1 249 ? 45.173 28.891 28.237 1.00 18.07 249 GLY C N 1
ATOM 7747 C CA . GLY C 1 249 ? 45.518 27.505 28.550 1.00 17.63 249 GLY C CA 1
ATOM 7748 C C . GLY C 1 249 ? 47.027 27.366 28.655 1.00 18.18 249 GLY C C 1
ATOM 7749 O O . GLY C 1 249 ? 47.754 27.903 27.818 1.00 18.92 249 GLY C O 1
ATOM 7750 N N . VAL C 1 250 ? 47.495 26.649 29.675 1.00 17.96 250 VAL C N 1
ATOM 7751 C CA . VAL C 1 250 ? 48.932 26.495 29.930 1.00 18.62 250 VAL C CA 1
ATOM 7752 C C . VAL C 1 250 ? 49.345 25.033 29.773 1.00 18.65 250 VAL C C 1
ATOM 7753 O O . VAL C 1 250 ? 48.969 24.186 30.581 1.00 18.05 250 VAL C O 1
ATOM 7757 N N . GLU C 1 251 ? 50.125 24.749 28.729 1.00 19.48 251 GLU C N 1
ATOM 7758 C CA . GLU C 1 251 ? 50.629 23.405 28.467 1.00 19.80 251 GLU C CA 1
ATOM 7759 C C . GLU C 1 251 ? 51.969 23.178 29.152 1.00 20.59 251 GLU C C 1
ATOM 7760 O O . GLU C 1 251 ? 52.625 24.126 29.588 1.00 21.04 251 GLU C O 1
ATOM 7766 N N . ALA C 1 252 ? 52.365 21.912 29.236 1.00 20.92 252 ALA C N 1
ATOM 7767 C CA . ALA C 1 252 ? 53.653 21.537 29.816 1.00 21.89 252 ALA C CA 1
ATOM 7768 C C . ALA C 1 252 ? 54.786 21.863 28.843 1.00 23.26 252 ALA C C 1
ATOM 7769 O O . ALA C 1 252 ? 54.868 21.277 27.760 1.00 23.54 252 ALA C O 1
ATOM 7771 N N . GLY C 1 253 ? 55.637 22.808 29.237 1.00 24.25 253 GLY C N 1
ATOM 7772 C CA . GLY C 1 253 ? 56.852 23.163 28.497 1.00 25.85 253 GLY C CA 1
ATOM 7773 C C . GLY C 1 253 ? 58.042 22.254 28.768 1.00 27.09 253 GLY C C 1
ATOM 7774 O O . GLY C 1 253 ? 59.045 22.316 28.047 1.00 28.24 253 GLY C O 1
ATOM 7775 N N . GLY C 1 254 ? 57.953 21.436 29.819 1.00 27.13 254 GLY C N 1
ATOM 7776 C CA . GLY C 1 254 ? 58.955 20.407 30.104 1.00 28.40 254 GLY C CA 1
ATOM 7777 C C . GLY C 1 254 ? 60.343 20.967 30.363 1.00 30.14 254 GLY C C 1
ATOM 7778 O O . GLY C 1 254 ? 60.516 21.845 31.213 1.00 30.03 254 GLY C O 1
ATOM 7779 N N . LYS C 1 255 ? 61.326 20.475 29.608 1.00 32.00 255 LYS C N 1
ATOM 7780 C CA . LYS C 1 255 ? 62.699 20.991 29.665 1.00 34.01 255 LYS C CA 1
ATOM 7781 C C . LYS C 1 255 ? 62.955 22.132 28.665 1.00 35.13 255 LYS C C 1
ATOM 7782 O O . LYS C 1 255 ? 64.101 22.555 28.501 1.00 36.46 255 LYS C O 1
ATOM 7788 N N . GLY C 1 256 ? 61.899 22.635 28.021 1.00 34.99 256 GLY C N 1
ATOM 7789 C CA . GLY C 1 256 ? 61.999 23.653 26.975 1.00 35.83 256 GLY C CA 1
ATOM 7790 C C . GLY C 1 256 ? 61.307 23.167 25.717 1.00 34.77 256 GLY C C 1
ATOM 7791 O O . GLY C 1 256 ? 61.316 21.968 25.426 1.00 34.07 256 GLY C O 1
ATOM 7792 N N . LEU C 1 257 ? 60.709 24.093 24.969 1.00 35.42 257 LEU C N 1
ATOM 7793 C CA . LEU C 1 257 ? 59.961 23.749 23.751 1.00 34.73 257 LEU C CA 1
ATOM 7794 C C . LEU C 1 257 ? 60.848 23.179 22.640 1.00 35.79 257 LEU C C 1
ATOM 7795 O O . LEU C 1 257 ? 60.441 22.255 21.936 1.00 35.01 257 LEU C O 1
ATOM 7800 N N . GLU C 1 258 ? 62.053 23.728 22.493 1.00 38.33 258 GLU C N 1
ATOM 7801 C CA . GLU C 1 258 ? 62.993 23.272 21.463 1.00 39.84 258 GLU C CA 1
ATOM 7802 C C . GLU C 1 258 ? 63.804 22.032 21.875 1.00 40.22 258 GLU C C 1
ATOM 7803 O O . GLU C 1 258 ? 64.464 21.426 21.028 1.00 41.41 258 GLU C O 1
ATOM 7809 N N . SER C 1 259 ? 63.753 21.652 23.156 1.00 39.74 259 SER C N 1
ATOM 7810 C CA . SER C 1 259 ? 64.451 20.453 23.649 1.00 40.33 259 SER C CA 1
ATOM 7811 C C . SER C 1 259 ? 63.822 19.136 23.175 1.00 39.11 259 SER C C 1
ATOM 7812 O O . SER C 1 259 ? 64.519 18.129 23.056 1.00 40.55 259 SER C O 1
ATOM 7815 N N . GLY C 1 260 ? 62.509 19.140 22.933 1.00 36.97 260 GLY C N 1
ATOM 7816 C CA . GLY C 1 260 ? 61.774 17.932 22.539 1.00 35.76 260 GLY C CA 1
ATOM 7817 C C . GLY C 1 260 ? 61.044 17.244 23.685 1.00 34.61 260 GLY C C 1
ATOM 7818 O O . GLY C 1 260 ? 60.022 16.592 23.457 1.00 33.59 260 GLY C O 1
ATOM 7819 N N . LYS C 1 261 ? 61.575 17.372 24.905 1.00 35.27 261 LYS C N 1
ATOM 7820 C CA . LYS C 1 261 ? 60.963 16.808 26.109 1.00 34.63 261 LYS C CA 1
ATOM 7821 C C . LYS C 1 261 ? 59.938 17.786 26.685 1.00 33.15 261 LYS C C 1
ATOM 7822 O O . LYS C 1 261 ? 60.255 18.605 27.550 1.00 33.89 261 LYS C O 1
ATOM 7824 N N . HIS C 1 262 ? 58.712 17.691 26.177 1.00 31.12 262 HIS C N 1
ATOM 7825 C CA . HIS C 1 262 ? 57.587 18.518 26.630 1.00 30.03 262 HIS C CA 1
ATOM 7826 C C . HIS C 1 262 ? 56.267 17.827 26.268 1.00 28.32 262 HIS C C 1
ATOM 7827 O O . HIS C 1 262 ? 56.280 16.702 25.763 1.00 28.07 262 HIS C O 1
ATOM 7834 N N . SER C 1 263 ? 55.139 18.473 26.563 1.00 27.33 263 SER C N 1
ATOM 7835 C CA . SER C 1 263 ? 53.820 17.978 26.145 1.00 25.88 263 SER C CA 1
ATOM 7836 C C . SER C 1 263 ? 52.942 19.108 25.597 1.00 25.07 263 SER C C 1
ATOM 7837 O O . SER C 1 263 ? 51.715 19.089 25.762 1.00 24.47 263 SER C O 1
ATOM 7840 N N . ALA C 1 264 ? 53.572 20.071 24.925 1.00 25.37 264 ALA C N 1
ATOM 7841 C CA . ALA C 1 264 ? 52.891 21.253 24.402 1.00 25.37 264 ALA C CA 1
ATOM 7842 C C . ALA C 1 264 ? 52.377 20.985 22.988 1.00 24.57 264 ALA C C 1
ATOM 7843 O O . ALA C 1 264 ? 52.995 21.380 21.997 1.00 25.07 264 ALA C O 1
ATOM 7845 N N . SER C 1 265 ? 51.233 20.307 22.918 1.00 23.53 265 SER C N 1
ATOM 7846 C CA . SER C 1 265 ? 50.660 19.833 21.653 1.00 22.92 265 SER C CA 1
ATOM 7847 C C . SER C 1 265 ? 50.161 20.969 20.763 1.00 23.47 265 SER C C 1
ATOM 7848 O O . SER C 1 265 ? 50.427 20.984 19.564 1.00 23.64 265 SER C O 1
ATOM 7851 N N . LEU C 1 266 ? 49.419 21.903 21.347 1.00 23.98 266 LEU C N 1
ATOM 7852 C CA . LEU C 1 266 ? 48.958 23.094 20.622 1.00 25.32 266 LEU C CA 1
ATOM 7853 C C . LEU C 1 266 ? 50.106 23.986 20.157 1.00 27.04 266 LEU C C 1
ATOM 7854 O O . LEU C 1 266 ? 50.103 24.445 19.018 1.00 28.21 266 LEU C O 1
ATOM 7859 N N . ASN C 1 267 ? 51.078 24.223 21.036 1.00 27.71 267 ASN C N 1
ATOM 7860 C CA . ASN C 1 267 ? 52.202 25.118 20.731 1.00 29.58 267 ASN C CA 1
ATOM 7861 C C . ASN C 1 267 ? 53.221 24.515 19.759 1.00 29.56 267 ASN C C 1
ATOM 7862 O O . ASN C 1 267 ? 53.676 25.205 18.846 1.00 31.23 267 ASN C O 1
ATOM 7867 N N . ALA C 1 268 ? 53.579 23.247 19.964 1.00 28.10 268 ALA C N 1
ATOM 7868 C CA . ALA C 1 268 ? 54.667 22.601 19.209 1.00 28.47 268 ALA C CA 1
ATOM 7869 C C . ALA C 1 268 ? 54.271 21.367 18.381 1.00 27.39 268 ALA C C 1
ATOM 7870 O O . ALA C 1 268 ? 55.115 20.817 17.670 1.00 28.21 268 ALA C O 1
ATOM 7872 N N . GLY C 1 269 ? 53.011 20.938 18.453 1.00 25.81 269 GLY C N 1
ATOM 7873 C CA . GLY C 1 269 ? 52.560 19.742 17.739 1.00 25.04 269 GLY C CA 1
ATOM 7874 C C . GLY C 1 269 ? 52.029 20.061 16.358 1.00 25.68 269 GLY C C 1
ATOM 7875 O O . GLY C 1 269 ? 52.044 21.215 15.922 1.00 26.86 269 GLY C O 1
ATOM 7876 N N . GLN C 1 270 ? 51.559 19.018 15.678 1.00 25.26 270 GLN C N 1
ATOM 7877 C CA . GLN C 1 270 ? 51.006 19.117 14.327 1.00 26.13 270 GLN C CA 1
ATOM 7878 C C . GLN C 1 270 ? 49.627 18.479 14.297 1.00 24.80 270 GLN C C 1
ATOM 7879 O O . GLN C 1 270 ? 49.310 17.633 15.137 1.00 23.29 270 GLN C O 1
ATOM 7881 N N . VAL C 1 271 ? 48.817 18.876 13.317 1.00 25.57 271 VAL C N 1
ATOM 7882 C CA . VAL C 1 271 ? 47.490 18.286 13.143 1.00 24.73 271 VAL C CA 1
ATOM 7883 C C . VAL C 1 271 ? 47.664 16.816 12.757 1.00 24.66 271 VAL C C 1
ATOM 7884 O O . VAL C 1 271 ? 48.548 16.473 11.971 1.00 26.07 271 VAL C O 1
ATOM 7888 N N . GLY C 1 272 ? 46.837 15.956 13.342 1.00 23.36 272 GLY C N 1
ATOM 7889 C CA . GLY C 1 272 ? 46.884 14.525 13.061 1.00 23.70 272 GLY C CA 1
ATOM 7890 C C . GLY C 1 272 ? 45.675 13.816 13.631 1.00 22.57 272 GLY C C 1
ATOM 7891 O O . GLY C 1 272 ? 44.776 14.464 14.178 1.00 21.53 272 GLY C O 1
ATOM 7892 N N . VAL C 1 273 ? 45.664 12.491 13.509 1.00 23.21 273 VAL C N 1
ATOM 7893 C CA . VAL C 1 273 ? 44.568 11.662 14.011 1.00 22.65 273 VAL C CA 1
ATOM 7894 C C . VAL C 1 273 ? 45.107 10.598 14.962 1.00 22.89 273 VAL C C 1
ATOM 7895 O O . VAL C 1 273 ? 45.978 9.804 14.598 1.00 24.18 273 VAL C O 1
ATOM 7899 N N . SER C 1 274 ? 44.579 10.600 16.181 1.00 21.88 274 SER C N 1
ATOM 7900 C CA . SER C 1 274 ? 44.828 9.542 17.154 1.00 22.47 274 SER C CA 1
ATOM 7901 C C . SER C 1 274 ? 43.700 9.550 18.171 1.00 21.68 274 SER C C 1
ATOM 7902 O O . SER C 1 274 ? 43.025 10.570 18.343 1.00 20.58 274 SER C O 1
ATOM 7905 N N . HIS C 1 275 ? 43.484 8.408 18.822 1.00 22.51 275 HIS C N 1
ATOM 7906 C CA . HIS C 1 275 ? 42.430 8.263 19.831 1.00 22.37 275 HIS C CA 1
ATOM 7907 C C . HIS C 1 275 ? 41.041 8.611 19.262 1.00 21.53 275 HIS C C 1
ATOM 7908 O O . HIS C 1 275 ? 40.191 9.140 19.968 1.00 20.99 275 HIS C O 1
ATOM 7915 N N . GLY C 1 276 ? 40.826 8.334 17.979 1.00 21.69 276 GLY C N 1
ATOM 7916 C CA . GLY C 1 276 ? 39.555 8.622 17.322 1.00 21.25 276 GLY C CA 1
ATOM 7917 C C . GLY C 1 276 ? 39.206 10.078 17.064 1.00 20.14 276 GLY C C 1
ATOM 7918 O O . GLY C 1 276 ? 38.049 10.375 16.755 1.00 20.01 276 GLY C O 1
ATOM 7919 N N . MET C 1 277 ? 40.185 10.984 17.158 1.00 19.54 277 MET C N 1
ATOM 7920 C CA . MET C 1 277 ? 39.937 12.419 16.964 1.00 19.00 277 MET C CA 1
ATOM 7921 C C . MET C 1 277 ? 40.979 13.076 16.072 1.00 19.29 277 MET C C 1
ATOM 7922 O O . MET C 1 277 ? 42.149 12.689 16.083 1.00 19.56 277 MET C O 1
ATOM 7927 N N . LEU C 1 278 ? 40.533 14.078 15.318 1.00 19.59 278 LEU C N 1
ATOM 7928 C CA . LEU C 1 278 ? 41.404 14.959 14.552 1.00 20.36 278 LEU C CA 1
ATOM 7929 C C . LEU C 1 278 ? 41.715 16.165 15.438 1.00 19.93 278 LEU C C 1
ATOM 7930 O O . LEU C 1 278 ? 40.818 16.931 15.793 1.00 19.75 278 LEU C O 1
ATOM 7935 N N . SER C 1 279 ? 42.981 16.308 15.823 1.00 19.88 279 SER C N 1
ATOM 7936 C CA . SER C 1 279 ? 43.411 17.398 16.699 1.00 20.02 279 SER C CA 1
ATOM 7937 C C . SER C 1 279 ? 44.926 17.588 16.581 1.00 20.67 279 SER C C 1
ATOM 7938 O O . SER C 1 279 ? 45.535 17.083 15.631 1.00 21.16 279 SER C O 1
ATOM 7941 N N . TYR C 1 280 ? 45.523 18.320 17.524 1.00 21.00 280 TYR C N 1
ATOM 7942 C CA . TYR C 1 280 ? 46.974 18.529 17.555 1.00 21.90 280 TYR C CA 1
ATOM 7943 C C . TYR C 1 280 ? 47.676 17.467 18.391 1.00 21.74 280 TYR C C 1
ATOM 7944 O O . TYR C 1 280 ? 47.254 17.172 19.509 1.00 20.95 280 TYR C O 1
ATOM 7953 N N . PHE C 1 281 ? 48.747 16.905 17.832 1.00 22.91 281 PHE C N 1
ATOM 7954 C CA . PHE C 1 281 ? 49.525 15.847 18.472 1.00 23.56 281 PHE C CA 1
ATOM 7955 C C . PHE C 1 281 ? 51.012 16.091 18.279 1.00 25.39 281 PHE C C 1
ATOM 7956 O O . PHE C 1 281 ? 51.431 16.671 17.273 1.00 26.20 281 PHE C O 1
ATOM 7964 N N . LEU C 1 282 ? 51.801 15.629 19.244 1.00 26.69 282 LEU C N 1
ATOM 7965 C CA . LEU C 1 282 ? 53.252 15.605 19.112 1.00 28.96 282 LEU C CA 1
ATOM 7966 C C . LEU C 1 282 ? 53.639 14.282 18.463 1.00 30.87 282 LEU C C 1
ATOM 7967 O O . LEU C 1 282 ? 53.442 13.217 19.052 1.00 31.04 282 LEU C O 1
ATOM 7972 N N . GLN C 1 283 ? 54.168 14.365 17.242 1.00 33.25 283 GLN C N 1
ATOM 7973 C CA . GLN C 1 283 ? 54.442 13.197 16.406 1.00 35.61 283 GLN C CA 1
ATOM 7974 C C . GLN C 1 283 ? 55.896 13.185 15.940 1.00 38.42 283 GLN C C 1
ATOM 7975 O O . GLN C 1 283 ? 56.521 14.240 15.798 1.00 39.02 283 GLN C O 1
ATOM 7981 N N . ASP C 1 284 ? 56.425 11.984 15.702 1.00 65.58 284 ASP C N 1
ATOM 7982 C CA . ASP C 1 284 ? 57.762 11.821 15.104 1.00 69.62 284 ASP C CA 1
ATOM 7983 C C . ASP C 1 284 ? 57.720 12.095 13.592 1.00 73.14 284 ASP C C 1
ATOM 7984 O O . ASP C 1 284 ? 56.650 12.356 13.032 1.00 72.69 284 ASP C O 1
ATOM 7989 N N . GLU C 1 285 ? 58.881 12.039 12.939 1.00 77.56 285 GLU C N 1
ATOM 7990 C CA . GLU C 1 285 ? 58.966 12.211 11.477 1.00 81.51 285 GLU C CA 1
ATOM 7991 C C . GLU C 1 285 ? 58.178 11.142 10.701 1.00 80.92 285 GLU C C 1
ATOM 7992 O O . GLU C 1 285 ? 57.655 11.422 9.619 1.00 82.80 285 GLU C O 1
ATOM 7998 N N . GLU C 1 286 ? 58.104 9.931 11.255 1.00 79.11 286 GLU C N 1
ATOM 7999 C CA . GLU C 1 286 ? 57.370 8.821 10.636 1.00 78.82 286 GLU C CA 1
ATOM 8000 C C . GLU C 1 286 ? 55.846 8.991 10.664 1.00 76.50 286 GLU C C 1
ATOM 8001 O O . GLU C 1 286 ? 55.161 8.495 9.766 1.00 77.63 286 GLU C O 1
ATOM 8003 N N . GLY C 1 287 ? 55.327 9.688 11.678 1.00 73.96 287 GLY C N 1
ATOM 8004 C CA . GLY C 1 287 ? 53.883 9.928 11.831 1.00 72.34 287 GLY C CA 1
ATOM 8005 C C . GLY C 1 287 ? 53.276 9.444 13.140 1.00 69.35 287 GLY C C 1
ATOM 8006 O O . GLY C 1 287 ? 52.152 9.824 13.474 1.00 68.38 287 GLY C O 1
ATOM 8007 N N . GLN C 1 288 ? 54.008 8.608 13.880 1.00 68.58 288 GLN C N 1
ATOM 8008 C CA . GLN C 1 288 ? 53.510 8.024 15.128 1.00 66.48 288 GLN C CA 1
ATOM 8009 C C . GLN C 1 288 ? 53.581 9.006 16.295 1.00 64.06 288 GLN C C 1
ATOM 8010 O O . GLN C 1 288 ? 54.348 9.968 16.271 1.00 64.13 288 GLN C O 1
ATOM 8012 N N . ILE C 1 289 ? 52.778 8.729 17.318 1.00 62.27 289 ILE C N 1
ATOM 8013 C CA . ILE C 1 289 ? 52.685 9.561 18.521 1.00 59.92 289 ILE C CA 1
ATOM 8014 C C . ILE C 1 289 ? 53.967 9.469 19.363 1.00 59.43 289 ILE C C 1
ATOM 8015 O O . ILE C 1 289 ? 54.397 8.371 19.724 1.00 60.62 289 ILE C O 1
ATOM 8020 N N . LYS C 1 290 ? 54.557 10.626 19.673 1.00 58.21 290 LYS C N 1
ATOM 8021 C CA . LYS C 1 290 ? 55.764 10.701 20.510 1.00 58.34 290 LYS C CA 1
ATOM 8022 C C . LYS C 1 290 ? 55.432 10.524 21.993 1.00 55.94 290 LYS C C 1
ATOM 8023 O O . LYS C 1 290 ? 54.296 10.778 22.406 1.00 54.00 290 LYS C O 1
ATOM 8029 N N . PRO C 1 291 ? 56.430 10.114 22.804 1.00 56.48 291 PRO C N 1
ATOM 8030 C CA . PRO C 1 291 ? 56.260 10.144 24.255 1.00 54.75 291 PRO C CA 1
ATOM 8031 C C . PRO C 1 291 ? 56.347 11.577 24.785 1.00 52.18 291 PRO C C 1
ATOM 8032 O O . PRO C 1 291 ? 57.233 12.330 24.373 1.00 53.35 291 PRO C O 1
ATOM 8036 N N . SER C 1 292 ? 55.428 11.945 25.675 1.00 49.03 292 SER C N 1
ATOM 8037 C CA . SER C 1 292 ? 55.462 13.256 26.329 1.00 46.76 292 SER C CA 1
ATOM 8038 C C . SER C 1 292 ? 56.405 13.237 27.525 1.00 46.91 292 SER C C 1
ATOM 8039 O O . SER C 1 292 ? 56.692 12.176 28.086 1.00 48.45 292 SER C O 1
ATOM 8042 N N . HIS C 1 293 ? 56.892 14.420 27.893 1.00 45.72 293 HIS C N 1
ATOM 8043 C CA . HIS C 1 293 ? 57.561 14.632 29.173 1.00 45.66 293 HIS C CA 1
ATOM 8044 C C . HIS C 1 293 ? 56.950 15.831 29.889 1.00 42.31 293 HIS C C 1
ATOM 8045 O O . HIS C 1 293 ? 56.677 16.863 29.280 1.00 41.46 293 HIS C O 1
ATOM 8052 N N . SER C 1 294 ? 56.746 15.672 31.191 1.00 40.63 294 SER C N 1
ATOM 8053 C CA . SER C 1 294 ? 56.500 16.789 32.088 1.00 38.37 294 SER C CA 1
ATOM 8054 C C . SER C 1 294 ? 56.822 16.346 33.507 1.00 38.61 294 SER C C 1
ATOM 8055 O O . SER C 1 294 ? 56.686 15.167 33.838 1.00 39.53 294 SER C O 1
ATOM 8058 N N . ILE C 1 295 ? 57.255 17.294 34.333 1.00 38.15 295 ILE C N 1
ATOM 8059 C CA . ILE C 1 295 ? 57.407 17.054 35.770 1.00 38.39 295 ILE C CA 1
ATOM 8060 C C . ILE C 1 295 ? 56.043 16.734 36.399 1.00 35.68 295 ILE C C 1
ATOM 8061 O O . ILE C 1 295 ? 55.961 15.917 37.317 1.00 36.72 295 ILE C O 1
ATOM 8066 N N . ALA C 1 296 ? 54.986 17.371 35.890 1.00 32.87 296 ALA C N 1
ATOM 8067 C CA . ALA C 1 296 ? 53.616 17.093 36.317 1.00 31.19 296 ALA C CA 1
ATOM 8068 C C . ALA C 1 296 ? 53.148 15.786 35.663 1.00 32.50 296 ALA C C 1
ATOM 8069 O O . ALA C 1 296 ? 53.066 15.725 34.437 1.00 32.27 296 ALA C O 1
ATOM 8071 N N . PRO C 1 297 ? 52.847 14.739 36.468 1.00 34.23 297 PRO C N 1
ATOM 8072 C CA . PRO C 1 297 ? 52.466 13.435 35.893 1.00 36.43 297 PRO C CA 1
ATOM 8073 C C . PRO C 1 297 ? 51.270 13.468 34.933 1.00 35.50 297 PRO C C 1
ATOM 8074 O O . PRO C 1 297 ? 51.287 12.782 33.916 1.00 36.68 297 PRO C O 1
ATOM 8078 N N . GLY C 1 298 ? 50.258 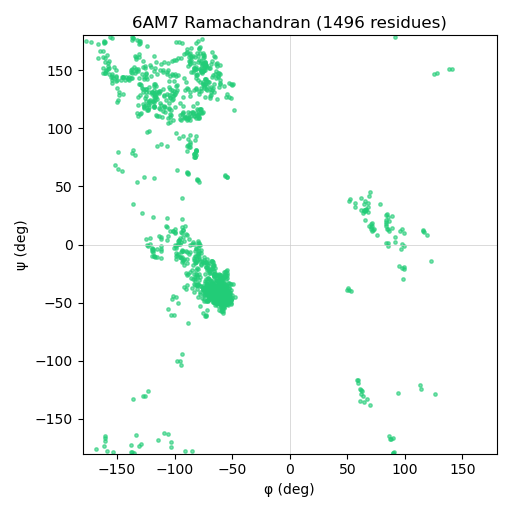14.266 35.266 1.00 33.88 298 GLY C N 1
ATOM 8079 C CA . GLY C 1 298 ? 49.019 14.361 34.492 1.00 34.00 298 GLY C CA 1
ATOM 8080 C C . GLY C 1 298 ? 49.063 15.166 33.205 1.00 32.93 298 GLY C C 1
ATOM 8081 O O . GLY C 1 298 ? 48.096 15.146 32.444 1.00 33.58 298 GLY C O 1
ATOM 8082 N N . LEU C 1 299 ? 50.172 15.858 32.935 1.00 32.00 299 LEU C N 1
ATOM 8083 C CA . LEU C 1 299 ? 50.381 16.512 31.639 1.00 32.19 299 LEU C CA 1
ATOM 8084 C C . LEU C 1 299 ? 51.244 15.623 30.721 1.00 33.88 299 LEU C C 1
ATOM 8085 O O . LEU C 1 299 ? 52.250 16.081 30.170 1.00 34.38 299 LEU C O 1
ATOM 8090 N N A ASP C 1 300 ? 50.854 14.358 30.558 0.50 35.50 300 ASP C N 1
ATOM 8091 N N B ASP C 1 300 ? 50.796 14.374 30.560 0.50 35.39 300 ASP C N 1
ATOM 8092 C CA A ASP C 1 300 ? 51.575 13.415 29.685 0.50 37.33 300 ASP C CA 1
ATOM 8093 C CA B ASP C 1 300 ? 51.491 13.327 29.803 0.50 37.25 300 ASP C CA 1
ATOM 8094 C C A ASP C 1 300 ? 50.703 12.807 28.585 0.50 38.49 300 ASP C C 1
ATOM 8095 C C B ASP C 1 300 ? 50.732 12.848 28.560 0.50 38.37 300 ASP C C 1
ATOM 8096 O O A ASP C 1 300 ? 51.050 11.758 28.035 0.50 40.25 300 ASP C O 1
ATOM 8097 O O B ASP C 1 300 ? 51.191 11.926 27.880 0.50 40.05 300 ASP C O 1
ATOM 8106 N N . TYR C 1 301 ? 49.582 13.456 28.263 1.00 37.96 301 TYR C N 1
ATOM 8107 C CA . TYR C 1 301 ? 48.770 13.071 27.110 1.00 39.58 301 TYR C CA 1
ATOM 8108 C C . TYR C 1 301 ? 49.419 13.753 25.899 1.00 39.29 301 TYR C C 1
ATOM 8109 O O . TYR C 1 301 ? 49.570 14.976 25.896 1.00 38.57 301 TYR C O 1
ATOM 8118 N N . PRO C 1 302 ? 49.832 12.973 24.882 1.00 27.87 302 PRO C N 1
ATOM 8119 C CA . PRO C 1 302 ? 50.591 13.548 23.758 1.00 28.24 302 PRO C CA 1
ATOM 8120 C C . PRO C 1 302 ? 49.775 14.430 22.800 1.00 27.13 302 PRO C C 1
ATOM 8121 O O . PRO C 1 302 ? 50.363 15.123 21.958 1.00 27.85 302 PRO C O 1
ATOM 8125 N N . GLY C 1 303 ? 48.447 14.381 22.913 1.00 25.36 303 GLY C N 1
ATOM 8126 C CA . GLY C 1 303 ? 47.557 15.258 22.164 1.00 24.19 303 GLY C CA 1
ATOM 8127 C C . GLY C 1 303 ? 46.865 16.307 23.010 1.00 22.25 303 GLY C C 1
ATOM 8128 O O . GLY C 1 303 ? 47.286 16.620 24.129 1.00 21.66 303 GLY C O 1
ATOM 8129 N N . VAL C 1 304 ? 45.797 16.859 22.449 1.00 21.11 304 VAL C N 1
ATOM 8130 C CA . VAL C 1 304 ? 44.987 17.871 23.110 1.00 19.64 304 VAL C CA 1
ATOM 8131 C C . VAL C 1 304 ? 43.571 17.777 22.551 1.00 19.06 304 VAL C C 1
ATOM 8132 O O . VAL C 1 304 ? 43.381 17.348 21.406 1.00 19.59 304 VAL C O 1
ATOM 8136 N N . GLY C 1 305 ? 42.590 18.170 23.355 1.00 17.92 305 GLY C N 1
ATOM 8137 C CA . GLY C 1 305 ? 41.184 18.104 22.952 1.00 17.54 305 GLY C CA 1
ATOM 8138 C C . GLY C 1 305 ? 40.865 18.984 21.752 1.00 17.52 305 GLY C C 1
ATOM 8139 O O . GLY C 1 305 ? 41.439 20.066 21.616 1.00 17.40 305 GLY C O 1
ATOM 8140 N N . PRO C 1 306 ? 39.943 18.533 20.872 1.00 17.63 306 PRO C N 1
ATOM 8141 C CA . PRO C 1 306 ? 39.640 19.298 19.661 1.00 17.93 306 PRO C CA 1
ATOM 8142 C C . PRO C 1 306 ? 38.976 20.653 19.907 1.00 17.47 306 PRO C C 1
ATOM 8143 O O . PRO C 1 306 ? 39.112 21.545 19.073 1.00 17.79 306 PRO C O 1
ATOM 8147 N N . GLU C 1 307 ? 38.263 20.811 21.024 1.00 16.90 307 GLU C N 1
ATOM 8148 C CA . GLU C 1 307 ? 37.647 22.102 21.334 1.00 16.72 307 GLU C CA 1
ATOM 8149 C C . GLU C 1 307 ? 38.701 23.175 21.638 1.00 16.65 307 GLU C C 1
ATOM 8150 O O . GLU C 1 307 ? 38.508 24.339 21.290 1.00 16.96 307 GLU C O 1
ATOM 8156 N N . HIS C 1 308 ? 39.820 22.783 22.253 1.00 16.42 308 HIS C N 1
ATOM 8157 C CA . HIS C 1 308 ? 40.958 23.700 22.436 1.00 16.57 308 HIS C CA 1
ATOM 8158 C C . HIS C 1 308 ? 41.633 24.052 21.108 1.00 17.46 308 HIS C C 1
ATOM 8159 O O . HIS C 1 308 ? 41.977 25.214 20.877 1.00 17.88 308 HIS C O 1
ATOM 8166 N N . ALA C 1 309 ? 41.818 23.055 20.239 1.00 17.95 309 ALA C N 1
ATOM 8167 C CA . ALA C 1 309 ? 42.340 23.303 18.888 1.00 19.02 309 ALA C CA 1
ATOM 8168 C C . ALA C 1 309 ? 41.477 24.328 18.147 1.00 19.53 309 ALA C C 1
ATOM 8169 O O . ALA C 1 309 ? 42.003 25.226 17.484 1.00 20.26 309 ALA C O 1
ATOM 8171 N N . TYR C 1 310 ? 40.158 24.200 18.296 1.00 19.26 310 TYR C N 1
ATOM 8172 C CA . TYR C 1 310 ? 39.205 25.141 17.714 1.00 19.86 310 TYR C CA 1
ATOM 8173 C C . TYR C 1 310 ? 39.290 26.536 18.337 1.00 19.97 310 TYR C C 1
ATOM 8174 O O . TYR C 1 310 ? 39.360 27.532 17.616 1.00 20.72 310 TYR C O 1
ATOM 8183 N N . LEU C 1 311 ? 39.275 26.601 19.668 1.00 19.38 311 LEU C N 1
ATOM 8184 C CA . LEU C 1 311 ? 39.367 27.884 20.380 1.00 19.64 311 LEU C CA 1
ATOM 8185 C C . LEU C 1 311 ? 40.652 28.652 20.050 1.00 20.47 311 LEU C C 1
ATOM 8186 O O . LEU C 1 311 ? 40.628 29.884 19.957 1.00 21.09 311 LEU C O 1
ATOM 8191 N N . LYS C 1 312 ? 41.758 27.928 19.868 1.00 20.68 312 LYS C N 1
ATOM 8192 C CA . LYS C 1 312 ? 43.011 28.534 19.411 1.00 21.83 312 LYS C CA 1
ATOM 8193 C C . LYS C 1 312 ? 42.881 29.052 17.980 1.00 23.06 312 LYS C C 1
ATOM 8194 O O . LYS C 1 312 ? 43.324 30.162 17.683 1.00 24.11 312 LYS C O 1
ATOM 8200 N N . LYS C 1 313 ? 42.278 28.247 17.105 1.00 23.12 313 LYS C N 1
ATOM 8201 C CA . LYS C 1 313 ? 42.110 28.606 15.687 1.00 24.38 313 LYS C CA 1
ATOM 8202 C C . LYS C 1 313 ? 41.309 29.894 15.489 1.00 25.05 313 LYS C C 1
ATOM 8203 O O . LYS C 1 313 ? 41.709 30.757 14.707 1.00 26.26 313 LYS C O 1
ATOM 8205 N N . ILE C 1 314 ? 40.194 30.027 16.213 1.00 24.44 314 ILE C N 1
ATOM 8206 C CA . ILE C 1 314 ? 39.360 31.246 16.155 1.00 25.23 314 ILE C CA 1
ATOM 8207 C C . ILE C 1 314 ? 39.847 32.388 17.072 1.00 25.72 314 ILE C C 1
ATOM 8208 O O . ILE C 1 314 ? 39.201 33.437 17.143 1.00 26.52 314 ILE C O 1
ATOM 8213 N N . GLN C 1 315 ? 40.973 32.173 17.760 1.00 25.52 315 GLN C N 1
ATOM 8214 C CA . GLN C 1 315 ? 41.618 33.155 18.644 1.00 25.98 315 GLN C CA 1
ATOM 8215 C C . GLN C 1 315 ? 40.749 33.587 19.838 1.00 25.25 315 GLN C C 1
ATOM 8216 O O . GLN C 1 315 ? 40.893 34.700 20.351 1.00 26.04 315 GLN C O 1
ATOM 8222 N N . ARG C 1 316 ? 39.876 32.686 20.294 1.00 23.86 316 ARG C N 1
ATOM 8223 C CA . ARG C 1 316 ? 39.063 32.925 21.489 1.00 23.26 316 ARG C CA 1
ATOM 8224 C C . ARG C 1 316 ? 39.887 32.662 22.744 1.00 22.52 316 ARG C C 1
ATOM 8225 O O . ARG C 1 316 ? 39.681 33.322 23.763 1.00 22.63 316 ARG C O 1
ATOM 8233 N N . ALA C 1 317 ? 40.789 31.683 22.671 1.00 21.92 317 ALA C N 1
ATOM 8234 C CA . ALA C 1 317 ? 41.706 31.375 23.768 1.00 21.45 317 ALA C CA 1
ATOM 8235 C C . ALA C 1 317 ? 43.154 31.408 23.287 1.00 22.01 317 ALA C C 1
ATOM 8236 O O . ALA C 1 317 ? 43.442 31.093 22.129 1.00 22.45 317 ALA C O 1
ATOM 8238 N N . GLU C 1 318 ? 44.050 31.806 24.188 1.00 22.22 318 GLU C N 1
ATOM 8239 C CA . GLU C 1 318 ? 45.490 31.833 23.936 1.00 22.92 318 GLU C CA 1
ATOM 8240 C C . GLU C 1 318 ? 46.106 30.656 24.667 1.00 21.81 318 GLU C C 1
ATOM 8241 O O . GLU C 1 318 ? 45.713 30.352 25.793 1.00 20.94 318 GLU C O 1
ATOM 8247 N N . TYR C 1 319 ? 47.083 30.006 24.040 1.00 21.98 319 TYR C N 1
ATOM 8248 C CA . TYR C 1 319 ? 47.753 28.862 24.650 1.00 21.28 319 TYR C CA 1
ATOM 8249 C C . TYR C 1 319 ? 49.252 29.097 24.752 1.00 22.18 319 TYR C C 1
ATOM 8250 O O . TYR C 1 319 ? 49.893 29.532 23.795 1.00 23.46 319 TYR C O 1
ATOM 8259 N N . VAL C 1 320 ? 49.778 28.829 25.945 1.00 21.71 320 VAL C N 1
ATOM 8260 C CA . VAL C 1 320 ? 51.162 29.117 26.305 1.00 22.55 320 VAL C CA 1
ATOM 8261 C C . VAL C 1 320 ? 51.786 27.879 26.937 1.00 22.09 320 VAL C C 1
ATOM 8262 O O . VAL C 1 320 ? 51.099 26.886 27.189 1.00 21.04 320 VAL C O 1
ATOM 8266 N N . ALA C 1 321 ? 53.091 27.946 27.179 1.00 23.03 321 ALA C N 1
ATOM 8267 C CA . ALA C 1 321 ? 53.830 26.850 27.796 1.00 22.96 321 ALA C CA 1
ATOM 8268 C C . ALA C 1 321 ? 54.604 27.349 29.012 1.00 23.17 321 ALA C C 1
ATOM 8269 O O . ALA C 1 321 ? 55.139 28.459 29.001 1.00 24.20 321 ALA C O 1
ATOM 8271 N N . VAL C 1 322 ? 54.648 26.514 30.049 1.00 22.39 322 VAL C N 1
ATOM 8272 C CA . VAL C 1 322 ? 55.431 26.764 31.258 1.00 22.55 322 VAL C CA 1
ATOM 8273 C C . VAL C 1 322 ? 56.356 25.559 31.475 1.00 22.81 322 VAL C C 1
ATOM 8274 O O . VAL C 1 322 ? 55.916 24.413 31.375 1.00 22.15 322 VAL C O 1
ATOM 8278 N N . THR C 1 323 ? 57.629 25.818 31.771 1.00 23.79 323 THR C N 1
ATOM 8279 C CA . THR C 1 323 ? 58.621 24.748 31.934 1.00 24.43 323 THR C CA 1
ATOM 8280 C C . THR C 1 323 ? 58.490 24.065 33.294 1.00 23.58 323 THR C C 1
ATOM 8281 O O . THR C 1 323 ? 57.844 24.593 34.204 1.00 22.65 323 THR C O 1
ATOM 8285 N N . ASP C 1 324 ? 59.118 22.894 33.417 1.00 24.08 324 ASP C N 1
ATOM 8286 C CA . ASP C 1 324 ? 59.205 22.158 34.689 1.00 23.79 324 ASP C CA 1
ATOM 8287 C C . ASP C 1 324 ? 59.735 23.062 35.799 1.00 24.05 324 ASP C C 1
ATOM 8288 O O . ASP C 1 324 ? 59.226 23.062 36.918 1.00 23.12 324 ASP C O 1
ATOM 8293 N N . GLU C 1 325 ? 60.774 23.820 35.465 1.00 25.44 325 GLU C N 1
ATOM 8294 C CA . GLU C 1 325 ? 61.432 24.716 36.410 1.00 26.13 325 GLU C CA 1
ATOM 8295 C C . GLU C 1 325 ? 60.505 25.806 36.950 1.00 25.10 325 GLU C C 1
ATOM 8296 O O . GLU C 1 325 ? 60.466 26.037 38.160 1.00 24.74 325 GLU C O 1
ATOM 8302 N N A GLU C 1 326 ? 59.781 26.466 36.042 0.60 24.81 326 GLU C N 1
ATOM 8303 N N B GLU C 1 326 ? 59.760 26.453 36.058 0.40 24.69 326 GLU C N 1
ATOM 8304 C CA A GLU C 1 326 ? 58.786 27.494 36.392 0.60 24.10 326 GLU C CA 1
ATOM 8305 C CA B GLU C 1 326 ? 58.820 27.504 36.449 0.40 23.96 326 GLU C CA 1
ATOM 8306 C C A GLU C 1 326 ? 57.645 26.931 37.240 0.60 22.58 326 GLU C C 1
ATOM 8307 C C B GLU C 1 326 ? 57.598 26.963 37.204 0.40 22.48 326 GLU C C 1
ATOM 8308 O O A GLU C 1 326 ? 57.194 27.573 38.191 0.60 22.20 326 GLU C O 1
ATOM 8309 O O B GLU C 1 326 ? 57.062 27.648 38.077 0.40 22.10 326 GLU C O 1
ATOM 8320 N N . ALA C 1 327 ? 57.162 25.747 36.869 1.00 21.79 327 ALA C N 1
ATOM 8321 C CA . ALA C 1 327 ? 56.073 25.081 37.605 1.00 20.61 327 ALA C CA 1
ATOM 8322 C C . ALA C 1 327 ? 56.502 24.723 39.029 1.00 20.57 327 ALA C C 1
ATOM 8323 O O . ALA C 1 327 ? 55.757 24.948 39.981 1.00 20.02 327 ALA C O 1
ATOM 8325 N N . LEU C 1 328 ? 57.717 24.192 39.159 1.00 21.33 328 LEU C N 1
ATOM 8326 C CA . LEU C 1 328 ? 58.282 23.845 40.463 1.00 21.61 328 LEU C CA 1
ATOM 8327 C C . LEU C 1 328 ? 58.420 25.074 41.375 1.00 21.72 328 LEU C C 1
ATOM 8328 O O . LEU C 1 328 ? 58.163 24.979 42.578 1.00 21.35 328 LEU C O 1
ATOM 8333 N N . LYS C 1 329 ? 58.813 26.216 40.802 1.00 22.18 329 LYS C N 1
ATOM 8334 C CA . LYS C 1 329 ? 58.857 27.491 41.541 1.00 22.56 329 LYS C CA 1
ATOM 8335 C C . LYS C 1 329 ? 57.482 27.879 42.085 1.00 21.50 329 LYS C C 1
ATOM 8336 O O . LYS C 1 329 ? 57.359 28.278 43.246 1.00 21.52 329 LYS C O 1
ATOM 8342 N N . ALA C 1 330 ? 56.463 27.761 41.235 1.00 20.63 330 ALA C N 1
ATOM 8343 C CA . ALA C 1 330 ? 55.080 28.081 41.616 1.00 19.85 330 ALA C CA 1
ATOM 8344 C C . ALA C 1 330 ? 54.535 27.143 42.695 1.00 19.23 330 ALA C C 1
ATOM 8345 O O . ALA C 1 330 ? 53.804 27.586 43.577 1.00 19.07 330 ALA C O 1
ATOM 8347 N N . PHE C 1 331 ? 54.894 25.859 42.612 1.00 19.02 331 PHE C N 1
ATOM 8348 C CA . PHE C 1 331 ? 54.567 24.855 43.643 1.00 18.78 331 PHE C CA 1
ATOM 8349 C C . PHE C 1 331 ? 55.045 25.326 45.023 1.00 19.32 331 PHE C C 1
ATOM 8350 O O . PHE C 1 331 ? 54.279 25.323 45.987 1.00 19.13 331 PHE C O 1
ATOM 8358 N N . HIS C 1 332 ? 56.308 25.736 45.102 1.00 20.10 332 HIS C N 1
ATOM 8359 C CA . HIS C 1 332 ? 56.872 26.272 46.348 1.00 20.83 332 HIS C CA 1
ATOM 8360 C C . HIS C 1 332 ? 56.261 27.613 46.752 1.00 21.00 332 HIS C C 1
ATOM 8361 O O . HIS C 1 332 ? 55.981 27.833 47.935 1.00 21.17 332 HIS C O 1
ATOM 8368 N N . GLU C 1 333 ? 56.070 28.500 45.776 1.00 21.07 333 GLU C N 1
ATOM 8369 C CA . GLU C 1 333 ? 55.517 29.837 46.024 1.00 21.56 333 GLU C CA 1
ATOM 8370 C C . GLU C 1 333 ? 54.129 29.768 46.654 1.00 20.78 333 GLU C C 1
ATOM 8371 O O . GLU C 1 333 ? 53.885 30.397 47.680 1.00 21.29 333 GLU C O 1
ATOM 8377 N N . LEU C 1 334 ? 53.230 29.005 46.040 1.00 19.63 334 LEU C N 1
ATOM 8378 C CA . LEU C 1 334 ? 51.866 28.882 46.566 1.00 19.13 334 LEU C CA 1
ATOM 8379 C C . LEU C 1 334 ? 51.829 28.209 47.940 1.00 19.14 334 LEU C C 1
ATOM 8380 O O . LEU C 1 334 ? 51.047 28.611 48.800 1.00 19.54 334 LEU C O 1
ATOM 8385 N N . SER C 1 335 ? 52.668 27.193 48.141 1.00 18.78 335 SER C N 1
ATOM 8386 C CA . SER C 1 335 ? 52.727 26.491 49.425 1.00 19.00 335 SER C CA 1
ATOM 8387 C C . SER C 1 335 ? 53.109 27.425 50.574 1.00 19.75 335 SER C C 1
ATOM 8388 O O . SER C 1 335 ? 52.449 27.435 51.613 1.00 20.15 335 SER C O 1
ATOM 8391 N N . ARG C 1 336 ? 54.162 28.214 50.367 1.00 21.52 336 ARG C N 1
ATOM 8392 C CA . ARG C 1 336 ? 54.674 29.134 51.388 1.00 22.23 336 ARG C CA 1
ATOM 8393 C C . ARG C 1 336 ? 53.788 30.364 51.594 1.00 21.75 336 ARG C C 1
ATOM 8394 O O . ARG C 1 336 ? 53.643 30.844 52.722 1.00 22.27 336 ARG C O 1
ATOM 8396 N N . THR C 1 337 ? 53.208 30.870 50.508 1.00 20.85 337 THR C N 1
ATOM 8397 C CA . THR C 1 337 ? 52.489 32.148 50.528 1.00 20.57 337 THR C CA 1
ATOM 8398 C C . THR C 1 337 ? 51.026 32.018 50.968 1.00 19.92 337 THR C C 1
ATOM 8399 O O . THR C 1 337 ? 50.520 32.893 51.676 1.00 20.21 337 THR C O 1
ATOM 8403 N N . GLU C 1 338 ? 50.361 30.939 50.563 1.00 19.15 338 GLU C N 1
ATOM 8404 C CA . GLU C 1 338 ? 48.937 30.727 50.881 1.00 18.64 338 GLU C CA 1
ATOM 8405 C C . GLU C 1 338 ? 48.635 29.465 51.703 1.00 18.64 338 GLU C C 1
ATOM 8406 O O . GLU C 1 338 ? 47.474 29.238 52.072 1.00 18.39 338 GLU C O 1
ATOM 8412 N N . GLY C 1 339 ? 49.648 28.646 51.987 1.00 18.93 339 GLY C N 1
ATOM 8413 C CA . GLY C 1 339 ? 49.433 27.376 52.685 1.00 19.14 339 GLY C CA 1
ATOM 8414 C C . GLY C 1 339 ? 48.612 26.372 51.893 1.00 18.38 339 GLY C C 1
ATOM 8415 O O . GLY C 1 339 ? 47.910 25.548 52.482 1.00 18.54 339 GLY C O 1
ATOM 8416 N N . ILE C 1 340 ? 48.692 26.451 50.566 1.00 17.61 340 ILE C N 1
ATOM 8417 C CA . ILE C 1 340 ? 47.995 25.530 49.666 1.00 17.00 340 ILE C CA 1
ATOM 8418 C C . ILE C 1 340 ? 49.068 24.880 48.811 1.00 17.00 340 ILE C C 1
ATOM 8419 O O . ILE C 1 340 ? 49.774 25.569 48.075 1.00 16.89 340 ILE C O 1
ATOM 8424 N N . ILE C 1 341 ? 49.189 23.560 48.924 1.00 17.19 341 ILE C N 1
ATOM 8425 C CA . ILE C 1 341 ? 50.124 22.781 48.122 1.00 17.32 341 ILE C CA 1
ATOM 8426 C C . ILE C 1 341 ? 49.384 22.351 46.852 1.00 16.60 341 ILE C C 1
ATOM 8427 O O . ILE C 1 341 ? 48.479 21.507 46.917 1.00 16.42 341 ILE C O 1
ATOM 8432 N N . PRO C 1 342 ? 49.746 22.941 45.697 1.00 16.22 342 PRO C N 1
ATOM 8433 C CA . PRO C 1 342 ? 49.027 22.646 44.466 1.00 15.69 342 PRO C CA 1
ATOM 8434 C C . PRO C 1 342 ? 49.584 21.415 43.773 1.00 15.97 342 PRO C C 1
ATOM 8435 O O . PRO C 1 342 ? 50.755 21.081 43.957 1.00 16.59 342 PRO C O 1
ATOM 8439 N N . ALA C 1 343 ? 48.764 20.763 42.955 1.00 15.65 343 ALA C N 1
ATOM 8440 C CA . ALA C 1 343 ? 49.264 19.733 42.045 1.00 15.97 343 ALA C CA 1
ATOM 8441 C C . ALA C 1 343 ? 50.284 20.354 41.085 1.00 16.15 343 ALA C C 1
ATOM 8442 O O . ALA C 1 343 ? 50.161 21.523 40.713 1.00 15.81 343 ALA C O 1
ATOM 8444 N N . LEU C 1 344 ? 51.294 19.576 40.699 1.00 16.80 344 LEU C N 1
ATOM 8445 C CA . LEU C 1 344 ? 52.313 20.050 39.751 1.00 17.20 344 LEU C CA 1
ATOM 8446 C C . LEU C 1 344 ? 51.693 20.470 38.416 1.00 16.83 344 LEU C C 1
ATOM 8447 O O . LEU C 1 344 ? 52.200 21.381 37.763 1.00 16.93 344 LEU C O 1
ATOM 8452 N N . GLU C 1 345 ? 50.586 19.817 38.042 1.00 16.50 345 GLU C N 1
ATOM 8453 C CA . GLU C 1 345 ? 49.787 20.205 36.874 1.00 16.22 345 GLU C CA 1
ATOM 8454 C C . GLU C 1 345 ? 49.300 21.638 37.052 1.00 15.72 345 GLU C C 1
ATOM 8455 O O . GLU C 1 345 ? 49.601 22.508 36.236 1.00 15.83 345 GLU C O 1
ATOM 8461 N N . SER C 1 346 ? 48.585 21.868 38.153 1.00 15.28 346 SER C N 1
ATOM 8462 C CA . SER C 1 346 ? 48.005 23.174 38.488 1.00 14.88 346 SER C CA 1
ATOM 8463 C C . SER C 1 346 ? 49.064 24.255 38.700 1.00 15.08 346 SER C C 1
ATOM 8464 O O . SER C 1 346 ? 48.822 25.425 38.417 1.00 14.97 346 SER C O 1
ATOM 8467 N N . ALA C 1 347 ? 50.234 23.858 39.200 1.00 15.51 347 ALA C N 1
ATOM 8468 C CA . ALA C 1 347 ? 51.350 24.785 39.384 1.00 15.91 347 ALA C CA 1
ATOM 8469 C C . ALA C 1 347 ? 51.817 25.430 38.070 1.00 16.21 347 ALA C C 1
ATOM 8470 O O . ALA C 1 347 ? 52.375 26.524 38.090 1.00 16.43 347 ALA C O 1
ATOM 8472 N N . HIS C 1 348 ? 51.591 24.757 36.939 1.00 16.28 348 HIS C N 1
ATOM 8473 C CA . HIS C 1 348 ? 51.806 25.370 35.620 1.00 16.66 348 HIS C CA 1
ATOM 8474 C C . HIS C 1 348 ? 50.916 26.595 35.407 1.00 16.37 348 HIS C C 1
ATOM 8475 O O . HIS C 1 348 ? 51.383 27.623 34.925 1.00 16.78 348 HIS C O 1
ATOM 8482 N N . ALA C 1 349 ? 49.639 26.473 35.761 1.00 15.87 349 ALA C N 1
ATOM 8483 C CA . ALA C 1 349 ? 48.701 27.594 35.667 1.00 15.72 349 ALA C CA 1
ATOM 8484 C C . ALA C 1 349 ? 49.040 28.695 36.663 1.00 15.83 349 ALA C C 1
ATOM 8485 O O . ALA C 1 349 ? 48.966 29.879 36.325 1.00 16.11 349 ALA C O 1
ATOM 8487 N N . VAL C 1 350 ? 49.411 28.305 37.885 1.00 15.83 350 VAL C N 1
ATOM 8488 C CA . VAL C 1 350 ? 49.824 29.281 38.899 1.00 16.08 350 VAL C CA 1
ATOM 8489 C C . VAL C 1 350 ? 51.040 30.059 38.389 1.00 16.86 350 VAL C C 1
ATOM 8490 O O . VAL C 1 350 ? 51.047 31.286 38.438 1.00 17.08 350 VAL C O 1
ATOM 8494 N N . ALA C 1 351 ? 52.042 29.343 37.875 1.00 17.44 351 ALA C N 1
ATOM 8495 C CA . ALA C 1 351 ? 53.250 29.973 37.330 1.00 18.41 351 ALA C CA 1
ATOM 8496 C C . ALA C 1 351 ? 52.933 31.039 36.285 1.00 18.79 351 ALA C C 1
ATOM 8497 O O . ALA C 1 351 ? 53.443 32.158 36.368 1.00 19.31 351 ALA C O 1
ATOM 8499 N N . TYR C 1 352 ? 52.081 30.704 35.315 1.00 18.76 352 TYR C N 1
ATOM 8500 C CA . TYR C 1 352 ? 51.752 31.668 34.264 1.00 19.33 352 TYR C CA 1
ATOM 8501 C C . TYR C 1 352 ? 50.892 32.815 34.796 1.00 19.24 352 TYR C C 1
ATOM 8502 O O . TYR C 1 352 ? 51.091 33.966 34.403 1.00 19.76 352 TYR C O 1
ATOM 8511 N N . ALA C 1 353 ? 49.950 32.499 35.687 1.00 18.81 353 ALA C N 1
ATOM 8512 C CA . ALA C 1 353 ? 49.118 33.523 36.334 1.00 18.89 353 ALA C CA 1
ATOM 8513 C C . ALA C 1 353 ? 49.934 34.554 37.126 1.00 19.60 353 ALA C C 1
ATOM 8514 O O . ALA C 1 353 ? 49.573 35.736 37.162 1.00 19.91 353 ALA C O 1
ATOM 8516 N N . MET C 1 354 ? 51.033 34.114 37.740 1.00 20.13 354 MET C N 1
ATOM 8517 C CA . MET C 1 354 ? 51.926 35.020 38.473 1.00 20.99 354 MET C CA 1
ATOM 8518 C C . MET C 1 354 ? 52.660 35.980 37.538 1.00 21.82 354 MET C C 1
ATOM 8519 O O . MET C 1 354 ? 52.873 37.144 37.882 1.00 22.24 354 MET C O 1
ATOM 8524 N N . LYS C 1 355 ? 53.047 35.483 36.364 1.00 22.05 355 LYS C N 1
ATOM 8525 C CA . LYS C 1 355 ? 53.646 36.325 35.325 1.00 22.95 355 LYS C CA 1
ATOM 8526 C C . LYS C 1 355 ? 52.636 37.344 34.803 1.00 22.99 355 LYS C C 1
ATOM 8527 O O . LYS C 1 355 ? 52.956 38.525 34.655 1.00 23.77 355 LYS C O 1
ATOM 8529 N N . LEU C 1 356 ? 51.416 36.877 34.546 1.00 22.26 356 LEU C N 1
ATOM 8530 C CA . LEU C 1 356 ? 50.343 37.727 34.022 1.00 22.41 356 LEU C CA 1
ATOM 8531 C C . LEU C 1 356 ? 49.908 38.792 35.041 1.00 22.31 356 LEU C C 1
ATOM 8532 O O . LEU C 1 356 ? 49.694 39.951 34.678 1.00 22.89 356 LEU C O 1
ATOM 8537 N N . ALA C 1 357 ? 49.808 38.398 36.310 1.00 21.59 357 ALA C N 1
ATOM 8538 C CA . ALA C 1 357 ? 49.442 39.317 37.394 1.00 21.68 357 ALA C CA 1
ATOM 8539 C C . ALA C 1 357 ? 50.396 40.512 37.509 1.00 22.64 357 ALA C C 1
ATOM 8540 O O . ALA C 1 357 ? 49.955 41.629 37.769 1.00 22.99 357 ALA C O 1
ATOM 8542 N N . LYS C 1 358 ? 51.690 40.270 37.302 1.00 23.17 358 LYS C N 1
ATOM 8543 C CA . LYS C 1 358 ? 52.699 41.339 37.320 1.00 24.36 358 LYS C CA 1
ATOM 8544 C C . LYS C 1 358 ? 52.534 42.308 36.142 1.00 25.19 358 LYS C C 1
ATOM 8545 O O . LYS C 1 358 ? 52.734 43.513 36.301 1.00 26.05 358 LYS C O 1
ATOM 8551 N N . GLU C 1 359 ? 52.180 41.777 34.970 1.00 25.09 359 GLU C N 1
ATOM 8552 C CA . GLU C 1 359 ? 51.994 42.587 33.753 1.00 25.98 359 GLU C CA 1
ATOM 8553 C C . GLU C 1 359 ? 50.656 43.335 33.706 1.00 25.93 359 GLU C C 1
ATOM 8554 O O . GLU C 1 359 ? 50.545 44.361 33.031 1.00 26.98 359 GLU C O 1
ATOM 8556 N N . MET C 1 360 ? 49.650 42.813 34.406 1.00 24.88 360 MET C N 1
ATOM 8557 C CA . MET C 1 360 ? 48.302 43.402 34.422 1.00 24.87 360 MET C CA 1
ATOM 8558 C C . MET C 1 360 ? 48.175 44.507 35.477 1.00 25.08 360 MET C C 1
ATOM 8559 O O . MET C 1 360 ? 49.066 44.680 36.314 1.00 25.21 360 MET C O 1
ATOM 8564 N N . SER C 1 361 ? 47.074 45.257 35.421 1.00 25.23 361 SER C N 1
ATOM 8565 C CA . SER C 1 361 ? 46.854 46.401 36.321 1.00 25.62 361 SER C CA 1
ATOM 8566 C C . SER C 1 361 ? 46.096 46.012 37.594 1.00 24.62 361 SER C C 1
ATOM 8567 O O . SER C 1 361 ? 45.479 44.944 37.660 1.00 23.62 361 SER C O 1
ATOM 8570 N N . ARG C 1 362 ? 46.142 46.894 38.594 1.00 24.86 362 ARG C N 1
ATOM 8571 C CA . ARG C 1 362 ? 45.585 46.614 39.933 1.00 24.23 362 ARG C CA 1
ATOM 8572 C C . ARG C 1 362 ? 44.080 46.331 39.950 1.00 23.81 362 ARG C C 1
ATOM 8573 O O . ARG C 1 362 ? 43.608 45.562 40.787 1.00 23.09 362 ARG C O 1
ATOM 8581 N N . ASP C 1 363 ? 43.341 46.963 39.043 1.00 24.40 363 ASP C N 1
ATOM 8582 C CA . ASP C 1 363 ? 41.886 46.746 38.915 1.00 24.30 363 ASP C CA 1
ATOM 8583 C C . ASP C 1 363 ? 41.488 45.395 38.318 1.00 23.33 363 ASP C C 1
ATOM 8584 O O . ASP C 1 363 ? 40.323 45.002 38.416 1.00 23.20 363 ASP C O 1
ATOM 8589 N N . GLU C 1 364 ? 42.430 44.703 37.679 1.00 22.76 364 GLU C N 1
ATOM 8590 C CA . GLU C 1 364 ? 42.106 43.503 36.911 1.00 22.07 364 GLU C CA 1
ATOM 8591 C C . GLU C 1 364 ? 42.101 42.241 37.772 1.00 20.86 364 GLU C C 1
ATOM 8592 O O . GLU C 1 364 ? 42.728 42.195 38.832 1.00 20.47 364 GLU C O 1
ATOM 8598 N N . ILE C 1 365 ? 41.355 41.238 37.307 1.00 20.29 365 ILE C N 1
ATOM 8599 C CA . ILE C 1 365 ? 41.067 40.024 38.072 1.00 19.38 365 ILE C CA 1
ATOM 8600 C C . ILE C 1 365 ? 41.477 38.791 37.264 1.00 18.74 365 ILE C C 1
ATOM 8601 O O . ILE C 1 365 ? 41.078 38.641 36.106 1.00 18.98 365 ILE C O 1
ATOM 8606 N N . ILE C 1 366 ? 42.267 37.919 37.891 1.00 18.00 366 ILE C N 1
ATOM 8607 C CA . ILE C 1 366 ? 42.656 36.630 37.319 1.00 17.47 366 ILE C CA 1
ATOM 8608 C C . ILE C 1 366 ? 42.021 35.520 38.154 1.00 16.82 366 ILE C C 1
ATOM 8609 O O . ILE C 1 366 ? 42.124 35.543 39.383 1.00 16.62 366 ILE C O 1
ATOM 8614 N N . ILE C 1 367 ? 41.366 34.562 37.497 1.00 16.61 367 ILE C N 1
ATOM 8615 C CA . ILE C 1 367 ? 40.972 33.309 38.151 1.00 16.11 367 ILE C CA 1
ATOM 8616 C C . ILE C 1 367 ? 41.881 32.208 37.616 1.00 15.82 367 ILE C C 1
ATOM 8617 O O . ILE C 1 367 ? 41.961 32.003 36.402 1.00 15.96 367 ILE C O 1
ATOM 8622 N N . VAL C 1 368 ? 42.562 31.518 38.531 1.00 15.53 368 VAL C N 1
ATOM 8623 C CA . VAL C 1 368 ? 43.363 30.345 38.213 1.00 15.39 368 VAL C CA 1
ATOM 8624 C C . VAL C 1 368 ? 42.570 29.120 38.624 1.00 15.15 368 VAL C C 1
ATOM 8625 O O . VAL C 1 368 ? 42.078 29.050 39.753 1.00 15.07 368 VAL C O 1
ATOM 8629 N N . ASN C 1 369 ? 42.452 28.150 37.723 1.00 15.17 369 ASN C N 1
ATOM 8630 C CA . ASN C 1 369 ? 41.834 26.885 38.085 1.00 15.11 369 ASN C CA 1
ATOM 8631 C C . ASN C 1 369 ? 42.871 26.034 38.790 1.00 14.95 369 ASN C C 1
ATOM 8632 O O . ASN C 1 369 ? 43.826 25.580 38.163 1.00 15.13 369 ASN C O 1
ATOM 8637 N N . LEU C 1 370 ? 42.711 25.853 40.100 1.00 14.80 370 LEU C N 1
ATOM 8638 C CA . LEU C 1 370 ? 43.625 25.013 40.867 1.00 14.80 370 LEU C CA 1
ATOM 8639 C C . LEU C 1 370 ? 43.088 23.596 40.759 1.00 14.80 370 LEU C C 1
ATOM 8640 O O . LEU C 1 370 ? 42.336 23.125 41.615 1.00 14.86 370 LEU C O 1
ATOM 8645 N N . SER C 1 371 ? 43.464 22.943 39.662 1.00 14.78 371 SER C N 1
ATOM 8646 C CA . SER C 1 371 ? 42.862 21.676 39.244 1.00 14.85 371 SER C CA 1
ATOM 8647 C C . SER C 1 371 ? 43.039 20.536 40.246 1.00 15.01 371 SER C C 1
ATOM 8648 O O . SER C 1 371 ? 42.208 19.635 40.291 1.00 15.17 371 SER C O 1
ATOM 8651 N N . GLY C 1 372 ? 44.104 20.571 41.045 1.00 15.07 372 GLY C N 1
ATOM 8652 C CA . GLY C 1 372 ? 44.288 19.564 42.085 1.00 15.45 372 GLY C CA 1
ATOM 8653 C C . GLY C 1 372 ? 45.253 19.944 43.186 1.00 15.68 372 GLY C C 1
ATOM 8654 O O . GLY C 1 372 ? 45.899 20.992 43.123 1.00 15.49 372 GLY C O 1
ATOM 8655 N N . ARG C 1 373 ? 45.337 19.070 44.188 1.00 16.17 373 ARG C N 1
ATOM 8656 C CA A ARG C 1 373 ? 46.268 19.214 45.319 0.50 16.65 373 ARG C CA 1
ATOM 8657 C CA B ARG C 1 373 ? 46.281 19.236 45.305 0.50 16.63 373 ARG C CA 1
ATOM 8658 C C . ARG C 1 373 ? 47.574 18.479 45.028 1.00 17.20 373 ARG C C 1
ATOM 8659 O O . ARG C 1 373 ? 47.596 17.532 44.232 1.00 17.27 373 ARG C O 1
ATOM 8674 N N . GLY C 1 374 ? 48.645 18.904 45.697 1.00 17.72 374 GLY C N 1
ATOM 8675 C CA . GLY C 1 374 ? 49.994 18.378 45.461 1.00 18.52 374 GLY C CA 1
ATOM 8676 C C . GLY C 1 374 ? 50.528 17.329 46.413 1.00 19.62 374 GLY C C 1
ATOM 8677 O O . GLY C 1 374 ? 51.725 17.037 46.377 1.00 20.32 374 GLY C O 1
ATOM 8678 N N . ASP C 1 375 ? 49.663 16.736 47.237 1.00 20.01 375 ASP C N 1
ATOM 8679 C CA . ASP C 1 375 ? 50.064 15.656 48.158 1.00 21.26 375 ASP C CA 1
ATOM 8680 C C . ASP C 1 375 ? 50.720 14.504 47.395 1.00 21.94 375 ASP C C 1
ATOM 8681 O O . ASP C 1 375 ? 51.771 13.994 47.793 1.00 22.94 375 ASP C O 1
ATOM 8686 N N . LYS C 1 376 ? 50.081 14.117 46.290 1.00 21.58 376 LYS C N 1
ATOM 8687 C CA . LYS C 1 376 ? 50.592 13.102 45.355 1.00 22.18 376 LYS C CA 1
ATOM 8688 C C . LYS C 1 376 ? 52.000 13.384 44.798 1.00 22.69 376 LYS C C 1
ATOM 8689 O O . LYS C 1 376 ? 52.727 12.447 44.463 1.00 23.54 376 LYS C O 1
ATOM 8695 N N . ASP C 1 377 ? 52.354 14.667 44.679 1.00 22.28 377 ASP C N 1
ATOM 8696 C CA . ASP C 1 377 ? 53.613 15.111 44.066 1.00 22.83 377 ASP C CA 1
ATOM 8697 C C . ASP C 1 377 ? 54.769 15.364 45.045 1.00 23.88 377 ASP C C 1
ATOM 8698 O O . ASP C 1 377 ? 55.855 15.758 44.610 1.00 24.35 377 ASP C O 1
ATOM 8703 N N . LEU C 1 378 ? 54.562 15.132 46.342 1.00 24.45 378 LEU C N 1
ATOM 8704 C CA . LEU C 1 378 ? 55.581 15.478 47.350 1.00 25.60 378 LEU C CA 1
ATOM 8705 C C . LEU C 1 378 ? 56.900 14.713 47.175 1.00 27.20 378 LEU C C 1
ATOM 8706 O O . LEU C 1 378 ? 57.969 15.279 47.404 1.00 27.91 378 LEU C O 1
ATOM 8711 N N . ASP C 1 379 ? 56.818 13.449 46.760 1.00 27.96 379 ASP C N 1
ATOM 8712 C CA . ASP C 1 379 ? 58.010 12.640 46.459 1.00 29.62 379 ASP C CA 1
ATOM 8713 C C . ASP C 1 379 ? 58.800 13.180 45.259 1.00 29.88 379 ASP C C 1
ATOM 8714 O O . ASP C 1 379 ? 60.034 13.170 45.275 1.00 31.13 379 ASP C O 1
ATOM 8716 N N . ILE C 1 380 ? 58.088 13.643 44.230 1.00 28.99 380 ILE C N 1
ATOM 8717 C CA . ILE C 1 380 ? 58.712 14.247 43.038 1.00 29.24 380 ILE C CA 1
ATOM 8718 C C . ILE C 1 380 ? 59.428 15.559 43.381 1.00 29.52 380 ILE C C 1
ATOM 8719 O O . ILE C 1 380 ? 60.573 15.763 42.975 1.00 30.59 380 ILE C O 1
ATOM 8724 N N . VAL C 1 381 ? 58.753 16.436 44.124 1.00 28.88 381 VAL C N 1
ATOM 8725 C CA . VAL C 1 381 ? 59.291 17.768 44.445 1.00 29.10 381 VAL C CA 1
ATOM 8726 C C . VAL C 1 381 ? 60.479 17.676 45.416 1.00 30.81 381 VAL C C 1
ATOM 8727 O O . VAL C 1 381 ? 61.451 18.421 45.274 1.00 31.52 381 VAL C O 1
ATOM 8731 N N . LEU C 1 382 ? 60.398 16.763 46.385 1.00 31.68 382 LEU C N 1
ATOM 8732 C CA . LEU C 1 382 ? 61.516 16.485 47.301 1.00 33.51 382 LEU C CA 1
ATOM 8733 C C . LEU C 1 382 ? 62.754 15.994 46.545 1.00 34.99 382 LEU C C 1
ATOM 8734 O O . LEU C 1 382 ? 63.875 16.420 46.843 1.00 36.29 382 LEU C O 1
ATOM 8739 N N . LYS C 1 383 ? 62.545 15.110 45.569 1.00 35.04 383 LYS C N 1
ATOM 8740 C CA . LYS C 1 383 ? 63.629 14.634 44.698 1.00 36.46 383 LYS C CA 1
ATOM 8741 C C . LYS C 1 383 ? 64.164 15.747 43.790 1.00 36.43 383 LYS C C 1
ATOM 8742 O O . LYS C 1 383 ? 65.376 15.879 43.618 1.00 37.93 383 LYS C O 1
ATOM 8744 N N . ALA C 1 384 ? 63.258 16.540 43.218 1.00 35.01 384 ALA C N 1
ATOM 8745 C CA . ALA C 1 384 ? 63.633 17.677 42.372 1.00 34.89 384 ALA C CA 1
ATOM 8746 C C . ALA C 1 384 ? 64.068 18.863 43.227 1.00 35.21 384 ALA C C 1
ATOM 8747 O O . ALA C 1 384 ? 64.996 19.589 42.869 1.00 36.07 384 ALA C O 1
ATOM 8749 N N . MET D 1 1 ? 37.778 25.560 83.638 1.00 27.95 1 MET D N 1
ATOM 8750 C CA . MET D 1 1 ? 39.008 25.022 84.303 1.00 27.30 1 MET D CA 1
ATOM 8751 C C . MET D 1 1 ? 38.960 23.498 84.355 1.00 26.32 1 MET D C 1
ATOM 8752 O O . MET D 1 1 ? 39.867 22.819 83.862 1.00 25.49 1 MET D O 1
ATOM 8757 N N . TRP D 1 2 ? 37.889 22.979 84.952 1.00 26.60 2 TRP D N 1
ATOM 8758 C CA . TRP D 1 2 ? 37.733 21.551 85.201 1.00 26.10 2 TRP D CA 1
ATOM 8759 C C . TRP D 1 2 ? 36.549 20.950 84.448 1.00 26.16 2 TRP D C 1
ATOM 8760 O O . TRP D 1 2 ? 35.606 21.651 84.072 1.00 26.89 2 TRP D O 1
ATOM 8771 N N . PHE D 1 3 ? 36.628 19.640 84.234 1.00 25.54 3 PHE D N 1
ATOM 8772 C CA . PHE D 1 3 ? 35.512 18.828 83.754 1.00 25.95 3 PHE D CA 1
ATOM 8773 C C . PHE D 1 3 ? 35.350 17.733 84.800 1.00 26.31 3 PHE D C 1
ATOM 8774 O O . PHE D 1 3 ? 36.076 16.739 84.788 1.00 25.53 3 PHE D O 1
ATOM 8782 N N . GLY D 1 4 ? 34.423 17.944 85.734 1.00 27.43 4 GLY D N 1
ATOM 8783 C CA . GLY D 1 4 ? 34.378 17.146 86.957 1.00 28.00 4 GLY D CA 1
ATOM 8784 C C . GLY D 1 4 ? 35.673 17.386 87.714 1.00 27.13 4 GLY D C 1
ATOM 8785 O O . GLY D 1 4 ? 36.040 18.537 87.954 1.00 27.09 4 GLY D O 1
ATOM 8786 N N . GLU D 1 5 ? 36.382 16.310 88.053 1.00 26.66 5 GLU D N 1
ATOM 8787 C CA . GLU D 1 5 ? 37.716 16.418 88.663 1.00 26.00 5 GLU D CA 1
ATOM 8788 C C . GLU D 1 5 ? 38.847 16.630 87.649 1.00 24.64 5 GLU D C 1
ATOM 8789 O O . GLU D 1 5 ? 39.947 17.023 88.033 1.00 24.24 5 GLU D O 1
ATOM 8795 N N . PHE D 1 6 ? 38.580 16.370 86.368 1.00 24.02 6 PHE D N 1
ATOM 8796 C CA . PHE D 1 6 ? 39.633 16.311 85.353 1.00 23.07 6 PHE D CA 1
ATOM 8797 C C . PHE D 1 6 ? 39.935 17.674 84.747 1.00 22.60 6 PHE D C 1
ATOM 8798 O O . PHE D 1 6 ? 39.138 18.606 84.860 1.00 22.90 6 PHE D O 1
ATOM 8806 N N . GLY D 1 7 ? 41.103 17.774 84.117 1.00 22.04 7 GLY D N 1
ATOM 8807 C CA . GLY D 1 7 ? 41.562 19.013 83.493 1.00 21.83 7 GLY D CA 1
ATOM 8808 C C . GLY D 1 7 ? 42.437 19.802 84.444 1.00 22.16 7 GLY D C 1
ATOM 8809 O O . GLY D 1 7 ? 43.404 19.265 84.983 1.00 22.36 7 GLY D O 1
ATOM 8810 N N . GLY D 1 8 ? 42.110 21.075 84.640 1.00 22.52 8 GLY D N 1
ATOM 8811 C CA . GLY D 1 8 ? 42.864 21.939 85.541 1.00 23.05 8 GLY D CA 1
ATOM 8812 C C . GLY D 1 8 ? 44.050 22.616 84.880 1.00 22.98 8 GLY D C 1
ATOM 8813 O O . GLY D 1 8 ? 44.192 22.606 83.648 1.00 22.39 8 GLY D O 1
ATOM 8814 N N . GLN D 1 9 ? 44.905 23.194 85.717 1.00 23.79 9 GLN D N 1
ATOM 8815 C CA . GLN D 1 9 ? 46.029 24.011 85.273 1.00 24.28 9 GLN D CA 1
ATOM 8816 C C . GLN D 1 9 ? 47.171 23.876 86.279 1.00 25.28 9 GLN D C 1
ATOM 8817 O O . GLN D 1 9 ? 47.376 24.741 87.135 1.00 26.31 9 GLN D O 1
ATOM 8823 N N . TYR D 1 10 ? 47.896 22.767 86.165 1.00 25.40 10 TYR D N 1
ATOM 8824 C CA . TYR D 1 10 ? 48.951 22.398 87.108 1.00 26.45 10 TYR D CA 1
ATOM 8825 C C . TYR D 1 10 ? 50.308 22.607 86.443 1.00 27.42 10 TYR D C 1
ATOM 8826 O O . TYR D 1 10 ? 50.903 21.681 85.892 1.00 27.41 10 TYR D O 1
ATOM 8835 N N . VAL D 1 11 ? 50.781 23.849 86.511 1.00 28.61 11 VAL D N 1
ATOM 8836 C CA . VAL D 1 11 ? 51.979 24.292 85.798 1.00 29.76 11 VAL D CA 1
ATOM 8837 C C . VAL D 1 11 ? 52.888 25.102 86.724 1.00 31.72 11 VAL D C 1
ATOM 8838 O O . VAL D 1 11 ? 52.420 25.628 87.739 1.00 31.99 11 VAL D O 1
ATOM 8842 N N . PRO D 1 12 ? 54.188 25.216 86.375 1.00 33.40 12 PRO D N 1
ATOM 8843 C CA . PRO D 1 12 ? 55.056 26.129 87.125 1.00 35.49 12 PRO D CA 1
ATOM 8844 C C . PRO D 1 12 ? 54.638 27.591 86.955 1.00 36.05 12 PRO D C 1
ATOM 8845 O O . PRO D 1 12 ? 53.933 27.931 86.000 1.00 34.93 12 PRO D O 1
ATOM 8849 N N . GLU D 1 13 ? 55.091 28.441 87.873 1.00 38.09 13 GLU D N 1
ATOM 8850 C CA . GLU D 1 13 ? 54.646 29.841 87.935 1.00 38.98 13 GLU D CA 1
ATOM 8851 C C . GLU D 1 13 ? 54.973 30.647 86.667 1.00 39.26 13 GLU D C 1
ATOM 8852 O O . GLU D 1 13 ? 54.237 31.570 86.314 1.00 39.01 13 GLU D O 1
ATOM 8858 N N . THR D 1 14 ? 56.057 30.279 85.982 1.00 40.04 14 THR D N 1
ATOM 8859 C CA . THR D 1 14 ? 56.437 30.898 84.702 1.00 40.45 14 THR D CA 1
ATOM 8860 C C . THR D 1 14 ? 55.387 30.735 83.586 1.00 38.37 14 THR D C 1
ATOM 8861 O O . THR D 1 14 ? 55.310 31.578 82.690 1.00 38.50 14 THR D O 1
ATOM 8865 N N . LEU D 1 15 ? 54.593 29.662 83.646 1.00 36.53 15 LEU D N 1
ATOM 8866 C CA . LEU D 1 15 ? 53.526 29.391 82.661 1.00 34.77 15 LEU D CA 1
ATOM 8867 C C . LEU D 1 15 ? 52.157 30.000 83.010 1.00 33.79 15 LEU D C 1
ATOM 8868 O O . LEU D 1 15 ? 51.297 30.092 82.136 1.00 32.62 15 LEU D O 1
ATOM 8873 N N . VAL D 1 16 ? 51.954 30.421 84.261 1.00 34.29 16 VAL D N 1
ATOM 8874 C CA . VAL D 1 16 ? 50.635 30.896 84.718 1.00 33.80 16 VAL D CA 1
ATOM 8875 C C . VAL D 1 16 ? 50.251 32.234 84.067 1.00 34.17 16 VAL D C 1
ATOM 8876 O O . VAL D 1 16 ? 49.098 32.417 83.661 1.00 33.45 16 VAL D O 1
ATOM 8880 N N . GLY D 1 17 ? 51.213 33.151 83.966 1.00 35.41 17 GLY D N 1
ATOM 8881 C CA . GLY D 1 17 ? 51.009 34.436 83.291 1.00 36.02 17 GLY D CA 1
ATOM 8882 C C . GLY D 1 17 ? 50.572 34.303 81.836 1.00 34.72 17 GLY D C 1
ATOM 8883 O O . GLY D 1 17 ? 49.507 34.804 81.468 1.00 34.41 17 GLY D O 1
ATOM 8884 N N . PRO D 1 18 ? 51.390 33.629 81.000 1.00 34.05 18 PRO D N 1
ATOM 8885 C CA . PRO D 1 18 ? 51.036 33.356 79.599 1.00 32.86 18 PRO D CA 1
ATOM 8886 C C . PRO D 1 18 ? 49.667 32.690 79.399 1.00 31.05 18 PRO D C 1
ATOM 8887 O O . PRO D 1 18 ? 48.929 33.078 78.491 1.00 30.66 18 PRO D O 1
ATOM 8891 N N . LEU D 1 19 ? 49.341 31.703 80.238 1.00 30.01 19 LEU D N 1
ATOM 8892 C CA . LEU D 1 19 ? 48.037 31.023 80.176 1.00 28.59 19 LEU D CA 1
ATOM 8893 C C . LEU D 1 19 ? 46.878 31.928 80.603 1.00 28.99 19 LEU D C 1
ATOM 8894 O O . LEU D 1 19 ? 45.780 31.825 80.051 1.00 28.30 19 LEU D O 1
ATOM 8899 N N . LYS D 1 20 ? 47.119 32.795 81.590 1.00 30.21 20 LYS D N 1
ATOM 8900 C CA . LYS D 1 20 ? 46.114 33.765 82.038 1.00 31.14 20 LYS D CA 1
ATOM 8901 C C . LYS D 1 20 ? 45.791 34.785 80.942 1.00 31.71 20 LYS D C 1
ATOM 8902 O O . LYS D 1 20 ? 44.620 35.087 80.697 1.00 31.62 20 LYS D O 1
ATOM 8904 N N . GLU D 1 21 ? 46.827 35.302 80.283 1.00 32.40 21 GLU D N 1
ATOM 8905 C CA . GLU D 1 21 ? 46.645 36.229 79.157 1.00 33.10 21 GLU D CA 1
ATOM 8906 C C . GLU D 1 21 ? 45.912 35.581 77.976 1.00 31.72 21 GLU D C 1
ATOM 8907 O O . GLU D 1 21 ? 45.101 36.238 77.323 1.00 32.13 21 GLU D O 1
ATOM 8913 N N . LEU D 1 22 ? 46.194 34.303 77.715 1.00 30.36 22 LEU D N 1
ATOM 8914 C CA . LEU D 1 22 ? 45.488 33.550 76.668 1.00 29.16 22 LEU D CA 1
ATOM 8915 C C . LEU D 1 22 ? 44.015 33.358 77.027 1.00 29.06 22 LEU D C 1
ATOM 8916 O O . LEU D 1 22 ? 43.139 33.555 76.184 1.00 28.95 22 LEU D O 1
ATOM 8921 N N . GLU D 1 23 ? 43.756 32.973 78.277 1.00 29.27 23 GLU D N 1
ATOM 8922 C CA . GLU D 1 23 ? 42.391 32.794 78.783 1.00 29.60 23 GLU D CA 1
ATOM 8923 C C . GLU D 1 23 ? 41.590 34.096 78.682 1.00 30.85 23 GLU D C 1
ATOM 8924 O O . GLU D 1 23 ? 40.440 34.091 78.236 1.00 30.97 23 GLU D O 1
ATOM 8930 N N . LYS D 1 24 ? 42.215 35.199 79.092 1.00 31.88 24 LYS D N 1
ATOM 8931 C CA . LYS D 1 24 ? 41.626 36.537 78.983 1.00 33.40 24 LYS D CA 1
ATOM 8932 C C . LYS D 1 24 ? 41.333 36.907 77.525 1.00 33.19 24 LYS D C 1
ATOM 8933 O O . LYS D 1 24 ? 40.241 37.383 77.208 1.00 33.91 24 LYS D O 1
ATOM 8939 N N . ALA D 1 25 ? 42.310 36.675 76.649 1.00 32.23 25 ALA D N 1
ATOM 8940 C CA . ALA D 1 25 ? 42.160 36.963 75.219 1.00 32.13 25 ALA D CA 1
ATOM 8941 C C . ALA D 1 25 ? 41.074 36.110 74.564 1.00 31.14 25 ALA D C 1
ATOM 8942 O O . ALA D 1 25 ? 40.313 36.606 73.735 1.00 31.75 25 ALA D O 1
ATOM 8944 N N . TYR D 1 26 ? 41.001 34.834 74.935 1.00 29.81 26 TYR D N 1
ATOM 8945 C CA . TYR D 1 26 ? 39.977 33.947 74.382 1.00 29.14 26 TYR D CA 1
ATOM 8946 C C . TYR D 1 26 ? 38.557 34.372 74.785 1.00 30.44 26 TYR D C 1
ATOM 8947 O O . TYR D 1 26 ? 37.650 34.342 73.954 1.00 30.87 26 TYR D O 1
ATOM 8956 N N . LYS D 1 27 ? 38.376 34.763 76.046 1.00 31.42 27 LYS D N 1
ATOM 8957 C CA . LYS D 1 27 ? 37.086 35.283 76.531 1.00 33.12 27 LYS D CA 1
ATOM 8958 C C . LYS D 1 27 ? 36.633 36.526 75.755 1.00 34.79 27 LYS D C 1
ATOM 8959 O O . LYS D 1 27 ? 35.446 36.683 75.465 1.00 35.89 27 LYS D O 1
ATOM 8961 N N . ARG D 1 28 ? 37.589 37.394 75.428 1.00 35.27 28 ARG D N 1
ATOM 8962 C CA . ARG D 1 28 ? 37.339 38.588 74.615 1.00 36.89 28 ARG D CA 1
ATOM 8963 C C . ARG D 1 28 ? 36.911 38.240 73.184 1.00 36.25 28 ARG D C 1
ATOM 8964 O O . ARG D 1 28 ? 35.912 38.769 72.689 1.00 37.56 28 ARG D O 1
ATOM 8972 N N . PHE D 1 29 ? 37.667 37.352 72.534 1.00 34.27 29 PHE D N 1
ATOM 8973 C CA . PHE D 1 29 ? 37.519 37.102 71.092 1.00 33.76 29 PHE D CA 1
ATOM 8974 C C . PHE D 1 29 ? 36.523 36.004 70.694 1.00 33.04 29 PHE D C 1
ATOM 8975 O O . PHE D 1 29 ? 35.996 36.055 69.584 1.00 33.41 29 PHE D O 1
ATOM 8983 N N . LYS D 1 30 ? 36.247 35.036 71.573 1.00 32.16 30 LYS D N 1
ATOM 8984 C CA . LYS D 1 30 ? 35.407 33.874 71.202 1.00 31.58 30 LYS D CA 1
ATOM 8985 C C . LYS D 1 30 ? 34.006 34.234 70.678 1.00 32.92 30 LYS D C 1
ATOM 8986 O O . LYS D 1 30 ? 33.509 33.584 69.757 1.00 32.83 30 LYS D O 1
ATOM 8992 N N . ASP D 1 31 ? 33.387 35.258 71.263 1.00 35.33 31 ASP D N 1
ATOM 8993 C CA . ASP D 1 31 ? 32.070 35.749 70.825 1.00 35.97 31 ASP D CA 1
ATOM 8994 C C . ASP D 1 31 ? 32.134 37.081 70.056 1.00 36.35 31 ASP D C 1
ATOM 8995 O O . ASP D 1 31 ? 31.094 37.663 69.743 1.00 37.42 31 ASP D O 1
ATOM 9000 N N . ASP D 1 32 ? 33.345 37.546 69.741 1.00 35.52 32 ASP D N 1
ATOM 9001 C CA . ASP D 1 32 ? 33.554 38.796 69.001 1.00 35.92 32 ASP D CA 1
ATOM 9002 C C . ASP D 1 32 ? 33.068 38.635 67.559 1.00 35.11 32 ASP D C 1
ATOM 9003 O O . ASP D 1 32 ? 33.342 37.614 66.921 1.00 33.65 32 ASP D O 1
ATOM 9008 N N . GLU D 1 33 ? 32.344 39.638 67.062 1.00 36.02 33 GLU D N 1
ATOM 9009 C CA . GLU D 1 33 ? 31.787 39.603 65.702 1.00 35.61 33 GLU D CA 1
ATOM 9010 C C . GLU D 1 33 ? 32.871 39.521 64.630 1.00 34.24 33 GLU D C 1
ATOM 9011 O O . GLU D 1 33 ? 32.767 38.714 63.704 1.00 33.16 33 GLU D O 1
ATOM 9017 N N . GLU D 1 34 ? 33.902 40.354 64.768 1.00 34.25 34 GLU D N 1
ATOM 9018 C CA . GLU D 1 34 ? 34.976 40.440 63.775 1.00 33.35 34 GLU D CA 1
ATOM 9019 C C . GLU D 1 34 ? 35.863 39.193 63.743 1.00 31.36 34 GLU D C 1
ATOM 9020 O O . GLU D 1 34 ? 36.237 38.738 62.661 1.00 30.50 34 GLU D O 1
ATOM 9026 N N . PHE D 1 35 ? 36.202 38.651 64.914 1.00 30.64 35 PHE D N 1
ATOM 9027 C CA . PHE D 1 35 ? 36.978 37.406 64.983 1.00 29.00 35 PHE D CA 1
ATOM 9028 C C . PHE D 1 35 ? 36.236 36.261 64.295 1.00 27.87 35 PHE D C 1
ATOM 9029 O O . PHE D 1 35 ? 36.820 35.538 63.486 1.00 26.87 35 PHE D O 1
ATOM 9037 N N . ASN D 1 36 ? 34.958 36.101 64.632 1.00 28.13 36 ASN D N 1
ATOM 9038 C CA . ASN D 1 36 ? 34.134 35.027 64.068 1.00 27.33 36 ASN D CA 1
ATOM 9039 C C . ASN D 1 36 ? 33.849 35.209 62.575 1.00 27.13 36 ASN D C 1
ATOM 9040 O O . ASN D 1 36 ? 33.766 34.223 61.847 1.00 26.18 36 ASN D O 1
ATOM 9045 N N . ARG D 1 37 ? 33.709 36.457 62.125 1.00 28.09 37 ARG D N 1
ATOM 9046 C CA . ARG D 1 37 ? 33.572 36.747 60.690 1.00 28.13 37 ARG D CA 1
ATOM 9047 C C . ARG D 1 37 ? 34.820 36.302 59.918 1.00 26.95 37 ARG D C 1
ATOM 9048 O O . ARG D 1 37 ? 34.710 35.635 58.887 1.00 26.29 37 ARG D O 1
ATOM 9056 N N . GLN D 1 38 ? 35.997 36.673 60.422 1.00 26.73 38 GLN D N 1
ATOM 9057 C CA . GLN D 1 38 ? 37.265 36.284 59.793 1.00 25.84 38 GLN D CA 1
ATOM 9058 C C . GLN D 1 38 ? 37.491 34.771 59.845 1.00 24.35 38 GLN D C 1
ATOM 9059 O O . GLN D 1 38 ? 37.865 34.166 58.836 1.00 23.70 38 GLN D O 1
ATOM 9065 N N . LEU D 1 39 ? 37.253 34.168 61.011 1.00 23.86 39 LEU D N 1
ATOM 9066 C CA . LEU D 1 39 ? 37.382 32.716 61.173 1.00 22.70 39 LEU D CA 1
ATOM 9067 C C . LEU D 1 39 ? 36.471 31.958 60.201 1.00 22.21 39 LEU D C 1
ATOM 9068 O O . LEU D 1 39 ? 36.928 31.052 59.507 1.00 21.45 39 LEU D O 1
ATOM 9073 N N . ASN D 1 40 ? 35.200 32.351 60.136 1.00 22.77 40 ASN D N 1
ATOM 9074 C CA . ASN D 1 40 ? 34.243 31.707 59.225 1.00 22.54 40 ASN D CA 1
ATOM 9075 C C . ASN D 1 40 ? 34.603 31.926 57.755 1.00 22.41 40 ASN D C 1
ATOM 9076 O O . ASN D 1 40 ? 34.397 31.034 56.931 1.00 21.88 40 ASN D O 1
ATOM 9081 N N . TYR D 1 41 ? 35.143 33.104 57.440 1.00 22.97 41 TYR D N 1
ATOM 9082 C CA . TYR D 1 41 ? 35.624 33.410 56.088 1.00 23.08 41 TYR D CA 1
ATOM 9083 C C . TYR D 1 41 ? 36.762 32.477 55.665 1.00 22.01 41 TYR D C 1
ATOM 9084 O O . TYR D 1 41 ? 36.722 31.911 54.567 1.00 21.73 41 TYR D O 1
ATOM 9093 N N . TYR D 1 42 ? 37.766 32.315 56.530 1.00 21.53 42 TYR D N 1
ATOM 9094 C CA . TYR D 1 42 ? 38.879 31.406 56.236 1.00 20.74 42 TYR D CA 1
ATOM 9095 C C . TYR D 1 42 ? 38.412 29.953 56.182 1.00 19.80 42 TYR D C 1
ATOM 9096 O O . TYR D 1 42 ? 38.814 29.209 55.290 1.00 19.35 42 TYR D O 1
ATOM 9105 N N . LEU D 1 43 ? 37.549 29.555 57.115 1.00 19.53 43 LEU D N 1
ATOM 9106 C CA . LEU D 1 43 ? 36.989 28.198 57.098 1.00 18.89 43 LEU D CA 1
ATOM 9107 C C . LEU D 1 43 ? 36.217 27.898 55.807 1.00 18.87 43 LEU D C 1
ATOM 9108 O O . LEU D 1 43 ? 36.281 26.778 55.296 1.00 18.35 43 LEU D O 1
ATOM 9113 N N . LYS D 1 44 ? 35.519 28.897 55.269 1.00 19.53 44 LYS D N 1
ATOM 9114 C CA . LYS D 1 44 ? 34.755 28.720 54.035 1.00 19.75 44 LYS D CA 1
ATOM 9115 C C . LYS D 1 44 ? 35.654 28.682 52.800 1.00 19.61 44 LYS D C 1
ATOM 9116 O O . LYS D 1 44 ? 35.643 27.701 52.054 1.00 19.19 44 LYS D O 1
ATOM 9122 N N . THR D 1 45 ? 36.414 29.755 52.584 1.00 19.99 45 THR D N 1
ATOM 9123 C CA . THR D 1 45 ? 37.114 29.963 51.308 1.00 20.27 45 THR D CA 1
ATOM 9124 C C . THR D 1 45 ? 38.458 29.234 51.218 1.00 19.63 45 THR D C 1
ATOM 9125 O O . THR D 1 45 ? 38.873 28.855 50.121 1.00 19.69 45 THR D O 1
ATOM 9129 N N . TRP D 1 46 ? 39.127 29.047 52.357 1.00 19.09 46 TRP D N 1
ATOM 9130 C CA . TRP D 1 46 ? 40.431 28.377 52.406 1.00 18.70 46 TRP D CA 1
ATOM 9131 C C . TRP D 1 46 ? 40.305 26.901 52.778 1.00 17.89 46 TRP D C 1
ATOM 9132 O O . TRP D 1 46 ? 40.870 26.047 52.097 1.00 17.73 46 TRP D O 1
ATOM 9143 N N . ALA D 1 47 ? 39.578 26.607 53.857 1.00 17.52 47 ALA D N 1
ATOM 9144 C CA . ALA D 1 47 ? 39.419 25.224 54.334 1.00 16.91 47 ALA D CA 1
ATOM 9145 C C . ALA D 1 47 ? 38.322 24.439 53.608 1.00 16.78 47 ALA D C 1
ATOM 9146 O O . ALA D 1 47 ? 38.370 23.209 53.570 1.00 16.48 47 ALA D O 1
ATOM 9148 N N . GLY D 1 48 ? 37.336 25.139 53.050 1.00 17.14 48 GLY D N 1
ATOM 9149 C CA . GLY D 1 48 ? 36.265 24.504 52.281 1.00 17.18 48 GLY D CA 1
ATOM 9150 C C . GLY D 1 48 ? 35.100 23.975 53.098 1.00 17.03 48 GLY D C 1
ATOM 9151 O O . GLY D 1 48 ? 34.416 23.046 52.659 1.00 17.03 48 GLY D O 1
ATOM 9152 N N . ARG D 1 49 ? 34.863 24.563 54.272 1.00 16.99 49 ARG D N 1
ATOM 9153 C CA . ARG D 1 49 ? 33.702 24.219 55.097 1.00 17.05 49 ARG D CA 1
ATOM 9154 C C . ARG D 1 49 ? 32.433 24.834 54.489 1.00 17.74 49 ARG D C 1
ATOM 9155 O O . ARG D 1 49 ? 32.502 25.898 53.874 1.00 18.20 49 ARG D O 1
ATOM 9163 N N . PRO D 1 50 ? 31.266 24.187 54.673 1.00 17.97 50 PRO D N 1
ATOM 9164 C CA . PRO D 1 50 ? 31.037 22.948 55.414 1.00 17.64 50 PRO D CA 1
ATOM 9165 C C . PRO D 1 50 ? 31.482 21.707 54.653 1.00 17.16 50 PRO D C 1
ATOM 9166 O O . PRO D 1 50 ? 31.422 21.679 53.420 1.00 17.30 50 PRO D O 1
ATOM 9170 N N . THR D 1 51 ? 31.939 20.701 55.392 1.00 16.74 51 THR D N 1
ATOM 9171 C CA . THR D 1 51 ? 32.185 19.386 54.819 1.00 16.50 51 THR D CA 1
ATOM 9172 C C . THR D 1 51 ? 30.853 18.649 54.761 1.00 16.96 51 THR D C 1
ATOM 9173 O O . THR D 1 51 ? 29.977 18.896 55.592 1.00 17.42 51 THR D O 1
ATOM 9177 N N . PRO D 1 52 ? 30.692 17.740 53.785 1.00 17.06 52 PRO D N 1
ATOM 9178 C CA . PRO D 1 52 ? 29.420 17.027 53.675 1.00 17.63 52 PRO D CA 1
ATOM 9179 C C . PRO D 1 52 ? 29.221 15.935 54.720 1.00 17.72 52 PRO D C 1
ATOM 9180 O O . PRO D 1 52 ? 30.165 15.522 55.397 1.00 17.24 52 PRO D O 1
ATOM 9184 N N . LEU D 1 53 ? 27.971 15.498 54.844 1.00 18.41 53 LEU D N 1
ATOM 9185 C CA . LEU D 1 53 ? 27.618 14.294 55.581 1.00 18.75 53 LEU D CA 1
ATOM 9186 C C . LEU D 1 53 ? 27.192 13.282 54.526 1.00 19.14 53 LEU D C 1
ATOM 9187 O O . LEU D 1 53 ? 26.236 13.526 53.781 1.00 19.79 53 LEU D O 1
ATOM 9192 N N . TYR D 1 54 ? 27.914 12.164 54.455 1.00 18.99 54 TYR D N 1
ATOM 9193 C CA . TYR D 1 54 ? 27.748 11.180 53.387 1.00 19.38 54 TYR D CA 1
ATOM 9194 C C . TYR D 1 54 ? 27.106 9.887 53.886 1.00 20.11 54 TYR D C 1
ATOM 9195 O O . TYR D 1 54 ? 27.596 9.287 54.839 1.00 20.04 54 TYR D O 1
ATOM 9204 N N . TYR D 1 55 ? 26.032 9.452 53.224 1.00 20.99 55 TYR D N 1
ATOM 9205 C CA . TYR D 1 55 ? 25.424 8.149 53.505 1.00 21.87 55 TYR D CA 1
ATOM 9206 C C . TYR D 1 55 ? 26.200 7.039 52.798 1.00 22.00 55 TYR D C 1
ATOM 9207 O O . TYR D 1 55 ? 26.179 6.953 51.566 1.00 22.12 55 TYR D O 1
ATOM 9216 N N . ALA D 1 56 ? 26.881 6.198 53.580 1.00 22.14 56 ALA D N 1
ATOM 9217 C CA . ALA D 1 56 ? 27.641 5.068 53.044 1.00 22.51 56 ALA D CA 1
ATOM 9218 C C . ALA D 1 56 ? 26.683 3.912 52.768 1.00 23.83 56 ALA D C 1
ATOM 9219 O O . ALA D 1 56 ? 26.571 2.972 53.557 1.00 24.39 56 ALA D O 1
ATOM 9221 N N . LYS D 1 57 ? 26.000 4.000 51.630 1.00 24.47 57 LYS D N 1
ATOM 9222 C CA . LYS D 1 57 ? 24.920 3.073 51.283 1.00 25.88 57 LYS D CA 1
ATOM 9223 C C . LYS D 1 57 ? 25.406 1.640 51.062 1.00 26.70 57 LYS D C 1
ATOM 9224 O O . LYS D 1 57 ? 24.786 0.693 51.549 1.00 27.63 57 LYS D O 1
ATOM 9230 N N . ARG D 1 58 ? 26.508 1.486 50.332 1.00 26.54 58 ARG D N 1
ATOM 9231 C CA . ARG D 1 58 ? 27.044 0.154 50.024 1.00 27.48 58 ARG D CA 1
ATOM 9232 C C . ARG D 1 58 ? 27.612 -0.551 51.259 1.00 27.71 58 ARG D C 1
ATOM 9233 O O . ARG D 1 58 ? 27.414 -1.758 51.427 1.00 28.82 58 ARG D O 1
ATOM 9241 N N . LEU D 1 59 ? 28.306 0.201 52.114 1.00 26.87 59 LEU D N 1
ATOM 9242 C CA . LEU D 1 59 ? 28.825 -0.335 53.380 1.00 27.11 59 LEU D CA 1
ATOM 9243 C C . LEU D 1 59 ? 27.678 -0.746 54.297 1.00 27.94 59 LEU D C 1
ATOM 9244 O O . LEU D 1 59 ? 27.709 -1.825 54.895 1.00 28.82 59 LEU D O 1
ATOM 9249 N N . THR D 1 60 ? 26.678 0.130 54.393 1.00 27.75 60 THR D N 1
ATOM 9250 C CA . THR D 1 60 ? 25.461 -0.116 55.170 1.00 28.64 60 THR D CA 1
ATOM 9251 C C . THR D 1 60 ? 24.766 -1.406 54.734 1.00 30.14 60 THR D C 1
ATOM 9252 O O . THR D 1 60 ? 24.432 -2.247 55.569 1.00 31.13 60 THR D O 1
ATOM 9256 N N . GLU D 1 61 ? 24.560 -1.548 53.427 1.00 30.44 61 GLU D N 1
ATOM 9257 C CA . GLU D 1 61 ? 23.843 -2.705 52.876 1.00 31.95 61 GLU D CA 1
ATOM 9258 C C . GLU D 1 61 ? 24.624 -4.021 52.991 1.00 32.68 61 GLU D C 1
ATOM 9259 O O . GLU D 1 61 ? 24.022 -5.068 53.230 1.00 34.03 61 GLU D O 1
ATOM 9265 N N . LYS D 1 62 ? 25.948 -3.965 52.837 1.00 31.95 62 LYS D N 1
ATOM 9266 C CA . LYS D 1 62 ? 26.793 -5.167 52.944 1.00 32.77 62 LYS D CA 1
ATOM 9267 C C . LYS D 1 62 ? 26.779 -5.756 54.356 1.00 33.39 62 LYS D C 1
ATOM 9268 O O . LYS D 1 62 ? 26.699 -6.974 54.526 1.00 34.77 62 LYS D O 1
ATOM 9274 N N . ILE D 1 63 ? 26.868 -4.880 55.355 1.00 32.47 63 ILE D N 1
ATOM 9275 C CA . ILE D 1 63 ? 26.774 -5.279 56.765 1.00 33.06 63 ILE D CA 1
ATOM 9276 C C . ILE D 1 63 ? 25.346 -5.733 57.090 1.00 34.20 63 ILE D C 1
ATOM 9277 O O . ILE D 1 63 ? 25.151 -6.694 57.837 1.00 35.48 63 ILE D O 1
ATOM 9282 N N . GLY D 1 64 ? 24.361 -5.034 56.529 1.00 33.83 64 GLY D N 1
ATOM 9283 C CA . GLY D 1 64 ? 22.957 -5.416 56.656 1.00 34.98 64 GLY D CA 1
ATOM 9284 C C . GLY D 1 64 ? 22.333 -5.053 57.990 1.00 35.20 64 GLY D C 1
ATOM 9285 O O . GLY D 1 64 ? 21.472 -5.780 58.488 1.00 36.70 64 GLY D O 1
ATOM 9286 N N . GLY D 1 65 ? 22.751 -3.918 58.552 1.00 33.81 65 GLY D N 1
ATOM 9287 C CA . GLY D 1 65 ? 22.212 -3.408 59.814 1.00 33.95 65 GLY D CA 1
ATOM 9288 C C . GLY D 1 65 ? 21.950 -1.914 59.725 1.00 32.69 65 GLY D C 1
ATOM 9289 O O . GLY D 1 65 ? 21.382 -1.445 58.738 1.00 32.45 65 GLY D O 1
ATOM 9290 N N . ALA D 1 66 ? 22.394 -1.167 60.736 1.00 31.91 66 ALA D N 1
ATOM 9291 C CA . ALA D 1 66 ? 22.116 0.274 60.834 1.00 30.93 66 ALA D CA 1
ATOM 9292 C C . ALA D 1 66 ? 22.732 1.097 59.707 1.00 29.39 66 ALA D C 1
ATOM 9293 O O . ALA D 1 66 ? 23.719 0.692 59.092 1.00 28.79 66 ALA D O 1
ATOM 9295 N N . LYS D 1 67 ? 22.128 2.257 59.453 1.00 28.85 67 LYS D N 1
ATOM 9296 C CA . LYS D 1 67 ? 22.652 3.220 58.486 1.00 27.54 67 LYS D CA 1
ATOM 9297 C C . LYS D 1 67 ? 23.945 3.838 59.002 1.00 26.19 67 LYS D C 1
ATOM 9298 O O . LYS D 1 67 ? 23.988 4.337 60.130 1.00 26.17 67 LYS D O 1
ATOM 9304 N N . VAL D 1 68 ? 24.990 3.788 58.176 1.00 25.14 68 VAL D N 1
ATOM 9305 C CA . VAL D 1 68 ? 26.285 4.394 58.483 1.00 23.91 68 VAL D CA 1
ATOM 9306 C C . VAL D 1 68 ? 26.422 5.677 57.668 1.00 22.85 68 VAL D C 1
ATOM 9307 O O . VAL D 1 68 ? 26.496 5.628 56.436 1.00 22.63 68 VAL D O 1
ATOM 9311 N N . TYR D 1 69 ? 26.421 6.815 58.363 1.00 22.26 69 TYR D N 1
ATOM 9312 C CA . TYR D 1 69 ? 26.744 8.112 57.771 1.00 21.33 69 TYR D CA 1
ATOM 9313 C C . TYR D 1 69 ? 28.179 8.478 58.140 1.00 20.36 69 TYR D C 1
ATOM 9314 O O . TYR D 1 69 ? 28.654 8.149 59.234 1.00 20.45 69 TYR D O 1
ATOM 9323 N N . LEU D 1 70 ? 28.858 9.160 57.224 1.00 19.54 70 LEU D N 1
ATOM 9324 C CA . LEU D 1 70 ? 30.235 9.594 57.422 1.00 18.73 70 LEU D CA 1
ATOM 9325 C C . LEU D 1 70 ? 30.297 11.113 57.387 1.00 18.17 70 LEU D C 1
ATOM 9326 O O . LEU D 1 70 ? 29.963 11.721 56.368 1.00 18.03 70 LEU D O 1
ATOM 9331 N N . LYS D 1 71 ? 30.715 11.728 58.490 1.00 17.88 71 LYS D N 1
ATOM 9332 C CA . LYS D 1 71 ? 30.994 13.166 58.497 1.00 17.42 71 LYS D CA 1
ATOM 9333 C C . LYS D 1 71 ? 32.361 13.353 57.845 1.00 16.81 71 LYS D C 1
ATOM 9334 O O . LYS D 1 71 ? 33.367 12.868 58.361 1.00 16.67 71 LYS D O 1
ATOM 9340 N N . ARG D 1 72 ? 32.388 14.055 56.714 1.00 16.60 72 ARG D N 1
ATOM 9341 C CA . ARG D 1 72 ? 33.527 14.006 55.793 1.00 16.27 72 ARG D CA 1
ATOM 9342 C C . ARG D 1 72 ? 34.623 15.030 56.092 1.00 15.95 72 ARG D C 1
ATOM 9343 O O . ARG D 1 72 ? 34.961 15.856 55.245 1.00 15.77 72 ARG D O 1
ATOM 9351 N N . GLU D 1 73 ? 35.220 14.945 57.281 1.00 15.93 73 GLU D N 1
ATOM 9352 C CA . GLU D 1 73 ? 36.370 15.806 57.611 1.00 15.75 73 GLU D CA 1
ATOM 9353 C C . GLU D 1 73 ? 37.607 15.496 56.769 1.00 15.66 73 GLU D C 1
ATOM 9354 O O . GLU D 1 73 ? 38.512 16.330 56.676 1.00 15.59 73 GLU D O 1
ATOM 9360 N N . ASP D 1 74 ? 37.638 14.318 56.145 1.00 15.83 74 ASP D N 1
ATOM 9361 C CA . ASP D 1 74 ? 38.650 13.991 55.134 1.00 15.97 74 ASP D CA 1
ATOM 9362 C C . ASP D 1 74 ? 38.706 14.978 53.958 1.00 15.92 74 ASP D C 1
ATOM 9363 O O . ASP D 1 74 ? 39.733 15.064 53.287 1.00 16.05 74 ASP D O 1
ATOM 9368 N N . LEU D 1 75 ? 37.606 15.694 53.707 1.00 15.90 75 LEU D N 1
ATOM 9369 C CA . LEU D 1 75 ? 37.542 16.693 52.633 1.00 16.03 75 LEU D CA 1
ATOM 9370 C C . LEU D 1 75 ? 37.994 18.106 53.007 1.00 15.97 75 LEU D C 1
ATOM 9371 O O . LEU D 1 75 ? 38.143 18.944 52.113 1.00 16.25 75 LEU D O 1
ATOM 9376 N N . VAL D 1 76 ? 38.247 18.378 54.290 1.00 15.76 76 VAL D N 1
ATOM 9377 C CA A VAL D 1 76 ? 38.752 19.694 54.664 0.60 15.78 76 VAL D CA 1
ATOM 9378 C CA B VAL D 1 76 ? 38.796 19.676 54.728 0.40 15.77 76 VAL D CA 1
ATOM 9379 C C . VAL D 1 76 ? 40.164 19.868 54.085 1.00 15.91 76 VAL D C 1
ATOM 9380 O O . VAL D 1 76 ? 40.904 18.892 53.907 1.00 15.98 76 VAL D O 1
ATOM 9387 N N . HIS D 1 77 ? 40.512 21.110 53.753 1.00 16.11 77 HIS D N 1
ATOM 9388 C CA . HIS D 1 77 ? 41.842 21.442 53.229 1.00 16.43 77 HIS D CA 1
ATOM 9389 C C . HIS D 1 77 ? 42.923 20.874 54.144 1.00 16.50 77 HIS D C 1
ATOM 9390 O O . HIS D 1 77 ? 42.901 21.115 55.352 1.00 16.36 77 HIS D O 1
ATOM 9397 N N . GLY D 1 78 ? 43.839 20.102 53.559 1.00 16.89 78 GLY D N 1
ATOM 9398 C CA . GLY D 1 78 ? 44.881 19.401 54.309 1.00 17.15 78 GLY D CA 1
ATOM 9399 C C . GLY D 1 78 ? 44.561 17.937 54.571 1.00 17.11 78 GLY D C 1
ATOM 9400 O O . GLY D 1 78 ? 45.461 17.153 54.873 1.00 17.54 78 GLY D O 1
ATOM 9401 N N . GLY D 1 79 ? 43.281 17.577 54.475 1.00 16.80 79 GLY D N 1
ATOM 9402 C CA . GLY D 1 79 ? 42.835 16.198 54.605 1.00 16.83 79 GLY D CA 1
ATOM 9403 C C . GLY D 1 79 ? 42.624 15.714 56.025 1.00 16.74 79 GLY D C 1
ATOM 9404 O O . GLY D 1 79 ? 42.557 14.511 56.247 1.00 16.97 79 GLY D O 1
ATOM 9405 N N . ALA D 1 80 ? 42.512 16.636 56.981 1.00 16.61 80 ALA D N 1
ATOM 9406 C CA . ALA D 1 80 ? 42.331 16.270 58.388 1.00 16.65 80 ALA D CA 1
ATOM 9407 C C . ALA D 1 80 ? 41.636 17.372 59.175 1.00 16.44 80 ALA D C 1
ATOM 9408 O O . ALA D 1 80 ? 41.873 18.560 58.940 1.00 16.45 80 ALA D O 1
ATOM 9410 N N . HIS D 1 81 ? 40.810 16.961 60.136 1.00 16.40 81 HIS D N 1
ATOM 9411 C CA . HIS D 1 81 ? 40.064 17.887 60.996 1.00 16.36 81 HIS D CA 1
ATOM 9412 C C . HIS D 1 81 ? 40.953 18.888 61.759 1.00 16.52 81 HIS D C 1
ATOM 9413 O O . HIS D 1 81 ? 40.470 19.938 62.176 1.00 16.56 81 HIS D O 1
ATOM 9444 N N . THR D 1 83 ? 42.965 21.044 60.922 1.00 16.88 83 THR D N 1
ATOM 9445 C CA . THR D 1 83 ? 42.876 22.374 60.303 1.00 17.01 83 THR D CA 1
ATOM 9446 C C . THR D 1 83 ? 41.934 23.353 61.018 1.00 17.11 83 THR D C 1
ATOM 9447 O O . THR D 1 83 ? 42.262 24.532 61.153 1.00 17.43 83 THR D O 1
ATOM 9451 N N . ASN D 1 84 ? 40.785 22.866 61.483 1.00 16.94 84 ASN D N 1
ATOM 9452 C CA . ASN D 1 84 ? 39.779 23.731 62.126 1.00 17.20 84 ASN D CA 1
ATOM 9453 C C . ASN D 1 84 ? 40.358 24.470 63.329 1.00 17.62 84 ASN D C 1
ATOM 9454 O O . ASN D 1 84 ? 40.157 25.674 63.488 1.00 17.98 84 ASN D O 1
ATOM 9459 N N . ASN D 1 85 ? 41.072 23.725 64.169 1.00 17.65 85 ASN D N 1
ATOM 9460 C CA . ASN D 1 85 ? 41.706 24.269 65.368 1.00 18.12 85 ASN D CA 1
ATOM 9461 C C . ASN D 1 85 ? 42.954 25.089 65.022 1.00 18.33 85 ASN D C 1
ATOM 9462 O O . ASN D 1 85 ? 43.191 26.137 65.628 1.00 18.78 85 ASN D O 1
ATOM 9467 N N . ALA D 1 86 ? 43.747 24.611 64.063 1.00 18.09 86 ALA D N 1
ATOM 9468 C CA . ALA D 1 86 ? 44.951 25.333 63.633 1.00 18.46 86 ALA D CA 1
ATOM 9469 C C . ALA D 1 86 ? 44.621 26.747 63.142 1.00 18.79 86 ALA D C 1
ATOM 9470 O O . ALA D 1 86 ? 45.310 27.702 63.506 1.00 19.30 86 ALA D O 1
ATOM 9472 N N . ILE D 1 87 ? 43.556 26.879 62.348 1.00 18.61 87 ILE D N 1
ATOM 9473 C CA . ILE D 1 87 ? 43.109 28.192 61.863 1.00 19.08 87 ILE D CA 1
ATOM 9474 C C . ILE D 1 87 ? 42.609 29.042 63.034 1.00 19.64 87 ILE D C 1
ATOM 9475 O O . ILE D 1 87 ? 42.981 30.205 63.155 1.00 20.24 87 ILE D O 1
ATOM 9480 N N . GLY D 1 88 ? 41.761 28.454 63.879 1.00 19.55 88 GLY D N 1
ATOM 9481 C CA . GLY D 1 88 ? 41.184 29.154 65.032 1.00 20.23 88 GLY D CA 1
ATOM 9482 C C . GLY D 1 88 ? 42.217 29.769 65.962 1.00 20.87 88 GLY D C 1
ATOM 9483 O O . GLY D 1 88 ? 42.128 30.950 66.302 1.00 21.56 88 GLY D O 1
ATOM 9484 N N . GLN D 1 89 ? 43.201 28.968 66.363 1.00 20.77 89 GLN D N 1
ATOM 9485 C CA . GLN D 1 89 ? 44.260 29.439 67.262 1.00 21.46 89 GLN D CA 1
ATOM 9486 C C . GLN D 1 89 ? 45.240 30.392 66.585 1.00 21.95 89 GLN D C 1
ATOM 9487 O O . GLN D 1 89 ? 45.687 31.349 67.213 1.00 22.70 89 GLN D O 1
ATOM 9493 N N . ALA D 1 90 ? 45.579 30.131 65.321 1.00 21.65 90 ALA D N 1
ATOM 9494 C CA . ALA D 1 90 ? 46.466 31.026 64.568 1.00 22.26 90 ALA D CA 1
ATOM 9495 C C . ALA D 1 90 ? 45.832 32.407 64.380 1.00 23.01 90 ALA D C 1
ATOM 9496 O O . ALA D 1 90 ? 46.512 33.425 64.526 1.00 23.77 90 ALA D O 1
ATOM 9498 N N . LEU D 1 91 ? 44.535 32.435 64.071 1.00 22.93 91 LEU D N 1
ATOM 9499 C CA . LEU D 1 91 ? 43.798 33.698 63.940 1.00 23.82 91 LEU D CA 1
ATOM 9500 C C . LEU D 1 91 ? 43.676 34.408 65.288 1.00 24.83 91 LEU D C 1
ATOM 9501 O O . LEU D 1 91 ? 43.872 35.624 65.369 1.00 25.76 91 LEU D O 1
ATOM 9506 N N . LEU D 1 92 ? 43.358 33.649 66.337 1.00 24.85 92 LEU D N 1
ATOM 9507 C CA . LEU D 1 92 ? 43.329 34.186 67.705 1.00 25.93 92 LEU D CA 1
ATOM 9508 C C . LEU D 1 92 ? 44.665 34.835 68.066 1.00 26.89 92 LEU D C 1
ATOM 9509 O O . LEU D 1 92 ? 44.699 35.960 68.572 1.00 27.84 92 LEU D O 1
ATOM 9514 N N . ALA D 1 93 ? 45.757 34.125 67.784 1.00 26.85 93 ALA D N 1
ATOM 9515 C CA . ALA D 1 93 ? 47.110 34.645 68.004 1.00 27.93 93 ALA D CA 1
ATOM 9516 C C . ALA D 1 93 ? 47.352 35.955 67.247 1.00 29.07 93 ALA D C 1
ATOM 9517 O O . ALA D 1 93 ? 47.906 36.903 67.807 1.00 30.06 93 ALA D O 1
ATOM 9519 N N . LYS D 1 94 ? 46.915 36.003 65.989 1.00 23.69 94 LYS D N 1
ATOM 9520 C CA . LYS D 1 94 ? 47.075 37.200 65.154 1.00 24.84 94 LYS D CA 1
ATOM 9521 C C . LYS D 1 94 ? 46.325 38.410 65.715 1.00 26.44 94 LYS D C 1
ATOM 9522 O O . LYS D 1 94 ? 46.892 39.498 65.791 1.00 27.33 94 LYS D O 1
ATOM 9528 N N . LEU D 1 95 ? 45.068 38.220 66.117 1.00 27.21 95 LEU D N 1
ATOM 9529 C CA . LEU D 1 95 ? 44.273 39.316 66.697 1.00 29.05 95 LEU D CA 1
ATOM 9530 C C . LEU D 1 95 ? 44.718 39.714 68.114 1.00 29.98 95 LEU D C 1
ATOM 9531 O O . LEU D 1 95 ? 44.450 40.835 68.546 1.00 31.29 95 LEU D O 1
ATOM 9536 N N . MET D 1 96 ? 45.393 38.806 68.824 1.00 29.54 96 MET D N 1
ATOM 9537 C CA . MET D 1 96 ? 46.081 39.146 70.082 1.00 30.52 96 MET D CA 1
ATOM 9538 C C . MET D 1 96 ? 47.323 40.025 69.872 1.00 31.02 96 MET D C 1
ATOM 9539 O O . MET D 1 96 ? 47.833 40.601 70.833 1.00 32.17 96 MET D O 1
ATOM 9544 N N . GLY D 1 97 ? 47.815 40.107 68.633 1.00 30.55 97 GLY D N 1
ATOM 9545 C CA . GLY D 1 97 ? 49.009 40.874 68.297 1.00 31.27 97 GLY D CA 1
ATOM 9546 C C . GLY D 1 97 ? 50.275 40.037 68.218 1.00 30.65 97 GLY D C 1
ATOM 9547 O O . GLY D 1 97 ? 51.373 40.593 68.181 1.00 31.68 97 GLY D O 1
ATOM 9548 N N . LYS D 1 98 ? 50.134 38.709 68.180 1.00 29.40 98 LYS D N 1
ATOM 9549 C CA . LYS D 1 98 ? 51.285 37.815 68.051 1.00 28.90 98 LYS D CA 1
ATOM 9550 C C . LYS D 1 98 ? 51.673 37.739 66.574 1.00 28.37 98 LYS D C 1
ATOM 9551 O O . LYS D 1 98 ? 50.809 37.806 65.692 1.00 27.90 98 LYS D O 1
ATOM 9557 N N . THR D 1 99 ? 52.974 37.615 66.320 1.00 28.74 99 THR D N 1
ATOM 9558 C CA . THR D 1 99 ? 53.518 37.488 64.966 1.00 28.59 99 THR D CA 1
ATOM 9559 C C . THR D 1 99 ? 54.117 36.099 64.699 1.00 27.78 99 THR D C 1
ATOM 9560 O O . THR D 1 99 ? 54.567 35.823 63.583 1.00 27.79 99 THR D O 1
ATOM 9564 N N . ARG D 1 100 ? 54.087 35.224 65.707 1.00 27.29 100 ARG D N 1
ATOM 9565 C CA . ARG D 1 100 ? 54.821 33.964 65.680 1.00 26.94 100 ARG D CA 1
ATOM 9566 C C . ARG D 1 100 ? 53.983 32.838 66.276 1.00 25.95 100 ARG D C 1
ATOM 9567 O O . ARG D 1 100 ? 53.262 33.049 67.251 1.00 26.00 100 ARG D O 1
ATOM 9575 N N . LEU D 1 101 ? 54.082 31.653 65.674 1.00 25.28 101 LEU D N 1
ATOM 9576 C CA . LEU D 1 101 ? 53.460 30.438 66.194 1.00 24.75 101 LEU D CA 1
ATOM 9577 C C . LEU D 1 101 ? 54.549 29.429 66.524 1.00 25.38 101 LEU D C 1
ATOM 9578 O O . LEU D 1 101 ? 55.508 29.275 65.765 1.00 25.58 101 LEU D O 1
ATOM 9583 N N . ILE D 1 102 ? 54.405 28.757 67.662 1.00 25.87 102 ILE D N 1
ATOM 9584 C CA . ILE D 1 102 ? 55.255 27.622 68.002 1.00 26.71 102 ILE D CA 1
ATOM 9585 C C . ILE D 1 102 ? 54.387 26.426 68.356 1.00 26.64 102 ILE D C 1
ATOM 9586 O O . ILE D 1 102 ? 53.244 26.581 68.794 1.00 26.31 102 ILE D O 1
ATOM 9591 N N . ALA D 1 103 ? 54.941 25.238 68.142 1.00 27.31 103 ALA D N 1
ATOM 9592 C CA . ALA D 1 103 ? 54.266 23.992 68.473 1.00 27.70 103 ALA D CA 1
ATOM 9593 C C . ALA D 1 103 ? 55.272 22.854 68.572 1.00 29.13 103 ALA D C 1
ATOM 9594 O O . ALA D 1 103 ? 56.397 22.961 68.075 1.00 29.48 103 ALA D O 1
ATOM 9596 N N . GLU D 1 104 ? 54.857 21.782 69.239 1.00 30.25 104 GLU D N 1
ATOM 9597 C CA . GLU D 1 104 ? 55.590 20.521 69.228 1.00 31.73 104 GLU D CA 1
ATOM 9598 C C . GLU D 1 104 ? 54.873 19.574 68.285 1.00 30.90 104 GLU D C 1
ATOM 9599 O O . GLU D 1 104 ? 53.684 19.750 68.005 1.00 29.83 104 GLU D O 1
ATOM 9605 N N . THR D 1 105 ? 55.594 18.571 67.799 1.00 31.60 105 THR D N 1
ATOM 9606 C CA . THR D 1 105 ? 54.969 17.510 67.022 1.00 31.21 105 THR D CA 1
ATOM 9607 C C . THR D 1 105 ? 55.775 16.213 67.107 1.00 32.75 105 THR D C 1
ATOM 9608 O O . THR D 1 105 ? 57.009 16.242 67.142 1.00 33.79 105 THR D O 1
ATOM 9612 N N . GLY D 1 106 ? 55.062 15.090 67.187 1.00 33.13 106 GLY D N 1
ATOM 9613 C CA . GLY D 1 106 ? 55.669 13.761 67.241 1.00 34.76 106 GLY D CA 1
ATOM 9614 C C . GLY D 1 106 ? 55.609 13.098 65.881 1.00 34.09 106 GLY D C 1
ATOM 9615 O O . GLY D 1 106 ? 56.641 12.767 65.294 1.00 34.82 106 GLY D O 1
ATOM 9616 N N . ALA D 1 107 ? 54.388 12.905 65.390 1.00 32.84 107 ALA D N 1
ATOM 9617 C CA . ALA D 1 107 ? 54.147 12.312 64.072 1.00 32.22 107 ALA D CA 1
ATOM 9618 C C . ALA D 1 107 ? 54.331 13.310 62.925 1.00 30.29 107 ALA D C 1
ATOM 9619 O O . ALA D 1 107 ? 54.534 12.898 61.782 1.00 30.28 107 ALA D O 1
ATOM 9621 N N . GLY D 1 108 ? 54.249 14.607 63.225 1.00 28.84 108 GLY D N 1
ATOM 9622 C CA . GLY D 1 108 ? 54.380 15.660 62.212 1.00 27.28 108 GLY D CA 1
ATOM 9623 C C . GLY D 1 108 ? 53.064 16.191 61.663 1.00 25.76 108 GLY D C 1
ATOM 9624 O O . GLY D 1 108 ? 53.071 17.133 60.876 1.00 24.89 108 GLY D O 1
ATOM 9625 N N . GLN D 1 109 ? 51.936 15.612 62.075 1.00 25.75 109 GLN D N 1
ATOM 9626 C CA . GLN D 1 109 ? 50.631 15.967 61.500 1.00 24.75 109 GLN D CA 1
ATOM 9627 C C . GLN D 1 109 ? 50.108 17.283 62.071 1.00 23.79 109 GLN D C 1
ATOM 9628 O O . GLN D 1 109 ? 49.596 18.121 61.329 1.00 22.76 109 GLN D O 1
ATOM 9634 N N . HIS D 1 110 ? 50.243 17.466 63.383 1.00 24.17 110 HIS D N 1
ATOM 9635 C CA . HIS D 1 110 ? 49.945 18.761 63.997 1.00 23.57 110 HIS D CA 1
ATOM 9636 C C . HIS D 1 110 ? 50.910 19.844 63.507 1.00 22.69 110 HIS D C 1
ATOM 9637 O O . HIS D 1 110 ? 50.501 20.982 63.286 1.00 22.02 110 HIS D O 1
ATOM 9644 N N . GLY D 1 111 ? 52.181 19.482 63.344 1.00 23.04 111 GLY D N 1
ATOM 9645 C CA . GLY D 1 111 ? 53.182 20.391 62.794 1.00 22.66 111 GLY D CA 1
ATOM 9646 C C . GLY D 1 111 ? 52.792 20.912 61.420 1.00 21.72 111 GLY D C 1
ATOM 9647 O O . GLY D 1 111 ? 52.883 22.110 61.159 1.00 21.29 111 GLY D O 1
ATOM 9648 N N . VAL D 1 112 ? 52.339 20.008 60.553 1.00 21.63 112 VAL D N 1
ATOM 9649 C CA . VAL D 1 112 ? 51.853 20.375 59.216 1.00 21.06 112 VAL D CA 1
ATOM 9650 C C . VAL D 1 112 ? 50.618 21.279 59.303 1.00 20.35 112 VAL D C 1
ATOM 9651 O O . VAL D 1 112 ? 50.545 22.288 58.601 1.00 19.94 112 VAL D O 1
ATOM 9655 N N . ALA D 1 113 ? 49.662 20.920 60.160 1.00 20.57 113 ALA D N 1
ATOM 9656 C CA . ALA D 1 113 ? 48.448 21.724 60.344 1.00 20.30 113 ALA D CA 1
ATOM 9657 C C . ALA D 1 113 ? 48.783 23.141 60.820 1.00 20.10 113 ALA D C 1
ATOM 9658 O O . ALA D 1 113 ? 48.246 24.116 60.293 1.00 19.77 113 ALA D O 1
ATOM 9660 N N . THR D 1 114 ? 49.689 23.236 61.796 1.00 20.42 114 THR D N 1
ATOM 9661 C CA . THR D 1 114 ? 50.188 24.517 62.301 1.00 20.53 114 THR D CA 1
ATOM 9662 C C . THR D 1 114 ? 50.931 25.310 61.218 1.00 20.52 114 THR D C 1
ATOM 9663 O O . THR D 1 114 ? 50.713 26.516 61.072 1.00 20.50 114 THR D O 1
ATOM 9667 N N . ALA D 1 115 ? 51.803 24.634 60.470 1.00 20.92 115 ALA D N 1
ATOM 9668 C CA . ALA D 1 115 ? 52.528 25.267 59.357 1.00 21.32 115 ALA D CA 1
ATOM 9669 C C . ALA D 1 115 ? 51.577 25.828 58.294 1.00 21.33 115 ALA D C 1
ATOM 9670 O O . ALA D 1 115 ? 51.790 26.933 57.798 1.00 21.62 115 ALA D O 1
ATOM 9672 N N . MET D 1 116 ? 50.533 25.067 57.962 1.00 21.48 116 MET D N 1
ATOM 9673 C CA . MET D 1 116 ? 49.522 25.501 56.983 1.00 21.77 116 MET D CA 1
ATOM 9674 C C . MET D 1 116 ? 48.810 26.790 57.396 1.00 21.55 116 MET D C 1
ATOM 9675 O O . MET D 1 116 ? 48.708 27.730 56.602 1.00 21.67 116 MET D O 1
ATOM 9680 N N . ALA D 1 117 ? 48.316 26.815 58.633 1.00 21.07 117 ALA D N 1
ATOM 9681 C CA . ALA D 1 117 ? 47.596 27.976 59.170 1.00 21.21 117 ALA D CA 1
ATOM 9682 C C . ALA D 1 117 ? 48.500 29.200 59.318 1.00 21.32 117 ALA D C 1
ATOM 9683 O O . ALA D 1 117 ? 48.066 30.331 59.087 1.00 21.76 117 ALA D O 1
ATOM 9685 N N . GLY D 1 118 ? 49.751 28.973 59.711 1.00 21.18 118 GLY D N 1
ATOM 9686 C CA . GLY D 1 118 ? 50.743 30.043 59.784 1.00 21.64 118 GLY D CA 1
ATOM 9687 C C . GLY D 1 118 ? 51.036 30.667 58.432 1.00 22.11 118 GLY D C 1
ATOM 9688 O O . GLY D 1 118 ? 51.180 31.885 58.327 1.00 22.66 118 GLY D O 1
ATOM 9689 N N . ALA D 1 119 ? 51.115 29.830 57.397 1.00 21.96 119 ALA D N 1
ATOM 9690 C CA . ALA D 1 119 ? 51.304 30.305 56.025 1.00 22.75 119 ALA D CA 1
ATOM 9691 C C . ALA D 1 119 ? 50.140 31.187 55.580 1.00 23.16 119 ALA D C 1
ATOM 9692 O O . ALA D 1 119 ? 50.355 32.277 55.055 1.00 24.01 119 ALA D O 1
ATOM 9694 N N . LEU D 1 120 ? 48.915 30.708 55.799 1.00 22.87 120 LEU D N 1
ATOM 9695 C CA . LEU D 1 120 ? 47.695 31.456 55.463 1.00 23.66 120 LEU D CA 1
ATOM 9696 C C . LEU D 1 120 ? 47.710 32.877 56.021 1.00 24.68 120 LEU D C 1
ATOM 9697 O O . LEU D 1 120 ? 47.475 33.840 55.291 1.00 25.68 120 LEU D O 1
ATOM 9702 N N . LEU D 1 121 ? 47.996 32.987 57.317 1.00 25.53 121 LEU D N 1
ATOM 9703 C CA . LEU D 1 121 ? 47.902 34.258 58.038 1.00 27.54 121 LEU D CA 1
ATOM 9704 C C . LEU D 1 121 ? 49.202 35.075 58.082 1.00 28.26 121 LEU D C 1
ATOM 9705 O O . LEU D 1 121 ? 49.237 36.129 58.718 1.00 29.75 121 LEU D O 1
ATOM 9710 N N . GLY D 1 122 ? 50.258 34.601 57.417 1.00 27.73 122 GLY D N 1
ATOM 9711 C CA . GLY D 1 122 ? 51.512 35.353 57.306 1.00 29.01 122 GLY D CA 1
ATOM 9712 C C . GLY D 1 122 ? 52.274 35.488 58.612 1.00 30.00 122 GLY D C 1
ATOM 9713 O O . GLY D 1 122 ? 52.800 36.560 58.921 1.00 31.76 122 GLY D O 1
ATOM 9714 N N . MET D 1 123 ? 52.330 34.395 59.371 1.00 29.39 123 MET D N 1
ATOM 9715 C CA . MET D 1 123 ? 52.998 34.354 60.673 1.00 30.47 123 MET D CA 1
ATOM 9716 C C . MET D 1 123 ? 54.183 33.403 60.598 1.00 29.94 123 MET D C 1
ATOM 9717 O O . MET D 1 123 ? 54.137 32.409 59.866 1.00 28.87 123 MET D O 1
ATOM 9722 N N . LYS D 1 124 ? 55.243 33.710 61.345 1.00 31.23 124 LYS D N 1
ATOM 9723 C CA . LYS D 1 124 ? 56.394 32.808 61.441 1.00 31.32 124 LYS D CA 1
ATOM 9724 C C . LYS D 1 124 ? 55.987 31.565 62.230 1.00 30.08 124 LYS D C 1
ATOM 9725 O O . LYS D 1 124 ? 55.255 31.666 63.218 1.00 30.26 124 LYS D O 1
ATOM 9731 N N . VAL D 1 125 ? 56.456 30.401 61.782 1.00 29.22 125 VAL D N 1
ATOM 9732 C CA . VAL D 1 125 ? 56.153 29.129 62.435 1.00 28.52 125 VAL D CA 1
ATOM 9733 C C . VAL D 1 125 ? 57.453 28.391 62.742 1.00 29.55 125 VAL D C 1
ATOM 9734 O O . VAL D 1 125 ? 58.204 28.050 61.826 1.00 29.63 125 VAL D O 1
ATOM 9738 N N . ASP D 1 126 ? 57.709 28.164 64.031 1.00 30.59 126 ASP D N 1
ATOM 9739 C CA . ASP D 1 126 ? 58.809 27.315 64.484 1.00 32.02 126 ASP D CA 1
ATOM 9740 C C . ASP D 1 126 ? 58.218 26.060 65.118 1.00 31.51 126 ASP D C 1
ATOM 9741 O O . ASP D 1 126 ? 57.470 26.157 66.088 1.00 31.70 126 ASP D O 1
ATOM 9746 N N . ILE D 1 127 ? 58.543 24.892 64.566 1.00 31.43 127 ILE D N 1
ATOM 9747 C CA . ILE D 1 127 ? 58.032 23.615 65.075 1.00 31.45 127 ILE D CA 1
ATOM 9748 C C . ILE D 1 127 ? 59.158 22.842 65.746 1.00 33.69 127 ILE D C 1
ATOM 9749 O O . ILE D 1 127 ? 60.148 22.489 65.098 1.00 34.55 127 ILE D O 1
ATOM 9754 N N . TYR D 1 128 ? 58.998 22.584 67.044 1.00 34.93 128 TYR D N 1
ATOM 9755 C CA . TYR D 1 128 ? 59.937 21.750 67.793 1.00 37.52 128 TYR D CA 1
ATOM 9756 C C . TYR D 1 128 ? 59.625 20.278 67.561 1.00 37.64 128 TYR D C 1
ATOM 9757 O O . TYR D 1 128 ? 58.465 19.870 67.597 1.00 36.34 128 TYR D O 1
ATOM 9766 N N . MET D 1 129 ? 60.669 19.492 67.315 1.00 39.74 129 MET D N 1
ATOM 9767 C CA . MET D 1 129 ? 60.526 18.075 67.000 1.00 40.51 129 MET D CA 1
ATOM 9768 C C . MET D 1 129 ? 61.760 17.326 67.488 1.00 43.97 129 MET D C 1
ATOM 9769 O O . MET D 1 129 ? 62.885 17.782 67.277 1.00 45.53 129 MET D O 1
ATOM 9774 N N . GLY D 1 130 ? 61.546 16.191 68.150 1.00 45.66 130 GLY D N 1
ATOM 9775 C CA . GLY D 1 130 ? 62.640 15.345 68.622 1.00 49.36 130 GLY D CA 1
ATOM 9776 C C . GLY D 1 130 ? 63.489 14.847 67.466 1.00 50.65 130 GLY D C 1
ATOM 9777 O O . GLY D 1 130 ? 62.959 14.534 66.399 1.00 48.85 130 GLY D O 1
ATOM 9778 N N . ALA D 1 131 ? 64.804 14.784 67.679 1.00 54.22 131 ALA D N 1
ATOM 9779 C CA . ALA D 1 131 ? 65.762 14.419 66.625 1.00 56.30 131 ALA D CA 1
ATOM 9780 C C . ALA D 1 131 ? 65.466 13.060 65.986 1.00 57.10 131 ALA D C 1
ATOM 9781 O O . ALA D 1 131 ? 65.664 12.887 64.780 1.00 56.91 131 ALA D O 1
ATOM 9783 N N . GLU D 1 132 ? 65.002 12.107 66.798 1.00 58.35 132 GLU D N 1
ATOM 9784 C CA . GLU D 1 132 ? 64.478 10.831 66.293 1.00 58.98 132 GLU D CA 1
ATOM 9785 C C . GLU D 1 132 ? 63.298 11.060 65.355 1.00 55.24 132 GLU D C 1
ATOM 9786 O O . GLU D 1 132 ? 63.307 10.593 64.218 1.00 55.24 132 GLU D O 1
ATOM 9792 N N . ASP D 1 133 ? 62.300 11.798 65.841 1.00 52.46 133 ASP D N 1
ATOM 9793 C CA . ASP D 1 133 ? 61.068 12.062 65.080 1.00 49.27 133 ASP D CA 1
ATOM 9794 C C . ASP D 1 133 ? 61.311 12.801 63.755 1.00 47.66 133 ASP D C 1
ATOM 9795 O O . ASP D 1 133 ? 60.599 12.560 62.778 1.00 46.27 133 ASP D O 1
ATOM 9800 N N . VAL D 1 134 ? 62.318 13.678 63.722 1.00 48.25 134 VAL D N 1
ATOM 9801 C CA . VAL D 1 134 ? 62.719 14.372 62.485 1.00 47.52 134 VAL D CA 1
ATOM 9802 C C . VAL D 1 134 ? 63.243 13.372 61.445 1.00 49.48 134 VAL D C 1
ATOM 9803 O O . VAL D 1 134 ? 62.883 13.454 60.268 1.00 48.31 134 VAL D O 1
ATOM 9807 N N . GLU D 1 135 ? 64.090 12.443 61.885 1.00 52.78 135 GLU D N 1
ATOM 9808 C CA . GLU D 1 135 ? 64.624 11.388 61.013 1.00 55.39 135 GLU D CA 1
ATOM 9809 C C . GLU D 1 135 ? 63.546 10.415 60.515 1.00 54.32 135 GLU D C 1
ATOM 9810 O O . GLU D 1 135 ? 63.613 9.947 59.378 1.00 55.25 135 GLU D O 1
ATOM 9812 N N . ARG D 1 136 ? 62.559 10.126 61.364 1.00 52.81 136 ARG D N 1
ATOM 9813 C CA . ARG D 1 136 ? 61.492 9.162 61.048 1.00 52.37 136 ARG D CA 1
ATOM 9814 C C . ARG D 1 136 ? 60.309 9.716 60.249 1.00 48.84 136 ARG D C 1
ATOM 9815 O O . ARG D 1 136 ? 59.543 8.937 59.679 1.00 49.09 136 ARG D O 1
ATOM 9823 N N . GLN D 1 137 ? 60.148 11.038 60.222 1.00 45.93 137 GLN D N 1
ATOM 9824 C CA . GLN D 1 137 ? 59.028 11.676 59.527 1.00 42.93 137 GLN D CA 1
ATOM 9825 C C . GLN D 1 137 ? 59.548 12.573 58.406 1.00 42.00 137 GLN D C 1
ATOM 9826 O O . GLN D 1 137 ? 59.254 13.768 58.361 1.00 39.66 137 GLN D O 1
ATOM 9832 N N . LYS D 1 138 ? 60.309 11.971 57.491 1.00 44.08 138 LYS D N 1
ATOM 9833 C CA . LYS D 1 138 ? 60.906 12.686 56.353 1.00 44.13 138 LYS D CA 1
ATOM 9834 C C . LYS D 1 138 ? 59.878 13.524 55.585 1.00 41.09 138 LYS D C 1
ATOM 9835 O O . LYS D 1 138 ? 60.137 14.687 55.271 1.00 39.83 138 LYS D O 1
ATOM 9841 N N . MET D 1 139 ? 58.718 12.929 55.302 1.00 40.20 139 MET D N 1
ATOM 9842 C CA . MET D 1 139 ? 57.689 13.575 54.480 1.00 38.12 139 MET D CA 1
ATOM 9843 C C . MET D 1 139 ? 56.995 14.735 55.182 1.00 34.95 139 MET D C 1
ATOM 9844 O O . MET D 1 139 ? 56.836 15.804 54.589 1.00 33.52 139 MET D O 1
ATOM 9849 N N . ASN D 1 140 ? 56.574 14.527 56.428 1.00 33.94 140 ASN D N 1
ATOM 9850 C CA . ASN D 1 140 ? 55.952 15.602 57.210 1.00 31.64 140 ASN D CA 1
ATOM 9851 C C . ASN D 1 140 ? 56.943 16.732 57.516 1.00 31.10 140 ASN D C 1
ATOM 9852 O O . ASN D 1 140 ? 56.555 17.899 57.512 1.00 29.42 140 ASN D O 1
ATOM 9857 N N . VAL D 1 141 ? 58.211 16.387 57.759 1.00 32.71 141 VAL D N 1
ATOM 9858 C CA . VAL D 1 141 ? 59.271 17.395 57.919 1.00 33.12 141 VAL D CA 1
ATOM 9859 C C . VAL D 1 141 ? 59.409 18.222 56.637 1.00 32.65 141 VAL D C 1
ATOM 9860 O O . VAL D 1 141 ? 59.418 19.451 56.693 1.00 31.75 141 VAL D O 1
ATOM 9864 N N . PHE D 1 142 ? 59.501 17.547 55.493 1.00 33.66 142 PHE D N 1
ATOM 9865 C CA . PHE D 1 142 ? 59.539 18.229 54.192 1.00 33.69 142 PHE D CA 1
ATOM 9866 C C . PHE D 1 142 ? 58.293 19.094 53.959 1.00 31.26 142 PHE D C 1
ATOM 9867 O O . PHE D 1 142 ? 58.393 20.223 53.474 1.00 30.70 142 PHE D O 1
ATOM 9875 N N . ARG D 1 143 ? 57.132 18.553 54.313 1.00 30.31 143 ARG D N 1
ATOM 9876 C CA . ARG D 1 143 ? 55.857 19.251 54.144 1.00 28.65 143 ARG D CA 1
ATOM 9877 C C . ARG D 1 143 ? 55.769 20.515 55.004 1.00 27.23 143 ARG D C 1
ATOM 9878 O O . ARG D 1 143 ? 55.271 21.545 54.547 1.00 26.11 143 ARG D O 1
ATOM 9886 N N . MET D 1 144 ? 56.252 20.428 56.243 1.00 27.25 144 MET D N 1
ATOM 9887 C CA . MET D 1 144 ? 56.360 21.603 57.116 1.00 26.59 144 MET D CA 1
ATOM 9888 C C . MET D 1 144 ? 57.271 22.677 56.517 1.00 27.19 144 MET D C 1
ATOM 9889 O O . MET D 1 144 ? 56.902 23.853 56.486 1.00 26.51 144 MET D O 1
ATOM 9894 N N . LYS D 1 145 ? 58.446 22.269 56.038 1.00 28.88 145 LYS D N 1
ATOM 9895 C CA . LYS D 1 145 ? 59.398 23.203 55.420 1.00 30.12 145 LYS D CA 1
ATOM 9896 C C . LYS D 1 145 ? 58.848 23.805 54.126 1.00 29.39 145 LYS D C 1
ATOM 9897 O O . LYS D 1 145 ? 59.036 24.995 53.870 1.00 29.58 145 LYS D O 1
ATOM 9903 N N . LEU D 1 146 ? 58.162 22.982 53.330 1.00 28.73 146 LEU D N 1
ATOM 9904 C CA . LEU D 1 146 ? 57.462 23.431 52.116 1.00 28.33 146 LEU D CA 1
ATOM 9905 C C . LEU D 1 146 ? 56.458 24.562 52.391 1.00 26.77 146 LEU D C 1
ATOM 9906 O O . LEU D 1 146 ? 56.356 25.512 51.610 1.00 26.77 146 LEU D O 1
ATOM 9911 N N . LEU D 1 147 ? 55.739 24.455 53.510 1.00 25.68 147 LEU D N 1
ATOM 9912 C CA . LEU D 1 147 ? 54.755 25.463 53.933 1.00 24.86 147 LEU D CA 1
ATOM 9913 C C . LEU D 1 147 ? 55.366 26.707 54.619 1.00 25.48 147 LEU D C 1
ATOM 9914 O O . LEU D 1 147 ? 54.627 27.584 55.067 1.00 24.90 147 LEU D O 1
ATOM 9919 N N . GLY D 1 148 ? 56.696 26.779 54.707 1.00 26.99 148 GLY D N 1
ATOM 9920 C CA . GLY D 1 148 ? 57.401 27.957 55.221 1.00 28.31 148 GLY D CA 1
ATOM 9921 C C . GLY D 1 148 ? 57.818 27.883 56.681 1.00 28.86 148 GLY D C 1
ATOM 9922 O O . GLY D 1 148 ? 58.416 28.831 57.195 1.00 30.17 148 GLY D O 1
ATOM 9923 N N . ALA D 1 149 ? 57.524 26.767 57.350 1.00 28.44 149 ALA D N 1
ATOM 9924 C CA . ALA D 1 149 ? 57.842 26.602 58.770 1.00 29.18 149 ALA D CA 1
ATOM 9925 C C . ALA D 1 149 ? 59.288 26.153 58.972 1.00 31.38 149 ALA D C 1
ATOM 9926 O O . ALA D 1 149 ? 59.870 25.490 58.108 1.00 31.86 149 ALA D O 1
ATOM 9928 N N . ASN D 1 150 ? 59.853 26.520 60.121 1.00 32.99 150 ASN D N 1
ATOM 9929 C CA . ASN D 1 150 ? 61.200 26.106 60.513 1.00 35.81 150 ASN D CA 1
ATOM 9930 C C . ASN D 1 150 ? 61.090 24.932 61.480 1.00 36.01 150 ASN D C 1
ATOM 9931 O O . ASN D 1 150 ? 60.516 25.069 62.564 1.00 35.62 150 ASN D O 1
ATOM 9936 N N . VAL D 1 151 ? 61.632 23.783 61.087 1.00 37.10 151 VAL D N 1
ATOM 9937 C CA . VAL D 1 151 ? 61.668 22.610 61.954 1.00 37.99 151 VAL D CA 1
ATOM 9938 C C . VAL D 1 151 ? 62.953 22.674 62.777 1.00 41.28 151 VAL D C 1
ATOM 9939 O O . VAL D 1 151 ? 64.050 22.539 62.232 1.00 43.37 151 VAL D O 1
ATOM 9943 N N . ILE D 1 152 ? 62.804 22.903 64.082 1.00 42.07 152 ILE D N 1
ATOM 9944 C CA . ILE D 1 152 ? 63.930 22.945 65.012 1.00 45.57 152 ILE D CA 1
ATOM 9945 C C . ILE D 1 152 ? 64.100 21.546 65.613 1.00 47.26 152 ILE D C 1
ATOM 9946 O O . ILE D 1 152 ? 63.233 21.100 66.370 1.00 46.25 152 ILE D O 1
ATOM 9951 N N . PRO D 1 153 ? 65.209 20.846 65.280 1.00 50.49 153 PRO D N 1
ATOM 9952 C CA . PRO D 1 153 ? 65.430 19.522 65.866 1.00 52.52 153 PRO D CA 1
ATOM 9953 C C . PRO D 1 153 ? 65.875 19.606 67.330 1.00 55.21 153 PRO D C 1
ATOM 9954 O O . PRO D 1 153 ? 66.718 20.442 67.668 1.00 57.46 153 PRO D O 1
ATOM 9958 N N . VAL D 1 154 ? 65.303 18.750 68.177 1.00 55.52 154 VAL D N 1
ATOM 9959 C CA . VAL D 1 154 ? 65.618 18.705 69.609 1.00 58.31 154 VAL D CA 1
ATOM 9960 C C . VAL D 1 154 ? 66.484 17.473 69.892 1.00 62.26 154 VAL D C 1
ATOM 9961 O O . VAL D 1 154 ? 65.999 16.339 69.841 1.00 61.94 154 VAL D O 1
ATOM 9965 N N . ASN D 1 155 ? 67.760 17.714 70.194 1.00 66.48 155 ASN D N 1
ATOM 9966 C CA . ASN D 1 155 ? 68.754 16.649 70.381 1.00 71.09 155 ASN D CA 1
ATOM 9967 C C . ASN D 1 155 ? 68.910 16.170 71.833 1.00 74.38 155 ASN D C 1
ATOM 9968 O O . ASN D 1 155 ? 69.455 15.089 72.064 1.00 77.62 155 ASN D O 1
ATOM 9973 N N . SER D 1 156 ? 68.436 16.961 72.798 1.00 65.74 156 SER D N 1
ATOM 9974 C CA . SER D 1 156 ? 68.632 16.666 74.223 1.00 67.14 156 SER D CA 1
ATOM 9975 C C . SER D 1 156 ? 67.717 15.553 74.740 1.00 66.23 156 SER D C 1
ATOM 9976 O O . SER D 1 156 ? 66.646 15.312 74.182 1.00 63.84 156 SER D O 1
ATOM 9979 N N . GLY D 1 157 ? 68.161 14.884 75.805 1.00 68.96 157 GLY D N 1
ATOM 9980 C CA . GLY D 1 157 ? 67.342 13.918 76.546 1.00 69.11 157 GLY D CA 1
ATOM 9981 C C . GLY D 1 157 ? 66.934 12.683 75.760 1.00 68.64 157 GLY D C 1
ATOM 9982 O O . GLY D 1 157 ? 67.751 12.097 75.047 1.00 69.83 157 GLY D O 1
ATOM 9983 N N . SER D 1 158 ? 65.662 12.298 75.887 1.00 67.48 158 SER D N 1
ATOM 9984 C CA . SER D 1 158 ? 65.115 11.123 75.192 1.00 67.21 158 SER D CA 1
ATOM 9985 C C . SER D 1 158 ? 64.873 11.330 73.685 1.00 65.65 158 SER D C 1
ATOM 9986 O O . SER D 1 158 ? 64.621 10.359 72.970 1.00 65.66 158 SER D O 1
ATOM 9989 N N . ARG D 1 159 ? 64.967 12.577 73.210 1.00 64.89 159 ARG D N 1
ATOM 9990 C CA . ARG D 1 159 ? 64.855 12.928 71.782 1.00 64.26 159 ARG D CA 1
ATOM 9991 C C . ARG D 1 159 ? 63.479 12.612 71.161 1.00 62.82 159 ARG D C 1
ATOM 9992 O O . ARG D 1 159 ? 63.376 12.398 69.950 1.00 63.04 159 ARG D O 1
ATOM 10000 N N . THR D 1 160 ? 62.435 12.606 71.992 1.00 62.01 160 THR D N 1
ATOM 10001 C CA . THR D 1 160 ? 61.067 12.267 71.581 1.00 61.34 160 THR D CA 1
ATOM 10002 C C . THR D 1 160 ? 60.180 13.513 71.720 1.00 60.01 160 THR D C 1
ATOM 10003 O O . THR D 1 160 ? 60.694 14.624 71.879 1.00 59.33 160 THR D O 1
ATOM 10007 N N . LEU D 1 161 ? 58.860 13.331 71.622 1.00 59.91 161 LEU D N 1
ATOM 10008 C CA . LEU D 1 161 ? 57.877 14.391 71.896 1.00 59.21 161 LEU D CA 1
ATOM 10009 C C . LEU D 1 161 ? 58.059 15.067 73.265 1.00 58.79 161 LEU D C 1
ATOM 10010 O O . LEU D 1 161 ? 57.853 16.276 73.383 1.00 57.89 161 LEU D O 1
ATOM 10015 N N . LYS D 1 162 ? 58.433 14.289 74.282 1.00 59.75 162 LYS D N 1
ATOM 10016 C CA . LYS D 1 162 ? 58.644 14.805 75.645 1.00 60.21 162 LYS D CA 1
ATOM 10017 C C . LYS D 1 162 ? 59.657 15.952 75.707 1.00 59.26 162 LYS D C 1
ATOM 10018 O O . LYS D 1 162 ? 59.417 16.959 76.377 1.00 58.94 162 LYS D O 1
ATOM 10020 N N . ASP D 1 163 ? 60.775 15.794 75.001 1.00 59.14 163 ASP D N 1
ATOM 10021 C CA . ASP D 1 163 ? 61.817 16.828 74.937 1.00 59.01 163 ASP D CA 1
ATOM 10022 C C . ASP D 1 163 ? 61.420 18.019 74.063 1.00 57.38 163 ASP D C 1
ATOM 10023 O O . ASP D 1 163 ? 61.826 19.150 74.339 1.00 57.13 163 ASP D O 1
ATOM 10028 N N . ALA D 1 164 ? 60.645 17.759 73.009 1.00 56.52 164 ALA D N 1
ATOM 10029 C CA . ALA D 1 164 ? 60.108 18.820 72.150 1.00 55.63 164 ALA D CA 1
ATOM 10030 C C . ALA D 1 164 ? 59.106 19.719 72.883 1.00 54.51 164 ALA D C 1
ATOM 10031 O O . ALA D 1 164 ? 59.055 20.923 72.624 1.00 53.98 164 ALA D O 1
ATOM 10033 N N . ILE D 1 165 ? 58.315 19.130 73.782 1.00 54.44 165 ILE D N 1
ATOM 10034 C CA . ILE D 1 165 ? 57.384 19.889 74.631 1.00 54.06 165 ILE D CA 1
ATOM 10035 C C . ILE D 1 165 ? 58.144 20.841 75.564 1.00 53.72 165 ILE D C 1
ATOM 10036 O O . ILE D 1 165 ? 57.762 22.005 75.701 1.00 52.90 165 ILE D O 1
ATOM 10041 N N . ASN D 1 166 ? 59.210 20.344 76.190 1.00 54.62 166 ASN D N 1
ATOM 10042 C CA . ASN D 1 166 ? 60.008 21.144 77.132 1.00 55.20 166 ASN D CA 1
ATOM 10043 C C . ASN D 1 166 ? 60.711 22.323 76.460 1.00 54.33 166 ASN D C 1
ATOM 10044 O O . ASN D 1 166 ? 60.776 23.407 77.036 1.00 54.22 166 ASN D O 1
ATOM 10049 N N . GLU D 1 167 ? 61.228 22.110 75.250 1.00 53.90 167 GLU D N 1
ATOM 10050 C CA . GLU D 1 167 ? 61.812 23.196 74.448 1.00 53.84 167 GLU D CA 1
ATOM 10051 C C . GLU D 1 167 ? 60.769 24.237 74.026 1.00 52.08 167 GLU D C 1
ATOM 10052 O O . GLU D 1 167 ? 61.058 25.436 74.022 1.00 52.15 167 GLU D O 1
ATOM 10058 N N . ALA D 1 168 ? 59.569 23.773 73.674 1.00 50.75 168 ALA D N 1
ATOM 10059 C CA . ALA D 1 168 ? 58.473 24.652 73.245 1.00 49.68 168 ALA D CA 1
ATOM 10060 C C . ALA D 1 168 ? 57.957 25.543 74.376 1.00 48.60 168 ALA D C 1
ATOM 10061 O O . ALA D 1 168 ? 57.730 26.736 74.171 1.00 48.10 168 ALA D O 1
ATOM 10063 N N . LEU D 1 169 ? 57.769 24.954 75.557 1.00 48.41 169 LEU D N 1
ATOM 10064 C CA . LEU D 1 169 ? 57.347 25.701 76.750 1.00 48.15 169 LEU D CA 1
ATOM 10065 C C . LEU D 1 169 ? 58.418 26.692 77.215 1.00 47.94 169 LEU D C 1
ATOM 10066 O O . LEU D 1 169 ? 58.099 27.821 77.585 1.00 47.51 169 LEU D O 1
ATOM 10071 N N . ARG D 1 170 ? 59.678 26.259 77.182 1.00 48.36 170 ARG D N 1
ATOM 10072 C CA . ARG D 1 170 ? 60.835 27.107 77.520 1.00 49.08 170 ARG D CA 1
ATOM 10073 C C . ARG D 1 170 ? 60.961 28.306 76.576 1.00 47.77 170 ARG D C 1
ATOM 10074 O O . ARG D 1 170 ? 61.297 29.410 77.009 1.00 48.19 170 ARG D O 1
ATOM 10082 N N . ASP D 1 171 ? 60.692 28.073 75.290 1.00 46.27 171 ASP D N 1
ATOM 10083 C CA . ASP D 1 171 ? 60.594 29.146 74.298 1.00 45.60 171 ASP D CA 1
ATOM 10084 C C . ASP D 1 171 ? 59.416 30.070 74.611 1.00 43.59 171 ASP D C 1
ATOM 10085 O O . ASP D 1 171 ? 59.565 31.293 74.593 1.00 43.77 171 ASP D O 1
ATOM 10090 N N . TRP D 1 172 ? 58.255 29.478 74.890 1.00 41.76 172 TRP D N 1
ATOM 10091 C CA . TRP D 1 172 ? 57.033 30.249 75.150 1.00 40.47 172 TRP D CA 1
ATOM 10092 C C . TRP D 1 172 ? 57.156 31.160 76.375 1.00 39.88 172 TRP D C 1
ATOM 10093 O O . TRP D 1 172 ? 56.661 32.281 76.348 1.00 39.50 172 TRP D O 1
ATOM 10104 N N . VAL D 1 173 ? 57.832 30.687 77.425 1.00 39.97 173 VAL D N 1
ATOM 10105 C CA . VAL D 1 173 ? 58.113 31.512 78.616 1.00 40.19 173 VAL D CA 1
ATOM 10106 C C . VAL D 1 173 ? 58.841 32.807 78.230 1.00 40.00 173 VAL D C 1
ATOM 10107 O O . VAL D 1 173 ? 58.490 33.885 78.711 1.00 39.88 173 VAL D O 1
ATOM 10111 N N . ALA D 1 174 ? 59.845 32.681 77.365 1.00 37.79 174 ALA D N 1
ATOM 10112 C CA . ALA D 1 174 ? 60.673 33.813 76.944 1.00 38.55 174 ALA D CA 1
ATOM 10113 C C . ALA D 1 174 ? 60.023 34.720 75.893 1.00 37.86 174 ALA D C 1
ATOM 10114 O O . ALA D 1 174 ? 60.339 35.911 75.840 1.00 38.84 174 ALA D O 1
ATOM 10116 N N . THR D 1 175 ? 59.127 34.166 75.070 1.00 36.09 175 THR D N 1
ATOM 10117 C CA . THR D 1 175 ? 58.634 34.845 73.861 1.00 35.58 175 THR D CA 1
ATOM 10118 C C . THR D 1 175 ? 57.112 35.075 73.774 1.00 34.09 175 THR D C 1
ATOM 10119 O O . THR D 1 175 ? 56.635 35.575 72.752 1.00 33.92 175 THR D O 1
ATOM 10123 N N . PHE D 1 176 ? 56.357 34.751 74.831 1.00 32.99 176 PHE D N 1
ATOM 10124 C CA . PHE D 1 176 ? 54.875 34.807 74.783 1.00 31.71 176 PHE D CA 1
ATOM 10125 C C . PHE D 1 176 ? 54.258 36.163 74.407 1.00 31.94 176 PHE D C 1
ATOM 10126 O O . PHE D 1 176 ? 53.115 36.204 73.949 1.00 31.23 176 PHE D O 1
ATOM 10134 N N . GLU D 1 177 ? 54.996 37.255 74.617 1.00 32.90 177 GLU D N 1
ATOM 10135 C CA . GLU D 1 177 ? 54.559 38.595 74.197 1.00 33.47 177 GLU D CA 1
ATOM 10136 C C . GLU D 1 177 ? 54.221 38.687 72.700 1.00 33.08 177 GLU D C 1
ATOM 10137 O O . GLU D 1 177 ? 53.285 39.395 72.321 1.00 33.15 177 GLU D O 1
ATOM 10139 N N . TYR D 1 178 ? 54.979 37.968 71.868 1.00 32.71 178 TYR D N 1
ATOM 10140 C CA . TYR D 1 178 ? 54.776 37.954 70.407 1.00 32.49 178 TYR D CA 1
ATOM 10141 C C . TYR D 1 178 ? 54.569 36.551 69.804 1.00 31.09 178 TYR D C 1
ATOM 10142 O O . TYR D 1 178 ? 54.459 36.418 68.581 1.00 30.96 178 TYR D O 1
ATOM 10151 N N . THR D 1 179 ? 54.503 35.520 70.650 1.00 30.04 179 THR D N 1
ATOM 10152 C CA . THR D 1 179 ? 54.445 34.132 70.202 1.00 28.98 179 THR D CA 1
ATOM 10153 C C . THR D 1 179 ? 53.270 33.414 70.848 1.00 27.69 179 THR D C 1
ATOM 10154 O O . THR D 1 179 ? 53.074 33.516 72.058 1.00 27.59 179 THR D O 1
ATOM 10158 N N . HIS D 1 180 ? 52.510 32.679 70.038 1.00 26.73 180 HIS D N 1
ATOM 10159 C CA . HIS D 1 180 ? 51.461 31.798 70.538 1.00 25.66 180 HIS D CA 1
ATOM 10160 C C . HIS D 1 180 ? 51.918 30.345 70.467 1.00 25.17 180 HIS D C 1
ATOM 10161 O O . HIS D 1 180 ? 52.477 29.906 69.460 1.00 25.28 180 HIS D O 1
ATOM 10168 N N . TYR D 1 181 ? 51.662 29.615 71.548 1.00 24.82 181 TYR D N 1
ATOM 10169 C CA . TYR D 1 181 ? 51.940 28.189 71.639 1.00 24.48 181 TYR D CA 1
ATOM 10170 C C . TYR D 1 181 ? 50.669 27.461 71.204 1.00 23.35 181 TYR D C 1
ATOM 10171 O O . TYR D 1 181 ? 49.664 27.489 71.910 1.00 22.94 181 TYR D O 1
ATOM 10180 N N . LEU D 1 182 ? 50.714 26.837 70.027 1.00 22.91 182 LEU D N 1
ATOM 10181 C CA . LEU D 1 182 ? 49.528 26.243 69.414 1.00 21.98 182 LEU D CA 1
ATOM 10182 C C . LEU D 1 182 ? 49.459 24.751 69.753 1.00 21.43 182 LEU D C 1
ATOM 10183 O O . LEU D 1 182 ? 50.261 23.964 69.255 1.00 21.67 182 LEU D O 1
ATOM 10188 N N . ILE D 1 183 ? 48.515 24.382 70.622 1.00 20.87 183 ILE D N 1
ATOM 10189 C CA . ILE D 1 183 ? 48.282 22.981 71.000 1.00 20.39 183 ILE D CA 1
ATOM 10190 C C . ILE D 1 183 ? 47.245 22.362 70.055 1.00 19.61 183 ILE D C 1
ATOM 10191 O O . ILE D 1 183 ? 46.239 22.997 69.715 1.00 19.30 183 ILE D O 1
ATOM 10196 N N . GLY D 1 184 ? 47.492 21.108 69.668 1.00 19.35 184 GLY D N 1
ATOM 10197 C CA . GLY D 1 184 ? 46.769 20.445 68.576 1.00 18.81 184 GLY D CA 1
ATOM 10198 C C . GLY D 1 184 ? 45.628 19.513 68.929 1.00 18.25 184 GLY D C 1
ATOM 10199 O O . GLY D 1 184 ? 44.898 19.076 68.036 1.00 18.05 184 GLY D O 1
ATOM 10200 N N . SER D 1 185 ? 45.474 19.192 70.212 1.00 18.15 185 SER D N 1
ATOM 10201 C CA . SER D 1 185 ? 44.367 18.358 70.662 1.00 17.76 185 SER D CA 1
ATOM 10202 C C . SER D 1 185 ? 43.756 18.937 71.932 1.00 17.80 185 SER D C 1
ATOM 10203 O O . SER D 1 185 ? 44.235 19.941 72.461 1.00 17.98 185 SER D O 1
ATOM 10206 N N . VAL D 1 186 ? 42.701 18.293 72.422 1.00 17.69 186 VAL D N 1
ATOM 10207 C CA . VAL D 1 186 ? 41.983 18.757 73.620 1.00 17.95 186 VAL D CA 1
ATOM 10208 C C . VAL D 1 186 ? 42.730 18.372 74.905 1.00 18.47 186 VAL D C 1
ATOM 10209 O O . VAL D 1 186 ? 42.167 17.786 75.822 1.00 18.82 186 VAL D O 1
ATOM 10213 N N . VAL D 1 187 ? 44.001 18.753 74.969 1.00 18.67 187 VAL D N 1
ATOM 10214 C CA . VAL D 1 187 ? 44.905 18.352 76.042 1.00 19.27 187 VAL D CA 1
ATOM 10215 C C . VAL D 1 187 ? 45.646 19.584 76.546 1.00 19.58 187 VAL D C 1
ATOM 10216 O O . VAL D 1 187 ? 45.491 20.683 76.000 1.00 19.46 187 VAL D O 1
ATOM 10220 N N . GLY D 1 188 ? 46.445 19.394 77.589 1.00 20.11 188 GLY D N 1
ATOM 10221 C CA . GLY D 1 188 ? 47.240 20.471 78.148 1.00 20.50 188 GLY D CA 1
ATOM 10222 C C . GLY D 1 188 ? 46.476 21.204 79.232 1.00 20.71 188 GLY D C 1
ATOM 10223 O O . GLY D 1 188 ? 45.329 20.852 79.538 1.00 20.53 188 GLY D O 1
ATOM 10224 N N . PRO D 1 189 ? 47.104 22.235 79.821 1.00 21.13 189 PRO D N 1
ATOM 10225 C CA . PRO D 1 189 ? 46.448 22.990 80.878 1.00 21.52 189 PRO D CA 1
ATOM 10226 C C . PRO D 1 189 ? 45.338 23.872 80.320 1.00 21.09 189 PRO D C 1
ATOM 10227 O O . PRO D 1 189 ? 45.377 24.247 79.145 1.00 20.53 189 PRO D O 1
ATOM 10231 N N . HIS D 1 190 ? 44.357 24.190 81.162 1.00 21.41 190 HIS D N 1
ATOM 10232 C CA . HIS D 1 190 ? 43.359 25.213 80.849 1.00 21.40 190 HIS D CA 1
ATOM 10233 C C . HIS D 1 190 ? 44.085 26.480 80.366 1.00 21.52 190 HIS D C 1
ATOM 10234 O O . HIS D 1 190 ? 45.103 26.855 80.959 1.00 22.06 190 HIS D O 1
ATOM 10241 N N . PRO D 1 191 ? 43.576 27.150 79.306 1.00 21.16 191 PRO D N 1
ATOM 10242 C CA . PRO D 1 191 ? 42.312 26.983 78.584 1.00 20.71 191 PRO D CA 1
ATOM 10243 C C . PRO D 1 191 ? 42.328 26.080 77.338 1.00 19.88 191 PRO D C 1
ATOM 10244 O O . PRO D 1 191 ? 41.327 26.033 76.625 1.00 19.58 191 PRO D O 1
ATOM 10248 N N . TYR D 1 192 ? 43.414 25.347 77.091 1.00 19.61 192 TYR D N 1
ATOM 10249 C CA . TYR D 1 192 ? 43.568 24.637 75.812 1.00 18.99 192 TYR D CA 1
ATOM 10250 C C . TYR D 1 192 ? 42.497 23.575 75.511 1.00 18.53 192 TYR D C 1
ATOM 10251 O O . TYR D 1 192 ? 41.977 23.550 74.400 1.00 18.16 192 TYR D O 1
ATOM 10260 N N . PRO D 1 193 ? 42.160 22.700 76.482 1.00 18.70 193 PRO D N 1
ATOM 10261 C CA . PRO D 1 193 ? 41.105 21.712 76.203 1.00 18.41 193 PRO D CA 1
ATOM 10262 C C . PRO D 1 193 ? 39.755 22.312 75.785 1.00 18.40 193 PRO D C 1
ATOM 10263 O O . PRO D 1 193 ? 39.078 21.755 74.915 1.00 18.05 193 PRO D O 1
ATOM 10267 N N . THR D 1 194 ? 39.387 23.440 76.393 1.00 18.93 194 THR D N 1
ATOM 10268 C CA . THR D 1 194 ? 38.172 24.171 76.028 1.00 19.14 194 THR D CA 1
ATOM 10269 C C . THR D 1 194 ? 38.309 24.854 74.664 1.00 18.82 194 THR D C 1
ATOM 10270 O O . THR D 1 194 ? 37.403 24.762 73.834 1.00 18.63 194 THR D O 1
ATOM 10274 N N . ILE D 1 195 ? 39.431 25.542 74.446 1.00 18.86 195 ILE D N 1
ATOM 10275 C CA . ILE D 1 195 ? 39.671 26.261 73.183 1.00 18.79 195 ILE D CA 1
ATOM 10276 C C . ILE D 1 195 ? 39.633 25.316 71.980 1.00 18.17 195 ILE D C 1
ATOM 10277 O O . ILE D 1 195 ? 38.966 25.607 70.981 1.00 18.14 195 ILE D O 1
ATOM 10282 N N . VAL D 1 196 ? 40.335 24.190 72.085 1.00 17.83 196 VAL D N 1
ATOM 10283 C CA . VAL D 1 196 ? 40.427 23.239 70.973 1.00 17.36 196 VAL D CA 1
ATOM 10284 C C . VAL D 1 196 ? 39.068 22.593 70.707 1.00 17.26 196 VAL D C 1
ATOM 10285 O O . VAL D 1 196 ? 38.658 22.484 69.552 1.00 17.03 196 VAL D O 1
ATOM 10289 N N . ARG D 1 197 ? 38.374 22.174 71.764 1.00 17.61 197 ARG D N 1
ATOM 10290 C CA . ARG D 1 197 ? 37.004 21.657 71.629 1.00 17.74 197 ARG D CA 1
ATOM 10291 C C . ARG D 1 197 ? 36.061 22.684 70.976 1.00 18.07 197 ARG D C 1
ATOM 10292 O O . ARG D 1 197 ? 35.286 22.328 70.083 1.00 17.95 197 ARG D O 1
ATOM 10300 N N . ASP D 1 198 ? 36.145 23.944 71.397 1.00 18.60 198 ASP D N 1
ATOM 10301 C CA . ASP D 1 198 ? 35.326 25.008 70.803 1.00 19.15 198 ASP D CA 1
ATOM 10302 C C . ASP D 1 198 ? 35.601 25.207 69.308 1.00 18.87 198 ASP D C 1
ATOM 10303 O O . ASP D 1 198 ? 34.659 25.375 68.529 1.00 19.16 198 ASP D O 1
ATOM 10308 N N . PHE D 1 199 ? 36.872 25.179 68.905 1.00 18.46 199 PHE D N 1
ATOM 10309 C CA . PHE D 1 199 ? 37.215 25.325 67.483 1.00 18.26 199 PHE D CA 1
ATOM 10310 C C . PHE D 1 199 ? 36.885 24.097 66.636 1.00 17.71 199 PHE D C 1
ATOM 10311 O O . PHE D 1 199 ? 36.796 24.208 65.411 1.00 17.84 199 PHE D O 1
ATOM 10319 N N . GLN D 1 200 ? 36.714 22.936 67.270 1.00 17.25 200 GLN D N 1
ATOM 10320 C CA . GLN D 1 200 ? 36.302 21.722 66.559 1.00 16.82 200 GLN D CA 1
ATOM 10321 C C . GLN D 1 200 ? 34.796 21.468 66.598 1.00 17.01 200 GLN D C 1
ATOM 10322 O O . GLN D 1 200 ? 34.312 20.622 65.842 1.00 16.85 200 GLN D O 1
ATOM 10328 N N . SER D 1 201 ? 34.057 22.208 67.433 1.00 17.48 201 SER D N 1
ATOM 10329 C CA A SER D 1 201 ? 32.614 21.979 67.603 0.50 17.92 201 SER D CA 1
ATOM 10330 C CA B SER D 1 201 ? 32.615 21.981 67.603 0.50 17.92 201 SER D CA 1
ATOM 10331 C C . SER D 1 201 ? 31.805 22.258 66.331 1.00 18.13 201 SER D C 1
ATOM 10332 O O . SER D 1 201 ? 30.679 21.773 66.194 1.00 18.39 201 SER D O 1
ATOM 10337 N N . VAL D 1 202 ? 32.376 23.036 65.407 1.00 18.07 202 VAL D N 1
ATOM 10338 C CA . VAL D 1 202 ? 31.804 23.216 64.062 1.00 18.31 202 VAL D CA 1
ATOM 10339 C C . VAL D 1 202 ? 31.480 21.874 63.375 1.00 17.95 202 VAL D C 1
ATOM 10340 O O . VAL D 1 202 ? 30.497 21.782 62.645 1.00 18.33 202 VAL D O 1
ATOM 10344 N N . ILE D 1 203 ? 32.283 20.837 63.633 1.00 17.37 203 ILE D N 1
ATOM 10345 C CA . ILE D 1 203 ? 32.033 19.502 63.067 1.00 17.12 203 ILE D CA 1
ATOM 10346 C C . ILE D 1 203 ? 30.664 19.000 63.514 1.00 17.56 203 ILE D C 1
ATOM 10347 O O . ILE D 1 203 ? 29.829 18.629 62.686 1.00 17.74 203 ILE D O 1
ATOM 10352 N N . GLY D 1 204 ? 30.442 19.006 64.825 1.00 17.76 204 GLY D N 1
ATOM 10353 C CA . GLY D 1 204 ? 29.180 18.555 65.403 1.00 18.37 204 GLY D CA 1
ATOM 10354 C C . GLY D 1 204 ? 27.979 19.396 65.009 1.00 19.18 204 GLY D C 1
ATOM 10355 O O . GLY D 1 204 ? 26.898 18.852 64.763 1.00 19.65 204 GLY D O 1
ATOM 10356 N N . ARG D 1 205 ? 28.160 20.716 64.949 1.00 19.51 205 ARG D N 1
ATOM 10357 C CA . ARG D 1 205 ? 27.061 21.626 64.597 1.00 20.53 205 ARG D CA 1
ATOM 10358 C C . ARG D 1 205 ? 26.610 21.404 63.158 1.00 20.63 205 ARG D C 1
ATOM 10359 O O . ARG D 1 205 ? 25.411 21.351 62.884 1.00 21.38 205 ARG D O 1
ATOM 10367 N N . GLU D 1 206 ? 27.570 21.260 62.248 1.00 19.98 206 GLU D N 1
ATOM 10368 C CA . GLU D 1 206 ? 27.254 20.901 60.864 1.00 20.07 206 GLU D CA 1
ATOM 10369 C C . GLU D 1 206 ? 26.585 19.529 60.787 1.00 20.05 206 GLU D C 1
ATOM 10370 O O . GLU D 1 206 ? 25.561 19.378 60.128 1.00 20.63 206 GLU D O 1
ATOM 10376 N N . ALA D 1 207 ? 27.168 18.543 61.466 1.00 19.50 207 ALA D N 1
ATOM 10377 C CA . ALA D 1 207 ? 26.651 17.170 61.443 1.00 19.59 207 ALA D CA 1
ATOM 10378 C C . ALA D 1 207 ? 25.216 17.074 61.956 1.00 20.57 207 ALA D C 1
ATOM 10379 O O . ALA D 1 207 ? 24.408 16.336 61.387 1.00 20.96 207 ALA D O 1
ATOM 10381 N N . LYS D 1 208 ? 24.908 17.821 63.020 1.00 21.10 208 LYS D N 1
ATOM 10382 C CA . LYS D 1 208 ? 23.546 17.885 63.560 1.00 22.26 208 LYS D CA 1
ATOM 10383 C C . LYS D 1 208 ? 22.562 18.430 62.526 1.00 23.06 208 LYS D C 1
ATOM 10384 O O . LYS D 1 208 ? 21.517 17.826 62.287 1.00 23.70 208 LYS D O 1
ATOM 10390 N N . ALA D 1 209 ? 22.896 19.573 61.929 1.00 23.04 209 ALA D N 1
ATOM 10391 C CA . ALA D 1 209 ? 22.056 20.177 60.890 1.00 23.95 209 ALA D CA 1
ATOM 10392 C C . ALA D 1 209 ? 21.890 19.240 59.693 1.00 23.76 209 ALA D C 1
ATOM 10393 O O . ALA D 1 209 ? 20.783 19.063 59.187 1.00 24.66 209 ALA D O 1
ATOM 10395 N N . GLN D 1 210 ? 22.994 18.628 59.268 1.00 22.69 210 GLN D N 1
ATOM 10396 C CA . GLN D 1 210 ? 22.994 17.731 58.107 1.00 22.50 210 GLN D CA 1
ATOM 10397 C C . GLN D 1 210 ? 22.196 16.438 58.308 1.00 22.85 210 GLN D C 1
ATOM 10398 O O . GLN D 1 210 ? 21.491 16.012 57.395 1.00 23.35 210 GLN D O 1
ATOM 10404 N N . ILE D 1 211 ? 22.302 15.814 59.483 1.00 22.74 211 ILE D N 1
ATOM 10405 C CA . ILE D 1 211 ? 21.539 14.582 59.757 1.00 23.27 211 ILE D CA 1
ATOM 10406 C C . ILE D 1 211 ? 20.038 14.862 59.935 1.00 24.77 211 ILE D C 1
ATOM 10407 O O . ILE D 1 211 ? 19.216 14.033 59.550 1.00 25.37 211 ILE D O 1
ATOM 10412 N N . LEU D 1 212 ? 19.687 16.020 60.500 1.00 25.51 212 LEU D N 1
ATOM 10413 C CA . LEU D 1 212 ? 18.276 16.444 60.567 1.00 27.19 212 LEU D CA 1
ATOM 10414 C C . LEU D 1 212 ? 17.689 16.685 59.172 1.00 27.99 212 LEU D C 1
ATOM 10415 O O . LEU D 1 212 ? 16.504 16.433 58.952 1.00 29.17 212 LEU D O 1
ATOM 10420 N N . GLU D 1 213 ? 18.510 17.163 58.237 1.00 29.28 213 GLU D N 1
ATOM 10421 C CA . GLU D 1 213 ? 18.088 17.295 56.835 1.00 30.47 213 GLU D CA 1
ATOM 10422 C C . GLU D 1 213 ? 17.929 15.938 56.143 1.00 30.80 213 GLU D C 1
ATOM 10423 O O . GLU D 1 213 ? 16.925 15.700 55.472 1.00 32.27 213 GLU D O 1
ATOM 10429 N N . ALA D 1 214 ? 18.912 15.057 56.317 1.00 29.63 214 ALA D N 1
ATOM 10430 C CA . ALA D 1 214 ? 18.928 13.755 55.639 1.00 29.96 214 ALA D CA 1
ATOM 10431 C C . ALA D 1 214 ? 17.898 12.766 56.190 1.00 31.00 214 ALA D C 1
ATOM 10432 O O . ALA D 1 214 ? 17.233 12.073 55.416 1.00 32.17 214 ALA D O 1
ATOM 10434 N N . GLU D 1 215 ? 17.775 12.706 57.518 1.00 30.71 215 GLU D N 1
ATOM 10435 C CA . GLU D 1 215 ? 16.952 11.693 58.203 1.00 31.70 215 GLU D CA 1
ATOM 10436 C C . GLU D 1 215 ? 15.751 12.212 59.014 1.00 32.93 215 GLU D C 1
ATOM 10437 O O . GLU D 1 215 ? 14.916 11.408 59.441 1.00 34.12 215 GLU D O 1
ATOM 10443 N N . GLY D 1 216 ? 15.653 13.526 59.222 1.00 32.84 216 GLY D N 1
ATOM 10444 C CA . GLY D 1 216 ? 14.561 14.111 60.015 1.00 34.11 216 GLY D CA 1
ATOM 10445 C C . GLY D 1 216 ? 14.636 13.846 61.512 1.00 33.85 216 GLY D C 1
ATOM 10446 O O . GLY D 1 216 ? 13.637 14.000 62.221 1.00 35.19 216 GLY D O 1
ATOM 10447 N N . GLN D 1 217 ? 15.816 13.463 61.997 1.00 32.32 217 GLN D N 1
ATOM 10448 C CA . GLN D 1 217 ? 16.003 13.060 63.390 1.00 32.10 217 GLN D CA 1
ATOM 10449 C C . GLN D 1 217 ? 17.486 13.001 63.749 1.00 30.22 217 GLN D C 1
ATOM 10450 O O . GLN D 1 217 ? 18.346 12.916 62.868 1.00 29.21 217 GLN D O 1
ATOM 10456 N N . LEU D 1 218 ? 17.763 13.038 65.049 1.00 29.89 218 LEU D N 1
ATOM 10457 C CA . LEU D 1 218 ? 19.124 12.913 65.574 1.00 28.37 218 LEU D CA 1
ATOM 10458 C C . LEU D 1 218 ? 19.604 11.460 65.467 1.00 28.01 218 LEU D C 1
ATOM 10459 O O . LEU D 1 218 ? 18.781 10.538 65.452 1.00 29.11 218 LEU D O 1
ATOM 10464 N N . PRO D 1 219 ? 20.935 11.244 65.403 1.00 26.60 219 PRO D N 1
ATOM 10465 C CA . PRO D 1 219 ? 21.441 9.877 65.262 1.00 26.40 219 PRO D CA 1
ATOM 10466 C C . PRO D 1 219 ? 21.312 9.070 66.552 1.00 26.88 219 PRO D C 1
ATOM 10467 O O . PRO D 1 219 ? 21.223 9.647 67.637 1.00 26.97 219 PRO D O 1
ATOM 10471 N N . ASP D 1 220 ? 21.297 7.746 66.418 1.00 27.31 220 ASP D N 1
ATOM 10472 C CA . ASP D 1 220 ? 21.278 6.850 67.576 1.00 27.90 220 ASP D CA 1
ATOM 10473 C C . ASP D 1 220 ? 22.651 6.776 68.237 1.00 26.71 220 ASP D C 1
ATOM 10474 O O . ASP D 1 220 ? 22.743 6.721 69.465 1.00 26.98 220 ASP D O 1
ATOM 10479 N N . VAL D 1 221 ? 23.708 6.757 67.419 1.00 25.48 221 VAL D N 1
ATOM 10480 C CA . VAL D 1 221 ? 25.087 6.689 67.909 1.00 24.46 221 VAL D CA 1
ATOM 10481 C C . VAL D 1 221 ? 26.000 7.590 67.071 1.00 23.10 221 VAL D C 1
ATOM 10482 O O . VAL D 1 221 ? 25.824 7.707 65.856 1.00 22.93 221 VAL D O 1
ATOM 10486 N N . ILE D 1 222 ? 26.962 8.228 67.736 1.00 22.23 222 ILE D N 1
ATOM 10487 C CA . ILE D 1 222 ? 28.058 8.934 67.074 1.00 21.10 222 ILE D CA 1
ATOM 10488 C C . ILE D 1 222 ? 29.347 8.232 67.482 1.00 20.61 222 ILE D C 1
ATOM 10489 O O . ILE D 1 222 ? 29.599 8.047 68.674 1.00 20.87 222 ILE D O 1
ATOM 10494 N N . VAL D 1 223 ? 30.145 7.840 66.489 1.00 20.06 223 VAL D N 1
ATOM 10495 C CA . VAL D 1 223 ? 31.403 7.122 66.705 1.00 19.81 223 VAL D CA 1
ATOM 10496 C C . VAL D 1 223 ? 32.556 7.975 66.178 1.00 18.93 223 VAL D C 1
ATOM 10497 O O . VAL D 1 223 ? 32.503 8.458 65.051 1.00 18.68 223 VAL D O 1
ATOM 10501 N N . ALA D 1 224 ? 33.592 8.150 66.994 1.00 18.69 224 ALA D N 1
ATOM 10502 C CA . ALA D 1 224 ? 34.780 8.904 66.594 1.00 18.11 224 ALA D CA 1
ATOM 10503 C C . ALA D 1 224 ? 36.029 8.298 67.213 1.00 18.29 224 ALA D C 1
ATOM 10504 O O . ALA D 1 224 ? 35.992 7.829 68.353 1.00 18.65 224 ALA D O 1
ATOM 10506 N N . CYS D 1 225 ? 37.133 8.315 66.468 1.00 18.13 225 CYS D N 1
ATOM 10507 C CA . CYS D 1 225 ? 38.407 7.843 67.003 1.00 18.45 225 CYS D CA 1
ATOM 10508 C C . CYS D 1 225 ? 38.959 8.876 67.981 1.00 18.32 225 CYS D C 1
ATOM 10509 O O . CYS D 1 225 ? 38.647 10.070 67.886 1.00 18.01 225 CYS D O 1
ATOM 10512 N N . VAL D 1 226 ? 39.755 8.396 68.934 1.00 18.69 226 VAL D N 1
ATOM 10513 C CA . VAL D 1 226 ? 40.282 9.214 70.023 1.00 18.81 226 VAL D CA 1
ATOM 10514 C C . VAL D 1 226 ? 41.782 8.970 70.158 1.00 19.19 226 VAL D C 1
ATOM 10515 O O . VAL D 1 226 ? 42.204 7.883 70.554 1.00 19.81 226 VAL D O 1
ATOM 10519 N N . GLY D 1 227 ? 42.568 9.982 69.799 1.00 18.93 227 GLY D N 1
ATOM 10520 C CA . GLY D 1 227 ? 43.976 10.061 70.166 1.00 19.48 227 GLY D CA 1
ATOM 10521 C C . GLY D 1 227 ? 44.015 10.867 71.446 1.00 19.77 227 GLY D C 1
ATOM 10522 O O . GLY D 1 227 ? 43.834 10.319 72.537 1.00 20.32 227 GLY D O 1
ATOM 10523 N N . GLY D 1 228 ? 44.219 12.173 71.304 1.00 19.52 228 GLY D N 1
ATOM 10524 C CA . GLY D 1 228 ? 44.031 13.124 72.398 1.00 19.77 228 GLY D CA 1
ATOM 10525 C C . GLY D 1 228 ? 42.558 13.459 72.609 1.00 19.23 228 GLY D C 1
ATOM 10526 O O . GLY D 1 228 ? 42.150 13.760 73.729 1.00 19.69 228 GLY D O 1
ATOM 10527 N N . GLY D 1 229 ? 41.769 13.427 71.531 1.00 18.45 229 GLY D N 1
ATOM 10528 C CA . GLY D 1 229 ? 40.306 13.544 71.609 1.00 18.08 229 GLY D CA 1
ATOM 10529 C C . GLY D 1 229 ? 39.606 14.705 70.912 1.00 17.66 229 GLY D C 1
ATOM 10530 O O . GLY D 1 229 ? 38.403 14.889 71.114 1.00 17.48 229 GLY D O 1
ATOM 10531 N N . SER D 1 230 ? 40.325 15.491 70.106 1.00 17.54 230 SER D N 1
ATOM 10532 C CA . SER D 1 230 ? 39.745 16.710 69.507 1.00 17.43 230 SER D CA 1
ATOM 10533 C C . SER D 1 230 ? 38.665 16.493 68.440 1.00 16.98 230 SER D C 1
ATOM 10534 O O . SER D 1 230 ? 37.655 17.199 68.463 1.00 16.98 230 SER D O 1
ATOM 10537 N N . ASN D 1 231 ? 38.855 15.551 67.512 1.00 16.78 231 ASN D N 1
ATOM 10538 C CA . ASN D 1 231 ? 37.809 15.290 66.500 1.00 16.57 231 ASN D CA 1
ATOM 10539 C C . ASN D 1 231 ? 36.558 14.714 67.170 1.00 16.70 231 ASN D C 1
ATOM 10540 O O . ASN D 1 231 ? 35.436 15.044 66.781 1.00 16.71 231 ASN D O 1
ATOM 10545 N N . ALA D 1 232 ? 36.766 13.882 68.194 1.00 16.99 232 ALA D N 1
ATOM 10546 C CA . ALA D 1 232 ? 35.666 13.293 68.958 1.00 17.35 232 ALA D CA 1
ATOM 10547 C C . ALA D 1 232 ? 34.892 14.354 69.735 1.00 17.72 232 ALA D C 1
ATOM 10548 O O . ALA D 1 232 ? 33.666 14.383 69.670 1.00 17.91 232 ALA D O 1
ATOM 10550 N N . MET D 1 233 ? 35.595 15.231 70.453 1.00 18.07 233 MET D N 1
ATOM 10551 C CA . MET D 1 233 ? 34.923 16.341 71.155 1.00 18.59 233 MET D CA 1
ATOM 10552 C C . MET D 1 233 ? 34.224 17.295 70.189 1.00 18.46 233 MET D C 1
ATOM 10553 O O . MET D 1 233 ? 33.138 17.787 70.491 1.00 18.84 233 MET D O 1
ATOM 10558 N N . GLY D 1 234 ? 34.842 17.553 69.039 1.00 18.08 234 GLY D N 1
ATOM 10559 C CA . GLY D 1 234 ? 34.234 18.386 68.008 1.00 18.11 234 GLY D CA 1
ATOM 10560 C C . GLY D 1 234 ? 32.876 17.881 67.561 1.00 18.20 234 GLY D C 1
ATOM 10561 O O . GLY D 1 234 ? 31.912 18.648 67.468 1.00 18.59 234 GLY D O 1
ATOM 10562 N N . ILE D 1 235 ? 32.790 16.584 67.294 1.00 18.00 235 ILE D N 1
ATOM 10563 C CA . ILE D 1 235 ? 31.524 15.998 66.869 1.00 18.29 235 ILE D CA 1
ATOM 10564 C C . ILE D 1 235 ? 30.579 15.705 68.043 1.00 18.89 235 ILE D C 1
ATOM 10565 O O . ILE D 1 235 ? 29.373 15.856 67.880 1.00 19.29 235 ILE D O 1
ATOM 10570 N N . PHE D 1 236 ? 31.111 15.307 69.206 1.00 19.06 236 PHE D N 1
ATOM 10571 C CA . PHE D 1 236 ? 30.270 15.009 70.386 1.00 19.88 236 PHE D CA 1
ATOM 10572 C C . PHE D 1 236 ? 29.589 16.239 70.982 1.00 20.56 236 PHE D C 1
ATOM 10573 O O . PHE D 1 236 ? 28.402 16.183 71.319 1.00 21.20 236 PHE D O 1
ATOM 10581 N N . TYR D 1 237 ? 30.344 17.328 71.143 1.00 20.63 237 TYR D N 1
ATOM 10582 C CA . TYR D 1 237 ? 29.948 18.419 72.052 1.00 21.53 237 TYR D CA 1
ATOM 10583 C C . TYR D 1 237 ? 28.552 19.002 71.791 1.00 22.22 237 TYR D C 1
ATOM 10584 O O . TYR D 1 237 ? 27.793 19.197 72.741 1.00 23.06 237 TYR D O 1
ATOM 10593 N N . PRO D 1 238 ? 28.197 19.257 70.514 1.00 22.00 238 PRO D N 1
ATOM 10594 C CA . PRO D 1 238 ? 26.836 19.748 70.253 1.00 22.84 238 PRO D CA 1
ATOM 10595 C C . PRO D 1 238 ? 25.695 18.745 70.507 1.00 23.51 238 PRO D C 1
ATOM 10596 O O . PRO D 1 238 ? 24.543 19.166 70.554 1.00 24.38 238 PRO D O 1
ATOM 10600 N N . PHE D 1 239 ? 26.007 17.453 70.657 1.00 23.26 239 PHE D N 1
ATOM 10601 C CA . PHE D 1 239 ? 25.010 16.423 70.999 1.00 24.08 239 PHE D CA 1
ATOM 10602 C C . PHE D 1 239 ? 24.981 16.036 72.483 1.00 24.94 239 PHE D C 1
ATOM 10603 O O . PHE D 1 239 ? 24.174 15.190 72.870 1.00 25.72 239 PHE D O 1
ATOM 10611 N N . VAL D 1 240 ? 25.834 16.643 73.312 1.00 25.06 240 VAL D N 1
ATOM 10612 C CA . VAL D 1 240 ? 25.941 16.261 74.734 1.00 25.99 240 VAL D CA 1
ATOM 10613 C C . VAL D 1 240 ? 24.598 16.394 75.472 1.00 27.59 240 VAL D C 1
ATOM 10614 O O . VAL D 1 240 ? 24.215 15.491 76.220 1.00 28.37 240 VAL D O 1
ATOM 10618 N N . ASN D 1 241 ? 23.895 17.504 75.248 1.00 28.32 241 ASN D N 1
ATOM 10619 C CA . ASN D 1 241 ? 22.589 17.749 75.881 1.00 30.02 241 ASN D CA 1
ATOM 10620 C C . ASN D 1 241 ? 21.419 16.997 75.222 1.00 30.59 241 ASN D C 1
ATOM 10621 O O . ASN D 1 241 ? 20.316 16.986 75.768 1.00 32.01 241 ASN D O 1
ATOM 10626 N N . ASP D 1 242 ? 21.648 16.392 74.054 1.00 29.65 242 ASP D N 1
ATOM 10627 C CA . ASP D 1 242 ? 20.681 15.472 73.439 1.00 30.28 242 ASP D CA 1
ATOM 10628 C C . ASP D 1 242 ? 20.858 14.088 74.069 1.00 30.52 242 ASP D C 1
ATOM 10629 O O . ASP D 1 242 ? 21.634 13.264 73.580 1.00 29.52 242 ASP D O 1
ATOM 10634 N N . LYS D 1 243 ? 20.124 13.847 75.157 1.00 32.00 243 LYS D N 1
ATOM 10635 C CA . LYS D 1 243 ? 20.352 12.690 76.045 1.00 32.55 243 LYS D CA 1
ATOM 10636 C C . LYS D 1 243 ? 20.250 11.306 75.388 1.00 32.50 243 LYS D C 1
ATOM 10637 O O . LYS D 1 243 ? 20.916 10.365 75.828 1.00 32.42 243 LYS D O 1
ATOM 10639 N N . LYS D 1 244 ? 19.428 11.185 74.347 1.00 32.69 244 LYS D N 1
ATOM 10640 C CA . LYS D 1 244 ? 19.230 9.905 73.652 1.00 32.83 244 LYS D CA 1
ATOM 10641 C C . LYS D 1 244 ? 20.311 9.552 72.622 1.00 31.08 244 LYS D C 1
ATOM 10642 O O . LYS D 1 244 ? 20.328 8.424 72.118 1.00 31.24 244 LYS D O 1
ATOM 10648 N N . VAL D 1 245 ? 21.198 10.499 72.310 1.00 29.51 245 VAL D N 1
ATOM 10649 C CA . VAL D 1 245 ? 22.281 10.272 71.355 1.00 27.96 245 VAL D CA 1
ATOM 10650 C C . VAL D 1 245 ? 23.455 9.614 72.080 1.00 27.34 245 VAL D C 1
ATOM 10651 O O . VAL D 1 245 ? 24.073 10.231 72.949 1.00 27.13 245 VAL D O 1
ATOM 10655 N N . LYS D 1 246 ? 23.750 8.365 71.721 1.00 27.19 246 LYS D N 1
ATOM 10656 C CA . LYS D 1 246 ? 24.897 7.644 72.278 1.00 26.69 246 LYS D CA 1
ATOM 10657 C C . LYS D 1 246 ? 26.190 8.196 71.683 1.00 25.10 246 LYS D C 1
ATOM 10658 O O . LYS D 1 246 ? 26.234 8.541 70.501 1.00 24.44 246 LYS D O 1
ATOM 10660 N N . LEU D 1 247 ? 27.230 8.283 72.512 1.00 24.63 247 LEU D N 1
ATOM 10661 C CA . LEU D 1 247 ? 28.541 8.785 72.104 1.00 23.36 247 LEU D CA 1
ATOM 10662 C C . LEU D 1 247 ? 29.587 7.712 72.369 1.00 23.28 247 LEU D C 1
ATOM 10663 O O . LEU D 1 247 ? 29.712 7.247 73.500 1.00 23.95 247 LEU D O 1
ATOM 10668 N N . VAL D 1 248 ? 30.327 7.317 71.331 1.00 22.52 248 VAL D N 1
ATOM 10669 C CA . VAL D 1 248 ? 31.348 6.273 71.449 1.00 22.61 248 VAL D CA 1
ATOM 10670 C C . VAL D 1 248 ? 32.694 6.768 70.929 1.00 21.71 248 VAL D C 1
ATOM 10671 O O . VAL D 1 248 ? 32.811 7.126 69.759 1.00 21.08 248 VAL D O 1
ATOM 10675 N N . GLY D 1 249 ? 33.699 6.780 71.805 1.00 21.82 249 GLY D N 1
ATOM 10676 C CA . GLY D 1 249 ? 35.078 7.096 71.429 1.00 21.30 249 GLY D CA 1
ATOM 10677 C C . GLY D 1 249 ? 35.879 5.821 71.223 1.00 21.72 249 GLY D C 1
ATOM 10678 O O . GLY D 1 249 ? 35.768 4.885 72.019 1.00 22.52 249 GLY D O 1
ATOM 10679 N N . VAL D 1 250 ? 36.692 5.785 70.167 1.00 21.31 250 VAL D N 1
ATOM 10680 C CA . VAL D 1 250 ? 37.477 4.597 69.812 1.00 21.86 250 VAL D CA 1
ATOM 10681 C C . VAL D 1 250 ? 38.972 4.892 69.935 1.00 22.00 250 VAL D C 1
ATOM 10682 O O . VAL D 1 250 ? 39.530 5.648 69.135 1.00 21.43 250 VAL D O 1
ATOM 10686 N N . GLU D 1 251 ? 39.617 4.288 70.930 1.00 22.97 251 GLU D N 1
ATOM 10687 C CA . GLU D 1 251 ? 41.059 4.440 71.128 1.00 23.40 251 GLU D CA 1
ATOM 10688 C C . GLU D 1 251 ? 41.825 3.381 70.350 1.00 23.85 251 GLU D C 1
ATOM 10689 O O . GLU D 1 251 ? 41.252 2.390 69.904 1.00 24.15 251 GLU D O 1
ATOM 10695 N N . ALA D 1 252 ? 43.129 3.597 70.205 1.00 24.15 252 ALA D N 1
ATOM 10696 C CA . ALA D 1 252 ? 43.998 2.649 69.505 1.00 24.86 252 ALA D CA 1
ATOM 10697 C C . ALA D 1 252 ? 44.323 1.449 70.399 1.00 26.18 252 ALA D C 1
ATOM 10698 O O . ALA D 1 252 ? 44.992 1.592 71.424 1.00 26.67 252 ALA D O 1
ATOM 10700 N N . GLY D 1 253 ? 43.821 0.279 70.006 1.00 26.79 253 GLY D N 1
ATOM 10701 C CA . GLY D 1 253 ? 44.128 -0.992 70.663 1.00 28.36 253 GLY D CA 1
ATOM 10702 C C . GLY D 1 253 ? 45.485 -1.573 70.291 1.00 29.44 253 GLY D C 1
ATOM 10703 O O . GLY D 1 253 ? 45.954 -2.509 70.945 1.00 30.66 253 GLY D O 1
ATOM 10704 N N . GLY D 1 254 ? 46.102 -1.047 69.229 1.00 29.20 254 GLY D N 1
ATOM 10705 C CA . GLY D 1 254 ? 47.472 -1.400 68.855 1.00 30.42 254 GLY D CA 1
ATOM 10706 C C . GLY D 1 254 ? 47.638 -2.861 68.467 1.00 31.98 254 GLY D C 1
ATOM 10707 O O . GLY D 1 254 ? 46.870 -3.385 67.655 1.00 31.75 254 GLY D O 1
ATOM 10708 N N . LYS D 1 255 ? 48.635 -3.517 69.062 1.00 33.82 255 LYS D N 1
ATOM 10709 C CA . LYS D 1 255 ? 48.837 -4.962 68.902 1.00 35.72 255 LYS D CA 1
ATOM 10710 C C . LYS D 1 255 ? 47.898 -5.790 69.795 1.00 36.61 255 LYS D C 1
ATOM 10711 O O . LYS D 1 255 ? 47.860 -7.017 69.679 1.00 37.93 255 LYS D O 1
ATOM 10717 N N . GLY D 1 256 ? 47.160 -5.120 70.686 1.00 34.35 256 GLY D N 1
ATOM 10718 C CA . GLY D 1 256 ? 46.201 -5.762 71.587 1.00 36.23 256 GLY D CA 1
ATOM 10719 C C . GLY D 1 256 ? 46.256 -5.110 72.955 1.00 36.55 256 GLY D C 1
ATOM 10720 O O . GLY D 1 256 ? 47.302 -4.595 73.358 1.00 36.31 256 GLY D O 1
ATOM 10721 N N . LEU D 1 257 ? 45.137 -5.132 73.675 1.00 37.44 257 LEU D N 1
ATOM 10722 C CA . LEU D 1 257 ? 45.067 -4.533 75.015 1.00 37.85 257 LEU D CA 1
ATOM 10723 C C . LEU D 1 257 ? 45.978 -5.227 76.038 1.00 40.42 257 LEU D C 1
ATOM 10724 O O . LEU D 1 257 ? 46.472 -4.576 76.959 1.00 40.29 257 LEU D O 1
ATOM 10729 N N . GLU D 1 258 ? 46.201 -6.533 75.864 1.00 43.11 258 GLU D N 1
ATOM 10730 C CA . GLU D 1 258 ? 47.101 -7.314 76.726 1.00 46.15 258 GLU D CA 1
ATOM 10731 C C . GLU D 1 258 ? 48.536 -7.460 76.179 1.00 46.69 258 GLU D C 1
ATOM 10732 O O . GLU D 1 258 ? 49.350 -8.167 76.776 1.00 49.52 258 GLU D O 1
ATOM 10734 N N . SER D 1 259 ? 48.847 -6.790 75.067 1.00 44.46 259 SER D N 1
ATOM 10735 C CA . SER D 1 259 ? 50.160 -6.899 74.416 1.00 45.03 259 SER D CA 1
ATOM 10736 C C . SER D 1 259 ? 51.198 -5.890 74.922 1.00 44.59 259 SER D C 1
ATOM 10737 O O . SER D 1 259 ? 52.382 -6.022 74.606 1.00 45.87 259 SER D O 1
ATOM 10740 N N . GLY D 1 260 ? 50.760 -4.880 75.675 1.00 43.12 260 GLY D N 1
ATOM 10741 C CA . GLY D 1 260 ? 51.643 -3.796 76.117 1.00 42.51 260 GLY D CA 1
ATOM 10742 C C . GLY D 1 260 ? 52.068 -2.829 75.017 1.00 40.44 260 GLY D C 1
ATOM 10743 O O . GLY D 1 260 ? 53.017 -2.062 75.201 1.00 40.63 260 GLY D O 1
ATOM 10744 N N . LYS D 1 261 ? 51.365 -2.859 73.883 1.00 38.74 261 LYS D N 1
ATOM 10745 C CA . LYS D 1 261 ? 51.647 -1.992 72.740 1.00 36.84 261 LYS D CA 1
ATOM 10746 C C . LYS D 1 261 ? 50.318 -1.464 72.213 1.00 34.60 261 LYS D C 1
ATOM 10747 O O . LYS D 1 261 ? 49.754 -1.996 71.255 1.00 34.09 261 LYS D O 1
ATOM 10749 N N . HIS D 1 262 ? 49.822 -0.427 72.881 1.00 33.36 262 HIS D N 1
ATOM 10750 C CA . HIS D 1 262 ? 48.544 0.208 72.554 1.00 31.68 262 HIS D CA 1
ATOM 10751 C C . HIS D 1 262 ? 48.558 1.649 73.062 1.00 30.34 262 HIS D C 1
ATOM 10752 O O . HIS D 1 262 ? 49.552 2.086 73.649 1.00 30.79 262 HIS D O 1
ATOM 10759 N N . SER D 1 263 ? 47.471 2.379 72.812 1.00 28.96 263 SER D N 1
ATOM 10760 C CA A SER D 1 263 ? 47.334 3.769 73.260 0.50 27.95 263 SER D CA 1
ATOM 10761 C CA B SER D 1 263 ? 47.334 3.764 73.255 0.50 28.06 263 SER D CA 1
ATOM 10762 C C . SER D 1 263 ? 45.984 4.009 73.938 1.00 27.62 263 SER D C 1
ATOM 10763 O O . SER D 1 263 ? 45.504 5.145 73.994 1.00 26.67 263 SER D O 1
ATOM 10768 N N . ALA D 1 264 ? 45.380 2.943 74.467 1.00 28.61 264 ALA D N 1
ATOM 10769 C CA . ALA D 1 264 ? 44.053 3.010 75.076 1.00 28.82 264 ALA D CA 1
ATOM 10770 C C . ALA D 1 264 ? 44.129 3.537 76.513 1.00 29.16 264 ALA D C 1
ATOM 10771 O O . ALA D 1 264 ? 44.079 2.773 77.479 1.00 30.31 264 ALA D O 1
ATOM 10773 N N . SER D 1 265 ? 44.235 4.859 76.624 1.00 28.33 265 SER D N 1
ATOM 10774 C CA . SER D 1 265 ? 44.417 5.551 77.905 1.00 28.66 265 SER D CA 1
ATOM 10775 C C . SER D 1 265 ? 43.214 5.405 78.834 1.00 29.42 265 SER D C 1
ATOM 10776 O O . SER D 1 265 ? 43.368 5.116 80.018 1.00 30.12 265 SER D O 1
ATOM 10779 N N . LEU D 1 266 ? 42.021 5.622 78.293 1.00 29.42 266 LEU D N 1
ATOM 10780 C CA . LEU D 1 266 ? 40.776 5.493 79.060 1.00 30.61 266 LEU D CA 1
ATOM 10781 C C . LEU D 1 266 ? 40.477 4.049 79.490 1.00 32.64 266 LEU D C 1
ATOM 10782 O O . LEU D 1 266 ? 39.929 3.829 80.569 1.00 33.87 266 LEU D O 1
ATOM 10787 N N . ASN D 1 267 ? 40.849 3.079 78.654 1.00 33.38 267 ASN D N 1
ATOM 10788 C CA . ASN D 1 267 ? 40.648 1.656 78.966 1.00 35.64 267 ASN D CA 1
ATOM 10789 C C . ASN D 1 267 ? 41.680 1.115 79.957 1.00 36.51 267 ASN D C 1
ATOM 10790 O O . ASN D 1 267 ? 41.311 0.512 80.967 1.00 38.44 267 ASN D O 1
ATOM 10795 N N . ALA D 1 268 ? 42.961 1.321 79.648 1.00 35.49 268 ALA D N 1
ATOM 10796 C CA . ALA D 1 268 ? 44.076 0.684 80.371 1.00 36.73 268 ALA D CA 1
ATOM 10797 C C . ALA D 1 268 ? 44.954 1.623 81.215 1.00 35.88 268 ALA D C 1
ATOM 10798 O O . ALA D 1 268 ? 45.769 1.146 82.007 1.00 37.51 268 ALA D O 1
ATOM 10800 N N . GLY D 1 269 ? 44.805 2.936 81.045 1.00 33.70 269 GLY D N 1
ATOM 10801 C CA . GLY D 1 269 ? 45.638 3.914 81.749 1.00 32.94 269 GLY D CA 1
ATOM 10802 C C . GLY D 1 269 ? 45.177 4.206 83.165 1.00 33.35 269 GLY D C 1
ATOM 10803 O O . GLY D 1 269 ? 44.123 3.738 83.603 1.00 34.00 269 GLY D O 1
ATOM 10804 N N . GLN D 1 270 ? 45.988 4.989 83.872 1.00 32.93 270 GLN D N 1
ATOM 10805 C CA . GLN D 1 270 ? 45.721 5.395 85.252 1.00 33.33 270 GLN D CA 1
ATOM 10806 C C . GLN D 1 270 ? 45.562 6.910 85.301 1.00 31.36 270 GLN D C 1
ATOM 10807 O O . GLN D 1 270 ? 46.151 7.625 84.486 1.00 30.15 270 GLN D O 1
ATOM 10813 N N . VAL D 1 271 ? 44.782 7.396 86.265 1.00 31.09 271 VAL D N 1
ATOM 10814 C CA . VAL D 1 271 ? 44.603 8.837 86.454 1.00 29.76 271 VAL D CA 1
ATOM 10815 C C . VAL D 1 271 ? 45.899 9.418 87.028 1.00 29.98 271 VAL D C 1
ATOM 10816 O O . VAL D 1 271 ? 46.513 8.829 87.921 1.00 31.27 271 VAL D O 1
ATOM 10820 N N . GLY D 1 272 ? 46.315 10.563 86.496 1.00 29.00 272 GLY D N 1
ATOM 10821 C CA . GLY D 1 272 ? 47.532 11.231 86.953 1.00 29.63 272 GLY D CA 1
ATOM 10822 C C . GLY D 1 272 ? 47.698 12.600 86.326 1.00 28.91 272 GLY D C 1
ATOM 10823 O O . GLY D 1 272 ? 46.923 12.986 85.447 1.00 27.85 272 GLY D O 1
ATOM 10824 N N . VAL D 1 273 ? 48.714 13.330 86.781 1.00 29.86 273 VAL D N 1
ATOM 10825 C CA . VAL D 1 273 ? 49.006 14.668 86.269 1.00 29.80 273 VAL D CA 1
ATOM 10826 C C . VAL D 1 273 ? 50.166 14.603 85.277 1.00 30.64 273 VAL D C 1
ATOM 10827 O O . VAL D 1 273 ? 51.237 14.091 85.598 1.00 32.14 273 VAL D O 1
ATOM 10831 N N . SER D 1 274 ? 49.933 15.116 84.073 1.00 30.19 274 SER D N 1
ATOM 10832 C CA . SER D 1 274 ? 50.981 15.264 83.060 1.00 31.08 274 SER D CA 1
ATOM 10833 C C . SER D 1 274 ? 50.520 16.285 82.026 1.00 30.46 274 SER D C 1
ATOM 10834 O O . SER D 1 274 ? 49.324 16.392 81.760 1.00 29.26 274 SER D O 1
ATOM 10837 N N . HIS D 1 275 ? 51.465 17.040 81.461 1.00 31.55 275 HIS D N 1
ATOM 10838 C CA . HIS D 1 275 ? 51.160 18.140 80.527 1.00 31.66 275 HIS D CA 1
ATOM 10839 C C . HIS D 1 275 ? 50.207 19.183 81.157 1.00 30.94 275 HIS D C 1
ATOM 10840 O O . HIS D 1 275 ? 49.348 19.744 80.482 1.00 30.43 275 HIS D O 1
ATOM 10847 N N . GLY D 1 276 ? 50.357 19.427 82.457 1.00 30.84 276 GLY D N 1
ATOM 10848 C CA . GLY D 1 276 ? 49.554 20.425 83.159 1.00 30.50 276 GLY D CA 1
ATOM 10849 C C . GLY D 1 276 ? 48.079 20.125 83.390 1.00 28.93 276 GLY D C 1
ATOM 10850 O O . GLY D 1 276 ? 47.329 21.027 83.771 1.00 28.84 276 GLY D O 1
ATOM 10851 N N . MET D 1 277 ? 47.665 18.871 83.194 1.00 27.74 277 MET D N 1
ATOM 10852 C CA . MET D 1 277 ? 46.261 18.470 83.349 1.00 26.73 277 MET D CA 1
ATOM 10853 C C . MET D 1 277 ? 46.140 17.168 84.133 1.00 25.94 277 MET D C 1
ATOM 10854 O O . MET D 1 277 ? 47.054 16.345 84.116 1.00 26.06 277 MET D O 1
ATOM 10859 N N . LEU D 1 278 ? 45.006 16.986 84.806 1.00 25.19 278 LEU D N 1
ATOM 10860 C CA . LEU D 1 278 ? 44.648 15.695 85.388 1.00 25.01 278 LEU D CA 1
ATOM 10861 C C . LEU D 1 278 ? 43.802 14.941 84.366 1.00 24.51 278 LEU D C 1
ATOM 10862 O O . LEU D 1 278 ? 42.739 15.417 83.961 1.00 24.18 278 LEU D O 1
ATOM 10867 N N . SER D 1 279 ? 44.289 13.779 83.938 1.00 24.54 279 SER D N 1
ATOM 10868 C CA . SER D 1 279 ? 43.550 12.912 83.020 1.00 24.42 279 SER D CA 1
ATOM 10869 C C . SER D 1 279 ? 44.101 11.484 83.088 1.00 25.14 279 SER D C 1
ATOM 10870 O O . SER D 1 279 ? 44.877 11.167 83.992 1.00 25.59 279 SER D O 1
ATOM 10873 N N . TYR D 1 280 ? 43.686 10.627 82.155 1.00 25.38 280 TYR D N 1
ATOM 10874 C CA . TYR D 1 280 ? 44.202 9.256 82.074 1.00 26.40 280 TYR D CA 1
ATOM 10875 C C . TYR D 1 280 ? 45.454 9.196 81.203 1.00 26.69 280 TYR D C 1
ATOM 10876 O O . TYR D 1 280 ? 45.491 9.788 80.122 1.00 25.79 280 TYR D O 1
ATOM 10885 N N . PHE D 1 281 ? 46.474 8.492 81.694 1.00 28.29 281 PHE D N 1
ATOM 10886 C CA . PHE D 1 281 ? 47.718 8.248 80.959 1.00 29.29 281 PHE D CA 1
ATOM 10887 C C . PHE D 1 281 ? 48.151 6.801 81.172 1.00 30.91 281 PHE D C 1
ATOM 10888 O O . PHE D 1 281 ? 47.903 6.228 82.239 1.00 31.64 281 PHE D O 1
ATOM 10896 N N . LEU D 1 282 ? 48.805 6.217 80.169 1.00 31.52 282 LEU D N 1
ATOM 10897 C CA . LEU D 1 282 ? 49.368 4.870 80.301 1.00 33.58 282 LEU D CA 1
ATOM 10898 C C . LEU D 1 282 ? 50.518 4.892 81.300 1.00 35.59 282 LEU D C 1
ATOM 10899 O O . LEU D 1 282 ? 51.380 5.766 81.223 1.00 35.73 282 LEU D O 1
ATOM 10904 N N . GLN D 1 283 ? 50.521 3.932 82.228 1.00 37.73 283 GLN D N 1
ATOM 10905 C CA . GLN D 1 283 ? 51.537 3.846 83.285 1.00 40.07 283 GLN D CA 1
ATOM 10906 C C . GLN D 1 283 ? 52.076 2.425 83.425 1.00 42.72 283 GLN D C 1
ATOM 10907 O O . GLN D 1 283 ? 51.322 1.457 83.345 1.00 43.40 283 GLN D O 1
ATOM 10913 N N . GLY D 1 287 ? 54.199 4.393 88.800 1.00 55.91 287 GLY D N 1
ATOM 10914 C CA . GLY D 1 287 ? 53.281 5.197 87.995 1.00 52.56 287 GLY D CA 1
ATOM 10915 C C . GLY D 1 287 ? 53.962 6.193 87.068 1.00 51.43 287 GLY D C 1
ATOM 10916 O O . GLY D 1 287 ? 53.486 7.322 86.913 1.00 49.62 287 GLY D O 1
ATOM 10917 N N . GLN D 1 288 ? 55.070 5.777 86.453 1.00 52.77 288 GLN D N 1
ATOM 10918 C CA . GLN D 1 288 ? 55.754 6.579 85.433 1.00 51.86 288 GLN D CA 1
ATOM 10919 C C . GLN D 1 288 ? 55.080 6.344 84.086 1.00 49.58 288 GLN D C 1
ATOM 10920 O O . GLN D 1 288 ? 54.587 5.242 83.825 1.00 49.56 288 GLN D O 1
ATOM 10922 N N . ILE D 1 289 ? 55.078 7.367 83.230 1.00 47.65 289 ILE D N 1
ATOM 10923 C CA . ILE D 1 289 ? 54.356 7.297 81.953 1.00 45.45 289 ILE D CA 1
ATOM 10924 C C . ILE D 1 289 ? 55.047 6.311 81.007 1.00 45.95 289 ILE D C 1
ATOM 10925 O O . ILE D 1 289 ? 56.271 6.332 80.854 1.00 47.96 289 ILE D O 1
ATOM 10930 N N . LYS D 1 290 ? 54.233 5.458 80.389 1.00 44.07 290 LYS D N 1
ATOM 10931 C CA . LYS D 1 290 ? 54.691 4.377 79.520 1.00 44.44 290 LYS D CA 1
ATOM 10932 C C . LYS D 1 290 ? 54.553 4.832 78.065 1.00 42.04 290 LYS D C 1
ATOM 10933 O O . LYS D 1 290 ? 53.632 5.594 77.755 1.00 39.86 290 LYS D O 1
ATOM 10939 N N . PRO D 1 291 ? 55.470 4.392 77.170 1.00 42.33 291 PRO D N 1
ATOM 10940 C CA . PRO D 1 291 ? 55.278 4.713 75.751 1.00 40.42 291 PRO D CA 1
ATOM 10941 C C . PRO D 1 291 ? 54.057 4.024 75.143 1.00 38.09 291 PRO D C 1
ATOM 10942 O O . PRO D 1 291 ? 53.728 2.897 75.519 1.00 38.62 291 PRO D O 1
ATOM 10946 N N . SER D 1 292 ? 53.399 4.713 74.215 1.00 35.47 292 SER D N 1
ATOM 10947 C CA . SER D 1 292 ? 52.231 4.182 73.526 1.00 33.53 292 SER D CA 1
ATOM 10948 C C . SER D 1 292 ? 52.636 3.560 72.192 1.00 33.29 292 SER D C 1
ATOM 10949 O O . SER D 1 292 ? 53.800 3.626 71.787 1.00 34.38 292 SER D O 1
ATOM 10952 N N . HIS D 1 293 ? 51.667 2.940 71.526 1.00 31.71 293 HIS D N 1
ATOM 10953 C CA . HIS D 1 293 ? 51.832 2.465 70.152 1.00 31.30 293 HIS D CA 1
ATOM 10954 C C . HIS D 1 293 ? 50.499 2.473 69.410 1.00 29.33 293 HIS D C 1
ATOM 10955 O O . HIS D 1 293 ? 49.460 2.125 69.974 1.00 28.76 293 HIS D O 1
ATOM 10962 N N . SER D 1 294 ? 50.556 2.867 68.140 1.00 28.32 294 SER D N 1
ATOM 10963 C CA . SER D 1 294 ? 49.476 2.637 67.189 1.00 27.15 294 SER D CA 1
ATOM 10964 C C . SER D 1 294 ? 50.036 2.677 65.773 1.00 26.95 294 SER D C 1
ATOM 10965 O O . SER D 1 294 ? 50.977 3.423 65.489 1.00 27.31 294 SER D O 1
ATOM 10968 N N . ILE D 1 295 ? 49.455 1.871 64.889 1.00 26.52 295 ILE D N 1
ATOM 10969 C CA . ILE D 1 295 ? 49.753 1.957 63.456 1.00 26.29 295 ILE D CA 1
ATOM 10970 C C . ILE D 1 295 ? 49.305 3.309 62.879 1.00 25.30 295 ILE D C 1
ATOM 10971 O O . ILE D 1 295 ? 49.911 3.805 61.930 1.00 25.55 295 ILE D O 1
ATOM 10976 N N . ALA D 1 296 ? 48.249 3.888 63.458 1.00 24.35 296 ALA D N 1
ATOM 10977 C CA . ALA D 1 296 ? 47.777 5.222 63.090 1.00 23.87 296 ALA D CA 1
ATOM 10978 C C . ALA D 1 296 ? 48.590 6.274 63.859 1.00 24.12 296 ALA D C 1
ATOM 10979 O O . ALA D 1 296 ? 48.476 6.342 65.085 1.00 23.73 296 ALA D O 1
ATOM 10981 N N . PRO D 1 297 ? 49.414 7.089 63.156 1.00 24.82 297 PRO D N 1
ATOM 10982 C CA . PRO D 1 297 ? 50.280 8.057 63.860 1.00 25.61 297 PRO D CA 1
ATOM 10983 C C . PRO D 1 297 ? 49.563 8.986 64.847 1.00 25.16 297 PRO D C 1
ATOM 10984 O O . PRO D 1 297 ? 50.078 9.237 65.936 1.00 25.25 297 PRO D O 1
ATOM 10988 N N . GLY D 1 298 ? 48.388 9.478 64.462 1.00 24.66 298 GLY D N 1
ATOM 10989 C CA . GLY D 1 298 ? 47.604 10.386 65.300 1.00 24.56 298 GLY D CA 1
ATOM 10990 C C . GLY D 1 298 ? 47.001 9.793 66.561 1.00 23.85 298 GLY D C 1
ATOM 10991 O O . GLY D 1 298 ? 46.675 10.534 67.490 1.00 23.59 298 GLY D O 1
ATOM 10992 N N . LEU D 1 299 ? 46.842 8.469 66.600 1.00 23.60 299 LEU D N 1
ATOM 10993 C CA . LEU D 1 299 ? 46.354 7.783 67.801 1.00 23.55 299 LEU D CA 1
ATOM 10994 C C . LEU D 1 299 ? 47.483 7.277 68.704 1.00 24.26 299 LEU D C 1
ATOM 10995 O O . LEU D 1 299 ? 47.210 6.770 69.788 1.00 24.34 299 LEU D O 1
ATOM 11000 N N . ASP D 1 300 ? 48.733 7.418 68.261 1.00 25.28 300 ASP D N 1
ATOM 11001 C CA . ASP D 1 300 ? 49.903 6.983 69.026 1.00 26.53 300 ASP D CA 1
ATOM 11002 C C . ASP D 1 300 ? 50.277 8.075 70.034 1.00 27.00 300 ASP D C 1
ATOM 11003 O O . ASP D 1 300 ? 51.226 8.839 69.835 1.00 27.87 300 ASP D O 1
ATOM 11008 N N . TYR D 1 301 ? 49.508 8.124 71.120 1.00 26.76 301 TYR D N 1
ATOM 11009 C CA . TYR D 1 301 ? 49.626 9.162 72.143 1.00 27.10 301 TYR D CA 1
ATOM 11010 C C . TYR D 1 301 ? 49.215 8.554 73.493 1.00 26.86 301 TYR D C 1
ATOM 11011 O O . TYR D 1 301 ? 48.096 8.051 73.611 1.00 26.47 301 TYR D O 1
ATOM 11020 N N . PRO D 1 302 ? 50.105 8.594 74.508 1.00 27.98 302 PRO D N 1
ATOM 11021 C CA . PRO D 1 302 ? 49.829 7.886 75.773 1.00 28.41 302 PRO D CA 1
ATOM 11022 C C . PRO D 1 302 ? 48.723 8.471 76.670 1.00 27.42 302 PRO D C 1
ATOM 11023 O O . PRO D 1 302 ? 48.230 7.763 77.551 1.00 28.02 302 PRO D O 1
ATOM 11027 N N . GLY D 1 303 ? 48.348 9.733 76.454 1.00 26.02 303 GLY D N 1
ATOM 11028 C CA . GLY D 1 303 ? 47.303 10.390 77.244 1.00 25.15 303 GLY D CA 1
ATOM 11029 C C . GLY D 1 303 ? 45.966 10.510 76.534 1.00 23.96 303 GLY D C 1
ATOM 11030 O O . GLY D 1 303 ? 45.742 9.919 75.472 1.00 23.78 303 GLY D O 1
ATOM 11031 N N . VAL D 1 304 ? 45.072 11.284 77.139 1.00 23.03 304 VAL D N 1
ATOM 11032 C CA . VAL D 1 304 ? 43.770 11.591 76.554 1.00 22.02 304 VAL D CA 1
ATOM 11033 C C . VAL D 1 304 ? 43.241 12.876 77.178 1.00 21.34 304 VAL D C 1
ATOM 11034 O O . VAL D 1 304 ? 43.600 13.212 78.308 1.00 21.57 304 VAL D O 1
ATOM 11038 N N . GLY D 1 305 ? 42.395 13.590 76.441 1.00 20.38 305 GLY D N 1
ATOM 11039 C CA . GLY D 1 305 ? 41.823 14.842 76.919 1.00 19.99 305 GLY D CA 1
ATOM 11040 C C . GLY D 1 305 ? 40.931 14.659 78.138 1.00 20.21 305 GLY D C 1
ATOM 11041 O O . GLY D 1 305 ? 40.212 13.660 78.227 1.00 20.42 305 GLY D O 1
ATOM 11042 N N . PRO D 1 306 ? 40.968 15.621 79.082 1.00 20.18 306 PRO D N 1
ATOM 11043 C CA . PRO D 1 306 ? 40.210 15.496 80.334 1.00 20.55 306 PRO D CA 1
ATOM 11044 C C . PRO D 1 306 ? 38.688 15.530 80.175 1.00 20.50 306 PRO D C 1
ATOM 11045 O O . PRO D 1 306 ? 37.983 14.982 81.021 1.00 20.95 306 PRO D O 1
ATOM 11049 N N . GLU D 1 307 ? 38.182 16.163 79.116 1.00 19.92 307 GLU D N 1
ATOM 11050 C CA . GLU D 1 307 ? 36.738 16.176 78.880 1.00 20.08 307 GLU D CA 1
ATOM 11051 C C . GLU D 1 307 ? 36.207 14.777 78.536 1.00 20.27 307 GLU D C 1
ATOM 11052 O O . GLU D 1 307 ? 35.075 14.456 78.884 1.00 20.76 307 GLU D O 1
ATOM 11058 N N . HIS D 1 308 ? 37.025 13.947 77.885 1.00 20.04 308 HIS D N 1
ATOM 11059 C CA . HIS D 1 308 ? 36.688 12.532 77.665 1.00 20.43 308 HIS D CA 1
ATOM 11060 C C . HIS D 1 308 ? 36.748 11.715 78.956 1.00 21.35 308 HIS D C 1
ATOM 11061 O O . HIS D 1 308 ? 35.908 10.840 79.179 1.00 21.97 308 HIS D O 1
ATOM 11068 N N . ALA D 1 309 ? 37.747 11.988 79.793 1.00 21.47 309 ALA D N 1
ATOM 11069 C CA . ALA D 1 309 ? 37.812 11.389 81.128 1.00 22.48 309 ALA D CA 1
ATOM 11070 C C . ALA D 1 309 ? 36.532 11.693 81.915 1.00 23.11 309 ALA D C 1
ATOM 11071 O O . ALA D 1 309 ? 35.986 10.812 82.581 1.00 24.03 309 ALA D O 1
ATOM 11073 N N . TYR D 1 310 ? 36.059 12.936 81.805 1.00 22.88 310 TYR D N 1
ATOM 11074 C CA . TYR D 1 310 ? 34.797 13.372 82.413 1.00 23.59 310 TYR D CA 1
ATOM 11075 C C . TYR D 1 310 ? 33.578 12.659 81.825 1.00 24.04 310 TYR D C 1
ATOM 11076 O O . TYR D 1 310 ? 32.761 12.122 82.571 1.00 24.93 310 TYR D O 1
ATOM 11085 N N . LEU D 1 311 ? 33.460 12.651 80.497 1.00 23.46 311 LEU D N 1
ATOM 11086 C CA . LEU D 1 311 ? 32.329 11.981 79.832 1.00 24.03 311 LEU D CA 1
ATOM 11087 C C . LEU D 1 311 ? 32.286 10.478 80.130 1.00 25.03 311 LEU D C 1
ATOM 11088 O O . LEU D 1 311 ? 31.203 9.899 80.253 1.00 25.88 311 LEU D O 1
ATOM 11093 N N . LYS D 1 312 ? 33.459 9.859 80.258 1.00 25.16 312 LYS D N 1
ATOM 11094 C CA . LYS D 1 312 ? 33.557 8.465 80.695 1.00 26.44 312 LYS D CA 1
ATOM 11095 C C . LYS D 1 312 ? 33.039 8.295 82.126 1.00 27.68 312 LYS D C 1
ATOM 11096 O O . LYS D 1 312 ? 32.230 7.401 82.382 1.00 28.72 312 LYS D O 1
ATOM 11102 N N . LYS D 1 313 ? 33.497 9.161 83.035 1.00 27.65 313 LYS D N 1
ATOM 11103 C CA . LYS D 1 313 ? 33.131 9.104 84.466 1.00 28.83 313 LYS D CA 1
ATOM 11104 C C . LYS D 1 313 ? 31.620 9.208 84.696 1.00 29.65 313 LYS D C 1
ATOM 11105 O O . LYS D 1 313 ? 31.044 8.387 85.415 1.00 30.94 313 LYS D O 1
ATOM 11111 N N . ILE D 1 314 ? 30.993 10.215 84.083 1.00 29.01 314 ILE D N 1
ATOM 11112 C CA . ILE D 1 314 ? 29.536 10.422 84.196 1.00 29.87 314 ILE D CA 1
ATOM 11113 C C . ILE D 1 314 ? 28.694 9.512 83.282 1.00 30.51 314 ILE D C 1
ATOM 11114 O O . ILE D 1 314 ? 27.467 9.626 83.272 1.00 31.34 314 ILE D O 1
ATOM 11119 N N . GLN D 1 315 ? 29.355 8.636 82.519 1.00 30.27 315 GLN D N 1
ATOM 11120 C CA . GLN D 1 315 ? 28.716 7.640 81.648 1.00 30.98 315 GLN D CA 1
ATOM 11121 C C . GLN D 1 315 ? 27.913 8.262 80.493 1.00 30.34 315 GLN D C 1
ATOM 11122 O O . GLN D 1 315 ? 26.948 7.665 80.005 1.00 31.22 315 GLN D O 1
ATOM 11128 N N . ARG D 1 316 ? 28.333 9.450 80.054 1.00 28.96 316 ARG D N 1
ATOM 11129 C CA . ARG D 1 316 ? 27.721 10.127 78.908 1.00 28.33 316 ARG D CA 1
ATOM 11130 C C . ARG D 1 316 ? 28.291 9.582 77.599 1.00 27.53 316 ARG D C 1
ATOM 11131 O O . ARG D 1 316 ? 27.591 9.558 76.584 1.00 27.56 316 ARG D O 1
ATOM 11139 N N . ALA D 1 317 ? 29.559 9.168 77.626 1.00 26.88 317 ALA D N 1
ATOM 11140 C CA . ALA D 1 317 ? 30.205 8.519 76.488 1.00 26.29 317 ALA D CA 1
ATOM 11141 C C . ALA D 1 317 ? 30.788 7.167 76.899 1.00 26.99 317 ALA D C 1
ATOM 11142 O O . ALA D 1 317 ? 31.269 7.008 78.024 1.00 27.37 317 ALA D O 1
ATOM 11144 N N . GLU D 1 318 ? 30.717 6.202 75.983 1.00 27.27 318 GLU D N 1
ATOM 11145 C CA . GLU D 1 318 ? 31.381 4.904 76.118 1.00 28.01 318 GLU D CA 1
ATOM 11146 C C . GLU D 1 318 ? 32.699 4.973 75.356 1.00 26.79 318 GLU D C 1
ATOM 11147 O O . GLU D 1 318 ? 32.782 5.642 74.327 1.00 25.70 318 GLU D O 1
ATOM 11153 N N . TYR D 1 319 ? 33.722 4.280 75.852 1.00 27.03 319 TYR D N 1
ATOM 11154 C CA . TYR D 1 319 ? 35.026 4.245 75.183 1.00 26.15 319 TYR D CA 1
ATOM 11155 C C . TYR D 1 319 ? 35.498 2.814 74.957 1.00 27.11 319 TYR D C 1
ATOM 11156 O O . TYR D 1 319 ? 35.463 1.987 75.868 1.00 28.34 319 TYR D O 1
ATOM 11165 N N . VAL D 1 320 ? 35.927 2.544 73.724 1.00 26.70 320 VAL D N 1
ATOM 11166 C CA . VAL D 1 320 ? 36.299 1.201 73.276 1.00 27.66 320 VAL D CA 1
ATOM 11167 C C . VAL D 1 320 ? 37.669 1.245 72.607 1.00 27.15 320 VAL D C 1
ATOM 11168 O O . VAL D 1 320 ? 38.236 2.325 72.410 1.00 25.92 320 VAL D O 1
ATOM 11172 N N . ALA D 1 321 ? 38.194 0.067 72.276 1.00 28.18 321 ALA D N 1
ATOM 11173 C CA . ALA D 1 321 ? 39.476 -0.060 71.586 1.00 28.05 321 ALA D CA 1
ATOM 11174 C C . ALA D 1 321 ? 39.337 -0.907 70.324 1.00 28.40 321 ALA D C 1
ATOM 11175 O O . ALA D 1 321 ? 38.571 -1.875 70.292 1.00 29.49 321 ALA D O 1
ATOM 11177 N N . VAL D 1 322 ? 40.092 -0.525 69.297 1.00 27.63 322 VAL D N 1
ATOM 11178 C CA . VAL D 1 322 ? 40.165 -1.237 68.025 1.00 27.88 322 VAL D CA 1
ATOM 11179 C C . VAL D 1 322 ? 41.646 -1.477 67.722 1.00 28.10 322 VAL D C 1
ATOM 11180 O O . VAL D 1 322 ? 42.464 -0.565 67.862 1.00 27.35 322 VAL D O 1
ATOM 11184 N N . THR D 1 323 ? 41.985 -2.693 67.304 1.00 29.26 323 THR D N 1
ATOM 11185 C CA . THR D 1 323 ? 43.383 -3.066 67.065 1.00 29.91 323 THR D CA 1
ATOM 11186 C C . THR D 1 323 ? 43.902 -2.536 65.726 1.00 29.02 323 THR D C 1
ATOM 11187 O O . THR D 1 323 ? 43.121 -2.085 64.886 1.00 28.05 323 THR D O 1
ATOM 11191 N N . ASP D 1 324 ? 45.221 -2.613 65.540 1.00 29.55 324 ASP D N 1
ATOM 11192 C CA . ASP D 1 324 ? 45.875 -2.252 64.273 1.00 29.14 324 ASP D CA 1
ATOM 11193 C C . ASP D 1 324 ? 45.285 -3.031 63.095 1.00 29.52 324 ASP D C 1
ATOM 11194 O O . ASP D 1 324 ? 44.982 -2.444 62.056 1.00 28.52 324 ASP D O 1
ATOM 11199 N N . GLU D 1 325 ? 45.122 -4.344 63.266 1.00 31.13 325 GLU D N 1
ATOM 11200 C CA . GLU D 1 325 ? 44.610 -5.212 62.194 1.00 31.79 325 GLU D CA 1
ATOM 11201 C C . GLU D 1 325 ? 43.150 -4.929 61.843 1.00 30.82 325 GLU D C 1
ATOM 11202 O O . GLU D 1 325 ? 42.789 -4.938 60.667 1.00 30.39 325 GLU D O 1
ATOM 11208 N N . GLU D 1 326 ? 42.322 -4.686 62.857 1.00 30.55 326 GLU D N 1
ATOM 11209 C CA . GLU D 1 326 ? 40.928 -4.272 62.636 1.00 29.76 326 GLU D CA 1
ATOM 11210 C C . GLU D 1 326 ? 40.839 -2.939 61.885 1.00 27.94 326 GLU D C 1
ATOM 11211 O O . GLU D 1 326 ? 40.002 -2.784 60.989 1.00 27.39 326 GLU D O 1
ATOM 11217 N N . ALA D 1 327 ? 41.706 -1.990 62.246 1.00 26.99 327 ALA D N 1
ATOM 11218 C CA . ALA D 1 327 ? 41.781 -0.697 61.552 1.00 25.48 327 ALA D CA 1
ATOM 11219 C C . ALA D 1 327 ? 42.234 -0.851 60.098 1.00 25.30 327 ALA D C 1
ATOM 11220 O O . ALA D 1 327 ? 41.681 -0.205 59.206 1.00 24.35 327 ALA D O 1
ATOM 11222 N N . LEU D 1 328 ? 43.235 -1.702 59.867 1.00 26.14 328 LEU D N 1
ATOM 11223 C CA . LEU D 1 328 ? 43.696 -2.004 58.504 1.00 26.30 328 LEU D CA 1
ATOM 11224 C C . LEU D 1 328 ? 42.596 -2.636 57.648 1.00 26.42 328 LEU D C 1
ATOM 11225 O O . LEU D 1 328 ? 42.465 -2.308 56.467 1.00 25.84 328 LEU D O 1
ATOM 11230 N N . LYS D 1 329 ? 41.817 -3.539 58.245 1.00 27.16 329 LYS D N 1
ATOM 11231 C CA . LYS D 1 329 ? 40.671 -4.154 57.565 1.00 27.47 329 LYS D CA 1
ATOM 11232 C C . LYS D 1 329 ? 39.628 -3.113 57.158 1.00 26.25 329 LYS D C 1
ATOM 11233 O O . LYS D 1 329 ? 39.093 -3.168 56.047 1.00 26.11 329 LYS D O 1
ATOM 11235 N N . ALA D 1 330 ? 39.356 -2.169 58.059 1.00 25.41 330 ALA D N 1
ATOM 11236 C CA . ALA D 1 330 ? 38.425 -1.067 57.791 1.00 24.37 330 ALA D CA 1
ATOM 11237 C C . ALA D 1 330 ? 38.936 -0.113 56.707 1.00 23.41 330 ALA D C 1
ATOM 11238 O O . ALA D 1 330 ? 38.153 0.356 55.880 1.00 22.96 330 ALA D O 1
ATOM 11240 N N . PHE D 1 331 ? 40.240 0.169 56.730 1.00 23.29 331 PHE D N 1
ATOM 11241 C CA . PHE D 1 331 ? 40.913 0.986 55.705 1.00 22.71 331 PHE D CA 1
ATOM 11242 C C . PHE D 1 331 ? 40.649 0.415 54.310 1.00 23.06 331 PHE D C 1
ATOM 11243 O O . PHE D 1 331 ? 40.226 1.138 53.404 1.00 22.32 331 PHE D O 1
ATOM 11251 N N . HIS D 1 332 ? 40.898 -0.884 54.159 1.00 24.20 332 HIS D N 1
ATOM 11252 C CA . HIS D 1 332 ? 40.625 -1.594 52.908 1.00 24.81 332 HIS D CA 1
ATOM 11253 C C . HIS D 1 332 ? 39.133 -1.633 52.568 1.00 24.77 332 HIS D C 1
ATOM 11254 O O . HIS D 1 332 ? 38.757 -1.417 51.418 1.00 24.49 332 HIS D O 1
ATOM 11261 N N . GLU D 1 333 ? 38.292 -1.905 53.564 1.00 25.21 333 GLU D N 1
ATOM 11262 C CA . GLU D 1 333 ? 36.856 -2.101 53.333 1.00 25.53 333 GLU D CA 1
ATOM 11263 C C . GLU D 1 333 ? 36.163 -0.828 52.852 1.00 24.25 333 GLU D C 1
ATOM 11264 O O . GLU D 1 333 ? 35.385 -0.871 51.896 1.00 24.13 333 GLU D O 1
ATOM 11270 N N . LEU D 1 334 ? 36.446 0.297 53.505 1.00 23.08 334 LEU D N 1
ATOM 11271 C CA . LEU D 1 334 ? 35.864 1.572 53.084 1.00 22.13 334 LEU D CA 1
ATOM 11272 C C . LEU D 1 334 ? 36.331 1.956 51.680 1.00 21.64 334 LEU D C 1
ATOM 11273 O O . LEU D 1 334 ? 35.538 2.466 50.889 1.00 21.29 334 LEU D O 1
ATOM 11278 N N . SER D 1 335 ? 37.610 1.710 51.384 1.00 21.58 335 SER D N 1
ATOM 11279 C CA . SER D 1 335 ? 38.167 1.984 50.056 1.00 21.42 335 SER D CA 1
ATOM 11280 C C . SER D 1 335 ? 37.419 1.208 48.966 1.00 22.04 335 SER D C 1
ATOM 11281 O O . SER D 1 335 ? 36.992 1.799 47.975 1.00 21.70 335 SER D O 1
ATOM 11284 N N . ARG D 1 336 ? 37.246 -0.099 49.176 1.00 23.08 336 ARG D N 1
ATOM 11285 C CA . ARG D 1 336 ? 36.536 -0.980 48.230 1.00 23.96 336 ARG D CA 1
ATOM 11286 C C . ARG D 1 336 ? 35.059 -0.644 48.054 1.00 23.55 336 ARG D C 1
ATOM 11287 O O . ARG D 1 336 ? 34.533 -0.679 46.938 1.00 23.69 336 ARG D O 1
ATOM 11295 N N . THR D 1 337 ? 34.394 -0.351 49.168 1.00 23.09 337 THR D N 1
ATOM 11296 C CA . THR D 1 337 ? 32.935 -0.300 49.216 1.00 23.15 337 THR D CA 1
ATOM 11297 C C . THR D 1 337 ? 32.368 1.081 48.885 1.00 22.11 337 THR D C 1
ATOM 11298 O O . THR D 1 337 ? 31.299 1.171 48.275 1.00 22.30 337 THR D O 1
ATOM 11302 N N . GLU D 1 338 ? 33.075 2.140 49.284 1.00 20.91 338 GLU D N 1
ATOM 11303 C CA . GLU D 1 338 ? 32.615 3.519 49.077 1.00 20.18 338 GLU D CA 1
ATOM 11304 C C . GLU D 1 338 ? 33.537 4.396 48.227 1.00 19.38 338 GLU D C 1
ATOM 11305 O O . GLU D 1 338 ? 33.171 5.527 47.911 1.00 19.00 338 GLU D O 1
ATOM 11311 N N . GLY D 1 339 ? 34.712 3.893 47.852 1.00 19.22 339 GLY D N 1
ATOM 11312 C CA . GLY D 1 339 ? 35.685 4.696 47.116 1.00 18.72 339 GLY D CA 1
ATOM 11313 C C . GLY D 1 339 ? 36.265 5.852 47.911 1.00 18.12 339 GLY D C 1
ATOM 11314 O O . GLY D 1 339 ? 36.599 6.889 47.339 1.00 17.81 339 GLY D O 1
ATOM 11315 N N . ILE D 1 340 ? 36.370 5.669 49.227 1.00 17.91 340 ILE D N 1
ATOM 11316 C CA . ILE D 1 340 ? 36.947 6.659 50.136 1.00 17.51 340 ILE D CA 1
ATOM 11317 C C . ILE D 1 340 ? 38.091 5.971 50.862 1.00 17.61 340 ILE D C 1
ATOM 11318 O O . ILE D 1 340 ? 37.862 5.002 51.582 1.00 17.98 340 ILE D O 1
ATOM 11323 N N . ILE D 1 341 ? 39.314 6.462 50.660 1.00 17.48 341 ILE D N 1
ATOM 11324 C CA . ILE D 1 341 ? 40.483 5.958 51.373 1.00 17.73 341 ILE D CA 1
ATOM 11325 C C . ILE D 1 341 ? 40.603 6.781 52.660 1.00 17.35 341 ILE D C 1
ATOM 11326 O O . ILE D 1 341 ? 40.973 7.956 52.599 1.00 17.03 341 ILE D O 1
ATOM 11331 N N . PRO D 1 342 ? 40.277 6.180 53.824 1.00 17.42 342 PRO D N 1
ATOM 11332 C CA . PRO D 1 342 ? 40.292 6.948 55.064 1.00 17.11 342 PRO D CA 1
ATOM 11333 C C . PRO D 1 342 ? 41.670 6.982 55.705 1.00 17.22 342 PRO D C 1
ATOM 11334 O O . PRO D 1 342 ? 42.510 6.129 55.420 1.00 17.67 342 PRO D O 1
ATOM 11338 N N . ALA D 1 343 ? 41.877 7.935 56.605 1.00 16.88 343 ALA D N 1
ATOM 11339 C CA . ALA D 1 343 ? 43.075 7.942 57.440 1.00 17.19 343 ALA D CA 1
ATOM 11340 C C . ALA D 1 343 ? 43.054 6.707 58.336 1.00 17.69 343 ALA D C 1
ATOM 11341 O O . ALA D 1 343 ? 41.982 6.226 58.711 1.00 17.71 343 ALA D O 1
ATOM 11343 N N . LEU D 1 344 ? 44.236 6.196 58.673 1.00 18.28 344 LEU D N 1
ATOM 11344 C CA . LEU D 1 344 ? 44.342 5.049 59.588 1.00 19.01 344 LEU D CA 1
ATOM 11345 C C . LEU D 1 344 ? 43.737 5.340 60.961 1.00 18.82 344 LEU D C 1
ATOM 11346 O O . LEU D 1 344 ? 43.222 4.430 61.616 1.00 19.25 344 LEU D O 1
ATOM 11351 N N . GLU D 1 345 ? 43.788 6.606 61.380 1.00 18.18 345 GLU D N 1
ATOM 11352 C CA . GLU D 1 345 ? 43.133 7.053 62.608 1.00 18.05 345 GLU D CA 1
ATOM 11353 C C . GLU D 1 345 ? 41.626 6.828 62.485 1.00 17.86 345 GLU D C 1
ATOM 11354 O O . GLU D 1 345 ? 41.028 6.125 63.294 1.00 18.26 345 GLU D O 1
ATOM 11360 N N . SER D 1 346 ? 41.041 7.408 61.438 1.00 17.44 346 SER D N 1
ATOM 11361 C CA . SER D 1 346 ? 39.600 7.325 61.170 1.00 17.40 346 SER D CA 1
ATOM 11362 C C . SER D 1 346 ? 39.120 5.893 60.935 1.00 18.03 346 SER D C 1
ATOM 11363 O O . SER D 1 346 ? 37.986 5.557 61.279 1.00 18.28 346 SER D O 1
ATOM 11366 N N . ALA D 1 347 ? 39.984 5.063 60.349 1.00 18.39 347 ALA D N 1
ATOM 11367 C CA . ALA D 1 347 ? 39.691 3.641 60.128 1.00 19.23 347 ALA D CA 1
ATOM 11368 C C . ALA D 1 347 ? 39.374 2.881 61.422 1.00 19.92 347 ALA D C 1
ATOM 11369 O O . ALA D 1 347 ? 38.655 1.886 61.385 1.00 20.66 347 ALA D O 1
ATOM 11371 N N . HIS D 1 348 ? 39.906 3.346 62.555 1.00 19.96 348 HIS D N 1
ATOM 11372 C CA . HIS D 1 348 ? 39.534 2.800 63.866 1.00 20.71 348 HIS D CA 1
ATOM 11373 C C . HIS D 1 348 ? 38.052 3.047 64.169 1.00 20.71 348 HIS D C 1
ATOM 11374 O O . HIS D 1 348 ? 37.358 2.147 64.632 1.00 21.66 348 HIS D O 1
ATOM 11381 N N . ALA D 1 349 ? 37.582 4.266 63.905 1.00 20.00 349 ALA D N 1
ATOM 11382 C CA . ALA D 1 349 ? 36.164 4.614 64.077 1.00 20.07 349 ALA D CA 1
ATOM 11383 C C . ALA D 1 349 ? 35.268 3.838 63.116 1.00 20.64 349 ALA D C 1
ATOM 11384 O O . ALA D 1 349 ? 34.187 3.379 63.501 1.00 21.31 349 ALA D O 1
ATOM 11386 N N . VAL D 1 350 ? 35.726 3.689 61.872 1.00 20.52 350 VAL D N 1
ATOM 11387 C CA . VAL D 1 350 ? 35.005 2.906 60.866 1.00 21.12 350 VAL D CA 1
ATOM 11388 C C . VAL D 1 350 ? 34.922 1.442 61.312 1.00 22.46 350 VAL D C 1
ATOM 11389 O O . VAL D 1 350 ? 33.846 0.850 61.271 1.00 23.20 350 VAL D O 1
ATOM 11393 N N . ALA D 1 351 ? 36.051 0.881 61.752 1.00 23.05 351 ALA D N 1
ATOM 11394 C CA . ALA D 1 351 ? 36.115 -0.506 62.237 1.00 24.61 351 ALA D CA 1
ATOM 11395 C C . ALA D 1 351 ? 35.084 -0.803 63.319 1.00 25.60 351 ALA D C 1
ATOM 11396 O O . ALA D 1 351 ? 34.378 -1.812 63.242 1.00 26.69 351 ALA D O 1
ATOM 11398 N N . TYR D 1 352 ? 34.986 0.076 64.317 1.00 25.52 352 TYR D N 1
ATOM 11399 C CA . TYR D 1 352 ? 34.006 -0.119 65.387 1.00 26.58 352 TYR D CA 1
ATOM 11400 C C . TYR D 1 352 ? 32.571 0.088 64.904 1.00 27.04 352 TYR D C 1
ATOM 11401 O O . TYR D 1 352 ? 31.671 -0.646 65.313 1.00 28.13 352 TYR D O 1
ATOM 11410 N N . ALA D 1 353 ? 32.364 1.083 64.043 1.00 26.45 353 ALA D N 1
ATOM 11411 C CA . ALA D 1 353 ? 31.041 1.341 63.458 1.00 27.14 353 ALA D CA 1
ATOM 11412 C C . ALA D 1 353 ? 30.500 0.146 62.672 1.00 28.64 353 ALA D C 1
ATOM 11413 O O . ALA D 1 353 ? 29.295 -0.104 62.682 1.00 29.59 353 ALA D O 1
ATOM 11415 N N . MET D 1 354 ? 31.391 -0.586 62.000 1.00 29.37 354 MET D N 1
ATOM 11416 C CA . MET D 1 354 ? 31.015 -1.795 61.259 1.00 30.93 354 MET D CA 1
ATOM 11417 C C . MET D 1 354 ? 30.568 -2.926 62.188 1.00 32.55 354 MET D C 1
ATOM 11418 O O . MET D 1 354 ? 29.605 -3.637 61.884 1.00 33.59 354 MET D O 1
ATOM 11423 N N . LYS D 1 355 ? 31.272 -3.090 63.307 1.00 32.88 355 LYS D N 1
ATOM 11424 C CA . LYS D 1 355 ? 30.877 -4.059 64.337 1.00 34.68 355 LYS D CA 1
ATOM 11425 C C . LYS D 1 355 ? 29.561 -3.653 65.007 1.00 35.12 355 LYS D C 1
ATOM 11426 O O . LYS D 1 355 ? 28.676 -4.489 65.194 1.00 36.63 355 LYS D O 1
ATOM 11432 N N . LEU D 1 356 ? 29.438 -2.369 65.340 1.00 33.99 356 LEU D N 1
ATOM 11433 C CA . LEU D 1 356 ? 28.244 -1.836 66.009 1.00 34.51 356 LEU D CA 1
ATOM 11434 C C . LEU D 1 356 ? 26.993 -1.835 65.118 1.00 35.02 356 LEU D C 1
ATOM 11435 O O . LEU D 1 356 ? 25.890 -2.113 65.600 1.00 36.31 356 LEU D O 1
ATOM 11440 N N . ALA D 1 357 ? 27.167 -1.519 63.832 1.00 34.18 357 ALA D N 1
ATOM 11441 C CA . ALA D 1 357 ? 26.059 -1.521 62.864 1.00 34.72 357 ALA D CA 1
ATOM 11442 C C . ALA D 1 357 ? 25.415 -2.899 62.693 1.00 36.65 357 ALA D C 1
ATOM 11443 O O . ALA D 1 357 ? 24.197 -2.993 62.541 1.00 37.53 357 ALA D O 1
ATOM 11445 N N . LYS D 1 358 ? 26.233 -3.953 62.723 1.00 37.42 358 LYS D N 1
ATOM 11446 C CA . LYS D 1 358 ? 25.743 -5.336 62.598 1.00 39.54 358 LYS D CA 1
ATOM 11447 C C . LYS D 1 358 ? 24.766 -5.738 63.717 1.00 41.42 358 LYS D C 1
ATOM 11448 O O . LYS D 1 358 ? 23.864 -6.544 63.484 1.00 43.14 358 LYS D O 1
ATOM 11454 N N . GLU D 1 359 ? 24.942 -5.167 64.911 1.00 41.29 359 GLU D N 1
ATOM 11455 C CA . GLU D 1 359 ? 24.068 -5.436 66.062 1.00 43.00 359 GLU D CA 1
ATOM 11456 C C . GLU D 1 359 ? 22.871 -4.471 66.199 1.00 43.02 359 GLU D C 1
ATOM 11457 O O . GLU D 1 359 ? 22.243 -4.424 67.263 1.00 44.10 359 GLU D O 1
ATOM 11459 N N . MET D 1 360 ? 22.550 -3.729 65.131 1.00 41.86 360 MET D N 1
ATOM 11460 C CA . MET D 1 360 ? 21.490 -2.712 65.143 1.00 41.62 360 MET D CA 1
ATOM 11461 C C . MET D 1 360 ? 20.546 -2.894 63.949 1.00 42.01 360 MET D C 1
ATOM 11462 O O . MET D 1 360 ? 20.894 -3.559 62.969 1.00 42.04 360 MET D O 1
ATOM 11467 N N . SER D 1 361 ? 19.354 -2.303 64.042 1.00 42.36 361 SER D N 1
ATOM 11468 C CA . SER D 1 361 ? 18.316 -2.453 63.009 1.00 42.96 361 SER D CA 1
ATOM 11469 C C . SER D 1 361 ? 18.528 -1.499 61.833 1.00 40.92 361 SER D C 1
ATOM 11470 O O . SER D 1 361 ? 19.230 -0.497 61.965 1.00 39.10 361 SER D O 1
ATOM 11473 N N . ARG D 1 362 ? 17.889 -1.815 60.705 1.00 44.28 362 ARG D N 1
ATOM 11474 C CA . ARG D 1 362 ? 17.989 -1.024 59.460 1.00 42.90 362 ARG D CA 1
ATOM 11475 C C . ARG D 1 362 ? 17.615 0.459 59.594 1.00 40.86 362 ARG D C 1
ATOM 11476 O O . ARG D 1 362 ? 18.219 1.309 58.936 1.00 39.28 362 ARG D O 1
ATOM 11484 N N . ASP D 1 363 ? 16.620 0.761 60.427 1.00 41.18 363 ASP D N 1
ATOM 11485 C CA . ASP D 1 363 ? 16.149 2.140 60.610 1.00 39.69 363 ASP D CA 1
ATOM 11486 C C . ASP D 1 363 ? 17.057 3.010 61.495 1.00 36.87 363 ASP D C 1
ATOM 11487 O O . ASP D 1 363 ? 16.946 4.235 61.460 1.00 35.81 363 ASP D O 1
ATOM 11489 N N . GLU D 1 364 ? 17.934 2.389 62.288 1.00 35.86 364 GLU D N 1
ATOM 11490 C CA . GLU D 1 364 ? 18.815 3.133 63.200 1.00 33.64 364 GLU D CA 1
ATOM 11491 C C . GLU D 1 364 ? 19.994 3.771 62.462 1.00 31.28 364 GLU D C 1
ATOM 11492 O O . GLU D 1 364 ? 20.387 3.312 61.388 1.00 31.17 364 GLU D O 1
ATOM 11498 N N . ILE D 1 365 ? 20.541 4.830 63.061 1.00 29.45 365 ILE D N 1
ATOM 11499 C CA . ILE D 1 365 ? 21.503 5.723 62.405 1.00 27.55 365 ILE D CA 1
ATOM 11500 C C . ILE D 1 365 ? 22.792 5.858 63.221 1.00 26.16 365 ILE D C 1
ATOM 11501 O O . ILE D 1 365 ? 22.749 6.212 64.401 1.00 26.11 365 ILE D O 1
ATOM 11506 N N . ILE D 1 366 ? 23.926 5.586 62.574 1.00 25.10 366 ILE D N 1
ATOM 11507 C CA . ILE D 1 366 ? 25.254 5.845 63.135 1.00 23.94 366 ILE D CA 1
ATOM 11508 C C . ILE D 1 366 ? 25.909 6.948 62.304 1.00 22.56 366 ILE D C 1
ATOM 11509 O O . ILE D 1 366 ? 25.896 6.875 61.073 1.00 22.40 366 ILE D O 1
ATOM 11514 N N . ILE D 1 367 ? 26.465 7.961 62.972 1.00 21.76 367 ILE D N 1
ATOM 11515 C CA . ILE D 1 367 ? 27.369 8.921 62.326 1.00 20.67 367 ILE D CA 1
ATOM 11516 C C . ILE D 1 367 ? 28.791 8.601 62.767 1.00 20.17 367 ILE D C 1
ATOM 11517 O O . ILE D 1 367 ? 29.083 8.603 63.958 1.00 20.50 367 ILE D O 1
ATOM 11522 N N . VAL D 1 368 ? 29.660 8.320 61.798 1.00 19.66 368 VAL D N 1
ATOM 11523 C CA . VAL D 1 368 ? 31.085 8.141 62.043 1.00 19.30 368 VAL D CA 1
ATOM 11524 C C . VAL D 1 368 ? 31.774 9.434 61.641 1.00 18.54 368 VAL D C 1
ATOM 11525 O O . VAL D 1 368 ? 31.558 9.925 60.531 1.00 18.24 368 VAL D O 1
ATOM 11529 N N . ASN D 1 369 ? 32.595 9.989 62.529 1.00 18.40 369 ASN D N 1
ATOM 11530 C CA . ASN D 1 369 ? 33.428 11.125 62.152 1.00 18.06 369 ASN D CA 1
ATOM 11531 C C . ASN D 1 369 ? 34.620 10.591 61.368 1.00 17.61 369 ASN D C 1
ATOM 11532 O O . ASN D 1 369 ? 35.490 9.930 61.937 1.00 17.95 369 ASN D O 1
ATOM 11537 N N . LEU D 1 370 ? 34.636 10.843 60.058 1.00 17.12 370 LEU D N 1
ATOM 11538 C CA . LEU D 1 370 ? 35.761 10.435 59.224 1.00 16.86 370 LEU D CA 1
ATOM 11539 C C . LEU D 1 370 ? 36.781 11.565 59.291 1.00 16.70 370 LEU D C 1
ATOM 11540 O O . LEU D 1 370 ? 36.769 12.490 58.476 1.00 16.70 370 LEU D O 1
ATOM 11545 N N . SER D 1 371 ? 37.651 11.471 60.295 1.00 16.81 371 SER D N 1
ATOM 11546 C CA . SER D 1 371 ? 38.512 12.581 60.702 1.00 17.13 371 SER D CA 1
ATOM 11547 C C . SER D 1 371 ? 39.551 12.988 59.658 1.00 17.10 371 SER D C 1
ATOM 11548 O O . SER D 1 371 ? 39.982 14.139 59.649 1.00 17.45 371 SER D O 1
ATOM 11551 N N . GLY D 1 372 ? 39.946 12.060 58.786 1.00 16.84 372 GLY D N 1
ATOM 11552 C CA . GLY D 1 372 ? 40.883 12.381 57.718 1.00 17.04 372 GLY D CA 1
ATOM 11553 C C . GLY D 1 372 ? 40.915 11.401 56.567 1.00 16.90 372 GLY D C 1
ATOM 11554 O O . GLY D 1 372 ? 40.263 10.352 56.608 1.00 16.63 372 GLY D O 1
ATOM 11555 N N . ARG D 1 373 ? 41.678 11.759 55.536 1.00 17.28 373 ARG D N 1
ATOM 11556 C CA . ARG D 1 373 ? 41.900 10.886 54.370 1.00 17.58 373 ARG D CA 1
ATOM 11557 C C . ARG D 1 373 ? 43.214 10.128 54.519 1.00 18.12 373 ARG D C 1
ATOM 11558 O O . ARG D 1 373 ? 44.092 10.527 55.290 1.00 18.28 373 ARG D O 1
ATOM 11566 N N . GLY D 1 374 ? 43.340 9.042 53.762 1.00 18.58 374 GLY D N 1
ATOM 11567 C CA . GLY D 1 374 ? 44.441 8.090 53.922 1.00 19.42 374 GLY D CA 1
ATOM 11568 C C . GLY D 1 374 ? 45.621 8.175 52.977 1.00 20.39 374 GLY D C 1
ATOM 11569 O O . GLY D 1 374 ? 46.472 7.291 53.010 1.00 21.15 374 GLY D O 1
ATOM 11570 N N . ASP D 1 375 ? 45.704 9.230 52.164 1.00 20.69 375 ASP D N 1
ATOM 11571 C CA . ASP D 1 375 ? 46.825 9.405 51.218 1.00 21.89 375 ASP D CA 1
ATOM 11572 C C . ASP D 1 375 ? 48.177 9.333 51.931 1.00 22.62 375 ASP D C 1
ATOM 11573 O O . ASP D 1 375 ? 49.106 8.657 51.472 1.00 23.42 375 ASP D O 1
ATOM 11578 N N . LYS D 1 376 ? 48.264 10.031 53.063 1.00 22.52 376 LYS D N 1
ATOM 11579 C CA . LYS D 1 376 ? 49.444 10.004 53.944 1.00 23.54 376 LYS D CA 1
ATOM 11580 C C . LYS D 1 376 ? 49.860 8.606 54.450 1.00 24.14 376 LYS D C 1
ATOM 11581 O O . LYS D 1 376 ? 51.030 8.393 54.772 1.00 25.34 376 LYS D O 1
ATOM 11587 N N . ASP D 1 377 ? 48.898 7.686 54.552 1.00 23.68 377 ASP D N 1
ATOM 11588 C CA . ASP D 1 377 ? 49.108 6.349 55.133 1.00 24.58 377 ASP D CA 1
ATOM 11589 C C . ASP D 1 377 ? 49.374 5.223 54.125 1.00 25.57 377 ASP D C 1
ATOM 11590 O O . ASP D 1 377 ? 49.556 4.077 54.534 1.00 26.40 377 ASP D O 1
ATOM 11595 N N . LEU D 1 378 ? 49.406 5.531 52.828 1.00 25.78 378 LEU D N 1
ATOM 11596 C CA . LEU D 1 378 ? 49.485 4.487 51.796 1.00 26.92 378 LEU D CA 1
ATOM 11597 C C . LEU D 1 378 ? 50.748 3.632 51.891 1.00 28.81 378 LEU D C 1
ATOM 11598 O O . LEU D 1 378 ? 50.689 2.417 51.696 1.00 29.73 378 LEU D O 1
ATOM 11603 N N . ASP D 1 379 ? 51.876 4.269 52.202 1.00 29.72 379 ASP D N 1
ATOM 11604 C CA . ASP D 1 379 ? 53.144 3.557 52.361 1.00 31.87 379 ASP D CA 1
ATOM 11605 C C . ASP D 1 379 ? 53.104 2.628 53.584 1.00 32.56 379 ASP D C 1
ATOM 11606 O O . ASP D 1 379 ? 53.593 1.503 53.517 1.00 34.24 379 ASP D O 1
ATOM 11611 N N . ILE D 1 380 ? 52.495 3.090 54.680 1.00 31.65 380 ILE D N 1
ATOM 11612 C CA . ILE D 1 380 ? 52.289 2.260 55.882 1.00 32.39 380 ILE D CA 1
ATOM 11613 C C . ILE D 1 380 ? 51.415 1.033 55.569 1.00 32.60 380 ILE D C 1
ATOM 11614 O O . ILE D 1 380 ? 51.752 -0.083 55.962 1.00 34.21 380 ILE D O 1
ATOM 11619 N N . VAL D 1 381 ? 50.306 1.250 54.861 1.00 31.09 381 VAL D N 1
ATOM 11620 C CA . VAL D 1 381 ? 49.361 0.170 54.538 1.00 31.46 381 VAL D CA 1
ATOM 11621 C C . VAL D 1 381 ? 49.942 -0.805 53.499 1.00 33.27 381 VAL D C 1
ATOM 11622 O O . VAL D 1 381 ? 49.696 -2.013 53.580 1.00 34.65 381 VAL D O 1
ATOM 11626 N N . LEU D 1 382 ? 50.712 -0.282 52.541 1.00 33.48 382 LEU D N 1
ATOM 11627 C CA . LEU D 1 382 ? 51.369 -1.115 51.523 1.00 35.43 382 LEU D CA 1
ATOM 11628 C C . LEU D 1 382 ? 52.383 -2.074 52.155 1.00 37.78 382 LEU D C 1
ATOM 11629 O O . LEU D 1 382 ? 52.414 -3.258 51.811 1.00 39.65 382 LEU D O 1
ATOM 11634 N N . LYS D 1 383 ? 53.201 -1.558 53.073 1.00 38.12 383 LYS D N 1
ATOM 11635 C CA . LYS D 1 383 ? 54.134 -2.391 53.848 1.00 40.58 383 LYS D CA 1
ATOM 11636 C C . LYS D 1 383 ? 53.410 -3.456 54.681 1.00 41.63 383 LYS D C 1
ATOM 11637 O O . LYS D 1 383 ? 53.878 -4.591 54.776 1.00 44.12 383 LYS D O 1
ATOM 11643 N N . ALA D 1 384 ? 52.278 -3.081 55.277 1.00 40.04 384 ALA D N 1
ATOM 11644 C CA . ALA D 1 384 ? 51.448 -4.013 56.048 1.00 40.96 384 ALA D CA 1
ATOM 11645 C C . ALA D 1 384 ? 50.709 -4.981 55.128 1.00 41.77 384 ALA D C 1
ATOM 11646 O O . ALA D 1 384 ? 50.526 -6.151 55.464 1.00 43.90 384 ALA D O 1
#

Secondary structure (DSSP, 8-state):
-EETTEE-----HHHHHHHHHHHHHHHHHTT-HHHHHHHHHHHHHTT-PSPPEEE-HHHHHHHTSSEEEEE-GGGSTTSB--HHHHHHHHHHHHTT--EEEEEESSSHHHHHHHHHHHHTT-EEEEEEEHHHHHHTHHHHHHHHHTT-EEEEE-STTSSHHHHHHHHHHHHHHHTTTEEE---SS-SSTTHHHHHHHHHTHHHHHHHHHHHHHHSS--SEEEEE-SSSHHHHHHHGGGTT-TTSEEEEEEEEETBTTTTB---HHHH-EEEEETTEEEEE-B-TTS-B-----SSGGG--SB--HHHHHHHHTTSEEEEEEEHHHHHHHHHHHHHHHS--B-HHHHHHHHHHHHHHHTS-TT-EEEEE--BBSGGGHHHHHH-/-EETTEE-----HHHHHHHHHHHHHHHHHHT-HHHHHHHHHHHHHTT-PSPPEEE-HHHHHHHTSSEEEEEEGGGSTTSB--HHHHHHHHHHHHTT--EEEEEESSSHHHHHHHHHHHHHT-EEEEEEEHHHHHH-HHHHHHHHHTTPEEEEE-STTSSHHHHHHHHHHHHHHHTTTEEE---SS-SSTTHHHHHHHHHTHHHHHHHHHHHHHHSS--SEEEEE-SSSHHHHHHHGGGTT-TT-EEEEEEEEET-TTTT----HHHH-EEEEETTEEEEE--------SSGGG--SB--HHHHHHHHTTSEEEEEEEHHHHHHHHHHHHHHHS--B-HHHHHHHHHHHHHHHHS-TT-EEEEEE-BBSGGGHHHHHH-/-EETTEE---S-GGGHHHHHHHHHHHHHHTT-HHHHHHHHHHHHHTT-PSPPEEE-HHHHHHHTSSEEEEE-GGGSTTSB--HHHHHHHHHHHHTT--EEEEEESSSHHHHHHHHHHHHHT-EEEEEEEHHHHHH-HHHHHHHHHTT-EEEEE-STTSSHHHHHHHHHHHHHHHTTTEEE---SS-SSTTHHHHHHHHHTHHHHHHHHHHHHHHSS--SEEEEE-SSSHHHHHHHGGGTT-TT-EEEEEEEEET-TTTS----HHHH-EEEEETTEEEEE-B-TTSPBPPP--SSTT---SB--HHHHHHHHTTSEEEEEEEHHHHHHHHHHHHHHHS--B-HHHHHHHHHHHHHHHHS-TT-EEEEE--BBSGGGHHHHHH-/-EETTEE-----HHHHHHHHHHHHHHHHHTT-HHHHHHHHHHHHHTS-PSPPEEE-HHHHHHHTSSEEEEEEGGGSTTSB--HHHHHHHHHHHHTT--EEEEE-SSSHHHHHHHHHHHHHT-EEEEEEEHHHHHH-HHHHHHHHHTT-EEEEE-STT-SHHHHHHHHHHHHHHHTTTEEE---SS-SSTTHHHHHHHHHTHHHHHHHHHHHHHHSS--SEEEEE-SSSHHHHHHHGGGTT-TTSEEEEEEEEETBTTTTB---HHHH-EEEEETTEEEEE---PPPP---SSGGG--SB--HHHHHHHHTTSEEEEEEEHHHHHHHHHHHHHHHS--B-HHHHHHHHHHHHHHHTS-TT-EEEEEE-BBSGGGHHHHHH-

Solvent-accessible surface area: 51510 Å² total

Organism: Pyrococcus furiosus (strain ATCC 43587 / DSM 3638 / JCM 8422 / Vc1) (NCBI:txid186497)

B-factor: mean 25.47, std 9.53, range [12.48, 90.1]

Foldseek 3Di:
DALVPWAAFQDDPLCPVLQVLLVVLCVVLVPDPVLVVVLVVCCCPPFNPDAAWAFLVLLLVVLAFATEIELQLCSTVLFFLLLLLLSQLSSLVVSVAQAEEEEDQQLSVVLSNLQNCLVVVHAYEYEAFQVSCVVRVVSVVSSVVSRYHYDFQDPDPRGRQSSLVVLVVVCSVRSSRYDYRYDALDAHPPRVVSLLSSLLVSQVNVQVNCCVVQVDDAQEEFEEFAQQRNLSNNCVVCLVVQNYAYEYEAEQEQHVPPLAGQQQLPAFDWDDDNRITFGFRADPVRHGDFYHHLQRSNRHGTYRNNVRSCVVVVSYHYYYDYNVLLLVQQVCCCVRVVFRARSSQSRRSSVCSVVRSVHHHSHYYYRHRRGGHPSPPVSSVVD/DDLDPKAAFADPPLCPVLQVLLVVLCVVQVPDPVNVVVLVVCCCPPFPPDAAWAFLVLLLVVLVFATEIELQLCSTVLFFLLLLLLSQLSSLVVVQAQEEEEEDQQLSVLLSNLQNCLVSVHAYEYEAFPVSCVVHVPSCVSSVVSVYHYDQQDPDPSGRQRSLVVLVVVCSPRSVRYDYRYDALDAHPPRVVSLLSSLLSSQVNVQVNCCVVQVDDAQEEFEEFQQQRNLSNNCVVCLPVQRYAYEYEAEQEAHVPPLAGQQQLVAFDFDDDNRMTFGFHPVGFYHHLQRSNRRRTYHRNVRSCVVVVSYHYYYDYNVLLLVQQVCCCVRVVFRARSSLSSRSSVCSVVRSVHHHSGYYYRHRRGGHPSPPVSSVVD/DALVPKFAFQAPPLCPVLQVVLVVLCVVQVPDPVNCVVLVVCCCPPFNPDFAWAWLVLLLVVLVFATEIELLLCSTPLFFLLLLLLSQLSSLVVVPAQEEEEEDFQLSVVLSNLQNCLVVVHAYEYEAQQVNCVVNVPSVVSSVVSRYHYDFQDPDPSGRQSSLVVLSVVCSVRSVRYDYRYDALDAHPPRVVSLLSSLLVSQVNVQVNCCVVPVDDAQEEFEEFQQQRNLSNNCVVCLVVQRYAYEYEFEQEAHLVVLAGQQQLVNFDFDDGNRMTFGFHADPVGDGDFHHHLQRRNGRRTYRSNVRSCVVVVSYHYYYDYNVLLLVQQVVCCVRPVFRARSSQSRRSSVVSVVRSVHHHHGYYYRHRRGGHPSVPVSSVVD/DALVPWFAFADDPLVPVLQVLLQVLCVVQVPDPVLVVVLVVCCCPPFNPDAAWAFLPQLLVVLAFETEIELQLCSTVLFFLLLQLLSQLSSLVVLQAQAEEEEDFQLSVLLSNLQNCLVVVHAYEYEAFQVSCVVNVPSVVSSVVSPYHYDYQDDDPSGSVRSVVVRVVVCSVRSSRYDYRDDALDAHPPRVVSLLSSLLSSQVNVQVNCCVVQVDDAQEEFEEFQQQRNLSNNCVVCLVVQRYAYEYEAAQEQHVPPLAGQQQLVAFDFDDDNRITFGFHDVVGDFYHHLQSSRRHGTYRNNVRSCVVVVSYHYYYDYNVLLLVQQVVCCVSPVFRAGSRLSRRSSVCSVVRSVHHHSHYYYRHRRGGHPVCPVSSVVD